Protein AF-0000000066990956 (afdb_homodimer)

Sequence (948 aa):
MGEPMTQDKETKHYLDMQHSDPRKDYRGYFRPKFTVDSFWTSDFTFLKDIVTRCEPDMIVADFFVDAVRDIQHQTGIPVAMVWPQMPYGMAGASYIPGIPGFQIDALSSEHASLWTRLRAELRPLRALPAVLPYLGFIRRMRRATGVHYSLPVLNKPGYLALVNSFWGLETPKDLPPLIAAVGPILADEYPPLDGATESFLSAHQHVVYVSFGTHIQLQPYHLERFLAAFSTLFTEGLIDGVIWAANDSQRRLFNPEQRVQVGTRNALVRDILQNNDASWYFTPFAPQRAILDRPETVLFVTHGGGSSVNEALFHGTPMLGLGFFFDQPLNGLRIQEAGVGLALDKASFSEAEIVDKCRTIFEDKHGTFAQDVERMRRIARVSSRKKHYAADLIEEVMYDRMFSLNPPGITEHAARHGHHRSVAGRRRPMHLQTADARMSTWRAKNWDLTCLSGVTVAAAIGVGYFTYLRLSRRMGEPMTQDKETKHYLDMQHSDPRKDYRGYFRPKFTVDSFWTSDFTFLKDIVTRCEPDMIVADFFVDAVRDIQHQTGIPVAMVWPQMPYGMAGASYIPGIPGFQIDALSSEHASLWTRLRAELRPLRALPAVLPYLGFIRRMRRATGVHYSLPVLNKPGYLALVNSFWGLETPKDLPPLIAAVGPILADEYPPLDGATESFLSAHQHVVYVSFGTHIQLQPYHLERFLAAFSTLFTEGLIDGVIWAANDSQRRLFNPEQRVQVGTRNALVRDILQNNDASWYFTPFAPQRAILDRPETVLFVTHGGGSSVNEALFHGTPMLGLGFFFDQPLNGLRIQEAGVGLALDKASFSEAEIVDKCRTIFEDKHGTFAQDVERMRRIARVSSRKKHYAADLIEEVMYDRMFSLNPPGITEHAARHGHHRSVAGRRRPMHLQTADARMSTWRAKNWDLTCLSGVTVAAAIGVGYFTYLRLSRR

Structure (mmCIF, N/CA/C/O backbone):
data_AF-0000000066990956-model_v1
#
loop_
_entity.id
_entity.type
_entity.pdbx_description
1 polymer 'UDP-glucuronosyltransferase 3A2'
#
loop_
_atom_site.group_PDB
_atom_site.id
_atom_site.type_symbol
_atom_site.label_atom_id
_atom_site.label_alt_id
_atom_site.label_comp_id
_atom_site.label_asym_id
_atom_site.label_entity_id
_atom_site.label_seq_id
_atom_site.pdbx_PDB_ins_code
_atom_site.Cartn_x
_atom_site.Cartn_y
_atom_site.Cartn_z
_atom_site.occupancy
_atom_site.B_iso_or_equiv
_atom_site.auth_seq_id
_atom_site.auth_comp_id
_atom_site.auth_asym_id
_atom_site.auth_atom_id
_atom_site.pdbx_PDB_model_num
ATOM 1 N N . MET A 1 1 ? 25.875 -9.391 -15.281 1 78.88 1 MET A N 1
ATOM 2 C CA . MET A 1 1 ? 26.953 -8.555 -15.789 1 78.88 1 MET A CA 1
ATOM 3 C C . MET A 1 1 ? 28.281 -9.297 -15.727 1 78.88 1 MET A C 1
ATOM 5 O O . MET A 1 1 ? 28.547 -10.023 -14.766 1 78.88 1 MET A O 1
ATOM 9 N N . GLY A 1 2 ? 29.094 -9.219 -16.859 1 79.88 2 GLY A N 1
ATOM 10 C CA . GLY A 1 2 ? 30.328 -9.977 -17.016 1 79.88 2 GLY A CA 1
ATOM 11 C C . GLY A 1 2 ? 30.188 -11.172 -17.922 1 79.88 2 GLY A C 1
ATOM 12 O O . GLY A 1 2 ? 29.344 -11.172 -18.828 1 79.88 2 GLY A O 1
ATOM 13 N N . GLU A 1 3 ? 31.047 -12.117 -17.625 1 85.06 3 GLU A N 1
ATOM 14 C CA . GLU A 1 3 ? 31.016 -13.297 -18.484 1 85.06 3 GLU A CA 1
ATOM 15 C C . GLU A 1 3 ? 29.844 -14.203 -18.125 1 85.06 3 GLU A C 1
ATOM 17 O O . GLU A 1 3 ? 29.672 -14.602 -16.969 1 85.06 3 GLU A O 1
ATOM 22 N N . PRO A 1 4 ? 29.031 -14.406 -19.062 1 85.81 4 PRO A N 1
ATOM 23 C CA . PRO A 1 4 ? 27.891 -15.297 -18.781 1 85.81 4 PRO A CA 1
ATOM 24 C C . PRO A 1 4 ? 28.328 -16.734 -18.5 1 85.81 4 PRO A C 1
ATOM 26 O O . PRO A 1 4 ? 29.438 -17.141 -18.875 1 85.81 4 PRO A O 1
ATOM 29 N N . MET A 1 5 ? 27.469 -17.391 -17.844 1 85.06 5 MET A N 1
ATOM 30 C CA . MET A 1 5 ? 27.688 -18.828 -17.672 1 85.06 5 MET A CA 1
ATOM 31 C C . MET A 1 5 ? 27.672 -19.547 -19.016 1 85.06 5 MET A C 1
ATOM 33 O O . MET A 1 5 ? 26.922 -19.188 -19.906 1 85.06 5 MET A O 1
ATOM 37 N N . THR A 1 6 ? 28.531 -20.547 -19.078 1 88.31 6 THR A N 1
ATOM 38 C CA . THR A 1 6 ? 28.469 -21.359 -20.281 1 88.31 6 THR A CA 1
ATOM 39 C C . THR A 1 6 ? 27.141 -22.109 -20.359 1 88.31 6 THR A C 1
ATOM 41 O O . THR A 1 6 ? 26.516 -22.375 -19.328 1 88.31 6 THR A O 1
ATOM 44 N N . GLN A 1 7 ? 26.797 -22.406 -21.531 1 85.31 7 GLN A N 1
ATOM 45 C CA . GLN A 1 7 ? 25.531 -23.094 -21.75 1 85.31 7 GLN A CA 1
ATOM 46 C C . GLN A 1 7 ? 25.469 -24.406 -20.984 1 85.31 7 GLN A C 1
ATOM 48 O O . GLN A 1 7 ? 24.438 -24.75 -20.406 1 85.31 7 GLN A O 1
ATOM 53 N N . ASP A 1 8 ? 26.578 -25.109 -20.969 1 87.06 8 ASP A N 1
ATOM 54 C CA . ASP A 1 8 ? 26.625 -26.391 -20.281 1 87.06 8 ASP A CA 1
ATOM 55 C C . ASP A 1 8 ? 26.438 -26.219 -18.781 1 87.06 8 ASP A C 1
ATOM 57 O O . ASP A 1 8 ? 25.719 -26.984 -18.141 1 87.06 8 ASP A O 1
ATOM 61 N N . LYS A 1 9 ? 27.078 -25.25 -18.266 1 86.69 9 LYS A N 1
ATOM 62 C CA . LYS A 1 9 ? 26.969 -24.984 -16.844 1 86.69 9 LYS A CA 1
ATOM 63 C C . LYS A 1 9 ? 25.562 -24.516 -16.469 1 86.69 9 LYS A C 1
ATOM 65 O O . LYS A 1 9 ? 25.031 -24.891 -15.414 1 86.69 9 LYS A O 1
ATOM 70 N N . GLU A 1 10 ? 25.031 -23.766 -17.328 1 87.5 10 GLU A N 1
ATOM 71 C CA . GLU A 1 10 ? 23.672 -23.281 -17.109 1 87.5 10 GLU A CA 1
ATOM 72 C C . GLU A 1 10 ? 22.672 -24.438 -17.125 1 87.5 10 GLU A C 1
ATOM 74 O O . GLU A 1 10 ? 21.797 -24.5 -16.25 1 87.5 10 GLU A O 1
ATOM 79 N N . THR A 1 11 ? 22.844 -25.25 -18.078 1 85.06 11 THR A N 1
ATOM 80 C CA . THR A 1 11 ? 21.953 -26.391 -18.172 1 85.06 11 THR A CA 1
ATOM 81 C C . THR A 1 11 ? 22.062 -27.281 -16.938 1 85.06 11 THR A C 1
ATOM 83 O O . THR A 1 11 ? 21.047 -27.734 -16.406 1 85.06 11 THR A O 1
ATOM 86 N N . LYS A 1 12 ? 23.25 -27.531 -16.562 1 85.5 12 LYS A N 1
ATOM 87 C CA . LYS A 1 12 ? 23.469 -28.359 -15.375 1 85.5 12 LYS A CA 1
ATOM 88 C C . LYS A 1 12 ? 22.891 -27.688 -14.141 1 85.5 12 LYS A C 1
ATOM 90 O O . LYS A 1 12 ? 22.297 -28.359 -13.289 1 85.5 12 LYS A O 1
ATOM 95 N N . HIS A 1 13 ? 23.078 -26.422 -14.039 1 87.06 13 HIS A N 1
ATOM 96 C CA . HIS A 1 13 ? 22.547 -25.641 -12.922 1 87.06 13 HIS A CA 1
ATOM 97 C C . HIS A 1 13 ? 21.031 -25.812 -12.812 1 87.06 13 HIS A C 1
ATOM 99 O O . HIS A 1 13 ? 20.516 -26.125 -11.734 1 87.06 13 HIS A O 1
ATOM 105 N N . TYR A 1 14 ? 20.359 -25.672 -13.875 1 85.81 14 TYR A N 1
ATOM 106 C CA . TYR A 1 14 ? 18.906 -25.734 -13.859 1 85.81 14 TYR A CA 1
ATOM 107 C C . TYR A 1 14 ? 18.422 -27.172 -13.648 1 85.81 14 TYR A C 1
ATOM 109 O O . TYR A 1 14 ? 17.391 -27.391 -13.016 1 85.81 14 TYR A O 1
ATOM 117 N N . LEU A 1 15 ? 19.172 -28.109 -14.203 1 84.81 15 LEU A N 1
ATOM 118 C CA . LEU A 1 15 ? 18.812 -29.5 -13.977 1 84.81 15 LEU A CA 1
ATOM 119 C C . LEU A 1 15 ? 18.938 -29.859 -12.508 1 84.81 15 LEU A C 1
ATOM 121 O O . LEU A 1 15 ? 18.109 -30.594 -11.961 1 84.81 15 LEU A O 1
ATOM 125 N N . ASP A 1 16 ? 19.984 -29.359 -11.898 1 84.62 16 ASP A N 1
ATOM 126 C CA . ASP A 1 16 ? 20.172 -29.578 -10.469 1 84.62 16 ASP A CA 1
ATOM 127 C C . ASP A 1 16 ? 19.031 -28.984 -9.656 1 84.62 16 ASP A C 1
ATOM 129 O O . ASP A 1 16 ? 18.531 -29.594 -8.711 1 84.62 16 ASP A O 1
ATOM 133 N N . MET A 1 17 ? 18.609 -27.859 -10.07 1 86 17 MET A N 1
ATOM 134 C CA . MET A 1 17 ? 17.5 -27.203 -9.391 1 86 17 MET A CA 1
ATOM 135 C C . MET A 1 17 ? 16.203 -27.984 -9.586 1 86 17 MET A C 1
ATOM 137 O O . MET A 1 17 ? 15.422 -28.125 -8.656 1 86 17 MET A O 1
ATOM 141 N N . GLN A 1 18 ? 16.047 -28.422 -10.758 1 85.88 18 GLN A N 1
ATOM 142 C CA . GLN A 1 18 ? 14.836 -29.156 -11.094 1 85.88 18 GLN A CA 1
ATOM 143 C C . GLN A 1 18 ? 14.727 -30.438 -10.266 1 85.88 18 GLN A C 1
ATOM 145 O O . GLN A 1 18 ? 13.625 -30.844 -9.898 1 85.88 18 GLN A O 1
ATOM 150 N N . HIS A 1 19 ? 15.82 -30.969 -9.898 1 84.25 19 HIS A N 1
ATOM 151 C CA . HIS A 1 19 ? 15.82 -32.25 -9.227 1 84.25 19 HIS A CA 1
ATOM 152 C C . HIS A 1 19 ? 15.859 -32.094 -7.711 1 84.25 19 HIS A C 1
ATOM 154 O O . HIS A 1 19 ? 15.727 -33.062 -6.969 1 84.25 19 HIS A O 1
ATOM 160 N N . SER A 1 20 ? 15.969 -30.906 -7.266 1 83.12 20 SER A N 1
ATOM 161 C CA . SER A 1 20 ? 16.031 -30.672 -5.828 1 83.12 20 SER A CA 1
ATOM 162 C C . SER A 1 20 ? 14.641 -30.547 -5.219 1 83.12 20 SER A C 1
ATOM 164 O O . SER A 1 20 ? 13.703 -30.125 -5.895 1 83.12 20 SER A O 1
ATOM 166 N N . ASP A 1 21 ? 14.516 -31.031 -3.926 1 81.25 21 ASP A N 1
ATOM 167 C CA . ASP A 1 21 ? 13.289 -30.938 -3.145 1 81.25 21 ASP A CA 1
ATOM 168 C C . ASP A 1 21 ? 13.578 -30.5 -1.714 1 81.25 21 ASP A C 1
ATOM 170 O O . ASP A 1 21 ? 14.133 -31.266 -0.922 1 81.25 21 ASP A O 1
ATOM 174 N N . PRO A 1 22 ? 13.141 -29.281 -1.368 1 77.31 22 PRO A N 1
ATOM 175 C CA . PRO A 1 22 ? 13.469 -28.766 -0.037 1 77.31 22 PRO A CA 1
ATOM 176 C C . PRO A 1 22 ? 12.797 -29.547 1.084 1 77.31 22 PRO A C 1
ATOM 178 O O . PRO A 1 22 ? 13.211 -29.469 2.242 1 77.31 22 PRO A O 1
ATOM 181 N N . ARG A 1 23 ? 11.812 -30.438 0.92 1 79.75 23 ARG A N 1
ATOM 182 C CA . ARG A 1 23 ? 11.164 -31.281 1.927 1 79.75 23 ARG A CA 1
ATOM 183 C C . ARG A 1 23 ? 12.047 -32.469 2.299 1 79.75 23 ARG A C 1
ATOM 185 O O . ARG A 1 23 ? 11.852 -33.094 3.348 1 79.75 23 ARG A O 1
ATOM 192 N N . LYS A 1 24 ? 13.023 -32.625 1.346 1 77.69 24 LYS A N 1
ATOM 193 C CA . LYS A 1 24 ? 13.859 -33.812 1.538 1 77.69 24 LYS A CA 1
ATOM 194 C C . LYS A 1 24 ? 15.312 -33.406 1.815 1 77.69 24 LYS A C 1
ATOM 196 O O . LYS A 1 24 ? 15.969 -34 2.67 1 77.69 24 LYS A O 1
ATOM 201 N N . ASP A 1 25 ? 15.805 -32.5 1.037 1 81.5 25 ASP A N 1
ATOM 202 C CA . ASP A 1 25 ? 17.219 -32.125 1.117 1 81.5 25 ASP A CA 1
ATOM 203 C C . ASP A 1 25 ? 17.391 -30.625 0.962 1 81.5 25 ASP A C 1
ATOM 205 O O . ASP A 1 25 ? 17.484 -30.125 -0.157 1 81.5 25 ASP A O 1
ATOM 209 N N . TYR A 1 26 ? 17.672 -29.984 2.07 1 82.12 26 TYR A N 1
ATOM 210 C CA . TYR A 1 26 ? 17.828 -28.531 2.049 1 82.12 26 TYR A CA 1
ATOM 211 C C . TYR A 1 26 ? 19.172 -28.141 1.443 1 82.12 26 TYR A C 1
ATOM 213 O O . TYR A 1 26 ? 19.266 -27.125 0.748 1 82.12 26 TYR A O 1
ATOM 221 N N . ARG A 1 27 ? 20.141 -28.938 1.725 1 82.06 27 ARG A N 1
ATOM 222 C CA . ARG A 1 27 ? 21.469 -28.609 1.214 1 82.06 27 ARG A CA 1
ATOM 223 C C . ARG A 1 27 ? 21.484 -28.625 -0.311 1 82.06 27 ARG A C 1
ATOM 225 O O . ARG A 1 27 ? 22.047 -27.734 -0.94 1 82.06 27 ARG A O 1
ATOM 232 N N . GLY A 1 28 ? 20.891 -29.688 -0.793 1 81 28 GLY A N 1
ATOM 233 C CA . GLY A 1 28 ? 20.797 -29.766 -2.242 1 81 28 GLY A CA 1
ATOM 234 C C . GLY A 1 28 ? 19.969 -28.656 -2.855 1 81 28 GLY A C 1
ATOM 235 O O . GLY A 1 28 ? 20.312 -28.141 -3.924 1 81 28 GLY A O 1
ATOM 236 N N . TYR A 1 29 ? 18.984 -28.297 -2.184 1 82.5 29 TYR A N 1
ATOM 237 C CA . TYR A 1 29 ? 18.094 -27.25 -2.652 1 82.5 29 TYR A CA 1
ATOM 238 C C . TYR A 1 29 ? 18.781 -25.891 -2.617 1 82.5 29 TYR A C 1
ATOM 240 O O . TYR A 1 29 ? 18.531 -25.031 -3.463 1 82.5 29 TYR A O 1
ATOM 248 N N . PHE A 1 30 ? 19.703 -25.703 -1.72 1 84.38 30 PHE A N 1
ATOM 249 C CA . PHE A 1 30 ? 20.344 -24.422 -1.494 1 84.38 30 PHE A CA 1
ATOM 250 C C . PHE A 1 30 ? 21.609 -24.281 -2.324 1 84.38 30 PHE A C 1
ATOM 252 O O . PHE A 1 30 ? 22.125 -23.188 -2.506 1 84.38 30 PHE A O 1
ATOM 259 N N . ARG A 1 31 ? 22.141 -25.312 -2.855 1 84.19 31 ARG A N 1
ATOM 260 C CA . ARG A 1 31 ? 23.422 -25.359 -3.549 1 84.19 31 ARG A CA 1
ATOM 261 C C . ARG A 1 31 ? 23.422 -24.406 -4.746 1 84.19 31 ARG A C 1
ATOM 263 O O . ARG A 1 31 ? 24.406 -23.688 -4.969 1 84.19 31 ARG A O 1
ATOM 270 N N . PRO A 1 32 ? 22.328 -24.375 -5.43 1 86.06 32 PRO A N 1
ATOM 271 C CA . PRO A 1 32 ? 22.328 -23.484 -6.59 1 86.06 32 PRO A CA 1
ATOM 272 C C . PRO A 1 32 ? 22.484 -22.016 -6.203 1 86.06 32 PRO A C 1
ATOM 274 O O . PRO A 1 32 ? 22.875 -21.188 -7.031 1 86.06 32 PRO A O 1
ATOM 277 N N . LYS A 1 33 ? 22.156 -21.688 -5.039 1 87.31 33 LYS A N 1
ATOM 278 C CA . LYS A 1 33 ? 22.266 -20.312 -4.57 1 87.31 33 LYS A CA 1
ATOM 279 C C . LYS A 1 33 ? 23.719 -19.844 -4.57 1 87.31 33 LYS A C 1
ATOM 281 O O . LYS A 1 33 ? 24 -18.672 -4.824 1 87.31 33 LYS A O 1
ATOM 286 N N . PHE A 1 34 ? 24.688 -20.781 -4.332 1 88.81 34 PHE A N 1
ATOM 287 C CA . PHE A 1 34 ? 26.109 -20.453 -4.387 1 88.81 34 PHE A CA 1
ATOM 288 C C . PHE A 1 34 ? 26.5 -20 -5.785 1 88.81 34 PHE A C 1
ATOM 290 O O . PHE A 1 34 ? 27.25 -19.031 -5.934 1 88.81 34 PHE A O 1
ATOM 297 N N . THR A 1 35 ? 25.938 -20.672 -6.73 1 87.5 35 THR A N 1
ATOM 298 C CA . THR A 1 35 ? 26.266 -20.375 -8.117 1 87.5 35 THR A CA 1
ATOM 299 C C . THR A 1 35 ? 25.703 -19.016 -8.523 1 87.5 35 THR A C 1
ATOM 301 O O . THR A 1 35 ? 26.406 -18.172 -9.078 1 87.5 35 THR A O 1
ATOM 304 N N . VAL A 1 36 ? 24.453 -18.781 -8.242 1 87.56 36 VAL A N 1
ATOM 305 C CA . VAL A 1 36 ? 23.797 -17.562 -8.672 1 87.56 36 VAL A CA 1
ATOM 306 C C . VAL A 1 36 ? 24.406 -16.359 -7.957 1 87.56 36 VAL A C 1
ATOM 308 O O . VAL A 1 36 ? 24.656 -15.32 -8.578 1 87.56 36 VAL A O 1
ATOM 311 N N . ASP A 1 37 ? 24.703 -16.453 -6.676 1 91.38 37 ASP A N 1
ATOM 312 C CA . ASP A 1 37 ? 25.172 -15.32 -5.898 1 91.38 37 ASP A CA 1
ATOM 313 C C . ASP A 1 37 ? 26.656 -15.086 -6.117 1 91.38 37 ASP A C 1
ATOM 315 O O . ASP A 1 37 ? 27.188 -14.039 -5.738 1 91.38 37 ASP A O 1
ATOM 319 N N . SER A 1 38 ? 27.375 -16.078 -6.742 1 90.69 38 SER A N 1
ATOM 320 C CA . SER A 1 38 ? 28.766 -15.875 -7.086 1 90.69 38 SER A CA 1
ATOM 321 C C . SER A 1 38 ? 28.938 -14.742 -8.094 1 90.69 38 SER A C 1
ATOM 323 O O . SER A 1 38 ? 30.016 -14.156 -8.203 1 90.69 38 SER A O 1
ATOM 325 N N . PHE A 1 39 ? 27.859 -14.453 -8.781 1 92.44 39 PHE A N 1
ATOM 326 C CA . PHE A 1 39 ? 27.906 -13.391 -9.781 1 92.44 39 PHE A CA 1
ATOM 327 C C . PHE A 1 39 ? 27.938 -12.023 -9.109 1 92.44 39 PHE A C 1
ATOM 329 O O . PHE A 1 39 ? 28.141 -11.008 -9.781 1 92.44 39 PHE A O 1
ATOM 336 N N . TRP A 1 40 ? 27.719 -11.984 -7.816 1 94.81 40 TRP A N 1
ATOM 337 C CA . TRP A 1 40 ? 27.719 -10.719 -7.082 1 94.81 40 TRP A CA 1
ATOM 338 C C . TRP A 1 40 ? 29.016 -9.953 -7.324 1 94.81 40 TRP A C 1
ATOM 340 O O . TRP A 1 40 ? 28.984 -8.734 -7.52 1 94.81 40 TRP A O 1
ATOM 350 N N . THR A 1 41 ? 30.203 -10.617 -7.383 1 95.19 41 THR A N 1
ATOM 351 C CA . THR A 1 41 ? 31.5 -9.961 -7.551 1 95.19 41 THR A CA 1
ATOM 352 C C . THR A 1 41 ? 31.547 -9.195 -8.875 1 95.19 41 THR A C 1
ATOM 354 O O . THR A 1 41 ? 31.938 -8.031 -8.906 1 95.19 41 THR A O 1
ATOM 357 N N . SER A 1 42 ? 31.172 -9.914 -9.898 1 94.69 42 SER A N 1
ATOM 358 C CA . SER A 1 42 ? 31.172 -9.281 -11.211 1 94.69 42 SER A CA 1
ATOM 359 C C . SER A 1 42 ? 30.141 -8.148 -11.281 1 94.69 42 SER A C 1
ATOM 361 O O . SER A 1 42 ? 30.438 -7.066 -11.789 1 94.69 42 SER A O 1
ATOM 363 N N . ASP A 1 43 ? 28.953 -8.375 -10.766 1 95.81 43 ASP A N 1
ATOM 364 C CA . ASP A 1 43 ? 27.906 -7.363 -10.766 1 95.81 43 ASP A CA 1
ATOM 365 C C . ASP A 1 43 ? 28.359 -6.109 -10.016 1 95.81 43 ASP A C 1
ATOM 367 O O . ASP A 1 43 ? 28.172 -4.992 -10.5 1 95.81 43 ASP A O 1
ATOM 371 N N . PHE A 1 44 ? 28.969 -6.316 -8.844 1 96.25 44 PHE A N 1
ATOM 372 C CA . PHE A 1 44 ? 29.422 -5.207 -8.008 1 96.25 44 PHE A CA 1
ATOM 373 C C . PHE A 1 44 ? 30.469 -4.379 -8.727 1 96.25 44 PHE A C 1
ATOM 375 O O . PHE A 1 44 ? 30.391 -3.148 -8.758 1 96.25 44 PHE A O 1
ATOM 382 N N . THR A 1 45 ? 31.391 -5.023 -9.344 1 95.44 45 THR A N 1
ATOM 383 C CA . THR A 1 45 ? 32.5 -4.348 -10.023 1 95.44 45 THR A CA 1
ATOM 384 C C . THR A 1 45 ? 31.984 -3.561 -11.227 1 95.44 45 THR A C 1
ATOM 386 O O . THR A 1 45 ? 32.344 -2.396 -11.414 1 95.44 45 THR A O 1
ATOM 389 N N . PHE A 1 46 ? 31.141 -4.184 -11.992 1 95.56 46 PHE A N 1
ATOM 390 C CA . PHE A 1 46 ? 30.609 -3.518 -13.18 1 95.56 46 PHE A CA 1
ATOM 391 C C . PHE A 1 46 ? 29.703 -2.355 -12.797 1 95.56 46 PHE A C 1
ATOM 393 O O . PHE A 1 46 ? 29.734 -1.297 -13.43 1 95.56 46 PHE A O 1
ATOM 400 N N . LEU A 1 47 ? 28.891 -2.537 -11.797 1 96.12 47 LEU A N 1
ATOM 401 C CA . LEU A 1 47 ? 28 -1.478 -11.352 1 96.12 47 LEU A CA 1
ATOM 402 C C . LEU A 1 47 ? 28.781 -0.274 -10.844 1 96.12 47 LEU A C 1
ATOM 404 O O . LEU A 1 47 ? 28.391 0.872 -11.086 1 96.12 47 LEU A O 1
ATOM 408 N N . LYS A 1 48 ? 29.797 -0.528 -10.094 1 94.69 48 LYS A N 1
ATOM 409 C CA . LYS A 1 48 ? 30.641 0.562 -9.625 1 94.69 48 LYS A CA 1
ATOM 410 C C . LYS A 1 48 ? 31.172 1.389 -10.797 1 94.69 48 LYS A C 1
ATOM 412 O O . LYS A 1 48 ? 31.172 2.621 -10.75 1 94.69 48 LYS A O 1
ATOM 417 N N . ASP A 1 49 ? 31.609 0.632 -11.781 1 95 49 ASP A N 1
ATOM 418 C CA . ASP A 1 49 ? 32.125 1.302 -12.969 1 95 49 ASP A CA 1
ATOM 419 C C . ASP A 1 49 ? 31.047 2.113 -13.664 1 95 49 ASP A C 1
ATOM 421 O O . ASP A 1 49 ? 31.266 3.268 -14.039 1 95 49 ASP A O 1
ATOM 425 N N . ILE A 1 50 ? 29.891 1.521 -13.859 1 9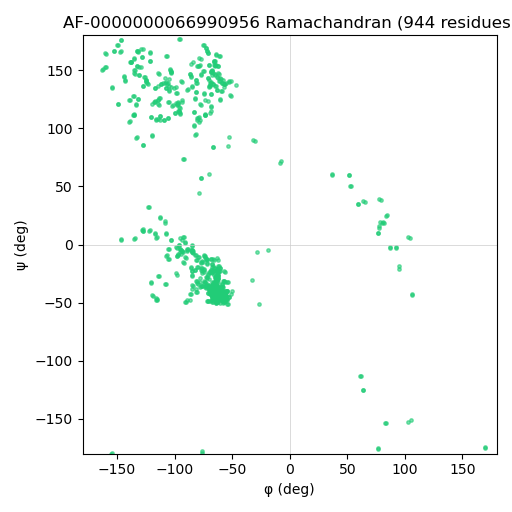4.81 50 ILE A N 1
ATOM 426 C CA . ILE A 1 50 ? 28.766 2.166 -14.539 1 94.81 50 ILE A CA 1
ATOM 427 C C . ILE A 1 50 ? 28.359 3.428 -13.781 1 94.81 50 ILE A C 1
ATOM 429 O O . ILE A 1 50 ? 28.156 4.484 -14.391 1 94.81 50 ILE A O 1
ATOM 433 N N . VAL A 1 51 ? 28.234 3.375 -12.5 1 93.88 51 VAL A N 1
ATOM 434 C CA . VAL A 1 51 ? 27.766 4.48 -11.672 1 93.88 51 VAL A CA 1
ATOM 435 C C . VAL A 1 51 ? 28.781 5.613 -11.688 1 93.88 51 VAL A C 1
ATOM 437 O O . VAL A 1 51 ? 28.422 6.789 -11.711 1 93.88 51 VAL A O 1
ATOM 440 N N . THR A 1 52 ? 30.078 5.246 -11.656 1 92.31 52 THR A N 1
ATOM 441 C CA . THR A 1 52 ? 31.141 6.246 -11.703 1 92.31 52 THR A CA 1
ATOM 442 C C . THR A 1 52 ? 31.125 6.984 -13.039 1 92.31 52 THR A C 1
ATOM 444 O O . THR A 1 52 ? 31.328 8.203 -13.078 1 92.31 52 THR A O 1
ATOM 447 N N . ARG A 1 53 ? 30.75 6.281 -14.047 1 93.38 53 ARG A N 1
ATOM 448 C CA . ARG A 1 53 ? 30.812 6.852 -15.391 1 93.38 53 ARG A CA 1
ATOM 449 C C . ARG A 1 53 ? 29.531 7.625 -15.703 1 93.38 53 ARG A C 1
ATOM 451 O O . ARG A 1 53 ? 29.594 8.711 -16.281 1 93.38 53 ARG A O 1
ATOM 458 N N . CYS A 1 54 ? 28.391 7.059 -15.328 1 92.5 54 CYS A N 1
ATOM 459 C CA . CYS A 1 54 ? 27.125 7.605 -15.773 1 92.5 54 CYS A CA 1
ATOM 460 C C . CYS A 1 54 ? 26.5 8.484 -14.703 1 92.5 54 CYS A C 1
ATOM 462 O O . CYS A 1 54 ? 25.594 9.266 -14.984 1 92.5 54 CYS A O 1
ATOM 464 N N . GLU A 1 55 ? 26.781 8.32 -13.508 1 90.31 55 GLU A N 1
ATOM 465 C CA . GLU A 1 55 ? 26.266 9.078 -12.383 1 90.31 55 GLU A CA 1
ATOM 466 C C . GLU A 1 55 ? 24.734 9.141 -12.414 1 90.31 55 GLU A C 1
ATOM 468 O O . GLU A 1 55 ? 24.156 10.227 -12.398 1 90.31 55 GLU A O 1
ATOM 473 N N . PRO A 1 56 ? 24.109 8 -12.375 1 93.62 56 PRO A N 1
ATOM 474 C CA . PRO A 1 56 ? 22.641 7.98 -12.461 1 93.62 56 PRO A CA 1
ATOM 475 C C . PRO A 1 56 ? 21.969 8.586 -11.234 1 93.62 56 PRO A C 1
ATOM 477 O O . PRO A 1 56 ? 22.516 8.516 -10.133 1 93.62 56 PRO A O 1
ATOM 480 N N . ASP A 1 57 ? 20.766 9.195 -11.406 1 91.62 57 ASP A N 1
ATOM 481 C CA . ASP A 1 57 ? 19.953 9.727 -10.305 1 91.62 57 ASP A CA 1
ATOM 482 C C . ASP A 1 57 ? 19.25 8.602 -9.555 1 91.62 57 ASP A C 1
ATOM 484 O O . ASP A 1 57 ? 18.828 8.773 -8.406 1 91.62 57 ASP A O 1
ATOM 488 N N . MET A 1 58 ? 19.094 7.5 -10.227 1 95.69 58 MET A N 1
ATOM 489 C CA . MET A 1 58 ? 18.438 6.344 -9.641 1 95.69 58 MET A CA 1
ATOM 490 C C . MET A 1 58 ? 18.797 5.066 -10.391 1 95.69 58 MET A C 1
ATOM 492 O O . MET A 1 58 ? 19.156 5.117 -11.57 1 95.69 58 MET A O 1
ATOM 496 N N . ILE A 1 59 ? 18.766 3.955 -9.727 1 97.38 59 ILE A N 1
ATOM 497 C CA . ILE A 1 59 ? 18.984 2.65 -10.336 1 97.38 59 ILE A CA 1
ATOM 498 C C . ILE A 1 59 ? 17.734 1.798 -10.203 1 97.38 59 ILE A C 1
ATOM 500 O O . ILE A 1 59 ? 17.172 1.666 -9.117 1 97.38 59 ILE A O 1
ATOM 504 N N . VAL A 1 60 ? 17.203 1.322 -11.289 1 98.12 60 VAL A N 1
ATOM 505 C CA . VAL A 1 60 ? 16.156 0.298 -11.297 1 98.12 60 VAL A CA 1
ATOM 506 C C . VAL A 1 60 ? 16.766 -1.056 -11.656 1 98.12 60 VAL A C 1
ATOM 508 O O . VAL A 1 60 ? 17.375 -1.212 -12.719 1 98.12 60 VAL A O 1
ATOM 511 N N . ALA A 1 61 ? 16.641 -2.002 -10.727 1 97.25 61 ALA A N 1
ATOM 512 C CA . ALA A 1 61 ? 17.328 -3.275 -10.93 1 97.25 61 ALA A CA 1
ATOM 513 C C . ALA A 1 61 ? 16.391 -4.449 -10.664 1 97.25 61 ALA A C 1
ATOM 515 O O . ALA A 1 61 ? 15.398 -4.312 -9.953 1 97.25 61 ALA A O 1
ATOM 516 N N . ASP A 1 62 ? 16.734 -5.559 -11.328 1 96.06 62 ASP A N 1
ATOM 517 C CA . ASP A 1 62 ? 16.094 -6.828 -11 1 96.06 62 ASP A CA 1
ATOM 518 C C . ASP A 1 62 ? 16.5 -7.309 -9.609 1 96.06 62 ASP A C 1
ATOM 520 O O . ASP A 1 62 ? 17.625 -7.062 -9.172 1 96.06 62 ASP A O 1
ATOM 524 N N . PHE A 1 63 ? 15.633 -8.008 -8.93 1 93.06 63 PHE A N 1
ATOM 525 C CA . PHE A 1 63 ? 15.891 -8.422 -7.555 1 93.06 63 PHE A CA 1
ATOM 526 C C . PHE A 1 63 ? 17.109 -9.344 -7.484 1 93.06 63 PHE A C 1
ATOM 528 O O . PHE A 1 63 ? 17.688 -9.523 -6.418 1 93.06 63 PHE A O 1
ATOM 535 N N . PHE A 1 64 ? 17.625 -9.883 -8.633 1 91.69 64 PHE A N 1
ATOM 536 C CA . PHE A 1 64 ? 18.781 -10.773 -8.68 1 91.69 64 PHE A CA 1
ATOM 537 C C . PHE A 1 64 ? 20.078 -9.977 -8.578 1 91.69 64 PHE A C 1
ATOM 539 O O . PHE A 1 64 ? 21.141 -10.539 -8.273 1 91.69 64 PHE A O 1
ATOM 546 N N . VAL A 1 65 ? 19.953 -8.719 -8.859 1 93.94 65 VAL A N 1
ATOM 547 C CA . VAL A 1 65 ? 21.156 -7.898 -8.805 1 93.94 65 VAL A CA 1
ATOM 548 C C . VAL A 1 65 ? 21.297 -7.273 -7.418 1 93.94 65 VAL A C 1
ATOM 550 O O . VAL A 1 65 ? 21.203 -6.055 -7.27 1 93.94 65 VAL A O 1
ATOM 553 N N . ASP A 1 66 ? 21.656 -8.07 -6.527 1 91.75 66 ASP A N 1
ATOM 554 C CA . ASP A 1 66 ? 21.734 -7.688 -5.121 1 91.75 66 ASP A CA 1
ATOM 555 C C . ASP A 1 66 ? 22.828 -6.652 -4.883 1 91.75 66 ASP A C 1
ATOM 557 O O . ASP A 1 66 ? 22.766 -5.895 -3.912 1 91.75 66 ASP A O 1
ATOM 561 N N . ALA A 1 67 ? 23.812 -6.602 -5.785 1 95.75 67 ALA A N 1
ATOM 562 C CA . ALA A 1 67 ? 24.953 -5.699 -5.645 1 95.75 67 ALA A CA 1
ATOM 563 C C . ALA A 1 67 ? 24.5 -4.242 -5.617 1 95.75 67 ALA A C 1
ATOM 565 O O . ALA A 1 67 ? 25.219 -3.373 -5.121 1 95.75 67 ALA A O 1
ATOM 566 N N . VAL A 1 68 ? 23.297 -3.984 -6.117 1 96.31 68 VAL A N 1
ATOM 567 C CA . VAL A 1 68 ? 22.797 -2.613 -6.16 1 96.31 68 VAL A CA 1
ATOM 568 C C . VAL A 1 68 ? 22.625 -2.084 -4.742 1 96.31 68 VAL A C 1
ATOM 570 O O . VAL A 1 68 ? 22.719 -0.876 -4.508 1 96.31 68 VAL A O 1
ATOM 573 N N . ARG A 1 69 ? 22.375 -2.926 -3.805 1 94.62 69 ARG A N 1
ATOM 574 C CA . ARG A 1 69 ? 22.234 -2.508 -2.412 1 94.62 69 ARG A CA 1
ATOM 575 C C . ARG A 1 69 ? 23.547 -1.953 -1.875 1 94.62 69 ARG A C 1
ATOM 577 O O . ARG A 1 69 ? 23.562 -1.003 -1.089 1 94.62 69 ARG A O 1
ATOM 584 N N . ASP A 1 70 ? 24.625 -2.602 -2.227 1 95.06 70 ASP A N 1
ATOM 585 C CA . ASP A 1 70 ? 25.938 -2.104 -1.836 1 95.06 70 ASP A CA 1
ATOM 586 C C . ASP A 1 70 ? 26.234 -0.757 -2.494 1 95.06 70 ASP A C 1
ATOM 588 O O . ASP A 1 70 ? 26.812 0.131 -1.869 1 95.06 70 ASP A O 1
ATOM 592 N N . ILE A 1 71 ? 25.828 -0.649 -3.764 1 95.12 71 ILE A N 1
ATOM 593 C CA . ILE A 1 71 ? 26.016 0.623 -4.453 1 95.12 71 ILE A CA 1
ATOM 594 C C . ILE A 1 71 ? 25.219 1.715 -3.74 1 95.12 71 ILE A C 1
ATOM 596 O O . ILE A 1 71 ? 25.734 2.818 -3.523 1 95.12 71 ILE A O 1
ATOM 600 N N . GLN A 1 72 ? 23.984 1.405 -3.402 1 94 72 GLN A N 1
ATOM 601 C CA . GLN A 1 72 ? 23.156 2.35 -2.658 1 94 72 GLN A CA 1
ATOM 602 C C . GLN A 1 72 ? 23.828 2.754 -1.349 1 94 72 GLN A C 1
ATOM 604 O O . GLN A 1 72 ? 23.859 3.934 -0.997 1 94 72 GLN A O 1
ATOM 609 N N . HIS A 1 73 ? 24.344 1.761 -0.642 1 92.12 73 HIS A N 1
ATOM 610 C CA . HIS A 1 73 ? 25 1.997 0.639 1 92.12 73 HIS A CA 1
ATOM 611 C C . HIS A 1 73 ? 26.219 2.904 0.475 1 92.12 73 HIS A C 1
ATOM 613 O O . HIS A 1 73 ? 26.438 3.811 1.282 1 92.12 73 HIS A O 1
ATOM 619 N N . GLN A 1 74 ? 26.969 2.709 -0.549 1 91.5 74 GLN A N 1
ATOM 620 C CA . GLN A 1 74 ? 28.219 3.432 -0.738 1 91.5 74 GLN A CA 1
ATOM 621 C C . GLN A 1 74 ? 27.969 4.82 -1.313 1 91.5 74 GLN A C 1
ATOM 623 O O . GLN A 1 74 ? 28.719 5.762 -1.023 1 91.5 74 GLN A O 1
ATOM 628 N N . THR A 1 75 ? 26.922 4.98 -2.135 1 89.69 75 THR A N 1
ATOM 629 C CA . THR A 1 75 ? 26.797 6.215 -2.906 1 89.69 75 THR A CA 1
ATOM 630 C C . THR A 1 75 ? 25.578 7.016 -2.453 1 89.69 75 THR A C 1
ATOM 632 O O . THR A 1 75 ? 25.484 8.211 -2.732 1 89.69 75 THR A O 1
ATOM 635 N N . GLY A 1 76 ? 24.594 6.332 -1.932 1 88.94 76 GLY A N 1
ATOM 636 C CA . GLY A 1 76 ? 23.359 7 -1.556 1 88.94 76 GLY A CA 1
ATOM 637 C C . GLY A 1 76 ? 22.359 7.102 -2.695 1 88.94 76 GLY A C 1
ATOM 638 O O . GLY A 1 76 ? 21.25 7.598 -2.514 1 88.94 76 GLY A O 1
ATOM 639 N N . ILE A 1 77 ? 22.734 6.629 -3.904 1 92.25 77 ILE A N 1
ATOM 640 C CA . ILE A 1 77 ? 21.828 6.648 -5.047 1 92.25 77 ILE A CA 1
ATOM 641 C C . ILE A 1 77 ? 20.594 5.82 -4.734 1 92.25 77 ILE A C 1
ATOM 643 O O . ILE A 1 77 ? 20.688 4.688 -4.262 1 92.25 77 ILE A O 1
ATOM 647 N N . PRO A 1 78 ? 19.406 6.434 -4.879 1 95.25 78 PRO A N 1
ATOM 648 C CA . PRO A 1 78 ? 18.203 5.645 -4.617 1 95.25 78 PRO A CA 1
ATOM 649 C C . PRO A 1 78 ? 18.062 4.461 -5.574 1 95.25 78 PRO A C 1
ATOM 651 O O . PRO A 1 78 ? 18.469 4.547 -6.734 1 95.25 78 PRO A O 1
ATOM 654 N N . VAL A 1 79 ? 17.484 3.393 -5.047 1 97 79 VAL A N 1
ATOM 655 C CA . VAL A 1 79 ? 17.344 2.15 -5.801 1 97 79 VAL A CA 1
ATOM 656 C C . VAL A 1 79 ? 15.891 1.684 -5.777 1 97 79 VAL A C 1
ATOM 658 O O . VAL A 1 79 ? 15.211 1.801 -4.754 1 97 79 VAL A O 1
ATOM 661 N N . ALA A 1 80 ? 15.383 1.245 -6.898 1 98.44 80 ALA A N 1
ATOM 662 C CA . ALA A 1 80 ? 14.164 0.448 -7 1 98.44 80 ALA A CA 1
ATOM 663 C C . ALA A 1 80 ? 14.477 -0.965 -7.488 1 98.44 80 ALA A C 1
ATOM 665 O O . ALA A 1 80 ? 15.164 -1.146 -8.492 1 98.44 80 ALA A O 1
ATOM 666 N N . MET A 1 81 ? 14.039 -1.896 -6.758 1 97.88 81 MET A N 1
ATOM 667 C CA . MET A 1 81 ? 14.203 -3.285 -7.176 1 97.88 81 MET A CA 1
ATOM 668 C C . MET A 1 81 ? 12.867 -3.881 -7.613 1 97.88 81 MET A C 1
ATOM 670 O O . MET A 1 81 ? 11.859 -3.725 -6.926 1 97.88 81 MET A O 1
ATOM 674 N N . VAL A 1 82 ? 12.883 -4.566 -8.727 1 98 82 VAL A N 1
ATOM 675 C CA . VAL A 1 82 ? 11.68 -5.219 -9.234 1 98 82 VAL A CA 1
ATOM 676 C C . VAL A 1 82 ? 11.68 -6.691 -8.828 1 98 82 VAL A C 1
ATOM 678 O O . VAL A 1 82 ? 12.594 -7.438 -9.188 1 98 82 VAL A O 1
ATOM 681 N N . TRP A 1 83 ? 10.68 -7.039 -8.125 1 96.75 83 TRP A N 1
ATOM 682 C CA . TRP A 1 83 ? 10.516 -8.398 -7.629 1 96.75 83 TRP A CA 1
ATOM 683 C C . TRP A 1 83 ? 9.391 -9.117 -8.375 1 96.75 83 TRP A C 1
ATOM 685 O O . TRP A 1 83 ? 8.359 -8.516 -8.68 1 96.75 83 TRP A O 1
ATOM 695 N N . PRO A 1 84 ? 9.539 -10.398 -8.727 1 95 84 PRO A N 1
ATOM 696 C CA . PRO A 1 84 ? 8.453 -11.141 -9.367 1 95 84 PRO A CA 1
ATOM 697 C C . PRO A 1 84 ? 7.34 -11.523 -8.398 1 95 84 PRO A C 1
ATOM 699 O O . PRO A 1 84 ? 6.227 -11.836 -8.82 1 95 84 PRO A O 1
ATOM 702 N N . GLN A 1 85 ? 7.641 -11.555 -7.141 1 94.44 85 GLN A N 1
ATOM 703 C CA . GLN A 1 85 ? 6.738 -11.828 -6.027 1 94.44 85 GLN A CA 1
ATOM 704 C C . GLN A 1 85 ? 7.145 -11.039 -4.785 1 94.44 85 GLN A C 1
ATOM 706 O O . GLN A 1 85 ? 8.141 -10.312 -4.801 1 94.44 85 GLN A O 1
ATOM 711 N N . MET A 1 86 ? 6.363 -11.125 -3.713 1 95.12 86 MET A N 1
ATOM 712 C CA . MET A 1 86 ? 6.738 -10.445 -2.477 1 95.12 86 MET A CA 1
ATOM 713 C C . MET A 1 86 ? 8.156 -10.828 -2.053 1 95.12 86 MET A C 1
ATOM 715 O O . MET A 1 86 ? 8.539 -11.992 -2.156 1 95.12 86 MET A O 1
ATOM 719 N N . PRO A 1 87 ? 8.922 -9.875 -1.569 1 93.38 87 PRO A N 1
ATOM 720 C CA . PRO A 1 87 ? 10.32 -10.133 -1.241 1 93.38 87 PRO A CA 1
ATOM 721 C C . PRO A 1 87 ? 10.492 -11.219 -0.185 1 93.38 87 PRO A C 1
ATOM 723 O O . PRO A 1 87 ? 9.703 -11.297 0.758 1 93.38 87 PRO A O 1
ATOM 726 N N . TYR A 1 88 ? 11.531 -12 -0.387 1 90.19 88 TYR A N 1
ATOM 727 C CA . TYR A 1 88 ? 11.844 -13.078 0.549 1 90.19 88 TYR A CA 1
ATOM 728 C C . TYR A 1 88 ? 12.297 -12.516 1.892 1 90.19 88 TYR A C 1
ATOM 730 O O . TYR A 1 88 ? 13.156 -11.633 1.945 1 90.19 88 TYR A O 1
ATOM 738 N N . GLY A 1 89 ? 11.711 -12.992 2.881 1 90.31 89 GLY A N 1
ATOM 739 C CA . GLY A 1 89 ? 12.164 -12.688 4.227 1 90.31 89 GLY A CA 1
ATOM 740 C C . GLY A 1 89 ? 11.773 -11.297 4.688 1 90.31 89 GLY A C 1
ATOM 741 O O . GLY A 1 89 ? 12.281 -10.805 5.695 1 90.31 89 GLY A O 1
ATOM 742 N N . MET A 1 90 ? 10.914 -10.625 3.928 1 93.12 90 MET A N 1
ATOM 743 C CA . MET A 1 90 ? 10.508 -9.273 4.305 1 93.12 90 MET A CA 1
ATOM 744 C C . MET A 1 90 ? 8.992 -9.188 4.488 1 93.12 90 MET A C 1
ATOM 746 O O . MET A 1 90 ? 8.258 -10.055 4.008 1 93.12 90 MET A O 1
ATOM 750 N N . ALA A 1 91 ? 8.578 -8.188 5.254 1 93.94 91 ALA A N 1
ATOM 751 C CA . ALA A 1 91 ? 7.168 -7.863 5.465 1 93.94 91 ALA A CA 1
ATOM 752 C C . ALA A 1 91 ? 6.387 -9.094 5.922 1 93.94 91 ALA A C 1
ATOM 754 O O . ALA A 1 91 ? 5.344 -9.422 5.352 1 93.94 91 ALA A O 1
ATOM 755 N N . GLY A 1 92 ? 6.867 -9.727 6.879 1 92.69 92 GLY A N 1
ATOM 756 C CA . GLY A 1 92 ? 6.184 -10.891 7.422 1 92.69 92 GLY A CA 1
ATOM 757 C C . GLY A 1 92 ? 4.91 -10.539 8.172 1 92.69 92 GLY A C 1
ATOM 758 O O . GLY A 1 92 ? 4.715 -9.391 8.562 1 92.69 92 GLY A O 1
ATOM 759 N N . ALA A 1 93 ? 4.016 -11.469 8.227 1 94.38 93 ALA A N 1
ATOM 760 C CA . ALA A 1 93 ? 2.785 -11.375 9.016 1 94.38 93 ALA A CA 1
ATOM 761 C C . ALA A 1 93 ? 2.582 -12.633 9.859 1 94.38 93 ALA A C 1
ATOM 763 O O . ALA A 1 93 ? 2.9 -13.742 9.422 1 94.38 93 ALA A O 1
ATOM 764 N N . SER A 1 94 ? 2.018 -12.461 11.008 1 93.69 94 SER A N 1
ATOM 765 C CA . SER A 1 94 ? 1.862 -13.57 11.938 1 93.69 94 SER A CA 1
ATOM 766 C C . SER A 1 94 ? 0.965 -14.656 11.359 1 93.69 94 SER A C 1
ATOM 768 O O . SER A 1 94 ? 1.112 -15.836 11.688 1 93.69 94 SER A O 1
ATOM 770 N N . TYR A 1 95 ? 0.077 -14.312 10.5 1 95.81 95 TYR A N 1
ATOM 771 C CA . TYR A 1 95 ? -0.889 -15.266 9.961 1 95.81 95 TYR A CA 1
ATOM 772 C C . TYR A 1 95 ? -0.368 -15.914 8.688 1 95.81 95 TYR A C 1
ATOM 774 O O . TYR A 1 95 ? -1.091 -16.656 8.023 1 95.81 95 TYR A O 1
ATOM 782 N N . ILE A 1 96 ? 0.788 -15.609 8.273 1 95.5 96 ILE A N 1
ATOM 783 C CA . ILE A 1 96 ? 1.482 -16.297 7.188 1 95.5 96 ILE A CA 1
ATOM 784 C C . ILE A 1 96 ? 2.596 -17.172 7.754 1 95.5 96 ILE A C 1
ATOM 786 O O . ILE A 1 96 ? 3.619 -16.656 8.219 1 95.5 96 ILE A O 1
ATOM 790 N N . PRO A 1 97 ? 2.412 -18.391 7.711 1 93.25 97 PRO A N 1
ATOM 791 C CA . PRO A 1 97 ? 3.309 -19.297 8.43 1 93.25 97 PRO A CA 1
ATOM 792 C C . PRO A 1 97 ? 4.707 -19.359 7.82 1 93.25 97 PRO A C 1
ATOM 794 O O . PRO A 1 97 ? 4.848 -19.406 6.594 1 93.25 97 PRO A O 1
ATOM 797 N N . GLY A 1 98 ? 5.703 -19.328 8.695 1 90.12 98 GLY A N 1
ATOM 798 C CA . GLY A 1 98 ? 7.078 -19.531 8.266 1 90.12 98 GLY A CA 1
ATOM 799 C C . GLY A 1 98 ? 7.73 -18.266 7.746 1 90.12 98 GLY A C 1
ATOM 800 O O . GLY A 1 98 ? 7.398 -17.172 8.188 1 90.12 98 GLY A O 1
ATOM 801 N N . ILE A 1 99 ? 8.727 -18.453 6.855 1 88.19 99 ILE A N 1
ATOM 802 C CA . ILE A 1 99 ? 9.484 -17.359 6.285 1 88.19 99 ILE A CA 1
ATOM 803 C C . ILE A 1 99 ? 8.719 -16.75 5.113 1 88.19 99 ILE A C 1
ATOM 805 O O . ILE A 1 99 ? 8.32 -17.469 4.191 1 88.19 99 ILE A O 1
ATOM 809 N N . PRO A 1 100 ? 8.516 -15.477 5.191 1 86.94 100 PRO A N 1
ATOM 810 C CA . PRO A 1 100 ? 7.789 -14.836 4.09 1 86.94 100 PRO A CA 1
ATOM 811 C C . PRO A 1 100 ? 8.375 -15.172 2.723 1 86.94 100 PRO A C 1
ATOM 813 O O . PRO A 1 100 ? 9.578 -14.992 2.504 1 86.94 100 PRO A O 1
ATOM 816 N N . GLY A 1 101 ? 7.531 -15.617 1.845 1 86.38 101 GLY A N 1
ATOM 817 C CA . GLY A 1 101 ? 7.945 -15.891 0.476 1 86.38 101 GLY A CA 1
ATOM 818 C C . GLY A 1 101 ? 8.383 -17.328 0.258 1 86.38 101 GLY A C 1
ATOM 819 O O . GLY A 1 101 ? 8.672 -17.734 -0.872 1 86.38 101 GLY A O 1
ATOM 820 N N . PHE A 1 102 ? 8.406 -18.156 1.313 1 85.38 102 PHE A N 1
ATOM 821 C CA . PHE A 1 102 ? 8.875 -19.531 1.188 1 85.38 102 PHE A CA 1
ATOM 822 C C . PHE A 1 102 ? 7.789 -20.5 1.633 1 85.38 102 PHE A C 1
ATOM 824 O O . PHE A 1 102 ? 8.094 -21.547 2.227 1 85.38 102 PHE A O 1
ATOM 831 N N . GLN A 1 103 ? 6.629 -20.109 1.399 1 87.5 103 GLN A N 1
ATOM 832 C CA . GLN A 1 103 ? 5.531 -20.984 1.784 1 87.5 103 GLN A CA 1
ATOM 833 C C . GLN A 1 103 ? 5.5 -22.234 0.909 1 87.5 103 GLN A C 1
ATOM 835 O O . GLN A 1 103 ? 5.684 -22.156 -0.307 1 87.5 103 GLN A O 1
ATOM 840 N N . ILE A 1 104 ? 5.242 -23.344 1.522 1 82.81 104 ILE A N 1
ATOM 841 C CA . ILE A 1 104 ? 5.23 -24.609 0.81 1 82.81 104 ILE A CA 1
ATOM 842 C C . ILE A 1 104 ? 3.842 -25.25 0.9 1 82.81 104 ILE A C 1
ATOM 844 O O . ILE A 1 104 ? 3.271 -25.656 -0.114 1 82.81 104 ILE A O 1
ATOM 848 N N . ASP A 1 105 ? 3.264 -25.219 2.109 1 86.06 105 ASP A N 1
ATOM 849 C CA . ASP A 1 105 ? 2.057 -26 2.344 1 86.06 105 ASP A CA 1
ATOM 850 C C . ASP A 1 105 ? 0.827 -25.109 2.449 1 86.06 105 ASP A C 1
ATOM 852 O O . ASP A 1 105 ? -0.285 -25.531 2.117 1 86.06 105 ASP A O 1
ATOM 856 N N . ALA A 1 106 ? 1.088 -23.953 3.01 1 93.19 106 ALA A N 1
ATOM 857 C CA . ALA A 1 106 ? -0.042 -23.062 3.256 1 93.19 106 ALA A CA 1
ATOM 858 C C . ALA A 1 106 ? 0.346 -21.594 3.021 1 93.19 106 ALA A C 1
ATOM 860 O O . ALA A 1 106 ? 1.441 -21.172 3.396 1 93.19 106 ALA A O 1
ATOM 861 N N . LEU A 1 107 ? -0.587 -20.906 2.441 1 95.12 107 LEU A N 1
ATOM 862 C CA . LEU A 1 107 ? -0.347 -19.484 2.15 1 95.12 107 LEU A CA 1
ATOM 863 C C . LEU A 1 107 ? -0.678 -18.625 3.357 1 95.12 107 LEU A C 1
ATOM 865 O O . LEU A 1 107 ? -0.157 -17.516 3.492 1 95.12 107 LEU A O 1
ATOM 869 N N . SER A 1 108 ? -1.567 -19.078 4.223 1 95.31 108 SER A N 1
ATOM 870 C CA . SER A 1 108 ? -1.957 -18.406 5.453 1 95.31 108 SER A CA 1
ATOM 871 C C . SER A 1 108 ? -2.367 -19.391 6.531 1 95.31 108 SER A C 1
ATOM 873 O O . SER A 1 108 ? -2.527 -20.594 6.258 1 95.31 108 SER A O 1
ATOM 875 N N . SER A 1 109 ? -2.553 -18.906 7.656 1 95 109 SER A N 1
ATOM 876 C CA . SER A 1 109 ? -2.908 -19.75 8.797 1 95 109 SER A CA 1
ATOM 877 C C . SER A 1 109 ? -4.41 -20 8.852 1 95 109 SER A C 1
ATOM 879 O O . SER A 1 109 ? -4.887 -20.781 9.672 1 95 109 SER A O 1
ATOM 881 N N . GLU A 1 110 ? -5.145 -19.344 8 1 93.12 110 GLU A N 1
ATOM 882 C CA . GLU A 1 110 ? -6.602 -19.359 8.086 1 93.12 110 GLU A CA 1
ATOM 883 C C . GLU A 1 110 ? -7.145 -20.781 8.094 1 93.12 110 GLU A C 1
ATOM 885 O O . GLU A 1 110 ? -8.039 -21.109 8.883 1 93.12 110 GLU A O 1
ATOM 890 N N . HIS A 1 111 ? -6.535 -21.703 7.254 1 90.88 111 HIS A N 1
ATOM 891 C CA . HIS A 1 111 ? -7.043 -23.078 7.176 1 90.88 111 HIS A CA 1
ATOM 892 C C . HIS A 1 111 ? -5.926 -24.094 7.398 1 90.88 111 HIS A C 1
ATOM 894 O O . HIS A 1 111 ? -6.102 -25.281 7.133 1 90.88 111 HIS A O 1
ATOM 900 N N . ALA A 1 112 ? -4.848 -23.594 7.828 1 94.75 112 ALA A N 1
ATOM 901 C CA . ALA A 1 112 ? -3.701 -24.469 8.047 1 94.75 112 ALA A CA 1
ATOM 902 C C . ALA A 1 112 ? -3.812 -25.203 9.383 1 94.75 112 ALA A C 1
ATOM 904 O O . ALA A 1 112 ? -4.215 -24.609 10.383 1 94.75 112 ALA A O 1
ATOM 905 N N . SER A 1 113 ? -3.465 -26.453 9.43 1 94.44 113 SER A N 1
ATOM 906 C CA . SER A 1 113 ? -3.463 -27.219 10.672 1 94.44 113 SER A CA 1
ATOM 907 C C . SER A 1 113 ? -2.332 -26.781 11.594 1 94.44 113 SER A C 1
ATOM 909 O O . SER A 1 113 ? -1.407 -26.078 11.164 1 94.44 113 SER A O 1
ATOM 911 N N . LEU A 1 114 ? -2.438 -27.172 12.805 1 92.69 114 LEU A N 1
ATOM 912 C CA . LEU A 1 114 ? -1.393 -26.875 13.781 1 92.69 114 LEU A CA 1
ATOM 913 C C . LEU A 1 114 ? -0.059 -27.484 13.344 1 92.69 114 LEU A C 1
ATOM 915 O O . LEU A 1 114 ? 0.989 -26.844 13.492 1 92.69 114 LEU A O 1
ATOM 919 N N . TRP A 1 115 ? -0.153 -28.609 12.82 1 92.5 115 TRP A N 1
ATOM 920 C CA . TRP A 1 115 ? 1.05 -29.312 12.391 1 92.5 115 TRP A CA 1
ATOM 921 C C . TRP A 1 115 ? 1.701 -28.594 11.211 1 92.5 115 TRP A C 1
ATOM 923 O O . TRP A 1 115 ? 2.926 -28.469 11.156 1 92.5 115 TRP A O 1
ATOM 933 N N . THR A 1 116 ? 0.896 -28.156 10.258 1 93.44 116 THR A N 1
ATOM 934 C CA . THR A 1 116 ? 1.396 -27.438 9.102 1 93.44 116 THR A CA 1
ATOM 935 C C . THR A 1 116 ? 2.096 -26.156 9.523 1 93.44 116 THR A C 1
ATOM 937 O O . THR A 1 116 ? 3.182 -25.844 9.031 1 93.44 116 THR A O 1
ATOM 940 N N . ARG A 1 117 ? 1.504 -25.469 10.43 1 94.5 117 ARG A N 1
ATOM 941 C CA . ARG A 1 117 ? 2.062 -24.203 10.898 1 94.5 117 ARG A CA 1
ATOM 942 C C . ARG A 1 117 ? 3.348 -24.438 11.688 1 94.5 117 ARG A C 1
ATOM 944 O O . ARG A 1 117 ? 4.316 -23.688 11.539 1 94.5 117 ARG A O 1
ATOM 951 N N . LEU A 1 118 ? 3.334 -25.469 12.547 1 92.06 118 LEU A N 1
ATOM 952 C CA . LEU A 1 118 ? 4.523 -25.797 13.328 1 92.06 118 LEU A CA 1
ATOM 953 C C . LEU A 1 118 ? 5.691 -26.156 12.414 1 92.06 118 LEU A C 1
ATOM 955 O O . LEU A 1 118 ? 6.816 -25.719 12.633 1 92.06 118 LEU A O 1
ATOM 959 N N . ARG A 1 119 ? 5.422 -26.969 11.438 1 90.31 119 ARG A N 1
ATOM 960 C CA . ARG A 1 119 ? 6.453 -27.359 10.477 1 90.31 119 ARG A CA 1
ATOM 961 C C . ARG A 1 119 ? 7.023 -26.141 9.758 1 90.31 119 ARG A C 1
ATOM 963 O O . ARG A 1 119 ? 8.234 -26.062 9.547 1 90.31 119 ARG A O 1
ATOM 970 N N . ALA A 1 120 ? 6.141 -25.25 9.359 1 91.94 120 ALA A N 1
ATOM 971 C CA . ALA A 1 120 ? 6.574 -24.031 8.68 1 91.94 120 ALA A CA 1
ATOM 972 C C . ALA A 1 120 ? 7.48 -23.203 9.578 1 91.94 120 ALA A C 1
ATOM 974 O O . ALA A 1 120 ? 8.492 -22.656 9.125 1 91.94 120 ALA A O 1
ATOM 975 N N . GLU A 1 121 ? 7.184 -23.141 10.844 1 89.75 121 GLU A N 1
ATOM 976 C CA . GLU A 1 121 ? 7.941 -22.328 11.797 1 89.75 121 GLU A CA 1
ATOM 977 C C . GLU A 1 121 ? 9.305 -22.953 12.078 1 89.75 121 GLU A C 1
ATOM 979 O O . GLU A 1 121 ? 10.258 -22.234 12.414 1 89.75 121 GLU A O 1
ATOM 984 N N . LEU A 1 122 ? 9.43 -24.188 11.969 1 89 122 LEU A N 1
ATOM 985 C CA . LEU A 1 122 ? 10.672 -24.891 12.305 1 89 122 LEU A CA 1
ATOM 986 C C . LEU A 1 122 ? 11.578 -25 11.078 1 89 122 LEU A C 1
ATOM 988 O O . LEU A 1 122 ? 12.75 -25.375 11.203 1 89 122 LEU A O 1
ATOM 992 N N . ARG A 1 123 ? 11.07 -24.688 9.945 1 87.19 123 ARG A N 1
ATOM 993 C CA . ARG A 1 123 ? 11.812 -24.844 8.703 1 87.19 123 ARG A CA 1
ATOM 994 C C . ARG A 1 123 ? 13.102 -24.031 8.734 1 87.19 123 ARG A C 1
ATOM 996 O O . ARG A 1 123 ? 14.141 -24.484 8.266 1 87.19 123 ARG A O 1
ATOM 1003 N N . PRO A 1 124 ? 13.086 -22.797 9.258 1 86.31 124 PRO A N 1
ATOM 1004 C CA . PRO A 1 124 ? 14.352 -22.047 9.297 1 86.31 124 PRO A CA 1
ATOM 1005 C C . PRO A 1 124 ? 15.438 -22.766 10.086 1 86.31 124 PRO A C 1
ATOM 1007 O O . PRO A 1 124 ? 16.609 -22.719 9.727 1 86.31 124 PRO A O 1
ATOM 1010 N N . LEU A 1 125 ? 15.031 -23.438 11.141 1 86.94 125 LEU A N 1
ATOM 1011 C CA . LEU A 1 125 ? 16 -24.172 11.938 1 86.94 125 LEU A CA 1
ATOM 1012 C C . LEU A 1 125 ? 16.562 -25.344 11.156 1 86.94 125 LEU A C 1
ATOM 1014 O O . LEU A 1 125 ? 17.75 -25.656 11.266 1 86.94 125 LEU A O 1
ATOM 1018 N N . ARG A 1 126 ? 15.758 -25.938 10.383 1 85.62 126 ARG A N 1
ATOM 1019 C CA . ARG A 1 126 ? 16.188 -27.078 9.57 1 85.62 126 ARG A CA 1
ATOM 1020 C C . ARG A 1 126 ? 17.109 -26.625 8.445 1 85.62 126 ARG A C 1
ATOM 1022 O O . ARG A 1 126 ? 17.906 -27.422 7.938 1 85.62 126 ARG A O 1
ATOM 1029 N N . ALA A 1 127 ? 16.953 -25.422 8.07 1 87.69 127 ALA A N 1
ATOM 1030 C CA . ALA A 1 127 ? 17.734 -24.891 6.945 1 87.69 127 ALA A CA 1
ATOM 1031 C C . ALA A 1 127 ? 19.094 -24.391 7.402 1 87.69 127 ALA A C 1
ATOM 1033 O O . ALA A 1 127 ? 19.953 -24.078 6.578 1 87.69 127 ALA A O 1
ATOM 1034 N N . LEU A 1 128 ? 19.406 -24.375 8.695 1 89.88 128 LEU A N 1
ATOM 1035 C CA . LEU A 1 128 ? 20.594 -23.766 9.266 1 89.88 128 LEU A CA 1
ATOM 1036 C C . LEU A 1 128 ? 21.859 -24.406 8.703 1 89.88 128 LEU A C 1
ATOM 1038 O O . LEU A 1 128 ? 22.812 -23.703 8.344 1 89.88 128 LEU A O 1
ATOM 1042 N N . PRO A 1 129 ? 21.906 -25.766 8.562 1 89.44 129 PRO A N 1
ATOM 1043 C CA . PRO A 1 129 ? 23.141 -26.375 8.047 1 89.44 129 PRO A CA 1
ATOM 1044 C C . PRO A 1 129 ? 23.438 -25.953 6.613 1 89.44 129 PRO A C 1
ATOM 1046 O O . PRO A 1 129 ? 24.594 -26 6.188 1 89.44 129 PRO A O 1
ATOM 1049 N N . ALA A 1 130 ? 22.453 -25.625 5.891 1 89.12 130 ALA A N 1
ATOM 1050 C CA . ALA A 1 130 ? 22.641 -25.172 4.516 1 89.12 130 ALA A CA 1
ATOM 1051 C C . ALA A 1 130 ? 22.969 -23.688 4.469 1 89.12 130 ALA A C 1
ATOM 1053 O O . ALA A 1 130 ? 23.781 -23.234 3.664 1 89.12 130 ALA A O 1
ATOM 1054 N N . VAL A 1 131 ? 22.375 -22.906 5.359 1 89.19 131 VAL A N 1
ATOM 1055 C CA . VAL A 1 131 ? 22.438 -21.438 5.312 1 89.19 131 VAL A CA 1
ATOM 1056 C C . VAL A 1 131 ? 23.781 -20.969 5.879 1 89.19 131 VAL A C 1
ATOM 1058 O O . VAL A 1 131 ? 24.359 -20 5.391 1 89.19 131 VAL A O 1
ATOM 1061 N N . LEU A 1 132 ? 24.359 -21.656 6.883 1 92.25 132 LEU A N 1
ATOM 1062 C CA . LEU A 1 132 ? 25.562 -21.188 7.566 1 92.25 132 LEU A CA 1
ATOM 1063 C C . LEU A 1 132 ? 26.766 -21.203 6.629 1 92.25 132 LEU A C 1
ATOM 1065 O O . LEU A 1 132 ? 27.469 -20.203 6.508 1 92.25 132 LEU A O 1
ATOM 1069 N N . PRO A 1 133 ? 26.969 -22.375 5.922 1 92.06 133 PRO A N 1
ATOM 1070 C CA . PRO A 1 133 ? 28.062 -22.344 4.941 1 92.06 133 PRO A CA 1
ATOM 1071 C C . PRO A 1 133 ? 27.844 -21.281 3.863 1 92.06 133 PRO A C 1
ATOM 1073 O O . PRO A 1 133 ? 28.812 -20.688 3.377 1 92.06 133 PRO A O 1
ATOM 1076 N N . TYR A 1 134 ? 26.672 -21.109 3.48 1 92.12 134 TYR A N 1
ATOM 1077 C CA . TYR A 1 134 ? 26.344 -20.109 2.482 1 92.12 134 TYR A CA 1
ATOM 1078 C C . TYR A 1 134 ? 26.703 -18.703 2.973 1 92.12 134 TYR A C 1
ATOM 1080 O O . TYR A 1 134 ? 27.297 -17.922 2.232 1 92.12 134 TYR A O 1
ATOM 1088 N N . LEU A 1 135 ? 26.391 -18.359 4.203 1 91.88 135 LEU A N 1
ATOM 1089 C CA . LEU A 1 135 ? 26.719 -17.047 4.773 1 91.88 135 LEU A CA 1
ATOM 1090 C C . LEU A 1 135 ? 28.234 -16.859 4.832 1 91.88 135 LEU A C 1
ATOM 1092 O O . LEU A 1 135 ? 28.734 -15.758 4.609 1 91.88 135 LEU A O 1
ATOM 1096 N N . GLY A 1 136 ? 28.922 -17.953 5.172 1 93.5 136 GLY A N 1
ATOM 1097 C CA . GLY A 1 136 ? 30.375 -17.906 5.145 1 93.5 136 GLY A CA 1
ATOM 1098 C C . GLY A 1 136 ? 30.938 -17.641 3.76 1 93.5 136 GLY A C 1
ATOM 1099 O O . GLY A 1 136 ? 31.859 -16.844 3.6 1 93.5 136 GLY A O 1
ATOM 1100 N N . PHE A 1 137 ? 30.391 -18.312 2.758 1 94.88 137 PHE A N 1
ATOM 1101 C CA . PHE A 1 137 ? 30.781 -18.141 1.363 1 94.88 137 PHE A CA 1
ATOM 1102 C C . PHE A 1 137 ? 30.578 -16.688 0.92 1 94.88 137 PHE A C 1
ATOM 1104 O O . PHE A 1 137 ? 31.484 -16.094 0.333 1 94.88 137 PHE A O 1
ATOM 1111 N N . ILE A 1 138 ? 29.406 -16.125 1.286 1 93.75 138 ILE A N 1
ATOM 1112 C CA . ILE A 1 138 ? 29.078 -14.75 0.907 1 93.75 138 ILE A CA 1
ATOM 1113 C C . ILE A 1 138 ? 30.047 -13.781 1.581 1 93.75 138 ILE A C 1
ATOM 1115 O O . ILE A 1 138 ? 30.547 -12.852 0.946 1 93.75 138 ILE A O 1
ATOM 1119 N N . ARG A 1 139 ? 30.328 -13.953 2.812 1 94.81 139 ARG A N 1
ATOM 1120 C CA . ARG A 1 139 ? 31.234 -13.086 3.561 1 94.81 139 ARG A CA 1
ATOM 1121 C C . ARG A 1 139 ? 32.625 -13.086 2.947 1 94.81 139 ARG A C 1
ATOM 1123 O O . ARG A 1 139 ? 33.25 -12.031 2.793 1 94.81 139 ARG A O 1
ATOM 1130 N N . ARG A 1 140 ? 33.094 -14.25 2.648 1 96.31 140 ARG A N 1
ATOM 1131 C CA . ARG A 1 140 ? 34.438 -14.383 2.059 1 96.31 140 ARG A CA 1
ATOM 1132 C C . ARG A 1 140 ? 34.5 -13.711 0.688 1 96.31 140 ARG A C 1
ATOM 1134 O O . ARG A 1 140 ? 35.469 -13.031 0.365 1 96.31 140 ARG A O 1
ATOM 1141 N N . MET A 1 141 ? 33.469 -14.008 -0.07 1 96.12 141 MET A N 1
ATOM 1142 C CA . MET A 1 141 ? 33.375 -13.422 -1.404 1 96.12 141 MET A CA 1
ATOM 1143 C C . MET A 1 141 ? 33.375 -11.898 -1.331 1 96.12 141 MET A C 1
ATOM 1145 O O . MET A 1 141 ? 34.125 -11.242 -2.064 1 96.12 141 MET A O 1
ATOM 1149 N N . ARG A 1 142 ? 32.594 -11.297 -0.433 1 96.12 142 ARG A N 1
ATOM 1150 C CA . ARG A 1 142 ? 32.5 -9.852 -0.275 1 96.12 142 ARG A CA 1
ATOM 1151 C C . ARG A 1 142 ? 33.812 -9.273 0.236 1 96.12 142 ARG A C 1
ATOM 1153 O O . ARG A 1 142 ? 34.281 -8.258 -0.277 1 96.12 142 ARG A O 1
ATOM 1160 N N . ARG A 1 143 ? 34.469 -9.961 1.159 1 96.38 143 ARG A N 1
ATOM 1161 C CA . ARG A 1 143 ? 35.75 -9.508 1.695 1 96.38 143 ARG A CA 1
ATOM 1162 C C . ARG A 1 143 ? 36.844 -9.531 0.622 1 96.38 143 ARG A C 1
ATOM 1164 O O . ARG A 1 143 ? 37.688 -8.633 0.562 1 96.38 143 ARG A O 1
ATOM 1171 N N . ALA A 1 144 ? 36.812 -10.539 -0.122 1 96.62 144 ALA A N 1
ATOM 1172 C CA . ALA A 1 144 ? 37.812 -10.672 -1.19 1 96.62 144 ALA A CA 1
ATOM 1173 C C . ALA A 1 144 ? 37.688 -9.539 -2.203 1 96.62 144 ALA A C 1
ATOM 1175 O O . ALA A 1 144 ? 38.656 -9.195 -2.881 1 96.62 144 ALA A O 1
ATOM 1176 N N . THR A 1 145 ? 36.469 -9 -2.299 1 95.25 145 THR A N 1
ATOM 1177 C CA . THR A 1 145 ? 36.219 -7.918 -3.244 1 95.25 145 THR A CA 1
ATOM 1178 C C . THR A 1 145 ? 36.406 -6.559 -2.576 1 95.25 145 THR A C 1
ATOM 1180 O O . THR A 1 145 ? 36.156 -5.52 -3.186 1 95.25 145 THR A O 1
ATOM 1183 N N . GLY A 1 146 ? 36.625 -6.559 -1.256 1 94.94 146 GLY A N 1
ATOM 1184 C CA . GLY A 1 146 ? 36.938 -5.32 -0.557 1 94.94 146 GLY A CA 1
ATOM 1185 C C . GLY A 1 146 ? 35.781 -4.777 0.24 1 94.94 146 GLY A C 1
ATOM 1186 O O . GLY A 1 146 ? 35.812 -3.643 0.715 1 94.94 146 GLY A O 1
ATOM 1187 N N . VAL A 1 147 ? 34.75 -5.52 0.286 1 95.56 147 VAL A N 1
ATOM 1188 C CA . VAL A 1 147 ? 33.594 -5.094 1.055 1 95.56 147 VAL A CA 1
ATOM 1189 C C . VAL A 1 147 ? 33.625 -5.719 2.447 1 95.56 147 VAL A C 1
ATOM 1191 O O . VAL A 1 147 ? 33.438 -6.926 2.6 1 95.56 147 VAL A O 1
ATOM 1194 N N . HIS A 1 148 ? 33.781 -4.895 3.51 1 94.94 148 HIS A N 1
ATOM 1195 C CA . HIS A 1 148 ? 34.031 -5.391 4.855 1 94.94 148 HIS A CA 1
ATOM 1196 C C . HIS A 1 148 ? 32.875 -5.051 5.797 1 94.94 148 HIS A C 1
ATOM 1198 O O . HIS A 1 148 ? 33 -5.215 7.016 1 94.94 148 HIS A O 1
ATOM 1204 N N . TYR A 1 149 ? 31.812 -4.492 5.203 1 92.25 149 TYR A N 1
ATOM 1205 C CA . TYR A 1 149 ? 30.625 -4.211 6.004 1 92.25 149 TYR A CA 1
ATOM 1206 C C . TYR A 1 149 ? 29.5 -5.18 5.672 1 92.25 149 TYR A C 1
ATOM 1208 O O . TYR A 1 149 ? 29.578 -5.898 4.668 1 92.25 149 TYR A O 1
ATOM 1216 N N . SER A 1 150 ? 28.547 -5.246 6.578 1 89.25 150 SER A N 1
ATOM 1217 C CA . SER A 1 150 ? 27.344 -6.039 6.355 1 89.25 150 SER A CA 1
ATOM 1218 C C . SER A 1 150 ? 26.125 -5.148 6.203 1 89.25 150 SER A C 1
ATOM 1220 O O . SER A 1 150 ? 26.031 -4.086 6.82 1 89.25 150 SER A O 1
ATOM 1222 N N . LEU A 1 151 ? 25.344 -5.531 5.27 1 86.38 151 LEU A N 1
ATOM 1223 C CA . LEU A 1 151 ? 24.047 -4.855 5.145 1 86.38 151 LEU A CA 1
ATOM 1224 C C . LEU A 1 151 ? 23.016 -5.48 6.066 1 86.38 151 LEU A C 1
ATOM 1226 O O . LEU A 1 151 ? 22.969 -6.707 6.203 1 86.38 151 LEU A O 1
ATOM 1230 N N . PRO A 1 152 ? 22.281 -4.633 6.723 1 74.94 152 PRO A N 1
ATOM 1231 C CA . PRO A 1 152 ? 21.297 -5.188 7.656 1 74.94 152 PRO A CA 1
ATOM 1232 C C . PRO A 1 152 ? 20.219 -6.023 6.961 1 74.94 152 PRO A C 1
ATOM 1234 O O . PRO A 1 152 ? 19.844 -5.727 5.824 1 74.94 152 PRO A O 1
ATOM 1237 N N . VAL A 1 153 ? 20 -7.215 7.578 1 67.38 153 VAL A N 1
ATOM 1238 C CA . VAL A 1 153 ? 18.859 -8.016 7.145 1 67.38 153 VAL A CA 1
ATOM 1239 C C . VAL A 1 153 ? 17.594 -7.504 7.809 1 67.38 153 VAL A C 1
ATOM 1241 O O . VAL A 1 153 ? 17.344 -7.758 8.992 1 67.38 153 VAL A O 1
ATOM 1244 N N . LEU A 1 154 ? 16.859 -6.625 7.086 1 66.12 154 LEU A N 1
ATOM 1245 C CA . LEU A 1 154 ? 15.711 -5.961 7.695 1 66.12 154 LEU A CA 1
ATOM 1246 C C . LEU A 1 154 ? 14.406 -6.594 7.223 1 66.12 154 LEU A C 1
ATOM 1248 O O . LEU A 1 154 ? 14.352 -7.18 6.141 1 66.12 154 LEU A O 1
ATOM 1252 N N . ASN A 1 155 ? 13.547 -6.516 8.141 1 81.69 155 ASN A N 1
ATOM 1253 C CA . ASN A 1 155 ? 12.172 -6.875 7.805 1 81.69 155 ASN A CA 1
ATOM 1254 C C . ASN A 1 155 ? 11.578 -5.922 6.77 1 81.69 155 ASN A C 1
ATOM 1256 O O . ASN A 1 155 ? 10.625 -6.277 6.066 1 81.69 155 ASN A O 1
ATOM 1260 N N . LYS A 1 156 ? 12.141 -4.758 6.699 1 92.44 156 LYS A N 1
ATOM 1261 C CA . LYS A 1 156 ? 11.711 -3.756 5.73 1 92.44 156 LYS A CA 1
ATOM 1262 C C . LYS A 1 156 ? 12.883 -3.281 4.871 1 92.44 156 LYS A C 1
ATOM 1264 O O . LYS A 1 156 ? 13.992 -3.094 5.375 1 92.44 156 LYS A O 1
ATOM 1269 N N . PRO A 1 157 ? 12.633 -3.064 3.621 1 92.75 157 PRO A N 1
ATOM 1270 C CA . PRO A 1 157 ? 13.734 -2.645 2.758 1 92.75 157 PRO A CA 1
ATOM 1271 C C . PRO A 1 157 ? 14.078 -1.163 2.91 1 92.75 157 PRO A C 1
ATOM 1273 O O . PRO A 1 157 ? 13.219 -0.369 3.311 1 92.75 157 PRO A O 1
ATOM 1276 N N . GLY A 1 158 ? 15.328 -0.824 2.621 1 92.25 158 GLY A N 1
ATOM 1277 C CA . GLY A 1 158 ? 15.75 0.563 2.508 1 92.25 158 GLY A CA 1
ATOM 1278 C C . GLY A 1 158 ? 15.664 1.099 1.092 1 92.25 158 GLY A C 1
ATOM 1279 O O . GLY A 1 158 ? 16.219 2.156 0.788 1 92.25 158 GLY A O 1
ATOM 1280 N N . TYR A 1 159 ? 15.109 0.338 0.18 1 95.06 159 TYR A N 1
ATOM 1281 C CA . TYR A 1 159 ? 14.914 0.673 -1.227 1 95.06 159 TYR A CA 1
ATOM 1282 C C . TYR A 1 159 ? 13.469 0.443 -1.649 1 95.06 159 TYR A C 1
ATOM 1284 O O . TYR A 1 159 ? 12.695 -0.183 -0.921 1 95.06 159 TYR A O 1
ATOM 1292 N N . LEU A 1 160 ? 13.086 1.04 -2.742 1 97.88 160 LEU A N 1
ATOM 1293 C CA . LEU A 1 160 ? 11.742 0.842 -3.275 1 97.88 160 LEU A CA 1
ATOM 1294 C C . LEU A 1 160 ? 11.602 -0.542 -3.902 1 97.88 160 LEU A C 1
ATOM 1296 O O . LEU A 1 160 ? 12.297 -0.861 -4.871 1 97.88 160 LEU A O 1
ATOM 1300 N N . ALA A 1 161 ? 10.82 -1.417 -3.312 1 97.81 161 ALA A N 1
ATOM 1301 C CA . ALA A 1 161 ? 10.555 -2.742 -3.863 1 97.81 161 ALA A CA 1
ATOM 1302 C C . ALA A 1 161 ? 9.258 -2.744 -4.672 1 97.81 161 ALA A C 1
ATOM 1304 O O . ALA A 1 161 ? 8.172 -2.572 -4.117 1 97.81 161 ALA A O 1
ATOM 1305 N N . LEU A 1 162 ? 9.352 -2.92 -5.922 1 98.56 162 LEU A N 1
ATOM 1306 C CA . LEU A 1 162 ? 8.211 -3.012 -6.828 1 98.56 162 LEU A CA 1
ATOM 1307 C C . LEU A 1 162 ? 7.895 -4.465 -7.16 1 98.56 162 LEU A C 1
ATOM 1309 O O . LEU A 1 162 ? 8.688 -5.145 -7.809 1 98.56 162 LEU A O 1
ATOM 1313 N N . VAL A 1 163 ? 6.785 -4.906 -6.715 1 98.38 163 VAL A N 1
ATOM 1314 C CA . VAL A 1 163 ? 6.43 -6.316 -6.84 1 98.38 163 VAL A CA 1
ATOM 1315 C C . VAL A 1 163 ? 5.562 -6.523 -8.078 1 98.38 163 VAL A C 1
ATOM 1317 O O . VAL A 1 163 ? 4.445 -6.008 -8.156 1 98.38 163 VAL A O 1
ATOM 1320 N N . ASN A 1 164 ? 6.109 -7.281 -9.055 1 98.19 164 ASN A N 1
ATOM 1321 C CA . ASN A 1 164 ? 5.375 -7.594 -10.273 1 98.19 164 ASN A CA 1
ATOM 1322 C C . ASN A 1 164 ? 4.336 -8.688 -10.039 1 98.19 164 ASN A C 1
ATOM 1324 O O . ASN A 1 164 ? 4.391 -9.75 -10.656 1 98.19 164 ASN A O 1
ATOM 1328 N N . SER A 1 165 ? 3.457 -8.484 -9.156 1 97.94 165 SER A N 1
ATOM 1329 C CA . SER A 1 165 ? 2.303 -9.281 -8.758 1 97.94 165 SER A CA 1
ATOM 1330 C C . SER A 1 165 ? 1.223 -8.414 -8.117 1 97.94 165 SER A C 1
ATOM 1332 O O . SER A 1 165 ? 1.301 -7.184 -8.172 1 97.94 165 SER A O 1
ATOM 1334 N N . PHE A 1 166 ? 0.126 -8.953 -7.699 1 98.12 166 PHE A N 1
ATOM 1335 C CA . PHE A 1 166 ? -1 -8.164 -7.211 1 98.12 166 PHE A CA 1
ATOM 1336 C C . PHE A 1 166 ? -1.828 -8.969 -6.215 1 98.12 166 PHE A C 1
ATOM 1338 O O . PHE A 1 166 ? -1.645 -10.18 -6.078 1 98.12 166 PHE A O 1
ATOM 1345 N N . TRP A 1 167 ? -2.67 -8.266 -5.531 1 97.56 167 TRP A N 1
ATOM 1346 C CA . TRP A 1 167 ? -3.533 -8.906 -4.543 1 97.56 167 TRP A CA 1
ATOM 1347 C C . TRP A 1 167 ? -4.598 -9.758 -5.219 1 97.56 167 TRP A C 1
ATOM 1349 O O . TRP A 1 167 ? -5.223 -9.328 -6.195 1 97.56 167 TRP A O 1
ATOM 1359 N N . GLY A 1 168 ? -4.93 -10.773 -4.734 1 94.94 168 GLY A N 1
ATOM 1360 C CA . GLY A 1 168 ? -5.719 -11.836 -5.34 1 94.94 168 GLY A CA 1
ATOM 1361 C C . GLY A 1 168 ? -4.895 -13.055 -5.707 1 94.94 168 GLY A C 1
ATOM 1362 O O . GLY A 1 168 ? -5.332 -14.188 -5.508 1 94.94 168 GLY A O 1
ATOM 1363 N N . LEU A 1 169 ? -3.746 -12.672 -6.27 1 96.88 169 LEU A N 1
ATOM 1364 C CA . LEU A 1 169 ? -2.775 -13.742 -6.484 1 96.88 169 LEU A CA 1
ATOM 1365 C C . LEU A 1 169 ? -1.853 -13.891 -5.281 1 96.88 169 LEU A C 1
ATOM 1367 O O . LEU A 1 169 ? -1.671 -14.992 -4.762 1 96.88 169 LEU A O 1
ATOM 1371 N N . GLU A 1 170 ? -1.289 -12.766 -4.812 1 96.44 170 GLU A N 1
ATOM 1372 C CA . GLU A 1 170 ? -0.497 -12.742 -3.588 1 96.44 170 GLU A CA 1
ATOM 1373 C C . GLU A 1 170 ? -1.389 -12.836 -2.352 1 96.44 170 GLU A C 1
ATOM 1375 O O . GLU A 1 170 ? -2.535 -12.383 -2.375 1 96.44 170 GLU A O 1
ATOM 1380 N N . THR A 1 171 ? -0.855 -13.414 -1.344 1 95.75 171 THR A N 1
ATOM 1381 C CA . THR A 1 171 ? -1.558 -13.375 -0.066 1 95.75 171 THR A CA 1
ATOM 1382 C C . THR A 1 171 ? -1.567 -11.953 0.501 1 95.75 171 THR A C 1
ATOM 1384 O O . THR A 1 171 ? -0.509 -11.367 0.73 1 95.75 171 THR A O 1
ATOM 1387 N N . PRO A 1 172 ? -2.773 -11.445 0.658 1 96.81 172 PRO A N 1
ATOM 1388 C CA . PRO A 1 172 ? -2.832 -10.07 1.176 1 96.81 172 PRO A CA 1
ATOM 1389 C C . PRO A 1 172 ? -2.166 -9.93 2.543 1 96.81 172 PRO A C 1
ATOM 1391 O O . PRO A 1 172 ? -2.334 -10.797 3.408 1 96.81 172 PRO A O 1
ATOM 1394 N N . LYS A 1 173 ? -1.449 -8.859 2.736 1 96.88 173 LYS A N 1
ATOM 1395 C CA . LYS A 1 173 ? -0.766 -8.547 3.986 1 96.88 173 LYS A CA 1
ATOM 1396 C C . LYS A 1 173 ? -0.437 -7.059 4.074 1 96.88 173 LYS A C 1
ATOM 1398 O O . LYS A 1 173 ? -0.541 -6.336 3.08 1 96.88 173 LYS A O 1
ATOM 1403 N N . ASP A 1 174 ? -0.12 -6.625 5.254 1 97.06 174 ASP A N 1
ATOM 1404 C CA . ASP A 1 174 ? 0.289 -5.234 5.441 1 97.06 174 ASP A CA 1
ATOM 1405 C C . ASP A 1 174 ? 1.663 -4.98 4.828 1 97.06 174 ASP A C 1
ATOM 1407 O O . ASP A 1 174 ? 2.574 -5.797 4.969 1 97.06 174 ASP A O 1
ATOM 1411 N N . LEU A 1 175 ? 1.798 -3.893 4.145 1 97.88 175 LEU A N 1
ATOM 1412 C CA . LEU A 1 175 ? 3.078 -3.545 3.535 1 97.88 175 LEU A CA 1
ATOM 1413 C C . LEU A 1 175 ? 3.545 -2.17 4.004 1 97.88 175 LEU A C 1
ATOM 1415 O O . LEU A 1 175 ? 2.734 -1.252 4.152 1 97.88 175 LEU A O 1
ATOM 1419 N N . PRO A 1 176 ? 4.859 -2.064 4.285 1 97.25 176 PRO A N 1
ATOM 1420 C CA . PRO A 1 176 ? 5.395 -0.707 4.414 1 97.25 176 PRO A CA 1
ATOM 1421 C C . PRO A 1 176 ? 5.32 0.083 3.111 1 97.25 176 PRO A C 1
ATOM 1423 O O . PRO A 1 176 ? 5.148 -0.502 2.039 1 97.25 176 PRO A O 1
ATOM 1426 N N . PRO A 1 177 ? 5.457 1.373 3.176 1 97.88 177 PRO A N 1
ATOM 1427 C CA . PRO A 1 177 ? 5.328 2.201 1.976 1 97.88 177 PRO A CA 1
ATOM 1428 C C . PRO A 1 177 ? 6.363 1.86 0.909 1 97.88 177 PRO A C 1
ATOM 1430 O O . PRO A 1 177 ? 6.129 2.082 -0.281 1 97.88 177 PRO A O 1
ATOM 1433 N N . LEU A 1 178 ? 7.465 1.272 1.263 1 97.81 178 LEU A N 1
ATOM 1434 C CA . LEU A 1 178 ? 8.57 1.024 0.342 1 97.81 178 LEU A CA 1
ATOM 1435 C C . LEU A 1 178 ? 8.352 -0.269 -0.435 1 97.81 178 LEU A C 1
ATOM 1437 O O . LEU A 1 178 ? 9.156 -0.626 -1.295 1 97.81 178 LEU A O 1
ATOM 1441 N N . ILE A 1 179 ? 7.352 -1.006 -0.136 1 98.06 179 ILE A N 1
ATOM 1442 C CA . ILE A 1 179 ? 6.965 -2.18 -0.913 1 98.06 179 ILE A CA 1
ATOM 1443 C C . ILE A 1 179 ? 5.602 -1.947 -1.556 1 98.06 179 ILE A C 1
ATOM 1445 O O . ILE A 1 179 ? 4.633 -1.617 -0.867 1 98.06 179 ILE A O 1
ATOM 1449 N N . ALA A 1 180 ? 5.531 -2.08 -2.836 1 98.38 180 ALA A N 1
ATOM 1450 C CA . ALA A 1 180 ? 4.266 -1.864 -3.533 1 98.38 180 ALA A CA 1
ATOM 1451 C C . ALA A 1 180 ? 3.975 -3.004 -4.504 1 98.38 180 ALA A C 1
ATOM 1453 O O . ALA A 1 180 ? 4.832 -3.375 -5.312 1 98.38 180 ALA A O 1
ATOM 1454 N N . ALA A 1 181 ? 2.828 -3.609 -4.363 1 98.38 181 ALA A N 1
ATOM 1455 C CA . ALA A 1 181 ? 2.35 -4.535 -5.387 1 98.38 181 ALA A CA 1
ATOM 1456 C C . ALA A 1 181 ? 1.871 -3.781 -6.625 1 98.38 181 ALA A C 1
ATOM 1458 O O . ALA A 1 181 ? 0.817 -3.143 -6.605 1 98.38 181 ALA A O 1
ATOM 1459 N N . VAL A 1 182 ? 2.592 -3.912 -7.734 1 98.25 182 VAL A N 1
ATOM 1460 C CA . VAL A 1 182 ? 2.32 -3.031 -8.867 1 98.25 182 VAL A CA 1
ATOM 1461 C C . VAL A 1 182 ? 2.117 -3.861 -10.133 1 98.25 182 VAL A C 1
ATOM 1463 O O . VAL A 1 182 ? 2.24 -3.348 -11.242 1 98.25 182 VAL A O 1
ATOM 1466 N N . GLY A 1 183 ? 1.955 -5.145 -9.961 1 97.88 183 GLY A N 1
ATOM 1467 C CA . GLY A 1 183 ? 1.767 -6.004 -11.117 1 97.88 183 GLY A CA 1
ATOM 1468 C C . GLY A 1 183 ? 0.307 -6.281 -11.422 1 97.88 183 GLY A C 1
ATOM 1469 O O . GLY A 1 183 ? -0.583 -5.812 -10.711 1 97.88 183 GLY A O 1
ATOM 1470 N N . PRO A 1 184 ? 0.091 -7.008 -12.523 1 97.94 184 PRO A N 1
ATOM 1471 C CA . PRO A 1 184 ? 1.112 -7.473 -13.461 1 97.94 184 PRO A CA 1
ATOM 1472 C C . PRO A 1 184 ? 1.653 -6.355 -14.352 1 97.94 184 PRO A C 1
ATOM 1474 O O . PRO A 1 184 ? 0.878 -5.566 -14.898 1 97.94 184 PRO A O 1
ATOM 1477 N N . ILE A 1 185 ? 2.904 -6.27 -14.398 1 98.06 185 ILE A N 1
ATOM 1478 C CA . ILE A 1 185 ? 3.531 -5.332 -15.32 1 98.06 185 ILE A CA 1
ATOM 1479 C C . ILE A 1 185 ? 3.621 -5.957 -16.703 1 98.06 185 ILE A C 1
ATOM 1481 O O . ILE A 1 185 ? 4.473 -6.816 -16.953 1 98.06 185 ILE A O 1
ATOM 1485 N N . LEU A 1 186 ? 2.754 -5.566 -17.594 1 97.19 186 LEU A N 1
ATOM 1486 C CA . LEU A 1 186 ? 2.65 -6.125 -18.938 1 97.19 186 LEU A CA 1
ATOM 1487 C C . LEU A 1 186 ? 2.719 -5.023 -20 1 97.19 186 LEU A C 1
ATOM 1489 O O . LEU A 1 186 ? 2.197 -3.926 -19.781 1 97.19 186 LEU A O 1
ATOM 1493 N N . ALA A 1 187 ? 3.328 -5.359 -21.047 1 94.44 187 ALA A N 1
ATOM 1494 C CA . ALA A 1 187 ? 3.301 -4.438 -22.188 1 94.44 187 ALA A CA 1
ATOM 1495 C C . ALA A 1 187 ? 1.883 -4.273 -22.734 1 94.44 187 ALA A C 1
ATOM 1497 O O . ALA A 1 187 ? 1.089 -5.219 -22.703 1 94.44 187 ALA A O 1
ATOM 1498 N N . ASP A 1 188 ? 1.596 -3.1 -23.203 1 93.75 188 ASP A N 1
ATOM 1499 C CA . ASP A 1 188 ? 0.268 -2.826 -23.75 1 93.75 188 ASP A CA 1
ATOM 1500 C C . ASP A 1 188 ? 0.027 -3.605 -25.031 1 93.75 188 ASP A C 1
ATOM 1502 O O . ASP A 1 188 ? -1.086 -4.07 -25.281 1 93.75 188 ASP A O 1
ATOM 1506 N N . GLU A 1 189 ? 1.138 -3.746 -25.828 1 95.69 189 GLU A N 1
ATOM 1507 C CA . GLU A 1 189 ? 1.081 -4.523 -27.062 1 95.69 189 GLU A CA 1
ATOM 1508 C C . GLU A 1 189 ? 1.947 -5.777 -26.969 1 95.69 189 GLU A C 1
ATOM 1510 O O . GLU A 1 189 ? 2.881 -5.832 -26.156 1 95.69 189 GLU A O 1
ATOM 1515 N N . TYR A 1 190 ? 1.474 -6.801 -27.641 1 95.12 190 TYR A N 1
ATOM 1516 C CA . TYR A 1 190 ? 2.242 -8.039 -27.719 1 95.12 190 TYR A CA 1
ATOM 1517 C C . TYR A 1 190 ? 2.213 -8.625 -29.125 1 95.12 190 TYR A C 1
ATOM 1519 O O . TYR A 1 190 ? 1.337 -8.281 -29.922 1 95.12 190 TYR A O 1
ATOM 1527 N N . PRO A 1 191 ? 3.219 -9.453 -29.469 1 94.56 191 PRO A N 1
ATOM 1528 C CA . PRO A 1 191 ? 3.289 -10.023 -30.828 1 94.56 191 PRO A CA 1
ATOM 1529 C C . PRO A 1 191 ? 2.039 -10.812 -31.203 1 94.56 191 PRO A C 1
ATOM 1531 O O . PRO A 1 191 ? 1.527 -11.586 -30.391 1 94.56 191 PRO A O 1
ATOM 1534 N N . PRO A 1 192 ? 1.544 -10.656 -32.438 1 95.62 192 PRO A N 1
ATOM 1535 C CA . PRO A 1 192 ? 0.378 -11.414 -32.875 1 95.62 192 PRO A CA 1
ATOM 1536 C C . PRO A 1 192 ? 0.703 -12.883 -33.188 1 95.62 192 PRO A C 1
ATOM 1538 O O . PRO A 1 192 ? 1.875 -13.266 -33.188 1 95.62 192 PRO A O 1
ATOM 1541 N N . LEU A 1 193 ? -0.31 -13.609 -33.406 1 96.69 193 LEU A N 1
ATOM 1542 C CA . LEU A 1 193 ? -0.131 -15 -33.812 1 96.69 193 LEU A CA 1
ATOM 1543 C C . LEU A 1 193 ? 0.56 -15.094 -35.156 1 96.69 193 LEU A C 1
ATOM 1545 O O . LEU A 1 193 ? 0.293 -14.289 -36.062 1 96.69 193 LEU A O 1
ATOM 1549 N N . ASP A 1 194 ? 1.517 -16 -35.281 1 94.81 194 ASP A N 1
ATOM 1550 C CA . ASP A 1 194 ? 2.023 -16.312 -36.625 1 94.81 194 ASP A CA 1
ATOM 1551 C C . ASP A 1 194 ? 1.007 -17.109 -37.438 1 94.81 194 ASP A C 1
ATOM 1553 O O . ASP A 1 194 ? 0.013 -17.594 -36.875 1 94.81 194 ASP A O 1
ATOM 1557 N N . GLY A 1 195 ? 1.195 -17.234 -38.75 1 95.19 195 GLY A N 1
ATOM 1558 C CA . GLY A 1 195 ? 0.242 -17.891 -39.625 1 95.19 195 GLY A CA 1
ATOM 1559 C C . GLY A 1 195 ? -0.074 -19.312 -39.219 1 95.19 195 GLY A C 1
ATOM 1560 O O . GLY A 1 195 ? -1.238 -19.719 -39.219 1 95.19 195 GLY A O 1
ATOM 1561 N N . ALA A 1 196 ? 0.87 -20.078 -38.844 1 95.38 196 ALA A N 1
ATOM 1562 C CA . ALA A 1 196 ? 0.696 -21.484 -38.5 1 95.38 196 ALA A CA 1
ATOM 1563 C C . ALA A 1 196 ? -0.125 -21.641 -37.219 1 95.38 196 ALA A C 1
ATOM 1565 O O . ALA A 1 196 ? -1.041 -22.469 -37.156 1 95.38 196 ALA A O 1
ATOM 1566 N N . THR A 1 197 ? 0.243 -20.875 -36.219 1 96.81 197 THR A N 1
ATOM 1567 C CA . THR A 1 197 ? -0.477 -20.938 -34.938 1 96.81 197 THR A CA 1
ATOM 1568 C C . THR A 1 197 ? -1.919 -20.469 -35.125 1 96.81 197 THR A C 1
ATOM 1570 O O . THR A 1 197 ? -2.836 -21.031 -34.5 1 96.81 197 THR A O 1
ATOM 1573 N N . GLU A 1 198 ? -2.15 -19.406 -35.906 1 97.38 198 GLU A N 1
ATOM 1574 C CA . GLU A 1 198 ? -3.494 -18.906 -36.219 1 97.38 198 GLU A CA 1
ATOM 1575 C C . GLU A 1 198 ? -4.344 -19.984 -36.875 1 97.38 198 GLU A C 1
ATOM 1577 O O . GLU A 1 198 ? -5.496 -20.203 -36.5 1 97.38 198 GLU A O 1
ATOM 1582 N N . SER A 1 199 ? -3.723 -20.578 -37.906 1 97.38 199 SER A N 1
ATOM 1583 C CA . SER A 1 199 ? -4.434 -21.641 -38.625 1 97.38 199 SER A CA 1
ATOM 1584 C C . SER A 1 199 ? -4.793 -22.797 -37.688 1 97.38 199 SER A C 1
ATOM 1586 O O . SER A 1 199 ? -5.898 -23.328 -37.75 1 97.38 199 SER A O 1
ATOM 1588 N N . PHE A 1 200 ? -3.912 -23.141 -36.844 1 98.06 200 PHE A N 1
ATOM 1589 C CA . PHE A 1 200 ? -4.141 -24.234 -35.906 1 98.06 200 PHE A CA 1
ATOM 1590 C C . PHE A 1 200 ? -5.281 -23.891 -34.969 1 98.06 200 PHE A C 1
ATOM 1592 O O . PHE A 1 200 ? -6.195 -24.703 -34.781 1 98.06 200 PHE A O 1
ATOM 1599 N N . LEU A 1 201 ? -5.254 -22.734 -34.344 1 98.31 201 LEU A N 1
ATOM 1600 C CA . LEU A 1 201 ?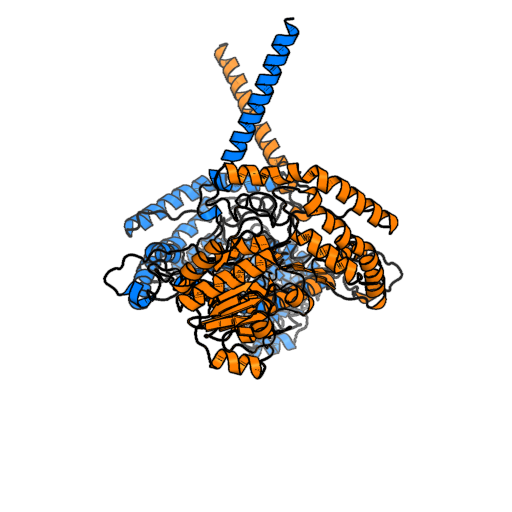 -6.254 -22.328 -33.344 1 98.31 201 LEU A CA 1
ATOM 1601 C C . LEU A 1 201 ? -7.629 -22.188 -34 1 98.31 201 LEU A C 1
ATOM 1603 O O . LEU A 1 201 ? -8.641 -22.547 -33.406 1 98.31 201 LEU A O 1
ATOM 1607 N N . SER A 1 202 ? -7.656 -21.719 -35.219 1 97.94 202 SER A N 1
ATOM 1608 C CA . SER A 1 202 ? -8.922 -21.531 -35.906 1 97.94 202 SER A CA 1
ATOM 1609 C C . SER A 1 202 ? -9.562 -22.875 -36.25 1 97.94 202 SER A C 1
ATOM 1611 O O . SER A 1 202 ? -10.773 -22.953 -36.469 1 97.94 202 SER A O 1
ATOM 1613 N N . ALA A 1 203 ? -8.773 -23.891 -36.344 1 98.06 203 ALA A N 1
ATOM 1614 C CA . ALA A 1 203 ? -9.258 -25.219 -36.75 1 98.06 203 ALA A CA 1
ATOM 1615 C C . ALA A 1 203 ? -9.727 -26.016 -35.531 1 98.06 203 ALA A C 1
ATOM 1617 O O . ALA A 1 203 ? -10.273 -27.109 -35.688 1 98.06 203 ALA A O 1
ATOM 1618 N N . HIS A 1 204 ? -9.57 -25.469 -34.344 1 98.25 204 HIS A N 1
ATOM 1619 C CA . HIS A 1 204 ? -9.883 -26.203 -33.125 1 98.25 204 HIS A CA 1
ATOM 1620 C C . HIS A 1 204 ? -10.734 -25.375 -32.156 1 98.25 204 HIS A C 1
ATOM 1622 O O . HIS A 1 204 ? -10.891 -24.156 -32.375 1 98.25 204 HIS A O 1
ATOM 1628 N N . GLN A 1 205 ? -11.312 -25.984 -31.156 1 97.81 205 GLN A N 1
ATOM 1629 C CA . GLN A 1 205 ? -12.203 -25.297 -30.234 1 97.81 205 GLN A CA 1
ATOM 1630 C C . GLN A 1 205 ? -11.695 -25.375 -28.797 1 97.81 205 GLN A C 1
ATOM 1632 O O . GLN A 1 205 ? -11.945 -24.484 -27.984 1 97.81 205 GLN A O 1
ATOM 1637 N N . HIS A 1 206 ? -11.055 -26.453 -28.453 1 98.38 206 HIS A N 1
ATOM 1638 C CA . HIS A 1 206 ? -10.562 -26.703 -27.109 1 98.38 206 HIS A CA 1
ATOM 1639 C C . HIS A 1 206 ? -9.086 -27.062 -27.109 1 98.38 206 HIS A C 1
ATOM 1641 O O . HIS A 1 206 ? -8.734 -28.234 -27 1 98.38 206 HIS A O 1
ATOM 1647 N N . VAL A 1 207 ? -8.266 -26.047 -27.094 1 98.75 207 VAL A N 1
ATOM 1648 C CA . VAL A 1 207 ? -6.828 -26.234 -27.266 1 98.75 207 VAL A CA 1
ATOM 1649 C C . VAL A 1 207 ? -6.117 -26.078 -25.922 1 98.75 207 VAL A C 1
ATOM 1651 O O . VAL A 1 207 ? -6.41 -25.172 -25.156 1 98.75 207 VAL A O 1
ATOM 1654 N N . VAL A 1 208 ? -5.246 -27 -25.609 1 98.88 208 VAL A N 1
ATOM 1655 C CA . VAL A 1 208 ? -4.34 -26.891 -24.469 1 98.88 208 VAL A CA 1
ATOM 1656 C C . VAL A 1 208 ? -3.008 -26.297 -24.922 1 98.88 208 VAL A C 1
ATOM 1658 O O . VAL A 1 208 ? -2.4 -26.781 -25.875 1 98.88 208 VAL A O 1
ATOM 1661 N N . TYR A 1 209 ? -2.615 -25.234 -24.297 1 98.81 209 TYR A N 1
ATOM 1662 C CA . TYR A 1 209 ? -1.302 -24.656 -24.531 1 98.81 209 TYR A CA 1
ATOM 1663 C C . TYR A 1 209 ? -0.302 -25.094 -23.484 1 98.81 209 TYR A C 1
ATOM 1665 O O . TYR A 1 209 ? -0.533 -24.922 -22.281 1 98.81 209 TYR A O 1
ATOM 1673 N N . VAL A 1 210 ? 0.795 -25.719 -23.891 1 98.56 210 VAL A N 1
ATOM 1674 C CA . VAL A 1 210 ? 1.813 -26.25 -23 1 98.56 210 VAL A CA 1
ATOM 1675 C C . VAL A 1 210 ? 3.113 -25.469 -23.172 1 98.56 210 VAL A C 1
ATOM 1677 O O . VAL A 1 210 ? 3.654 -25.391 -24.281 1 98.56 210 VAL A O 1
ATOM 1680 N N . SER A 1 211 ? 3.562 -24.875 -22.109 1 97.5 211 SER A N 1
ATOM 1681 C CA . SER A 1 211 ? 4.855 -24.188 -22.109 1 97.5 211 SER A CA 1
ATOM 1682 C C . SER A 1 211 ? 5.5 -24.25 -20.734 1 97.5 211 SER A C 1
ATOM 1684 O O . SER A 1 211 ? 4.941 -23.734 -19.75 1 97.5 211 SER A O 1
ATOM 1686 N N . PHE A 1 212 ? 6.688 -24.812 -20.609 1 93.81 212 PHE A N 1
ATOM 1687 C CA . PHE A 1 212 ? 7.391 -24.906 -19.328 1 93.81 212 PHE A CA 1
ATOM 1688 C C . PHE A 1 212 ? 8.586 -23.953 -19.297 1 93.81 212 PHE A C 1
ATOM 1690 O O . PHE A 1 212 ? 9.484 -24.109 -18.469 1 93.81 212 PHE A O 1
ATOM 1697 N N . GLY A 1 213 ? 8.578 -23 -20.156 1 83.88 213 GLY A N 1
ATOM 1698 C CA . GLY A 1 213 ? 9.633 -22 -20.188 1 83.88 213 GLY A CA 1
ATOM 1699 C C . GLY A 1 213 ? 10.922 -22.5 -20.812 1 83.88 213 GLY A C 1
ATOM 1700 O O . GLY A 1 213 ? 11 -23.656 -21.25 1 83.88 213 GLY A O 1
ATOM 1701 N N . THR A 1 214 ? 11.961 -21.656 -20.781 1 76.25 214 THR A N 1
ATOM 1702 C CA . THR A 1 214 ? 13.203 -21.906 -21.5 1 76.25 214 THR A CA 1
ATOM 1703 C C . THR A 1 214 ? 14.148 -22.766 -20.672 1 76.25 214 THR A C 1
ATOM 1705 O O . THR A 1 214 ? 14.984 -23.484 -21.219 1 76.25 214 THR A O 1
ATOM 1708 N N . HIS A 1 215 ? 13.906 -22.781 -19.359 1 81.62 215 HIS A N 1
ATOM 1709 C CA . HIS A 1 215 ? 14.969 -23.344 -18.531 1 81.62 215 HIS A CA 1
ATOM 1710 C C . HIS A 1 215 ? 14.586 -24.719 -18 1 81.62 215 HIS A C 1
ATOM 1712 O O . HIS A 1 215 ? 15.422 -25.406 -17.422 1 81.62 215 HIS A O 1
ATOM 1718 N N . ILE A 1 216 ? 13.359 -25.078 -18.203 1 88.25 216 ILE A N 1
ATOM 1719 C CA . ILE A 1 216 ? 12.906 -26.359 -17.688 1 88.25 216 ILE A CA 1
ATOM 1720 C C . ILE A 1 216 ? 12.945 -27.406 -18.812 1 88.25 216 ILE A C 1
ATOM 1722 O O . ILE A 1 216 ? 12.461 -27.156 -19.906 1 88.25 216 ILE A O 1
ATOM 1726 N N . GLN A 1 217 ? 13.547 -28.516 -18.5 1 89.56 217 GLN A N 1
ATOM 1727 C CA . GLN A 1 217 ? 13.531 -29.672 -19.375 1 89.56 217 GLN A CA 1
ATOM 1728 C C . GLN A 1 217 ? 12.82 -30.859 -18.734 1 89.56 217 GLN A C 1
ATOM 1730 O O . GLN A 1 217 ? 13.383 -31.547 -17.875 1 89.56 217 GLN A O 1
ATOM 1735 N N . LEU A 1 218 ? 11.633 -31.109 -19.25 1 93.38 218 LEU A N 1
ATOM 1736 C CA . LEU A 1 218 ? 10.898 -32.25 -18.734 1 93.38 218 LEU A CA 1
ATOM 1737 C C . LEU A 1 218 ? 11.609 -33.562 -19.094 1 93.38 218 LEU A C 1
ATOM 1739 O O . LEU A 1 218 ? 12.102 -33.719 -20.203 1 93.38 218 LEU A O 1
ATOM 1743 N N . GLN A 1 219 ? 11.633 -34.406 -18.156 1 91.94 219 GLN A N 1
ATOM 1744 C CA . GLN A 1 219 ? 12.25 -35.719 -18.375 1 91.94 219 GLN A CA 1
ATOM 1745 C C . GLN A 1 219 ? 11.328 -36.625 -19.172 1 91.94 219 GLN A C 1
ATOM 1747 O O . GLN A 1 219 ? 10.117 -36.438 -19.188 1 91.94 219 GLN A O 1
ATOM 1752 N N . PRO A 1 220 ? 11.891 -37.656 -19.781 1 94.62 220 PRO A N 1
ATOM 1753 C CA . PRO A 1 220 ? 11.109 -38.531 -20.656 1 94.62 220 PRO A CA 1
ATOM 1754 C C . PRO A 1 220 ? 9.891 -39.125 -19.953 1 94.62 220 PRO A C 1
ATOM 1756 O O . PRO A 1 220 ? 8.812 -39.219 -20.531 1 94.62 220 PRO A O 1
ATOM 1759 N N . TYR A 1 221 ? 10.047 -39.531 -18.703 1 93.5 221 TYR A N 1
ATOM 1760 C CA . TYR A 1 221 ? 8.93 -40.156 -18.016 1 93.5 221 TYR A CA 1
ATOM 1761 C C . TYR A 1 221 ? 7.812 -39.156 -17.766 1 93.5 221 TYR A C 1
ATOM 1763 O O . TYR A 1 221 ? 6.633 -39.5 -17.766 1 93.5 221 TYR A O 1
ATOM 1771 N N . HIS A 1 222 ? 8.156 -37.875 -17.547 1 95.06 222 HIS A N 1
ATOM 1772 C CA . HIS A 1 222 ? 7.145 -36.812 -17.438 1 95.06 222 HIS A CA 1
ATOM 1773 C C . HIS A 1 222 ? 6.434 -36.625 -18.781 1 95.06 222 HIS A C 1
ATOM 1775 O O . HIS A 1 222 ? 5.211 -36.438 -18.812 1 95.06 222 HIS A O 1
ATOM 1781 N N . LEU A 1 223 ? 7.219 -36.594 -19.828 1 96.75 223 LEU A N 1
ATOM 1782 C CA . LEU A 1 223 ? 6.676 -36.375 -21.156 1 96.75 223 LEU A CA 1
ATOM 1783 C C . LEU A 1 223 ? 5.691 -37.5 -21.531 1 96.75 223 LEU A C 1
ATOM 1785 O O . LEU A 1 223 ? 4.621 -37.219 -22.078 1 96.75 223 LEU A O 1
ATOM 1789 N N . GLU A 1 224 ? 6.051 -38.688 -21.156 1 96.31 224 GLU A N 1
ATOM 1790 C CA . GLU A 1 224 ? 5.176 -39.844 -21.438 1 96.31 224 GLU A CA 1
ATOM 1791 C C . GLU A 1 224 ? 3.852 -39.688 -20.688 1 96.31 224 GLU A C 1
ATOM 1793 O O . GLU A 1 224 ? 2.793 -40.031 -21.234 1 96.31 224 GLU A O 1
ATOM 1798 N N . ARG A 1 225 ? 3.926 -39.219 -19.453 1 96.88 225 ARG A N 1
ATOM 1799 C CA . ARG A 1 225 ? 2.721 -39.062 -18.656 1 96.88 225 ARG A CA 1
ATOM 1800 C C . ARG A 1 225 ? 1.803 -38 -19.281 1 96.88 225 ARG A C 1
ATOM 1802 O O . ARG A 1 225 ? 0.587 -38.188 -19.344 1 96.88 225 ARG A O 1
ATOM 1809 N N . PHE A 1 226 ? 2.385 -36.906 -19.766 1 98.06 226 PHE A N 1
ATOM 1810 C CA . PHE A 1 226 ? 1.587 -35.844 -20.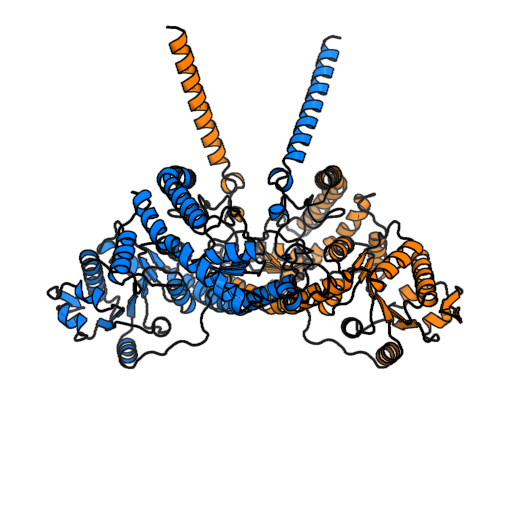359 1 98.06 226 PHE A CA 1
ATOM 1811 C C . PHE A 1 226 ? 0.968 -36.312 -21.672 1 98.06 226 PHE A C 1
ATOM 1813 O O . PHE A 1 226 ? -0.21 -36.062 -21.938 1 98.06 226 PHE A O 1
ATOM 1820 N N . LEU A 1 227 ? 1.766 -37.031 -22.484 1 97.75 227 LEU A N 1
ATOM 1821 C CA . LEU A 1 227 ? 1.253 -37.531 -23.75 1 97.75 227 LEU A CA 1
ATOM 1822 C C . LEU A 1 227 ? 0.096 -38.5 -23.516 1 97.75 227 LEU A C 1
ATOM 1824 O O . LEU A 1 227 ? -0.927 -38.438 -24.203 1 97.75 227 LEU A O 1
ATOM 1828 N N . ALA A 1 228 ? 0.309 -39.375 -22.547 1 97.06 228 ALA A N 1
ATOM 1829 C CA . ALA A 1 228 ? -0.734 -40.344 -22.234 1 97.06 228 ALA A CA 1
ATOM 1830 C C . ALA A 1 228 ? -1.987 -39.656 -21.703 1 97.06 228 ALA A C 1
ATOM 1832 O O . ALA A 1 228 ? -3.107 -40.031 -22.047 1 97.06 228 ALA A O 1
ATOM 1833 N N . ALA A 1 229 ? -1.814 -38.688 -20.875 1 98.44 229 ALA A N 1
ATOM 1834 C CA . ALA A 1 229 ? -2.945 -37.938 -20.312 1 98.44 229 ALA A CA 1
ATOM 1835 C C . ALA A 1 229 ? -3.709 -37.219 -21.422 1 98.44 229 ALA A C 1
ATOM 1837 O O . ALA A 1 229 ? -4.941 -37.25 -21.453 1 98.44 229 ALA A O 1
ATOM 1838 N N . PHE A 1 230 ? -3.004 -36.562 -22.359 1 98.25 230 PHE A N 1
ATOM 1839 C CA . PHE A 1 230 ? -3.656 -35.844 -23.438 1 98.25 230 PHE A CA 1
ATOM 1840 C C . PHE A 1 230 ? -4.383 -36.781 -24.375 1 98.25 230 PHE A C 1
ATOM 1842 O O . PHE A 1 230 ? -5.441 -36.469 -24.906 1 98.25 230 PHE A O 1
ATOM 1849 N N . SER A 1 231 ? -3.773 -37.969 -24.531 1 97.31 231 SER A N 1
ATOM 1850 C CA . SER A 1 231 ? -4.445 -39 -25.312 1 97.31 231 SER A CA 1
ATOM 1851 C C . SER A 1 231 ? -5.824 -39.312 -24.734 1 97.31 231 SER A C 1
ATOM 1853 O O . SER A 1 231 ? -6.805 -39.406 -25.469 1 97.31 231 SER A O 1
ATOM 1855 N N . THR A 1 232 ? -5.848 -39.531 -23.469 1 97.5 232 THR A N 1
ATOM 1856 C CA . THR A 1 232 ? -7.105 -39.812 -22.781 1 97.5 232 THR A CA 1
ATOM 1857 C C . THR A 1 232 ? -8.086 -38.656 -22.953 1 97.5 232 THR A C 1
ATOM 1859 O O . THR A 1 232 ? -9.273 -38.875 -23.219 1 97.5 232 THR A O 1
ATOM 1862 N N . LEU A 1 233 ? -7.625 -37.406 -22.875 1 98.06 233 LEU A N 1
ATOM 1863 C CA . LEU A 1 233 ? -8.477 -36.25 -23 1 98.06 233 LEU A CA 1
ATOM 1864 C C . LEU A 1 233 ? -9.016 -36.094 -24.422 1 98.06 233 LEU A C 1
ATOM 1866 O O . LEU A 1 233 ? -10.156 -35.688 -24.609 1 98.06 233 LEU A O 1
ATOM 1870 N N . PHE A 1 234 ? -8.172 -36.438 -25.438 1 97.25 234 PHE A N 1
ATOM 1871 C CA . PHE A 1 234 ? -8.633 -36.5 -26.828 1 97.25 234 PHE A CA 1
ATOM 1872 C C . PHE A 1 234 ? -9.75 -37.5 -26.984 1 97.25 234 PHE A C 1
ATOM 1874 O O . PHE A 1 234 ? -10.773 -37.219 -27.609 1 97.25 234 PHE A O 1
ATOM 1881 N N . THR A 1 235 ? -9.539 -38.656 -26.391 1 95.88 235 THR A N 1
ATOM 1882 C CA . THR A 1 235 ? -10.484 -39.75 -26.516 1 95.88 235 THR A CA 1
ATOM 1883 C C . THR A 1 235 ? -11.82 -39.406 -25.875 1 95.88 235 THR A C 1
ATOM 1885 O O . THR A 1 235 ? -12.883 -39.812 -26.375 1 95.88 235 THR A O 1
ATOM 1888 N N . GLU A 1 236 ? -11.734 -38.688 -24.828 1 96.12 236 GLU A N 1
ATOM 1889 C CA . GLU A 1 236 ? -12.945 -38.312 -24.109 1 96.12 236 GLU A CA 1
ATOM 1890 C C . GLU A 1 236 ? -13.602 -37.094 -24.766 1 96.12 236 GLU A C 1
ATOM 1892 O O . GLU A 1 236 ? -14.688 -36.656 -24.359 1 96.12 236 GLU A O 1
ATOM 1897 N N . GLY A 1 237 ? -12.945 -36.469 -25.703 1 95.88 237 GLY A N 1
ATOM 1898 C CA . GLY A 1 237 ? -13.5 -35.344 -26.438 1 95.88 237 GLY A CA 1
ATOM 1899 C C . GLY A 1 237 ? -13.414 -34.031 -25.656 1 95.88 237 GLY A C 1
ATOM 1900 O O . GLY A 1 237 ? -14.141 -33.094 -25.953 1 95.88 237 GLY A O 1
ATOM 1901 N N . LEU A 1 238 ? -12.547 -34 -24.656 1 97.38 238 LEU A N 1
ATOM 1902 C CA . LEU A 1 238 ? -12.445 -32.812 -23.812 1 97.38 238 LEU A CA 1
ATOM 1903 C C . LEU A 1 238 ? -11.516 -31.781 -24.438 1 97.38 238 LEU A C 1
ATOM 1905 O O . LEU A 1 238 ? -11.578 -30.609 -24.109 1 97.38 238 LEU A O 1
ATOM 1909 N N . ILE A 1 239 ? -10.625 -32.281 -25.312 1 98.25 239 ILE A N 1
ATOM 1910 C CA . ILE A 1 239 ? -9.781 -31.391 -26.078 1 98.25 239 ILE A CA 1
ATOM 1911 C C . ILE A 1 239 ? -9.727 -31.844 -27.547 1 98.25 239 ILE A C 1
ATOM 1913 O O . ILE A 1 239 ? -10.07 -32.969 -27.859 1 98.25 239 ILE A O 1
ATOM 1917 N N . ASP A 1 240 ? -9.344 -30.922 -28.438 1 97.94 240 ASP A N 1
ATOM 1918 C CA . ASP A 1 240 ? -9.234 -31.297 -29.844 1 97.94 240 ASP A CA 1
ATOM 1919 C C . ASP A 1 240 ? -7.945 -30.766 -30.453 1 97.94 240 ASP A C 1
ATOM 1921 O O . ASP A 1 240 ? -7.723 -30.891 -31.656 1 97.94 240 ASP A O 1
ATOM 1925 N N . GLY A 1 241 ? -7.066 -30.141 -29.578 1 98.25 241 GLY A N 1
ATOM 1926 C CA . GLY A 1 241 ? -5.77 -29.656 -30.031 1 98.25 241 GLY A CA 1
ATOM 1927 C C . GLY A 1 241 ? -4.809 -29.375 -28.891 1 98.25 241 GLY A C 1
ATOM 1928 O O . GLY A 1 241 ? -5.23 -29.047 -27.781 1 98.25 241 GLY A O 1
ATOM 1929 N N . VAL A 1 242 ? -3.541 -29.531 -29.156 1 98.62 242 VAL A N 1
ATOM 1930 C CA . VAL A 1 242 ? -2.48 -29.188 -28.203 1 98.62 242 VAL A CA 1
ATOM 1931 C C . VAL A 1 242 ? -1.396 -28.391 -28.922 1 98.62 242 VAL A C 1
ATOM 1933 O O . VAL A 1 242 ? -0.853 -28.828 -29.938 1 98.62 242 VAL A O 1
ATOM 1936 N N . ILE A 1 243 ? -1.172 -27.188 -28.422 1 98.56 243 ILE A N 1
ATOM 1937 C CA . ILE A 1 243 ? 0.008 -26.422 -28.828 1 98.56 243 ILE A CA 1
ATOM 1938 C C . ILE A 1 243 ? 1.099 -26.578 -27.766 1 98.56 243 ILE A C 1
ATOM 1940 O O . ILE A 1 243 ? 0.878 -26.266 -26.594 1 98.56 243 ILE A O 1
ATOM 1944 N N . TRP A 1 244 ? 2.258 -27.078 -28.156 1 98.06 244 TRP A N 1
ATOM 1945 C CA . TRP A 1 244 ? 3.359 -27.297 -27.219 1 98.06 244 TRP A CA 1
ATOM 1946 C C . TRP A 1 244 ? 4.59 -26.5 -27.625 1 98.06 244 TRP A C 1
ATOM 1948 O O . TRP A 1 244 ? 5.195 -26.766 -28.672 1 98.06 244 TRP A O 1
ATOM 1958 N N . ALA A 1 245 ? 4.906 -25.469 -26.844 1 97.06 245 ALA A N 1
ATOM 1959 C CA . ALA A 1 245 ? 6.16 -24.734 -27.047 1 97.06 245 ALA A CA 1
ATOM 1960 C C . ALA A 1 245 ? 7.34 -25.5 -26.453 1 97.06 245 ALA A C 1
ATOM 1962 O O . ALA A 1 245 ? 7.512 -25.547 -25.234 1 97.06 245 ALA A O 1
ATOM 1963 N N . ALA A 1 246 ? 8.141 -26.109 -27.297 1 94.81 246 ALA A N 1
ATOM 1964 C CA . ALA A 1 246 ? 9.289 -26.922 -26.906 1 94.81 246 ALA A CA 1
ATOM 1965 C C . ALA A 1 246 ? 10.484 -26.656 -27.812 1 94.81 246 ALA A C 1
ATOM 1967 O O . ALA A 1 246 ? 10.367 -26.766 -29.047 1 94.81 246 ALA A O 1
ATOM 1968 N N . ASN A 1 247 ? 11.578 -26.297 -27.219 1 92.31 247 ASN A N 1
ATOM 1969 C CA . ASN A 1 247 ? 12.773 -26.094 -28.031 1 92.31 247 ASN A CA 1
ATOM 1970 C C . ASN A 1 247 ? 13.398 -27.422 -28.453 1 92.31 247 ASN A C 1
ATOM 1972 O O . ASN A 1 247 ? 12.875 -28.484 -28.125 1 92.31 247 ASN A O 1
ATOM 1976 N N . ASP A 1 248 ? 14.508 -27.328 -29.156 1 91.62 248 ASP A N 1
ATOM 1977 C CA . ASP A 1 248 ? 15.117 -28.531 -29.75 1 91.62 248 ASP A CA 1
ATOM 1978 C C . ASP A 1 248 ? 15.586 -29.5 -28.672 1 91.62 248 ASP A C 1
ATOM 1980 O O . ASP A 1 248 ? 15.43 -30.703 -28.797 1 91.62 248 ASP A O 1
ATOM 1984 N N . SER A 1 249 ? 16.156 -28.922 -27.641 1 89.19 249 SER A N 1
ATOM 1985 C CA . SER A 1 249 ? 16.672 -29.75 -26.562 1 89.19 249 SER A CA 1
ATOM 1986 C C . SER A 1 249 ? 15.547 -30.562 -25.906 1 89.19 249 SER A C 1
ATOM 1988 O O . SER A 1 249 ? 15.727 -31.734 -25.594 1 89.19 249 SER A O 1
ATOM 1990 N N . GLN A 1 250 ? 14.398 -29.953 -25.703 1 92.88 250 GLN A N 1
ATOM 1991 C CA . GLN A 1 250 ? 13.25 -30.641 -25.109 1 92.88 250 GLN A CA 1
ATOM 1992 C C . GLN A 1 250 ? 12.672 -31.672 -26.078 1 92.88 250 GLN A C 1
ATOM 1994 O O . GLN A 1 250 ? 12.297 -32.781 -25.672 1 92.88 250 GLN A O 1
ATOM 1999 N N . ARG A 1 251 ? 12.602 -31.406 -27.312 1 94.38 251 ARG A N 1
ATOM 2000 C CA . ARG A 1 251 ? 12.008 -32.281 -28.312 1 94.38 251 ARG A CA 1
ATOM 2001 C C . ARG A 1 251 ? 12.766 -33.594 -28.422 1 94.38 251 ARG A C 1
ATOM 2003 O O . ARG A 1 251 ? 12.172 -34.656 -28.672 1 94.38 251 ARG A O 1
ATOM 2010 N N . ARG A 1 252 ? 14.039 -33.531 -28.141 1 94.25 252 ARG A N 1
ATOM 2011 C CA . ARG A 1 252 ? 14.891 -34.688 -28.25 1 94.25 252 ARG A CA 1
ATOM 2012 C C . ARG A 1 252 ? 14.602 -35.688 -27.141 1 94.25 252 ARG A C 1
ATOM 2014 O O . ARG A 1 252 ? 14.969 -36.875 -27.234 1 94.25 252 ARG A O 1
ATOM 2021 N N . LEU A 1 253 ? 13.938 -35.219 -26.156 1 94.81 253 LEU A N 1
ATOM 2022 C CA . LEU A 1 253 ? 13.719 -36.094 -25 1 94.81 253 LEU A CA 1
ATOM 2023 C C . LEU A 1 253 ? 12.438 -36.906 -25.156 1 94.81 253 LEU A C 1
ATOM 2025 O O . LEU A 1 253 ? 12.188 -37.812 -24.391 1 94.81 253 LEU A O 1
ATOM 2029 N N . PHE A 1 254 ? 11.703 -36.625 -26.219 1 96.88 254 PHE A N 1
ATOM 2030 C CA . PHE A 1 254 ? 10.523 -37.406 -26.516 1 96.88 254 PHE A CA 1
ATOM 2031 C C . PHE A 1 254 ? 10.914 -38.75 -27.125 1 96.88 254 PHE A C 1
ATOM 2033 O O . PHE A 1 254 ? 11.93 -38.844 -27.812 1 96.88 254 PHE A O 1
ATOM 2040 N N . ASN A 1 255 ? 10.141 -39.75 -26.812 1 96.38 255 ASN A N 1
ATOM 2041 C CA . ASN A 1 255 ? 10.289 -41.031 -27.5 1 96.38 255 ASN A CA 1
ATOM 2042 C C . ASN A 1 255 ? 9.602 -41.031 -28.859 1 96.38 255 ASN A C 1
ATOM 2044 O O . ASN A 1 255 ? 8.375 -41.156 -28.938 1 96.38 255 ASN A O 1
ATOM 2048 N N . PRO A 1 256 ? 10.391 -41 -29.891 1 95.38 256 PRO A N 1
ATOM 2049 C CA . PRO A 1 256 ? 9.789 -40.844 -31.219 1 95.38 256 PRO A CA 1
ATOM 2050 C C . PRO A 1 256 ? 8.953 -42.031 -31.641 1 95.38 256 PRO A C 1
ATOM 2052 O O . PRO A 1 256 ? 8.078 -41.938 -32.5 1 95.38 256 PRO A O 1
ATOM 2055 N N . GLU A 1 257 ? 9.172 -43.188 -30.984 1 95 257 GLU A N 1
ATOM 2056 C CA . GLU A 1 257 ? 8.492 -44.406 -31.391 1 95 257 GLU A CA 1
ATOM 2057 C C . GLU A 1 257 ? 7.211 -44.625 -30.578 1 95 257 GLU A C 1
ATOM 2059 O O . GLU A 1 257 ? 6.402 -45.5 -30.906 1 95 257 GLU A O 1
ATOM 2064 N N . GLN A 1 258 ? 7.066 -43.75 -29.656 1 94.62 258 GLN A N 1
ATOM 2065 C CA . GLN A 1 258 ? 5.852 -43.844 -28.859 1 94.62 258 GLN A CA 1
ATOM 2066 C C . GLN A 1 258 ? 4.621 -43.5 -29.688 1 94.62 258 GLN A C 1
ATOM 2068 O O . GLN A 1 258 ? 4.684 -42.594 -30.547 1 94.62 258 GLN A O 1
ATOM 2073 N N . ARG A 1 259 ? 3.502 -44.25 -29.484 1 94.56 259 ARG A N 1
ATOM 2074 C CA . ARG A 1 259 ? 2.238 -43.938 -30.141 1 94.56 259 ARG A CA 1
ATOM 2075 C C . ARG A 1 259 ? 1.266 -43.25 -29.188 1 94.56 259 ARG A C 1
ATOM 2077 O O . ARG A 1 259 ? 1.204 -43.594 -28 1 94.56 259 ARG A O 1
ATOM 2084 N N . VAL A 1 260 ? 0.656 -42.25 -29.656 1 94.69 260 VAL A N 1
ATOM 2085 C CA . VAL A 1 260 ? -0.333 -41.5 -28.891 1 94.69 260 VAL A CA 1
ATOM 2086 C C . VAL A 1 260 ? -1.695 -41.594 -29.578 1 94.69 260 VAL A C 1
ATOM 2088 O O . VAL A 1 260 ? -1.82 -41.281 -30.766 1 94.69 260 VAL A O 1
ATOM 2091 N N . GLN A 1 261 ? -2.674 -42.094 -28.828 1 93.88 261 GLN A N 1
ATOM 2092 C CA . GLN A 1 261 ? -4.031 -42.188 -29.359 1 93.88 261 GLN A CA 1
ATOM 2093 C C . GLN A 1 261 ? -4.672 -40.781 -29.406 1 93.88 261 GLN A C 1
ATOM 2095 O O . GLN A 1 261 ? -4.688 -40.062 -28.406 1 93.88 261 GLN A O 1
ATOM 2100 N N . VAL A 1 262 ? -5.152 -40.344 -30.594 1 91.94 262 VAL A N 1
ATOM 2101 C CA . VAL A 1 262 ? -5.855 -39.094 -30.812 1 91.94 262 VAL A CA 1
ATOM 2102 C C . VAL A 1 262 ? -7.258 -39.375 -31.359 1 91.94 262 VAL A C 1
ATOM 2104 O O . VAL A 1 262 ? -7.469 -39.406 -32.562 1 91.94 262 VAL A O 1
ATOM 2107 N N . GLY A 1 263 ? -8.141 -39.438 -30.453 1 87 263 GLY A N 1
ATOM 2108 C CA . GLY A 1 263 ? -9.453 -39.906 -30.875 1 87 263 GLY A CA 1
ATOM 2109 C C . GLY A 1 263 ? -9.43 -41.312 -31.406 1 87 263 GLY A C 1
ATOM 2110 O O . GLY A 1 263 ? -9.047 -42.25 -30.703 1 87 263 GLY A O 1
ATOM 2111 N N . THR A 1 264 ? -9.719 -41.406 -32.75 1 86.12 264 THR A N 1
ATOM 2112 C CA . THR A 1 264 ? -9.758 -42.719 -33.375 1 86.12 264 THR A CA 1
ATOM 2113 C C . THR A 1 264 ? -8.438 -43 -34.094 1 86.12 264 THR A C 1
ATOM 2115 O O . THR A 1 264 ? -8.227 -44.125 -34.594 1 86.12 264 THR A O 1
ATOM 2118 N N . ARG A 1 265 ? -7.578 -42.062 -34.062 1 90.94 265 ARG A N 1
ATOM 2119 C CA . ARG A 1 265 ? -6.301 -42.188 -34.75 1 90.94 265 ARG A CA 1
ATOM 2120 C C . ARG A 1 265 ? -5.18 -42.5 -33.75 1 90.94 265 ARG A C 1
ATOM 2122 O O . ARG A 1 265 ? -5.262 -42.156 -32.594 1 90.94 265 ARG A O 1
ATOM 2129 N N . ASN A 1 266 ? -4.297 -43.219 -34.312 1 92.94 266 ASN A N 1
ATOM 2130 C CA . ASN A 1 266 ? -3.059 -43.5 -33.594 1 92.94 266 ASN A CA 1
ATOM 2131 C C . ASN A 1 266 ? -1.859 -42.844 -34.25 1 92.94 266 ASN A C 1
ATOM 2133 O O . ASN A 1 266 ? -1.416 -43.281 -35.312 1 92.94 266 ASN A O 1
ATOM 2137 N N . ALA A 1 267 ? -1.328 -41.875 -33.594 1 94.06 267 ALA A N 1
ATOM 2138 C CA . ALA A 1 267 ? -0.255 -41.094 -34.219 1 94.06 267 ALA A CA 1
ATOM 2139 C C . ALA A 1 267 ? 1.09 -41.406 -33.562 1 94.06 267 ALA A C 1
ATOM 2141 O O . ALA A 1 267 ? 1.172 -41.625 -32.344 1 94.06 267 ALA A O 1
ATOM 2142 N N . LEU A 1 268 ? 2.16 -41.438 -34.344 1 96.06 268 LEU A N 1
ATOM 2143 C CA . LEU A 1 268 ? 3.52 -41.594 -33.844 1 96.06 268 LEU A CA 1
ATOM 2144 C C . LEU A 1 268 ? 4.062 -40.25 -33.344 1 96.06 268 LEU A C 1
ATOM 2146 O O . LEU A 1 268 ? 3.881 -39.219 -34 1 96.06 268 LEU A O 1
ATOM 2150 N N . VAL A 1 269 ? 4.812 -40.281 -32.25 1 97.19 269 VAL A N 1
ATOM 2151 C CA . VAL A 1 269 ? 5.348 -39.062 -31.625 1 97.19 269 VAL A CA 1
ATOM 2152 C C . VAL A 1 269 ? 6.277 -38.344 -32.625 1 97.19 269 VAL A C 1
ATOM 2154 O O . VAL A 1 269 ? 6.297 -37.125 -32.688 1 97.19 269 VAL A O 1
ATOM 2157 N N . ARG A 1 270 ? 7.055 -39.094 -33.375 1 96.44 270 ARG A N 1
ATOM 2158 C CA . ARG A 1 270 ? 7.93 -38.5 -34.375 1 96.44 270 ARG A CA 1
ATOM 2159 C C . ARG A 1 270 ? 7.133 -37.656 -35.344 1 96.44 270 ARG A C 1
ATOM 2161 O O . ARG A 1 270 ? 7.578 -36.562 -35.75 1 96.44 270 ARG A O 1
ATOM 2168 N N . ASP A 1 271 ? 5.969 -38.094 -35.781 1 96.19 271 ASP A N 1
ATOM 2169 C CA . ASP A 1 271 ? 5.109 -37.344 -36.688 1 96.19 271 ASP A CA 1
ATOM 2170 C C . ASP A 1 271 ? 4.52 -36.125 -36.031 1 96.19 271 ASP A C 1
ATOM 2172 O O . ASP A 1 271 ? 4.383 -35.062 -36.656 1 96.19 271 ASP A O 1
ATOM 2176 N N . ILE A 1 272 ? 4.172 -36.312 -34.75 1 96.38 272 ILE A N 1
ATOM 2177 C CA . ILE A 1 272 ? 3.633 -35.219 -33.969 1 96.38 272 ILE A CA 1
ATOM 2178 C C . ILE A 1 272 ? 4.676 -34.094 -33.844 1 96.38 272 ILE A C 1
ATOM 2180 O O . ILE A 1 272 ? 4.367 -32.906 -34.031 1 96.38 272 ILE A O 1
ATOM 2184 N N . LEU A 1 273 ? 5.914 -34.469 -33.594 1 96.62 273 LEU A N 1
ATOM 2185 C CA . LEU A 1 273 ? 6.996 -33.531 -33.406 1 96.62 273 LEU A CA 1
ATOM 2186 C C . LEU A 1 273 ? 7.301 -32.75 -34.688 1 96.62 273 LEU A C 1
ATOM 2188 O O . LEU A 1 273 ? 7.793 -31.641 -34.656 1 96.62 273 LEU A O 1
ATOM 2192 N N . GLN A 1 274 ? 6.953 -33.406 -35.812 1 95.75 274 GLN A N 1
ATOM 2193 C CA . GLN A 1 274 ? 7.18 -32.781 -37.125 1 95.75 274 GLN A CA 1
ATOM 2194 C C . GLN A 1 274 ? 5.938 -32.031 -37.594 1 95.75 274 GLN A C 1
ATOM 2196 O O . GLN A 1 274 ? 5.902 -31.531 -38.75 1 95.75 274 GLN A O 1
ATOM 2201 N N . ASN A 1 275 ? 4.934 -31.969 -36.812 1 96.44 275 ASN A N 1
ATOM 2202 C CA . ASN A 1 275 ? 3.682 -31.266 -37.094 1 96.44 275 ASN A CA 1
ATOM 2203 C C . ASN A 1 275 ? 2.936 -31.906 -38.25 1 96.44 275 ASN A C 1
ATOM 2205 O O . ASN A 1 275 ? 2.385 -31.203 -39.094 1 96.44 275 ASN A O 1
ATOM 2209 N N . ASN A 1 276 ? 3.027 -33.219 -38.281 1 94.81 276 ASN A N 1
ATOM 2210 C CA . ASN A 1 276 ? 2.309 -33.969 -39.312 1 94.81 276 ASN A CA 1
ATOM 2211 C C . ASN A 1 276 ? 0.967 -34.469 -38.781 1 94.81 276 ASN A C 1
ATOM 2213 O O . ASN A 1 276 ? 0.262 -35.188 -39.5 1 94.81 276 ASN A O 1
ATOM 2217 N N . ASP A 1 277 ? 0.66 -34.219 -37.625 1 94.38 277 ASP A N 1
ATOM 2218 C CA . ASP A 1 277 ? -0.643 -34.531 -37.031 1 94.38 277 ASP A CA 1
ATOM 2219 C C . ASP A 1 277 ? -1.472 -33.25 -36.875 1 94.38 277 ASP A C 1
ATOM 2221 O O . ASP A 1 277 ? -0.952 -32.219 -36.438 1 94.38 277 ASP A O 1
ATOM 2225 N N . ALA A 1 278 ? -2.719 -33.281 -37.156 1 94.56 278 ALA A N 1
ATOM 2226 C CA . ALA A 1 278 ? -3.57 -32.094 -37.188 1 94.56 278 ALA A CA 1
ATOM 2227 C C . ALA A 1 278 ? -3.93 -31.641 -35.781 1 94.56 278 ALA A C 1
ATOM 2229 O O . ALA A 1 278 ? -4.348 -30.484 -35.562 1 94.56 278 ALA A O 1
ATOM 2230 N N . SER A 1 279 ? -3.807 -32.562 -34.781 1 97.06 279 SER A N 1
ATOM 2231 C CA . SER A 1 279 ? -4.27 -32.219 -33.438 1 97.06 279 SER A CA 1
ATOM 2232 C C . SER A 1 279 ? -3.139 -31.688 -32.562 1 97.06 279 SER A C 1
ATOM 2234 O O . SER A 1 279 ? -3.369 -31.234 -31.453 1 97.06 279 SER A O 1
ATOM 2236 N N . TRP A 1 280 ? -1.921 -31.75 -33.094 1 97.44 280 TRP A N 1
ATOM 2237 C CA . TRP A 1 280 ? -0.761 -31.297 -32.344 1 97.44 280 TRP A CA 1
ATOM 2238 C C . TRP A 1 280 ? 0.02 -30.25 -33.125 1 97.44 280 TRP A C 1
ATOM 2240 O O . TRP A 1 280 ? 0.146 -30.344 -34.344 1 97.44 280 TRP A O 1
ATOM 2250 N N . TYR A 1 281 ? 0.488 -29.25 -32.406 1 97.75 281 TYR A N 1
ATOM 2251 C CA . TYR A 1 281 ? 1.382 -28.266 -33 1 97.75 281 TYR A CA 1
ATOM 2252 C C . TYR A 1 281 ? 2.551 -27.953 -32.094 1 97.75 281 TYR A C 1
ATOM 2254 O O . TYR A 1 281 ? 2.357 -27.438 -30.984 1 97.75 281 TYR A O 1
ATOM 2262 N N . PHE A 1 282 ? 3.734 -28.359 -32.5 1 97.06 282 PHE A N 1
ATOM 2263 C CA . PHE A 1 282 ? 4.957 -28.078 -31.75 1 97.06 282 PHE A CA 1
ATOM 2264 C C . PHE A 1 282 ? 5.695 -26.891 -32.344 1 97.06 282 PHE A C 1
ATOM 2266 O O . PHE A 1 282 ? 5.801 -26.766 -33.562 1 97.06 282 PHE A O 1
ATOM 2273 N N . THR A 1 283 ? 6.164 -25.984 -31.531 1 95.69 283 THR A N 1
ATOM 2274 C CA . THR A 1 283 ? 6.941 -24.828 -31.953 1 95.69 283 THR A CA 1
ATOM 2275 C C . THR A 1 283 ? 8.023 -24.5 -30.922 1 95.69 283 THR A C 1
ATOM 2277 O O . THR A 1 283 ? 7.836 -24.688 -29.734 1 95.69 283 THR A O 1
ATOM 2280 N N . PRO A 1 284 ? 9.195 -24.047 -31.359 1 92.44 284 PRO A N 1
ATOM 2281 C CA . PRO A 1 284 ? 10.258 -23.688 -30.406 1 92.44 284 PRO A CA 1
ATOM 2282 C C . PRO A 1 284 ? 9.93 -22.422 -29.609 1 92.44 284 PRO A C 1
ATOM 2284 O O . PRO A 1 284 ? 10.383 -22.281 -28.469 1 92.44 284 PRO A O 1
ATOM 2287 N N . PHE A 1 285 ? 9.281 -21.516 -30.25 1 89.75 285 PHE A N 1
ATOM 2288 C CA . PHE A 1 285 ? 8.875 -20.266 -29.594 1 89.75 285 PHE A CA 1
ATOM 2289 C C . PHE A 1 285 ? 7.438 -19.906 -29.953 1 89.75 285 PHE A C 1
ATOM 2291 O O . PHE A 1 285 ? 7.059 -19.953 -31.125 1 89.75 285 PHE A O 1
ATOM 2298 N N . ALA A 1 286 ? 6.648 -19.656 -28.938 1 93.31 286 ALA A N 1
ATOM 2299 C CA . ALA A 1 286 ? 5.242 -19.344 -29.156 1 93.31 286 ALA A CA 1
ATOM 2300 C C . ALA A 1 286 ? 4.922 -17.922 -28.672 1 93.31 286 ALA A C 1
ATOM 2302 O O . ALA A 1 286 ? 5.418 -17.5 -27.625 1 93.31 286 ALA A O 1
ATOM 2303 N N . PRO A 1 287 ? 4.18 -17.156 -29.484 1 96.19 287 PRO A N 1
ATOM 2304 C CA . PRO A 1 287 ? 3.643 -15.906 -28.938 1 96.19 287 PRO A CA 1
ATOM 2305 C C . PRO A 1 287 ? 2.607 -16.125 -27.844 1 96.19 287 PRO A C 1
ATOM 2307 O O . PRO A 1 287 ? 1.404 -16.016 -28.094 1 96.19 287 PRO A O 1
ATOM 2310 N N . GLN A 1 288 ? 3.057 -16.312 -26.688 1 97.12 288 GLN A N 1
ATOM 2311 C CA . GLN A 1 288 ? 2.279 -16.828 -25.562 1 97.12 288 GLN A CA 1
ATOM 2312 C C . GLN A 1 288 ? 1.048 -15.961 -25.297 1 97.12 288 GLN A C 1
ATOM 2314 O O . GLN A 1 288 ? -0.067 -16.484 -25.203 1 97.12 288 GLN A O 1
ATOM 2319 N N . ARG A 1 289 ? 1.152 -14.625 -25.203 1 98 289 ARG A N 1
ATOM 2320 C CA . ARG A 1 289 ? 0.026 -13.75 -24.891 1 98 289 ARG A CA 1
ATOM 2321 C C . ARG A 1 289 ? -1.051 -13.852 -25.969 1 98 289 ARG A C 1
ATOM 2323 O O . ARG A 1 289 ? -2.244 -13.852 -25.656 1 98 289 ARG A O 1
ATOM 2330 N N . ALA A 1 290 ? -0.592 -13.922 -27.219 1 98.38 290 ALA A N 1
ATOM 2331 C CA . ALA A 1 290 ? -1.545 -14.031 -28.312 1 98.38 290 ALA A CA 1
ATOM 2332 C C . ALA A 1 290 ? -2.314 -15.344 -28.25 1 98.38 290 ALA A C 1
ATOM 2334 O O . ALA A 1 290 ? -3.508 -15.391 -28.547 1 98.38 290 ALA A O 1
ATOM 2335 N N . ILE A 1 291 ? -1.623 -16.406 -27.875 1 98.62 291 ILE A N 1
ATOM 2336 C CA . ILE A 1 291 ? -2.252 -17.703 -27.75 1 98.62 291 ILE A CA 1
ATOM 2337 C C . ILE A 1 291 ? -3.244 -17.703 -26.594 1 98.62 291 ILE A C 1
ATOM 2339 O O . ILE A 1 291 ? -4.379 -18.172 -26.734 1 98.62 291 ILE A O 1
ATOM 2343 N N . LEU A 1 292 ? -2.82 -17.125 -25.484 1 98.62 292 LEU A N 1
ATOM 2344 C CA . LEU A 1 292 ? -3.656 -17.094 -24.297 1 98.62 292 LEU A CA 1
ATOM 2345 C C . LEU A 1 292 ? -4.867 -16.188 -24.5 1 98.62 292 LEU A C 1
ATOM 2347 O O . LEU A 1 292 ? -5.879 -16.328 -23.812 1 98.62 292 LEU A O 1
ATOM 2351 N N . ASP A 1 293 ? -4.797 -15.25 -25.438 1 98.06 293 ASP A N 1
ATOM 2352 C CA . ASP A 1 293 ? -5.871 -14.305 -25.719 1 98.06 293 ASP A CA 1
ATOM 2353 C C . ASP A 1 293 ? -6.973 -14.945 -26.547 1 98.06 293 ASP A C 1
ATOM 2355 O O . ASP A 1 293 ? -8.047 -14.367 -26.719 1 98.06 293 ASP A O 1
ATOM 2359 N N . ARG A 1 294 ? -6.727 -16.156 -27.078 1 98.38 294 ARG A N 1
ATOM 2360 C CA . ARG A 1 294 ? -7.691 -16.828 -27.938 1 98.38 294 ARG A CA 1
ATOM 2361 C C . ARG A 1 294 ? -8.656 -17.672 -27.125 1 98.38 294 ARG A C 1
ATOM 2363 O O . ARG A 1 294 ? -8.227 -18.453 -26.266 1 98.38 294 ARG A O 1
ATOM 2370 N N . PRO A 1 295 ? -9.969 -17.578 -27.422 1 97.5 295 PRO A N 1
ATOM 2371 C CA . PRO A 1 295 ? -10.953 -18.344 -26.641 1 97.5 295 PRO A CA 1
ATOM 2372 C C . PRO A 1 295 ? -10.812 -19.859 -26.828 1 97.5 295 PRO A C 1
ATOM 2374 O O . PRO A 1 295 ? -11.266 -20.625 -25.984 1 97.5 295 PRO A O 1
ATOM 2377 N N . GLU A 1 296 ? -10.156 -20.234 -27.938 1 98.44 296 GLU A N 1
ATOM 2378 C CA . GLU A 1 296 ? -9.953 -21.656 -28.188 1 98.44 296 GLU A CA 1
ATOM 2379 C C . GLU A 1 296 ? -8.992 -22.266 -27.172 1 98.44 296 GLU A C 1
ATOM 2381 O O . GLU A 1 296 ? -8.984 -23.484 -26.984 1 98.44 296 GLU A O 1
ATOM 2386 N N . THR A 1 297 ? -8.117 -21.375 -26.562 1 98.75 297 THR A N 1
ATOM 2387 C CA . THR A 1 297 ? -7.191 -21.875 -25.547 1 98.75 297 THR A CA 1
ATOM 2388 C C . THR A 1 297 ? -7.902 -22.047 -24.219 1 98.75 297 THR A C 1
ATOM 2390 O O . THR A 1 297 ? -8.133 -21.062 -23.5 1 98.75 297 THR A O 1
ATOM 2393 N N . VAL A 1 298 ? -8.094 -23.297 -23.844 1 98.62 298 VAL A N 1
ATOM 2394 C CA . VAL A 1 298 ? -8.992 -23.531 -22.703 1 98.62 298 VAL A CA 1
ATOM 2395 C C . VAL A 1 298 ? -8.172 -23.891 -21.469 1 98.62 298 VAL A C 1
ATOM 2397 O O . VAL A 1 298 ? -8.703 -23.953 -20.359 1 98.62 298 VAL A O 1
ATOM 2400 N N . LEU A 1 299 ? -6.91 -24.172 -21.656 1 98.88 299 LEU A N 1
ATOM 2401 C CA . LEU A 1 299 ? -6.031 -24.531 -20.547 1 98.88 299 LEU A CA 1
ATOM 2402 C C . LEU A 1 299 ? -4.582 -24.203 -20.859 1 98.88 299 LEU A C 1
ATOM 2404 O O . LEU A 1 299 ? -4.117 -24.422 -21.984 1 98.88 299 LEU A O 1
ATOM 2408 N N . PHE A 1 300 ? -3.934 -23.625 -19.953 1 98.88 300 PHE A N 1
ATOM 2409 C CA . PHE A 1 300 ? -2.502 -23.359 -20.031 1 98.88 300 PHE A CA 1
ATOM 2410 C C . PHE A 1 300 ? -1.732 -24.25 -19.062 1 98.88 300 PHE A C 1
ATOM 2412 O O . PHE A 1 300 ? -1.836 -24.094 -17.844 1 98.88 300 PHE A O 1
ATOM 2419 N N . VAL A 1 301 ? -1.023 -25.234 -19.547 1 98.75 301 VAL A N 1
ATOM 2420 C CA . VAL A 1 301 ? -0.109 -26.047 -18.75 1 98.75 301 VAL A CA 1
ATOM 2421 C C . VAL A 1 301 ? 1.239 -25.328 -18.625 1 98.75 301 VAL A C 1
ATOM 2423 O O . VAL A 1 301 ? 1.949 -25.172 -19.625 1 98.75 301 VAL A O 1
ATOM 2426 N N . THR A 1 302 ? 1.607 -24.906 -17.422 1 97.88 302 THR A N 1
ATOM 2427 C CA . THR A 1 302 ? 2.736 -24 -17.234 1 97.88 302 THR A CA 1
ATOM 2428 C C . THR A 1 302 ? 3.582 -24.438 -16.031 1 97.88 302 THR A C 1
ATOM 2430 O O . THR A 1 302 ? 3.129 -25.219 -15.195 1 97.88 302 THR A O 1
ATOM 2433 N N . HIS A 1 303 ? 4.832 -24.016 -16.031 1 95.94 303 HIS A N 1
ATOM 2434 C CA . HIS A 1 303 ? 5.699 -24.219 -14.867 1 95.94 303 HIS A CA 1
ATOM 2435 C C . HIS A 1 303 ? 5.309 -23.297 -13.719 1 95.94 303 HIS A C 1
ATOM 2437 O O . HIS A 1 303 ? 5.797 -23.469 -12.594 1 95.94 303 HIS A O 1
ATOM 2443 N N . GLY A 1 304 ? 4.457 -22.312 -14.031 1 95.69 304 GLY A N 1
ATOM 2444 C CA . GLY A 1 304 ? 3.959 -21.453 -12.969 1 95.69 304 GLY A CA 1
ATOM 2445 C C . GLY A 1 304 ? 4.902 -20.312 -12.625 1 95.69 304 GLY A C 1
ATOM 2446 O O . GLY A 1 304 ? 4.941 -19.859 -11.484 1 95.69 304 GLY A O 1
ATOM 2447 N N . GLY A 1 305 ? 5.758 -19.906 -13.562 1 95.31 305 GLY A N 1
ATOM 2448 C CA . GLY A 1 305 ? 6.543 -18.703 -13.359 1 95.31 305 GLY A CA 1
ATOM 2449 C C . GLY A 1 305 ? 5.691 -17.453 -13.227 1 95.31 305 GLY A C 1
ATOM 2450 O O . GLY A 1 305 ? 4.598 -17.375 -13.797 1 95.31 305 GLY A O 1
ATOM 2451 N N . GLY A 1 306 ? 6.203 -16.516 -12.555 1 94.81 306 GLY A N 1
ATOM 2452 C CA . GLY A 1 306 ? 5.453 -15.297 -12.281 1 94.81 306 GLY A CA 1
ATOM 2453 C C . GLY A 1 306 ? 4.934 -14.625 -13.539 1 94.81 306 GLY A C 1
ATOM 2454 O O . GLY A 1 306 ? 3.773 -14.211 -13.594 1 94.81 306 GLY A O 1
ATOM 2455 N N . SER A 1 307 ? 5.719 -14.469 -14.539 1 94 307 SER A N 1
ATOM 2456 C CA . SER A 1 307 ? 5.309 -13.812 -15.773 1 94 307 SER A CA 1
ATOM 2457 C C . SER A 1 307 ? 4.211 -14.602 -16.484 1 94 307 SER A C 1
ATOM 2459 O O . SER A 1 307 ? 3.246 -14.016 -16.984 1 94 307 SER A O 1
ATOM 2461 N N . SER A 1 308 ? 4.398 -15.906 -16.516 1 96.56 308 SER A N 1
ATOM 2462 C CA . SER A 1 308 ? 3.408 -16.766 -17.156 1 96.56 308 SER A CA 1
ATOM 2463 C C . SER A 1 308 ? 2.07 -16.703 -16.438 1 96.56 308 SER A C 1
ATOM 2465 O O . SER A 1 308 ? 1.017 -16.609 -17.062 1 96.56 308 SER A O 1
ATOM 2467 N N . VAL A 1 309 ? 2.154 -16.797 -15.148 1 98.12 309 VAL A N 1
ATOM 2468 C CA . VAL A 1 309 ? 0.936 -16.75 -14.352 1 98.12 309 VAL A CA 1
ATOM 2469 C C . VAL A 1 309 ? 0.246 -15.398 -14.547 1 98.12 309 VAL A C 1
ATOM 2471 O O . VAL A 1 309 ? -0.974 -15.336 -14.719 1 98.12 309 VAL A O 1
ATOM 2474 N N . ASN A 1 310 ? 1.003 -14.32 -14.516 1 98.12 310 ASN A N 1
ATOM 2475 C CA . ASN A 1 310 ? 0.465 -12.992 -14.758 1 98.12 310 ASN A CA 1
ATOM 2476 C C . ASN A 1 310 ? -0.243 -12.906 -16.109 1 98.12 310 ASN A C 1
ATOM 2478 O O . ASN A 1 310 ? -1.351 -12.375 -16.203 1 98.12 310 ASN A O 1
ATOM 2482 N N . GLU A 1 311 ? 0.382 -13.43 -17.141 1 98.31 311 GLU A N 1
ATOM 2483 C CA . GLU A 1 311 ? -0.193 -13.391 -18.484 1 98.31 311 GLU A CA 1
ATOM 2484 C C . GLU A 1 311 ? -1.479 -14.211 -18.562 1 98.31 311 GLU A C 1
ATOM 2486 O O . GLU A 1 311 ? -2.469 -13.766 -19.156 1 98.31 311 GLU A O 1
ATOM 2491 N N . ALA A 1 312 ? -1.425 -15.383 -17.969 1 98.69 312 ALA A N 1
ATOM 2492 C CA . ALA A 1 312 ? -2.604 -16.25 -17.984 1 98.69 312 ALA A CA 1
ATOM 2493 C C . ALA A 1 312 ? -3.783 -15.57 -17.297 1 98.69 312 ALA A C 1
ATOM 2495 O O . ALA A 1 312 ? -4.91 -15.617 -17.797 1 98.69 312 ALA A O 1
ATOM 2496 N N . LEU A 1 313 ? -3.535 -14.93 -16.172 1 98.69 313 LEU A N 1
ATOM 2497 C CA . LEU A 1 313 ? -4.59 -14.25 -15.438 1 98.69 313 LEU A CA 1
ATOM 2498 C C . LEU A 1 313 ? -5.121 -13.055 -16.219 1 98.69 313 LEU A C 1
ATOM 2500 O O . LEU A 1 313 ? -6.332 -12.828 -16.266 1 98.69 313 LEU A O 1
ATOM 2504 N N . PHE A 1 314 ? -4.25 -12.297 -16.812 1 98.69 314 PHE A N 1
ATOM 2505 C CA . PHE A 1 314 ? -4.637 -11.133 -17.609 1 98.69 314 PHE A CA 1
ATOM 2506 C C . PHE A 1 314 ? -5.555 -11.547 -18.75 1 98.69 314 PHE A C 1
ATOM 2508 O O . PHE A 1 314 ? -6.508 -10.836 -19.078 1 98.69 314 PHE A O 1
ATOM 2515 N N . HIS A 1 315 ? -5.301 -12.703 -19.328 1 98.62 315 HIS A N 1
ATOM 2516 C CA . HIS A 1 315 ? -6.051 -13.141 -20.516 1 98.62 315 HIS A CA 1
ATOM 2517 C C . HIS A 1 315 ? -7.188 -14.078 -20.125 1 98.62 315 HIS A C 1
ATOM 2519 O O . HIS A 1 315 ? -8 -14.453 -20.969 1 98.62 315 HIS A O 1
ATOM 2525 N N . GLY A 1 316 ? -7.25 -14.516 -18.891 1 98.56 316 GLY A N 1
ATOM 2526 C CA . GLY A 1 316 ? -8.359 -15.312 -18.391 1 98.56 316 GLY A CA 1
ATOM 2527 C C . GLY A 1 316 ? -8.273 -16.766 -18.797 1 98.56 316 GLY A C 1
ATOM 2528 O O . GLY A 1 316 ? -9.289 -17.375 -19.156 1 98.56 316 GLY A O 1
ATOM 2529 N N . THR A 1 317 ? -7.109 -17.297 -18.797 1 98.75 317 THR A N 1
ATOM 2530 C CA . THR A 1 317 ? -6.938 -18.703 -19.141 1 98.75 317 THR A CA 1
ATOM 2531 C C . THR A 1 317 ? -6.676 -19.547 -17.906 1 98.75 317 THR A C 1
ATOM 2533 O O . THR A 1 317 ? -5.723 -19.281 -17.156 1 98.75 317 THR A O 1
ATOM 2536 N N . PRO A 1 318 ? -7.492 -20.562 -17.641 1 98.62 318 PRO A N 1
ATOM 2537 C CA . PRO A 1 318 ? -7.195 -21.453 -16.5 1 98.62 318 PRO A CA 1
ATOM 2538 C C . PRO A 1 318 ? -5.855 -22.172 -16.656 1 98.62 318 PRO A C 1
ATOM 2540 O O . PRO A 1 318 ? -5.355 -22.312 -17.781 1 98.62 318 PRO A O 1
ATOM 2543 N N . MET A 1 319 ? -5.379 -22.688 -15.5 1 98.88 319 MET A N 1
ATOM 2544 C CA . MET A 1 319 ? -4.008 -23.188 -15.562 1 98.88 319 MET A CA 1
ATOM 2545 C C . MET A 1 319 ? -3.896 -24.547 -14.875 1 98.88 319 MET A C 1
ATOM 2547 O O . MET A 1 319 ? -4.656 -24.844 -13.953 1 98.88 319 MET A O 1
ATOM 2551 N N . LEU A 1 320 ? -3.064 -25.344 -15.336 1 98.88 320 LEU A N 1
ATOM 2552 C CA . LEU A 1 320 ? -2.48 -26.484 -14.641 1 98.88 320 LEU A CA 1
ATOM 2553 C C . LEU A 1 320 ? -0.985 -26.281 -14.422 1 98.88 320 LEU A C 1
ATOM 2555 O O . LEU A 1 320 ? -0.201 -26.344 -15.375 1 98.88 320 LEU A O 1
ATOM 2559 N N . GLY A 1 321 ? -0.668 -26.047 -13.18 1 97.75 321 GLY A N 1
ATOM 2560 C CA . GLY A 1 321 ? 0.709 -25.703 -12.867 1 97.75 321 GLY A CA 1
ATOM 2561 C C . GLY A 1 321 ? 1.545 -26.906 -12.461 1 97.75 321 GLY A C 1
ATOM 2562 O O . GLY A 1 321 ? 1.064 -27.797 -11.75 1 97.75 321 GLY A O 1
ATOM 2563 N N . LEU A 1 322 ? 2.771 -26.938 -12.914 1 97.19 322 LEU A N 1
ATOM 2564 C CA . LEU A 1 322 ? 3.816 -27.859 -12.477 1 97.19 322 LEU A CA 1
ATOM 2565 C C . LEU A 1 322 ? 5.121 -27.125 -12.219 1 97.19 322 LEU A C 1
ATOM 2567 O O . LEU A 1 322 ? 5.949 -26.984 -13.125 1 97.19 322 LEU A O 1
ATOM 2571 N N . GLY A 1 323 ? 5.273 -26.719 -10.984 1 93.88 323 GLY A N 1
ATOM 2572 C CA . GLY A 1 323 ? 6.457 -25.953 -10.609 1 93.88 323 GLY A CA 1
ATOM 2573 C C . GLY A 1 323 ? 7.641 -26.828 -10.25 1 93.88 323 GLY A C 1
ATOM 2574 O O . GLY A 1 323 ? 7.477 -27.875 -9.625 1 93.88 323 GLY A O 1
ATOM 2575 N N . PHE A 1 324 ? 8.828 -26.344 -10.602 1 90.5 324 PHE A N 1
ATOM 2576 C CA . PHE A 1 324 ? 10.031 -27.125 -10.344 1 90.5 324 PHE A CA 1
ATOM 2577 C C . PHE A 1 324 ? 10.938 -26.422 -9.336 1 90.5 324 PHE A C 1
ATOM 2579 O O . PHE A 1 324 ? 11.492 -27.062 -8.445 1 90.5 324 PHE A O 1
ATOM 2586 N N . PHE A 1 325 ? 11.156 -25.141 -9.555 1 85.5 325 PHE A N 1
ATOM 2587 C CA . PHE A 1 325 ? 12.086 -24.453 -8.664 1 85.5 325 PHE A CA 1
ATOM 2588 C C . PHE A 1 325 ? 11.68 -23 -8.469 1 85.5 325 PHE A C 1
ATOM 2590 O O . PHE A 1 325 ? 10.742 -22.516 -9.117 1 85.5 325 PHE A O 1
ATOM 2597 N N . PHE A 1 326 ? 12.266 -22.312 -7.449 1 81.75 326 PHE A N 1
ATOM 2598 C CA . PHE A 1 326 ? 12.086 -20.906 -7.102 1 81.75 326 PHE A CA 1
ATOM 2599 C C . PHE A 1 326 ? 10.641 -20.641 -6.695 1 81.75 326 PHE A C 1
ATOM 2601 O O . PHE A 1 326 ? 10.117 -21.266 -5.77 1 81.75 326 PHE A O 1
ATOM 2608 N N . ASP A 1 327 ? 10.031 -19.641 -7.395 1 87.38 327 ASP A N 1
ATOM 2609 C CA . ASP A 1 327 ? 8.703 -19.188 -7 1 87.38 327 ASP A CA 1
ATOM 2610 C C . ASP A 1 327 ? 7.609 -20.062 -7.613 1 87.38 327 ASP A C 1
ATOM 2612 O O . ASP A 1 327 ? 6.434 -19.938 -7.258 1 87.38 327 ASP A O 1
ATOM 2616 N N . GLN A 1 328 ? 7.996 -21.062 -8.391 1 91.69 328 GLN A N 1
ATOM 2617 C CA . GLN A 1 328 ? 7.035 -21.781 -9.211 1 91.69 328 GLN A CA 1
ATOM 2618 C C . GLN A 1 328 ? 6.133 -22.656 -8.352 1 91.69 328 GLN A C 1
ATOM 2620 O O . GLN A 1 328 ? 4.906 -22.625 -8.484 1 91.69 328 GLN A O 1
ATOM 2625 N N . PRO A 1 329 ? 6.758 -23.422 -7.453 1 90.38 329 PRO A N 1
ATOM 2626 C CA . PRO A 1 329 ? 5.871 -24.219 -6.602 1 90.38 329 PRO A CA 1
ATOM 2627 C C . PRO A 1 329 ? 4.914 -23.344 -5.781 1 90.38 329 PRO A C 1
ATOM 2629 O O . PRO A 1 329 ? 3.75 -23.719 -5.594 1 90.38 329 PRO A O 1
ATOM 2632 N N . LEU A 1 330 ? 5.414 -22.281 -5.281 1 93.5 330 LEU A N 1
ATOM 2633 C CA . LEU A 1 330 ? 4.57 -21.359 -4.523 1 93.5 330 LEU A CA 1
ATOM 2634 C C . LEU A 1 330 ? 3.453 -20.797 -5.395 1 93.5 330 LEU A C 1
ATOM 2636 O O . LEU A 1 330 ? 2.322 -20.625 -4.934 1 93.5 330 LEU A O 1
ATOM 2640 N N . ASN A 1 331 ? 3.732 -20.5 -6.609 1 96.31 331 ASN A N 1
ATOM 2641 C CA . ASN A 1 331 ? 2.707 -20.016 -7.531 1 96.31 331 ASN A CA 1
ATOM 2642 C C . ASN A 1 331 ? 1.636 -21.078 -7.781 1 96.31 331 ASN A C 1
ATOM 2644 O O . ASN A 1 331 ? 0.477 -20.75 -8.031 1 96.31 331 ASN A O 1
ATOM 2648 N N . GLY A 1 332 ? 2.051 -22.359 -7.738 1 96.31 332 GLY A N 1
ATOM 2649 C CA . GLY A 1 332 ? 1.054 -23.422 -7.805 1 96.31 332 GLY A CA 1
ATOM 2650 C C . GLY A 1 332 ? 0.004 -23.312 -6.715 1 96.31 332 GLY A C 1
ATOM 2651 O O . GLY A 1 332 ? -1.189 -23.484 -6.977 1 96.31 332 GLY A O 1
ATOM 2652 N N . LEU A 1 333 ? 0.484 -23 -5.504 1 95.44 333 LEU A N 1
ATOM 2653 C CA . LEU A 1 333 ? -0.434 -22.797 -4.387 1 95.44 333 LEU A CA 1
ATOM 2654 C C . LEU A 1 333 ? -1.335 -21.594 -4.637 1 95.44 333 LEU A C 1
ATOM 2656 O O . LEU A 1 333 ? -2.535 -21.641 -4.359 1 95.44 333 LEU A O 1
ATOM 2660 N N . ARG A 1 334 ? -0.809 -20.578 -5.16 1 97.38 334 ARG A N 1
ATOM 2661 C CA . ARG A 1 334 ? -1.552 -19.344 -5.395 1 97.38 334 ARG A CA 1
ATOM 2662 C C . ARG A 1 334 ? -2.613 -19.531 -6.473 1 97.38 334 ARG A C 1
ATOM 2664 O O . ARG A 1 334 ? -3.725 -19.016 -6.359 1 97.38 334 ARG A O 1
ATOM 2671 N N . ILE A 1 335 ? -2.266 -20.25 -7.5 1 97.94 335 ILE A N 1
ATOM 2672 C CA . ILE A 1 335 ? -3.191 -20.578 -8.578 1 97.94 335 ILE A CA 1
ATOM 2673 C C . ILE A 1 335 ? -4.41 -21.297 -8.016 1 97.94 335 ILE A C 1
ATOM 2675 O O . ILE A 1 335 ? -5.551 -20.969 -8.352 1 97.94 335 ILE A O 1
ATOM 2679 N N . GLN A 1 336 ? -4.148 -22.234 -7.176 1 97.06 336 GLN A N 1
ATOM 2680 C CA . GLN A 1 336 ? -5.223 -23 -6.566 1 97.06 336 GLN A CA 1
ATOM 2681 C C . GLN A 1 336 ? -6.059 -22.141 -5.625 1 97.06 336 GLN A C 1
ATOM 2683 O O . GLN A 1 336 ? -7.289 -22.203 -5.645 1 97.06 336 GLN A O 1
ATOM 2688 N N . GLU A 1 337 ? -5.379 -21.344 -4.848 1 96.25 337 GLU A N 1
ATOM 2689 C CA . GLU A 1 337 ? -6.074 -20.484 -3.896 1 96.25 337 GLU A CA 1
ATOM 2690 C C . GLU A 1 337 ? -6.961 -19.469 -4.613 1 96.25 337 GLU A C 1
ATOM 2692 O O . GLU A 1 337 ? -8.062 -19.156 -4.152 1 96.25 337 GLU A O 1
ATOM 2697 N N . ALA A 1 338 ? -6.523 -18.953 -5.711 1 97.25 338 ALA A N 1
ATOM 2698 C CA . ALA A 1 338 ? -7.27 -17.969 -6.488 1 97.25 338 ALA A CA 1
ATOM 2699 C C . ALA A 1 338 ? -8.414 -18.625 -7.254 1 97.25 338 ALA A C 1
ATOM 2701 O O . ALA A 1 338 ? -9.289 -17.938 -7.793 1 97.25 338 ALA A O 1
ATOM 2702 N N . GLY A 1 339 ? -8.406 -19.969 -7.375 1 97.12 339 GLY A N 1
ATOM 2703 C CA . GLY A 1 339 ? -9.469 -20.719 -8.023 1 97.12 339 GLY A CA 1
ATOM 2704 C C . GLY A 1 339 ? -9.344 -20.75 -9.539 1 97.12 339 GLY A C 1
ATOM 2705 O O . GLY A 1 339 ? -10.32 -21.016 -10.242 1 97.12 339 GLY A O 1
ATOM 2706 N N . VAL A 1 340 ? -8.148 -20.453 -10.016 1 98.5 340 VAL A N 1
ATOM 2707 C CA . VAL A 1 340 ? -8.031 -20.25 -11.453 1 98.5 340 VAL A CA 1
ATOM 2708 C C . VAL A 1 340 ? -7.301 -21.438 -12.078 1 98.5 340 VAL A C 1
ATOM 2710 O O . VAL A 1 340 ? -6.906 -21.391 -13.25 1 98.5 340 VAL A O 1
ATOM 2713 N N . GLY A 1 341 ? -7.098 -22.438 -11.344 1 98.62 341 GLY A N 1
ATOM 2714 C CA . GLY A 1 341 ? -6.426 -23.625 -11.836 1 98.62 341 GLY A CA 1
ATOM 2715 C C . GLY A 1 341 ? -6.07 -24.609 -10.727 1 98.62 341 GLY A C 1
ATOM 2716 O O . GLY A 1 341 ? -6.551 -24.484 -9.602 1 98.62 341 GLY A O 1
ATOM 2717 N N . LEU A 1 342 ? -5.375 -25.609 -11.094 1 98.62 342 LEU A N 1
ATOM 2718 C CA . LEU A 1 342 ? -4.859 -26.625 -10.188 1 98.62 342 LEU A CA 1
ATOM 2719 C C . LEU A 1 342 ? -3.363 -26.844 -10.398 1 98.62 342 LEU A C 1
ATOM 2721 O O . LEU A 1 342 ? -2.779 -26.281 -11.328 1 98.62 342 LEU A O 1
ATOM 2725 N N . ALA A 1 343 ? -2.762 -27.547 -9.484 1 97.88 343 ALA A N 1
ATOM 2726 C CA . ALA A 1 343 ? -1.312 -27.703 -9.562 1 97.88 343 ALA A CA 1
ATOM 2727 C C . ALA A 1 343 ? -0.901 -29.156 -9.32 1 97.88 343 ALA A C 1
ATOM 2729 O O . ALA A 1 343 ? -1.597 -29.891 -8.617 1 97.88 343 ALA A O 1
ATOM 2730 N N . LEU A 1 344 ? 0.184 -29.531 -9.922 1 97.25 344 LEU A N 1
ATOM 2731 C CA . LEU A 1 344 ? 0.809 -30.828 -9.758 1 97.25 344 LEU A CA 1
ATOM 2732 C C . LEU A 1 344 ? 2.049 -30.734 -8.875 1 97.25 344 LEU A C 1
ATOM 2734 O O . LEU A 1 344 ? 2.691 -29.688 -8.812 1 97.25 344 LEU A O 1
ATOM 2738 N N . ASP A 1 345 ? 2.324 -31.766 -8.195 1 93.56 345 ASP A N 1
ATOM 2739 C CA . ASP A 1 345 ? 3.561 -31.875 -7.43 1 93.56 345 ASP A CA 1
ATOM 2740 C C . ASP A 1 345 ? 4.637 -32.625 -8.227 1 93.56 345 ASP A C 1
ATOM 2742 O O . ASP A 1 345 ? 4.473 -33.781 -8.57 1 93.56 345 ASP A O 1
ATOM 2746 N N . LYS A 1 346 ? 5.715 -31.953 -8.508 1 91.38 346 LYS A N 1
ATOM 2747 C CA . LYS A 1 346 ? 6.758 -32.5 -9.367 1 91.38 346 LYS A CA 1
ATOM 2748 C C . LYS A 1 346 ? 7.27 -33.844 -8.82 1 91.38 346 LYS A C 1
ATOM 2750 O O . LYS A 1 346 ? 7.785 -34.656 -9.57 1 91.38 346 LYS A O 1
ATOM 2755 N N . ALA A 1 347 ? 7.102 -34.062 -7.555 1 87.81 347 ALA A N 1
ATOM 2756 C CA . ALA A 1 347 ? 7.672 -35.25 -6.91 1 87.81 347 ALA A CA 1
ATOM 2757 C C . ALA A 1 347 ? 6.777 -36.469 -7.113 1 87.81 347 ALA A C 1
ATOM 2759 O O . ALA A 1 347 ? 7.242 -37.594 -7.035 1 87.81 347 ALA A O 1
ATOM 2760 N N . SER A 1 348 ? 5.469 -36.281 -7.41 1 90.88 348 SER A N 1
ATOM 2761 C CA . SER A 1 348 ? 4.629 -37.438 -7.297 1 90.88 348 SER A CA 1
ATOM 2762 C C . SER A 1 348 ? 3.504 -37.438 -8.328 1 90.88 348 SER A C 1
ATOM 2764 O O . SER A 1 348 ? 2.719 -38.375 -8.414 1 90.88 348 SER A O 1
ATOM 2766 N N . PHE A 1 349 ? 3.367 -36.531 -9.258 1 94.81 349 PHE A N 1
ATOM 2767 C CA . PHE A 1 349 ? 2.189 -36.469 -10.117 1 94.81 349 PHE A CA 1
ATOM 2768 C C . PHE A 1 349 ? 2.152 -37.688 -11.062 1 94.81 349 PHE A C 1
ATOM 2770 O O . PHE A 1 349 ? 3.197 -38.219 -11.43 1 94.81 349 PHE A O 1
ATOM 2777 N N . SER A 1 350 ? 0.941 -38.094 -11.383 1 97.44 350 SER A N 1
ATOM 2778 C CA . SER A 1 350 ? 0.701 -39.219 -12.266 1 97.44 350 SER A CA 1
ATOM 2779 C C . SER A 1 350 ? -0.12 -38.812 -13.484 1 97.44 350 SER A C 1
ATOM 2781 O O . SER A 1 350 ? -0.668 -37.719 -13.531 1 97.44 350 SER A O 1
ATOM 2783 N N . GLU A 1 351 ? -0.077 -39.75 -14.414 1 97.75 351 GLU A N 1
ATOM 2784 C CA . GLU A 1 351 ? -0.932 -39.562 -15.586 1 97.75 351 GLU A CA 1
ATOM 2785 C C . GLU A 1 351 ? -2.393 -39.406 -15.18 1 97.75 351 GLU A C 1
ATOM 2787 O O . GLU A 1 351 ? -3.078 -38.5 -15.688 1 97.75 351 GLU A O 1
ATOM 2792 N N . ALA A 1 352 ? -2.854 -40.25 -14.273 1 98.25 352 ALA A N 1
ATOM 2793 C CA . ALA A 1 352 ? -4.242 -40.219 -13.812 1 98.25 352 ALA A CA 1
ATOM 2794 C C . ALA A 1 352 ? -4.574 -38.875 -13.172 1 98.25 352 ALA A C 1
ATOM 2796 O O . ALA A 1 352 ? -5.68 -38.344 -13.336 1 98.25 352 ALA A O 1
ATOM 2797 N N . GLU A 1 353 ? -3.658 -38.344 -12.453 1 98.56 353 GLU A N 1
ATOM 2798 C CA . GLU A 1 353 ? -3.881 -37.062 -11.797 1 98.56 353 GLU A CA 1
ATOM 2799 C C . GLU A 1 353 ? -4.008 -35.938 -12.82 1 98.56 353 GLU A C 1
ATOM 2801 O O . GLU A 1 353 ? -4.828 -35.031 -12.656 1 98.56 353 GLU A O 1
ATOM 2806 N N . ILE A 1 354 ? -3.104 -35.938 -13.859 1 98.75 354 ILE A N 1
ATOM 2807 C CA . ILE A 1 354 ? -3.201 -34.938 -14.922 1 98.75 354 ILE A CA 1
ATOM 2808 C C . ILE A 1 354 ? -4.602 -34.969 -15.531 1 98.75 354 ILE A C 1
ATOM 2810 O O . ILE A 1 354 ? -5.25 -33.938 -15.664 1 98.75 354 ILE A O 1
ATOM 2814 N N . VAL A 1 355 ? -5.082 -36.188 -15.836 1 98.69 355 VAL A N 1
ATOM 2815 C CA . VAL A 1 355 ? -6.387 -36.344 -16.469 1 98.69 355 VAL A CA 1
ATOM 2816 C C . VAL A 1 355 ? -7.48 -35.844 -15.531 1 98.69 355 VAL A C 1
ATOM 2818 O O . VAL A 1 355 ? -8.352 -35.062 -15.945 1 98.69 355 VAL A O 1
ATOM 2821 N N . ASP A 1 356 ? -7.441 -36.25 -14.297 1 98.62 356 ASP A N 1
ATOM 2822 C CA . ASP A 1 356 ? -8.469 -35.906 -13.32 1 98.62 356 ASP A CA 1
ATOM 2823 C C . ASP A 1 356 ? -8.547 -34.406 -13.117 1 98.62 356 ASP A C 1
ATOM 2825 O O . ASP A 1 356 ? -9.633 -33.812 -13.047 1 98.62 356 ASP A O 1
ATOM 2829 N N . LYS A 1 357 ? -7.418 -33.75 -12.984 1 98.75 357 LYS A N 1
ATOM 2830 C CA . LYS A 1 357 ? -7.395 -32.312 -12.75 1 98.75 357 LYS A CA 1
ATOM 2831 C C . LYS A 1 357 ? -7.852 -31.547 -13.992 1 98.75 357 LYS A C 1
ATOM 2833 O O . LYS A 1 357 ? -8.594 -30.562 -13.891 1 98.75 357 LYS A O 1
ATOM 2838 N N . CYS A 1 358 ? -7.402 -32 -15.18 1 98.75 358 CYS A N 1
ATOM 2839 C CA . CYS A 1 358 ? -7.898 -31.391 -16.406 1 98.75 358 CYS A CA 1
ATOM 2840 C C . CYS A 1 358 ? -9.406 -31.547 -16.516 1 98.75 358 CYS A C 1
ATOM 2842 O O . CYS A 1 358 ? -10.117 -30.578 -16.812 1 98.75 358 CYS A O 1
ATOM 2844 N N . ARG A 1 359 ? -9.914 -32.75 -16.234 1 98.25 359 ARG A N 1
ATOM 2845 C CA . ARG A 1 359 ? -11.344 -33.031 -16.266 1 98.25 359 ARG A CA 1
ATOM 2846 C C . ARG A 1 359 ? -12.109 -32.094 -15.328 1 98.25 359 ARG A C 1
ATOM 2848 O O . ARG A 1 359 ? -13.148 -31.547 -15.695 1 98.25 359 ARG A O 1
ATOM 2855 N N . THR A 1 360 ? -11.578 -31.984 -14.188 1 98.38 360 THR A N 1
ATOM 2856 C CA . THR A 1 360 ? -12.203 -31.125 -13.18 1 98.38 360 THR A CA 1
ATOM 2857 C C . THR A 1 360 ? -12.305 -29.688 -13.68 1 98.38 360 THR A C 1
ATOM 2859 O O . THR A 1 360 ? -13.352 -29.047 -13.523 1 98.38 360 THR A O 1
ATOM 2862 N N . ILE A 1 361 ? -11.266 -29.172 -14.281 1 98.56 361 ILE A N 1
ATOM 2863 C CA . ILE A 1 361 ? -11.25 -27.797 -14.781 1 98.56 361 ILE A CA 1
ATOM 2864 C C . ILE A 1 361 ? -12.219 -27.656 -15.953 1 98.56 361 ILE A C 1
ATOM 2866 O O . ILE A 1 361 ? -13.008 -26.719 -16 1 98.56 361 ILE A O 1
ATOM 2870 N N . PHE A 1 362 ? -12.211 -28.641 -16.891 1 98.06 362 PHE A N 1
ATOM 2871 C CA . PHE A 1 362 ? -13 -28.562 -18.109 1 98.06 362 PHE A CA 1
ATOM 2872 C C . PHE A 1 362 ? -14.484 -28.719 -17.812 1 98.06 362 PHE A C 1
ATOM 2874 O O . PHE A 1 362 ? -15.32 -28.016 -18.391 1 98.06 362 PHE A O 1
ATOM 2881 N N . GLU A 1 363 ? -14.82 -29.656 -16.922 1 97.12 363 GLU A N 1
ATOM 2882 C CA . GLU A 1 363 ? -16.234 -29.906 -16.609 1 97.12 363 GLU A CA 1
ATOM 2883 C C . GLU A 1 363 ? -16.812 -28.781 -15.766 1 97.12 363 GLU A C 1
ATOM 2885 O O . GLU A 1 363 ? -17.984 -28.438 -15.898 1 97.12 363 GLU A O 1
ATOM 2890 N N . ASP A 1 364 ? -15.953 -28.266 -14.898 1 96.75 364 ASP A N 1
ATOM 2891 C CA . ASP A 1 364 ? -16.359 -27.156 -14.039 1 96.75 364 ASP A CA 1
ATOM 2892 C C . ASP A 1 364 ? -17.812 -27.297 -13.602 1 96.75 364 ASP A C 1
ATOM 2894 O O . ASP A 1 364 ? -18.625 -26.391 -13.781 1 96.75 364 ASP A O 1
ATOM 2898 N N . LYS A 1 365 ? -18.156 -28.344 -12.922 1 94.38 365 LYS A N 1
ATOM 2899 C CA . LYS A 1 365 ? -19.531 -28.766 -12.633 1 94.38 365 LYS A CA 1
ATOM 2900 C C . LYS A 1 365 ? -20.297 -27.688 -11.898 1 94.38 365 LYS A C 1
ATOM 2902 O O . LYS A 1 365 ? -21.516 -27.531 -12.094 1 94.38 365 LYS A O 1
ATOM 2907 N N . HIS A 1 366 ? -19.641 -26.922 -11.117 1 92 366 HIS A N 1
ATOM 2908 C CA . HIS A 1 366 ? -20.328 -25.906 -10.328 1 92 366 HIS A CA 1
ATOM 2909 C C . HIS A 1 366 ? -20.109 -24.516 -10.898 1 92 366 HIS A C 1
ATOM 2911 O O . HIS A 1 366 ? -20.578 -23.516 -10.32 1 92 366 HIS A O 1
ATOM 2917 N N . GLY A 1 367 ? -19.297 -24.375 -11.938 1 93.94 367 GLY A N 1
ATOM 2918 C CA . GLY A 1 367 ? -19.047 -23.094 -12.586 1 93.94 367 GLY A CA 1
ATOM 2919 C C . GLY A 1 367 ? -18.094 -22.219 -11.812 1 93.94 367 GLY A C 1
ATOM 2920 O O . GLY A 1 367 ? -18.016 -21.016 -12.055 1 93.94 367 GLY A O 1
ATOM 2921 N N . THR A 1 368 ? -17.391 -22.781 -10.852 1 94.44 368 THR A N 1
ATOM 2922 C CA . THR A 1 368 ? -16.547 -22 -9.953 1 94.44 368 THR A CA 1
ATOM 2923 C C . THR A 1 368 ? -15.258 -21.578 -10.648 1 94.44 368 THR A C 1
ATOM 2925 O O . THR A 1 368 ? -14.742 -20.484 -10.414 1 94.44 368 THR A O 1
ATOM 2928 N N . PHE A 1 369 ? -14.727 -22.453 -11.508 1 96.62 369 PHE A N 1
ATOM 2929 C CA . PHE A 1 369 ? -13.516 -22.094 -12.234 1 96.62 369 PHE A CA 1
ATOM 2930 C C . PHE A 1 369 ? -13.781 -20.922 -13.172 1 96.62 369 PHE A C 1
ATOM 2932 O O . PHE A 1 369 ? -13.039 -19.938 -13.172 1 96.62 369 PHE A O 1
ATOM 2939 N N . ALA A 1 370 ? -14.844 -21.016 -13.922 1 96.06 370 ALA A N 1
ATOM 2940 C CA . ALA A 1 370 ? -15.18 -19.953 -14.859 1 96.06 370 ALA A CA 1
ATOM 2941 C C . ALA A 1 370 ? -15.367 -18.625 -14.141 1 96.06 370 ALA A C 1
ATOM 2943 O O . ALA A 1 370 ? -14.891 -17.578 -14.609 1 96.06 370 ALA A O 1
ATOM 2944 N N . GLN A 1 371 ? -16.016 -18.656 -13.016 1 96 371 GLN A N 1
ATOM 2945 C CA . GLN A 1 371 ? -16.266 -17.453 -12.242 1 96 371 GLN A CA 1
ATOM 2946 C C . GLN A 1 371 ? -14.977 -16.859 -11.703 1 96 371 GLN A C 1
ATOM 2948 O O . GLN A 1 371 ? -14.742 -15.648 -11.812 1 96 371 GLN A O 1
ATOM 2953 N N . ASP A 1 372 ? -14.133 -17.688 -11.156 1 97.38 372 ASP A N 1
ATOM 2954 C CA . ASP A 1 372 ? -12.891 -17.203 -10.562 1 97.38 372 ASP A CA 1
ATOM 2955 C C . ASP A 1 372 ? -11.914 -16.734 -11.641 1 97.38 372 ASP A C 1
ATOM 2957 O O . ASP A 1 372 ? -11.18 -15.766 -11.43 1 97.38 372 ASP A O 1
ATOM 2961 N N . VAL A 1 373 ? -11.906 -17.406 -12.75 1 98.06 373 VAL A N 1
ATOM 2962 C CA . VAL A 1 373 ? -11.047 -16.984 -13.859 1 98.06 373 VAL A CA 1
ATOM 2963 C C . VAL A 1 373 ? -11.477 -15.609 -14.359 1 98.06 373 VAL A C 1
ATOM 2965 O O . VAL A 1 373 ? -10.633 -14.734 -14.586 1 98.06 373 VAL A O 1
ATOM 2968 N N . GLU A 1 374 ? -12.766 -15.398 -14.492 1 97.19 374 GLU A N 1
ATOM 2969 C CA . GLU A 1 374 ? -13.25 -14.094 -14.93 1 97.19 374 GLU A CA 1
ATOM 2970 C C . GLU A 1 374 ? -12.961 -13.023 -13.883 1 97.19 374 GLU A C 1
ATOM 2972 O O . GLU A 1 374 ? -12.578 -11.906 -14.227 1 97.19 374 GLU A O 1
ATOM 2977 N N . ARG A 1 375 ? -13.18 -13.367 -12.586 1 97.19 375 ARG A N 1
ATOM 2978 C CA . ARG A 1 375 ? -12.867 -12.461 -11.484 1 97.19 375 ARG A CA 1
ATOM 2979 C C . ARG A 1 375 ? -11.414 -11.992 -11.562 1 97.19 375 ARG A C 1
ATOM 2981 O O . ARG A 1 375 ? -11.148 -10.789 -11.57 1 97.19 375 ARG A O 1
ATOM 2988 N N . MET A 1 376 ? -10.547 -12.953 -11.695 1 98.31 376 MET A N 1
ATOM 2989 C CA . MET A 1 376 ? -9.125 -12.641 -11.672 1 98.31 376 MET A CA 1
ATOM 2990 C C . MET A 1 376 ? -8.688 -11.969 -12.969 1 98.31 376 MET A C 1
ATOM 2992 O O . MET A 1 376 ? -7.785 -11.133 -12.961 1 98.31 376 MET A O 1
ATOM 2996 N N . ARG A 1 377 ? -9.32 -12.328 -14.078 1 98.56 377 ARG A N 1
ATOM 2997 C CA . ARG A 1 377 ? -9.047 -11.656 -15.344 1 98.56 377 ARG A CA 1
ATOM 2998 C C . ARG A 1 377 ? -9.336 -10.156 -15.242 1 98.56 377 ARG A C 1
ATOM 3000 O O . ARG A 1 377 ? -8.508 -9.336 -15.633 1 98.56 377 ARG A O 1
ATOM 3007 N N . ARG A 1 378 ? -10.508 -9.82 -14.688 1 98.31 378 ARG A N 1
ATOM 3008 C CA . ARG A 1 378 ? -10.898 -8.422 -14.531 1 98.31 378 ARG A CA 1
ATOM 3009 C C . ARG A 1 378 ? -9.961 -7.691 -13.57 1 98.31 378 ARG A C 1
ATOM 3011 O O . ARG A 1 378 ? -9.516 -6.582 -13.852 1 98.31 378 ARG A O 1
ATOM 3018 N N . ILE A 1 379 ? -9.641 -8.312 -12.477 1 98.5 379 ILE A N 1
ATOM 3019 C CA . ILE A 1 379 ? -8.781 -7.711 -11.469 1 98.5 379 ILE A CA 1
ATOM 3020 C C . ILE A 1 379 ? -7.379 -7.508 -12.047 1 98.5 379 ILE A C 1
ATOM 3022 O O . ILE A 1 379 ? -6.781 -6.441 -11.883 1 98.5 379 ILE A O 1
ATOM 3026 N N . ALA A 1 380 ? -6.859 -8.531 -12.719 1 98.69 380 ALA A N 1
ATOM 3027 C CA . ALA A 1 380 ? -5.523 -8.445 -13.305 1 98.69 380 ALA A CA 1
ATOM 3028 C C . ALA A 1 380 ? -5.445 -7.324 -14.328 1 98.69 380 ALA A C 1
ATOM 3030 O O . ALA A 1 380 ? -4.453 -6.59 -14.383 1 98.69 380 ALA A O 1
ATOM 3031 N N . ARG A 1 381 ? -6.43 -7.191 -15.141 1 98.5 381 ARG A N 1
ATOM 3032 C CA . ARG A 1 381 ? -6.441 -6.156 -16.172 1 98.5 381 ARG A CA 1
ATOM 3033 C C . ARG A 1 381 ? -6.457 -4.766 -15.555 1 98.5 381 ARG A C 1
ATOM 3035 O O . ARG A 1 381 ? -5.738 -3.869 -16 1 98.5 381 ARG A O 1
ATOM 3042 N N . VAL A 1 382 ? -7.277 -4.57 -14.531 1 98.5 382 VAL A N 1
ATOM 3043 C CA . VAL A 1 382 ? -7.293 -3.287 -13.836 1 98.5 382 VAL A CA 1
ATOM 3044 C C . VAL A 1 382 ? -5.949 -3.059 -13.141 1 98.5 382 VAL A C 1
ATOM 3046 O O . VAL A 1 382 ? -5.355 -1.983 -13.266 1 98.5 382 VAL A O 1
ATOM 3049 N N . SER A 1 383 ? -5.457 -4.09 -12.469 1 98.31 383 SER A N 1
ATOM 3050 C CA . SER A 1 383 ? -4.227 -3.99 -11.688 1 98.31 383 SER A CA 1
ATOM 3051 C C . SER A 1 383 ? -3.023 -3.715 -12.586 1 98.31 383 SER A C 1
ATOM 3053 O O . SER A 1 383 ? -2.027 -3.143 -12.141 1 98.31 383 SER A O 1
ATOM 3055 N N . SER A 1 384 ? -3.076 -4.172 -13.828 1 98.25 384 SER A N 1
ATOM 3056 C CA . SER A 1 384 ? -1.965 -3.975 -14.75 1 98.25 384 SER A CA 1
ATOM 3057 C C . SER A 1 384 ? -1.713 -2.492 -15 1 98.25 384 SER A C 1
ATOM 3059 O O . SER A 1 384 ? -0.634 -2.109 -15.461 1 98.25 384 SER A O 1
ATOM 3061 N N . ARG A 1 385 ? -2.68 -1.598 -14.719 1 98.19 385 ARG A N 1
ATOM 3062 C CA . ARG A 1 385 ? -2.525 -0.154 -14.867 1 98.19 385 ARG A CA 1
ATOM 3063 C C . ARG A 1 385 ? -1.609 0.412 -13.781 1 98.19 385 ARG A C 1
ATOM 3065 O O . ARG A 1 385 ? -1.128 1.54 -13.898 1 98.19 385 ARG A O 1
ATOM 3072 N N . LYS A 1 386 ? -1.3 -0.363 -12.758 1 98.06 386 LYS A N 1
ATOM 3073 C CA . LYS A 1 386 ? -0.496 0.09 -11.625 1 98.06 386 LYS A CA 1
ATOM 3074 C C . LYS A 1 386 ? 0.951 0.338 -12.047 1 98.06 386 LYS A C 1
ATOM 3076 O O . LYS A 1 386 ? 1.732 0.914 -11.289 1 98.06 386 LYS A O 1
ATOM 3081 N N . LYS A 1 387 ? 1.302 -0.112 -13.234 1 97.56 387 LYS A N 1
ATOM 3082 C CA . LYS A 1 387 ? 2.639 0.202 -13.734 1 97.56 387 LYS A CA 1
ATOM 3083 C C . LYS A 1 387 ? 2.869 1.71 -13.773 1 97.56 387 LYS A C 1
ATOM 3085 O O . LYS A 1 387 ? 3.988 2.18 -13.555 1 97.56 387 LYS A O 1
ATOM 3090 N N . HIS A 1 388 ? 1.839 2.514 -14.008 1 97.44 388 HIS A N 1
ATOM 3091 C CA . HIS A 1 388 ? 1.955 3.967 -13.969 1 97.44 388 HIS A CA 1
ATOM 3092 C C . HIS A 1 388 ? 2.188 4.461 -12.547 1 97.44 388 HIS A C 1
ATOM 3094 O O . HIS A 1 388 ? 2.967 5.391 -12.328 1 97.44 388 HIS A O 1
ATOM 3100 N N . TYR A 1 389 ? 1.477 3.85 -11.68 1 97.56 389 TYR A N 1
ATOM 3101 C CA . TYR A 1 389 ? 1.691 4.133 -10.266 1 97.56 389 TYR A CA 1
ATOM 3102 C C . TYR A 1 389 ? 3.129 3.83 -9.859 1 97.56 389 TYR A C 1
ATOM 3104 O O . TYR A 1 389 ? 3.746 4.598 -9.117 1 97.56 389 TYR A O 1
ATOM 3112 N N . ALA A 1 390 ? 3.674 2.717 -10.297 1 98.31 390 ALA A N 1
ATOM 3113 C CA . ALA A 1 390 ? 5.066 2.355 -10.039 1 98.31 390 ALA A CA 1
ATOM 3114 C C . ALA A 1 390 ? 6.016 3.438 -10.547 1 98.31 390 ALA A C 1
ATOM 3116 O O . ALA A 1 390 ? 6.969 3.811 -9.852 1 98.31 390 ALA A O 1
ATOM 3117 N N . ALA A 1 391 ? 5.773 3.883 -11.773 1 98.06 391 ALA A N 1
ATOM 3118 C CA . ALA A 1 391 ? 6.594 4.949 -12.344 1 98.06 391 ALA A CA 1
ATOM 3119 C C . ALA A 1 391 ? 6.523 6.211 -11.492 1 98.06 391 ALA A C 1
ATOM 3121 O O . ALA A 1 391 ? 7.539 6.883 -11.281 1 98.06 391 ALA A O 1
ATOM 3122 N N . ASP A 1 392 ? 5.355 6.555 -11.008 1 98.12 392 ASP A N 1
ATOM 3123 C CA . ASP A 1 392 ? 5.176 7.711 -10.141 1 98.12 392 ASP A CA 1
ATOM 3124 C C . ASP A 1 392 ? 5.973 7.555 -8.844 1 98.12 392 ASP A C 1
ATOM 3126 O O . ASP A 1 392 ? 6.57 8.516 -8.352 1 98.12 392 ASP A O 1
ATOM 3130 N N . LEU A 1 393 ? 5.961 6.355 -8.273 1 98.44 393 LEU A N 1
ATOM 3131 C CA . LEU A 1 393 ? 6.715 6.105 -7.051 1 98.44 393 LEU A CA 1
ATOM 3132 C C . LEU A 1 393 ? 8.203 6.328 -7.277 1 98.44 393 LEU A C 1
ATOM 3134 O O . LEU A 1 393 ? 8.891 6.887 -6.422 1 98.44 393 LEU A O 1
ATOM 3138 N N . ILE A 1 394 ? 8.68 5.848 -8.391 1 98.5 394 ILE A N 1
ATOM 3139 C CA . ILE A 1 394 ? 10.078 6.059 -8.742 1 98.5 394 ILE A CA 1
ATOM 3140 C C . ILE A 1 394 ? 10.383 7.551 -8.797 1 98.5 394 ILE A C 1
ATOM 3142 O O . ILE A 1 394 ? 11.375 8.016 -8.219 1 98.5 394 ILE A O 1
ATOM 3146 N N . GLU A 1 395 ? 9.531 8.281 -9.484 1 98.19 395 GLU A N 1
ATOM 3147 C CA . GLU A 1 395 ? 9.695 9.727 -9.594 1 98.19 395 GLU A CA 1
ATOM 3148 C C . GLU A 1 395 ? 9.68 10.398 -8.219 1 98.19 395 GLU A C 1
ATOM 3150 O O . GLU A 1 395 ? 10.508 11.266 -7.938 1 98.19 395 GLU A O 1
ATOM 3155 N N . GLU A 1 396 ? 8.773 10 -7.355 1 97.81 396 GLU A N 1
ATOM 3156 C CA . GLU A 1 396 ? 8.68 10.539 -6 1 97.81 396 GLU A CA 1
ATOM 3157 C C . GLU A 1 396 ? 9.992 10.344 -5.242 1 97.81 396 GLU A C 1
ATOM 3159 O O . GLU A 1 396 ? 10.484 11.273 -4.59 1 97.81 396 GLU A O 1
ATOM 3164 N N . VAL A 1 397 ? 10.484 9.148 -5.328 1 97.62 397 VAL A N 1
ATOM 3165 C CA . VAL A 1 397 ? 11.688 8.812 -4.59 1 97.62 397 VAL A CA 1
ATOM 3166 C C . VAL A 1 397 ? 12.867 9.625 -5.117 1 97.62 397 VAL A C 1
ATOM 3168 O O . VAL A 1 397 ? 13.727 10.07 -4.344 1 97.62 397 VAL A O 1
ATOM 3171 N N . MET A 1 398 ? 12.938 9.859 -6.438 1 96.5 398 MET A N 1
ATOM 3172 C CA . MET A 1 398 ? 13.992 10.68 -7.031 1 96.5 398 MET A CA 1
ATOM 3173 C C . MET A 1 398 ? 13.93 12.109 -6.504 1 96.5 398 MET A C 1
ATOM 3175 O O . MET A 1 398 ? 14.953 12.672 -6.117 1 96.5 398 MET A O 1
ATOM 3179 N N . TYR A 1 399 ? 12.742 12.664 -6.465 1 96.06 399 TYR A N 1
ATOM 3180 C CA . TYR A 1 399 ? 12.586 14.023 -5.961 1 96.06 399 TYR A CA 1
ATOM 3181 C C . TYR A 1 399 ? 12.953 14.102 -4.484 1 96.06 399 TYR A C 1
ATOM 3183 O O . TYR A 1 399 ? 13.594 15.055 -4.047 1 96.06 399 TYR A O 1
ATOM 3191 N N . ASP A 1 400 ? 12.461 13.141 -3.719 1 96.25 400 ASP A N 1
ATOM 3192 C CA . ASP A 1 400 ? 12.797 13.117 -2.297 1 96.25 400 ASP A CA 1
ATOM 3193 C C . ASP A 1 400 ? 14.305 13.164 -2.088 1 96.25 400 ASP A C 1
ATOM 3195 O O . ASP A 1 400 ? 14.797 13.914 -1.247 1 96.25 400 ASP A O 1
ATOM 3199 N N . ARG A 1 401 ? 14.992 12.352 -2.867 1 93.31 401 ARG A N 1
ATOM 3200 C CA . ARG A 1 401 ? 16.453 12.312 -2.752 1 93.31 401 ARG A CA 1
ATOM 3201 C C . ARG A 1 401 ? 17.062 13.641 -3.166 1 93.31 401 ARG A C 1
ATOM 3203 O O . ARG A 1 401 ? 17.938 14.164 -2.473 1 93.31 401 ARG A O 1
ATOM 3210 N N . MET A 1 402 ? 16.641 14.172 -4.23 1 91.31 402 MET A N 1
ATOM 3211 C CA . MET A 1 402 ? 17.203 15.398 -4.805 1 91.31 402 MET A CA 1
ATOM 3212 C C . MET A 1 402 ? 17.109 16.547 -3.809 1 91.31 402 MET A C 1
ATOM 3214 O O . MET A 1 402 ? 18.047 17.344 -3.695 1 91.31 402 MET A O 1
ATOM 3218 N N . PHE A 1 403 ? 16.078 16.578 -3.016 1 92.88 403 PHE A N 1
ATOM 3219 C CA . PHE A 1 403 ? 15.852 17.734 -2.156 1 92.88 403 PHE A CA 1
ATOM 3220 C C . PHE A 1 403 ? 16.031 17.359 -0.689 1 92.88 403 PHE A C 1
ATOM 3222 O O . PHE A 1 403 ? 15.422 17.969 0.19 1 92.88 403 PHE A O 1
ATOM 3229 N N . SER A 1 404 ? 16.75 16.344 -0.422 1 91.19 404 SER A N 1
ATOM 3230 C CA . SER A 1 404 ? 17.016 15.961 0.961 1 91.19 404 SER A CA 1
ATOM 3231 C C . SER A 1 404 ? 18.516 15.93 1.244 1 91.19 404 SER A C 1
ATOM 3233 O O . SER A 1 404 ? 18.938 15.43 2.289 1 91.19 404 SER A O 1
ATOM 3235 N N . LEU A 1 405 ? 19.25 16.438 0.362 1 86.12 405 LEU A N 1
ATOM 3236 C CA . LEU A 1 405 ? 20.703 16.391 0.5 1 86.12 405 LEU A CA 1
ATOM 3237 C C . LEU A 1 405 ? 21.203 17.531 1.377 1 86.12 405 LEU A C 1
ATOM 3239 O O . LEU A 1 405 ? 20.531 18.547 1.525 1 86.12 405 LEU A O 1
ATOM 3243 N N . ASN A 1 406 ? 22.312 17.391 1.938 1 82.88 406 ASN A N 1
ATOM 3244 C CA . ASN A 1 406 ? 23 18.391 2.738 1 82.88 406 ASN A CA 1
ATOM 3245 C C . ASN A 1 406 ? 24.297 18.844 2.068 1 82.88 406 ASN A C 1
ATOM 3247 O O . ASN A 1 406 ? 25.078 18.016 1.604 1 82.88 406 ASN A O 1
ATOM 3251 N N . PRO A 1 407 ? 24.594 20.188 2.057 1 78.94 407 PRO A N 1
ATOM 3252 C CA . PRO A 1 407 ? 23.703 21.266 2.498 1 78.94 407 PRO A CA 1
ATOM 3253 C C . PRO A 1 407 ? 22.562 21.516 1.52 1 78.94 407 PRO A C 1
ATOM 3255 O O . PRO A 1 407 ? 22.578 21.016 0.395 1 78.94 407 PRO A O 1
ATOM 3258 N N . PRO A 1 408 ? 21.641 22.328 2.025 1 75.81 408 PRO A N 1
ATOM 3259 C CA . PRO A 1 408 ? 20.547 22.641 1.109 1 75.81 408 PRO A CA 1
ATOM 3260 C C . PRO A 1 408 ? 21.016 23.359 -0.155 1 75.81 408 PRO A C 1
ATOM 3262 O O . PRO A 1 408 ? 21.922 24.203 -0.094 1 75.81 408 PRO A O 1
ATOM 3265 N N . GLY A 1 409 ? 20.438 23.031 -1.329 1 65.25 409 GLY A N 1
ATOM 3266 C CA . GLY A 1 409 ? 20.734 23.672 -2.594 1 65.25 409 GLY A CA 1
ATOM 3267 C C . GLY A 1 409 ? 21.797 22.938 -3.406 1 65.25 409 GLY A C 1
ATOM 3268 O O . GLY A 1 409 ? 22.016 23.25 -4.574 1 65.25 409 GLY A O 1
ATOM 3269 N N . ILE A 1 410 ? 22.516 22.125 -2.715 1 60.81 410 ILE A N 1
ATOM 3270 C CA . ILE A 1 410 ? 23.516 21.422 -3.504 1 60.81 410 ILE A CA 1
ATOM 3271 C C . ILE A 1 410 ? 22.828 20.438 -4.457 1 60.81 410 ILE A C 1
ATOM 3273 O O . ILE A 1 410 ? 21.891 19.75 -4.07 1 60.81 410 ILE A O 1
ATOM 3277 N N . THR A 1 411 ? 23.047 20.828 -5.84 1 57.16 411 THR A N 1
ATOM 3278 C CA . THR A 1 411 ? 22.516 19.906 -6.844 1 57.16 411 THR A CA 1
ATOM 3279 C C . THR A 1 411 ? 23.219 18.562 -6.758 1 57.16 411 THR A C 1
ATOM 3281 O O . THR A 1 411 ? 24.312 18.453 -6.191 1 57.16 411 THR A O 1
ATOM 3284 N N . GLU A 1 412 ? 22.5 17.547 -7.215 1 54.66 412 GLU A N 1
ATOM 3285 C CA . GLU A 1 412 ? 23.062 16.188 -7.238 1 54.66 412 GLU A CA 1
ATOM 3286 C C . GLU A 1 412 ? 24.438 16.188 -7.918 1 54.66 412 GLU A C 1
ATOM 3288 O O . GLU A 1 412 ? 25.359 15.5 -7.461 1 54.66 412 GLU A O 1
ATOM 3293 N N . HIS A 1 413 ? 24.516 16.953 -9.039 1 53 413 HIS A N 1
ATOM 3294 C CA . HIS A 1 413 ? 25.766 17.016 -9.773 1 53 413 HIS A CA 1
ATOM 3295 C C . HIS A 1 413 ? 26.875 17.625 -8.922 1 53 413 HIS A C 1
ATOM 3297 O O . HIS A 1 413 ? 28.016 17.125 -8.922 1 53 413 HIS A O 1
ATOM 3303 N N . ALA A 1 414 ? 26.547 18.703 -8.367 1 53.94 414 ALA A N 1
ATOM 3304 C CA . ALA A 1 414 ? 27.562 19.359 -7.539 1 53.94 414 ALA A CA 1
ATOM 3305 C C . ALA A 1 414 ? 27.922 18.5 -6.328 1 53.94 414 ALA A C 1
ATOM 3307 O O . ALA A 1 414 ? 29.078 18.5 -5.887 1 53.94 414 ALA A O 1
ATOM 3308 N N . ALA A 1 415 ? 26.922 17.859 -5.855 1 52.25 415 ALA A N 1
ATOM 3309 C CA . ALA A 1 415 ? 27.172 16.969 -4.719 1 52.25 415 ALA A CA 1
ATOM 3310 C C . ALA A 1 415 ? 28.141 15.852 -5.09 1 52.25 415 ALA A C 1
ATOM 3312 O O . ALA A 1 415 ? 28.922 15.406 -4.254 1 52.25 415 ALA A O 1
ATOM 3313 N N . ARG A 1 416 ? 28.109 15.539 -6.398 1 53.09 416 ARG A N 1
ATOM 3314 C CA . ARG A 1 416 ? 28.906 14.406 -6.855 1 53.09 416 ARG A CA 1
ATOM 3315 C C . ARG A 1 416 ? 30.312 14.844 -7.246 1 53.09 416 ARG A C 1
ATOM 3317 O O . ARG A 1 416 ? 31.266 14.078 -7.113 1 53.09 416 ARG A O 1
ATOM 3324 N N . HIS A 1 417 ? 30.438 15.953 -8.078 1 51.06 417 HIS A N 1
ATOM 3325 C CA . HIS A 1 417 ? 31.734 16.359 -8.641 1 51.06 417 HIS A CA 1
ATOM 3326 C C . HIS A 1 417 ? 32.5 17.219 -7.664 1 51.06 417 HIS A C 1
ATOM 3328 O O . HIS A 1 417 ? 33.688 17.484 -7.879 1 51.06 417 HIS A O 1
ATOM 3334 N N . GLY A 1 418 ? 31.891 18.062 -6.949 1 42.12 418 GLY A N 1
ATOM 3335 C CA . GLY A 1 418 ? 32.844 18.75 -6.094 1 42.12 418 GLY A CA 1
ATOM 3336 C C . GLY A 1 418 ? 33.625 17.812 -5.195 1 42.12 418 GLY A C 1
ATOM 3337 O O . GLY A 1 418 ? 33.25 16.656 -5.023 1 42.12 418 GLY A O 1
ATOM 3338 N N . HIS A 1 419 ? 35.062 18.188 -5.016 1 39.25 419 HIS A N 1
ATOM 3339 C CA . HIS A 1 419 ? 36 17.469 -4.156 1 39.25 419 HIS A CA 1
ATOM 3340 C C . HIS A 1 419 ? 35.312 16.875 -2.938 1 39.25 419 HIS A C 1
ATOM 3342 O O . HIS A 1 419 ? 35.938 16.234 -2.107 1 39.25 419 HIS A O 1
ATOM 3348 N N . HIS A 1 420 ? 34.312 17.516 -2.521 1 38.03 420 HIS A N 1
ATOM 3349 C CA . HIS A 1 420 ? 33.719 17.031 -1.279 1 38.03 420 HIS A CA 1
ATOM 3350 C C . HIS A 1 420 ? 32.844 15.805 -1.521 1 38.03 420 HIS A C 1
ATOM 3352 O O . HIS A 1 420 ? 31.656 15.922 -1.752 1 38.03 420 HIS A O 1
ATOM 3358 N N . ARG A 1 421 ? 33.344 14.953 -2.275 1 38.72 421 ARG A N 1
ATOM 3359 C CA . ARG A 1 421 ? 32.781 13.602 -2.295 1 38.72 421 ARG A CA 1
ATOM 3360 C C . ARG A 1 421 ? 32.156 13.258 -0.95 1 38.72 421 ARG A C 1
ATOM 3362 O O . ARG A 1 421 ? 31.953 12.078 -0.633 1 38.72 421 ARG A O 1
ATOM 3369 N N . SER A 1 422 ? 32.281 14 -0.078 1 39.97 422 SER A N 1
ATOM 3370 C CA . SER A 1 422 ? 31.594 13.5 1.107 1 39.97 422 SER A CA 1
ATOM 3371 C C . SER A 1 422 ? 30.156 13.148 0.793 1 39.97 422 SER A C 1
ATOM 3373 O O . SER A 1 422 ? 29.469 13.891 0.096 1 39.97 422 SER A O 1
ATOM 3375 N N . VAL A 1 423 ? 29.781 11.867 0.424 1 46.59 423 VAL A N 1
ATOM 3376 C CA . VAL A 1 423 ? 28.438 11.328 0.394 1 46.59 423 VAL A CA 1
ATOM 3377 C C . VAL A 1 423 ? 27.469 12.328 1.034 1 46.59 423 VAL A C 1
ATOM 3379 O O . VAL A 1 423 ? 27.5 12.539 2.248 1 46.59 423 VAL A O 1
ATOM 3382 N N . ALA A 1 424 ? 27.266 13.375 0.375 1 54.72 424 ALA A N 1
ATOM 3383 C CA . ALA A 1 424 ? 26.281 14.297 0.928 1 54.72 424 ALA A CA 1
ATOM 3384 C C . ALA A 1 424 ? 25.188 13.547 1.676 1 54.72 424 ALA A C 1
ATOM 3386 O O . ALA A 1 424 ? 24.562 12.641 1.122 1 54.72 424 ALA A O 1
ATOM 3387 N N . GLY A 1 425 ? 25.391 13.336 2.947 1 74.56 425 GLY A N 1
ATOM 3388 C CA . GLY A 1 425 ? 24.406 12.68 3.801 1 74.56 425 GLY A CA 1
ATOM 3389 C C . GLY A 1 425 ? 23.031 13.289 3.686 1 74.56 425 GLY A C 1
ATOM 3390 O O . GLY A 1 425 ? 22.875 14.414 3.219 1 74.56 425 GLY A O 1
ATOM 3391 N N . ARG A 1 426 ? 22.062 12.578 3.688 1 86 426 ARG A N 1
ATOM 3392 C CA . ARG A 1 426 ? 20.672 13.023 3.703 1 86 426 ARG A CA 1
ATOM 3393 C C . ARG A 1 426 ? 20.391 13.867 4.945 1 86 426 ARG A C 1
ATOM 3395 O O . ARG A 1 426 ? 20.844 13.539 6.039 1 86 426 ARG A O 1
ATOM 3402 N N . ARG A 1 427 ? 19.766 14.953 4.656 1 88.19 427 ARG A N 1
ATOM 3403 C CA . ARG A 1 427 ? 19.344 15.797 5.773 1 88.19 427 ARG A CA 1
ATOM 3404 C C . ARG A 1 427 ? 18.156 15.188 6.496 1 88.19 427 ARG A C 1
ATOM 3406 O O . ARG A 1 427 ? 18.016 15.328 7.715 1 88.19 427 ARG A O 1
ATOM 3413 N N . ARG A 1 428 ? 17.312 14.586 5.672 1 89.88 428 ARG A N 1
ATOM 3414 C CA . ARG A 1 428 ? 16.094 13.969 6.215 1 89.88 428 ARG A CA 1
ATOM 3415 C C . ARG A 1 428 ? 15.93 12.547 5.695 1 89.88 428 ARG A C 1
ATOM 3417 O O . ARG A 1 428 ? 16.375 12.227 4.59 1 89.88 428 ARG A O 1
ATOM 3424 N N . PRO A 1 429 ? 15.258 11.75 6.492 1 90.62 429 PRO A N 1
ATOM 3425 C CA . PRO A 1 429 ? 15 10.391 6.008 1 90.62 429 PRO A CA 1
ATOM 3426 C C . PRO A 1 429 ? 14.07 10.367 4.797 1 90.62 429 PRO A C 1
ATOM 3428 O O . PRO A 1 429 ? 13.336 11.328 4.551 1 90.62 429 PRO A O 1
ATOM 3431 N N . MET A 1 430 ? 14.195 9.25 4.066 1 93.94 430 MET A N 1
ATOM 3432 C CA . MET A 1 430 ? 13.289 9.039 2.941 1 93.94 430 MET A CA 1
ATOM 3433 C C . MET A 1 430 ? 11.836 9.102 3.396 1 93.94 430 MET A C 1
ATOM 3435 O O . MET A 1 430 ? 11.484 8.555 4.441 1 93.94 430 MET A O 1
ATOM 3439 N N . HIS A 1 431 ? 10.969 9.75 2.615 1 96.44 431 HIS A N 1
ATOM 3440 C CA . HIS A 1 431 ? 9.586 10.023 2.992 1 96.44 431 HIS A CA 1
ATOM 3441 C C . HIS A 1 431 ? 8.773 8.727 3.076 1 96.44 431 HIS A C 1
ATOM 3443 O O . HIS A 1 431 ? 7.711 8.695 3.699 1 96.44 431 HIS A O 1
ATOM 3449 N N . LEU A 1 432 ? 9.281 7.609 2.475 1 97.88 432 LEU A N 1
ATOM 3450 C CA . LEU A 1 432 ? 8.57 6.34 2.482 1 97.88 432 LEU A CA 1
ATOM 3451 C C . LEU A 1 432 ? 9.094 5.426 3.582 1 97.88 432 LEU A C 1
ATOM 3453 O O . LEU A 1 432 ? 8.516 4.371 3.854 1 97.88 432 LEU A O 1
ATOM 3457 N N . GLN A 1 433 ? 10.188 5.762 4.219 1 95.75 433 GLN A N 1
ATOM 3458 C CA . GLN A 1 433 ? 10.805 4.926 5.238 1 95.75 433 GLN A CA 1
ATOM 3459 C C . GLN A 1 433 ? 10.109 5.098 6.586 1 95.75 433 GLN A C 1
ATOM 3461 O O . GLN A 1 433 ? 9.828 6.223 7.004 1 95.75 433 GLN A O 1
ATOM 3466 N N . THR A 1 434 ? 9.773 4.016 7.227 1 96.06 434 THR A N 1
ATOM 3467 C CA . THR A 1 434 ? 9.109 4.062 8.523 1 96.06 434 THR A CA 1
ATOM 3468 C C . THR A 1 434 ? 10.125 4.312 9.641 1 96.06 434 THR A C 1
ATOM 3470 O O . THR A 1 434 ? 11.297 3.951 9.516 1 96.06 434 THR A O 1
ATOM 3473 N N . ALA A 1 435 ? 9.664 4.891 10.711 1 95.62 435 ALA A N 1
ATOM 3474 C CA . ALA A 1 435 ? 10.539 5.312 11.805 1 95.62 435 ALA A CA 1
ATOM 3475 C C . ALA A 1 435 ? 11.219 4.113 12.461 1 95.62 435 ALA A C 1
ATOM 3477 O O . ALA A 1 435 ? 12.344 4.219 12.945 1 95.62 435 ALA A O 1
ATOM 3478 N N . ASP A 1 436 ? 10.531 2.959 12.523 1 94.25 436 ASP A N 1
ATOM 3479 C CA . ASP A 1 436 ? 11.07 1.78 13.188 1 94.25 436 ASP A CA 1
ATOM 3480 C C . ASP A 1 436 ? 12.344 1.297 12.508 1 94.25 436 ASP A C 1
ATOM 3482 O O . ASP A 1 436 ? 13.18 0.645 13.141 1 94.25 436 ASP A O 1
ATOM 3486 N N . ALA A 1 437 ? 12.508 1.63 11.25 1 91.88 437 ALA A N 1
ATOM 3487 C CA . ALA A 1 437 ? 13.703 1.218 10.516 1 91.88 437 ALA A CA 1
ATOM 3488 C C . ALA A 1 437 ? 14.922 2.027 10.945 1 91.88 437 ALA A C 1
ATOM 3490 O O . ALA A 1 437 ? 16.062 1.673 10.625 1 91.88 437 ALA A O 1
ATOM 3491 N N . ARG A 1 438 ? 14.703 3.145 11.766 1 91.06 438 ARG A N 1
ATOM 3492 C CA . ARG A 1 438 ? 15.781 4.051 12.141 1 91.06 438 ARG A CA 1
ATOM 3493 C C . ARG A 1 438 ? 16 4.047 13.648 1 91.06 438 ARG A C 1
ATOM 3495 O O . ARG A 1 438 ? 16.656 4.938 14.188 1 91.06 438 ARG A O 1
ATOM 3502 N N . MET A 1 439 ? 15.352 3.133 14.273 1 91 439 MET A N 1
ATOM 3503 C CA . MET A 1 439 ? 15.492 3.047 15.719 1 91 439 MET A CA 1
ATOM 3504 C C . MET A 1 439 ? 15.773 1.613 16.156 1 91 439 MET A C 1
ATOM 3506 O O . MET A 1 439 ? 15.609 0.679 15.375 1 91 439 MET A O 1
ATOM 3510 N N . SER A 1 440 ? 16.219 1.453 17.453 1 90.38 440 SER A N 1
ATOM 3511 C CA . SER A 1 440 ? 16.406 0.109 17.984 1 90.38 440 SER A CA 1
ATOM 3512 C C . SER A 1 440 ? 15.078 -0.625 18.125 1 90.38 440 SER A C 1
ATOM 3514 O O . SER A 1 440 ? 14.039 0.001 18.344 1 90.38 440 SER A O 1
ATOM 3516 N N . THR A 1 441 ? 15.117 -1.916 17.938 1 89.69 441 THR A N 1
ATOM 3517 C CA . THR A 1 441 ? 13.922 -2.732 18.125 1 89.69 441 THR A CA 1
ATOM 3518 C C . THR A 1 441 ? 13.336 -2.514 19.516 1 89.69 441 THR A C 1
ATOM 3520 O O . THR A 1 441 ? 12.117 -2.547 19.703 1 89.69 441 THR A O 1
ATOM 3523 N N . TRP A 1 442 ? 14.188 -2.254 20.469 1 90.81 442 TRP A N 1
ATOM 3524 C CA . TRP A 1 442 ? 13.797 -2.012 21.859 1 90.81 442 TRP A CA 1
ATOM 3525 C C . TRP A 1 442 ? 12.859 -0.812 21.953 1 90.81 442 TRP A C 1
ATOM 3527 O O . TRP A 1 442 ? 11.82 -0.886 22.609 1 90.81 442 TRP A O 1
ATOM 3537 N N . ARG A 1 443 ? 13.18 0.199 21.266 1 91.81 443 ARG A N 1
ATOM 3538 C CA . ARG A 1 443 ? 12.375 1.421 21.281 1 91.81 443 ARG A CA 1
ATOM 3539 C C . ARG A 1 443 ? 11.172 1.291 20.359 1 91.81 443 ARG A C 1
ATOM 3541 O O . ARG A 1 443 ? 10.062 1.698 20.719 1 91.81 443 ARG A O 1
ATOM 3548 N N . ALA A 1 444 ? 11.406 0.681 19.172 1 92.56 444 ALA A N 1
ATOM 3549 C CA . ALA A 1 444 ? 10.359 0.565 18.172 1 92.56 444 ALA A CA 1
ATOM 3550 C C . ALA A 1 444 ? 9.195 -0.289 18.672 1 92.56 444 ALA A C 1
ATOM 3552 O O . ALA A 1 444 ? 8.039 -0.048 18.312 1 92.56 444 ALA A O 1
ATOM 3553 N N . LYS A 1 445 ? 9.492 -1.213 19.578 1 92.38 445 LYS A N 1
ATOM 3554 C CA . LYS A 1 445 ? 8.461 -2.113 20.078 1 92.38 445 LYS A CA 1
ATOM 3555 C C . LYS A 1 445 ? 8 -1.695 21.484 1 92.38 445 LYS A C 1
ATOM 3557 O O . LYS A 1 445 ? 7.203 -2.389 22.109 1 92.38 445 LYS A O 1
ATOM 3562 N N . ASN A 1 446 ? 8.508 -0.61 21.953 1 93.69 446 ASN A N 1
ATOM 3563 C CA . ASN A 1 446 ? 8.141 -0.039 23.25 1 93.69 446 ASN A CA 1
ATOM 3564 C C . ASN A 1 446 ? 8.422 -1.011 24.391 1 93.69 446 ASN A C 1
ATOM 3566 O O . ASN A 1 446 ? 7.621 -1.124 25.328 1 93.69 446 ASN A O 1
ATOM 3570 N N . TRP A 1 447 ? 9.438 -1.759 24.297 1 92.62 447 TRP A N 1
ATOM 3571 C CA . TRP A 1 447 ? 9.797 -2.668 25.375 1 92.62 447 TRP A CA 1
ATOM 3572 C C . TRP A 1 447 ? 10.211 -1.896 26.625 1 92.62 447 TRP A C 1
ATOM 3574 O O . TRP A 1 447 ? 10.047 -2.383 27.75 1 92.62 447 TRP A O 1
ATOM 3584 N N . ASP A 1 448 ? 10.805 -0.734 26.453 1 91.31 448 ASP A N 1
ATOM 3585 C CA . ASP A 1 448 ? 11.125 0.129 27.578 1 91.31 448 ASP A CA 1
ATOM 3586 C C . ASP A 1 448 ? 9.859 0.528 28.344 1 91.31 448 ASP A C 1
ATOM 3588 O O . ASP A 1 448 ? 9.828 0.471 29.578 1 91.31 448 ASP A O 1
ATOM 3592 N N . LEU A 1 449 ? 8.812 0.864 27.656 1 91.12 449 LEU A N 1
ATOM 3593 C CA . LEU A 1 449 ? 7.547 1.206 28.297 1 91.12 449 LEU A CA 1
ATOM 3594 C C . LEU A 1 449 ? 6.941 -0.011 28.984 1 91.12 449 LEU A C 1
ATOM 3596 O O . LEU A 1 449 ? 6.359 0.108 30.062 1 91.12 449 LEU A O 1
ATOM 3600 N N . THR A 1 450 ? 7.031 -1.131 28.297 1 90.75 450 THR A N 1
ATOM 3601 C CA . THR A 1 450 ? 6.516 -2.365 28.875 1 90.75 450 THR A CA 1
ATOM 3602 C C . THR A 1 450 ? 7.242 -2.693 30.188 1 90.75 450 THR A C 1
ATOM 3604 O O . THR A 1 450 ? 6.613 -3.076 31.172 1 90.75 450 THR A O 1
ATOM 3607 N N . CYS A 1 451 ? 8.523 -2.551 30.172 1 91.56 451 CYS A N 1
ATOM 3608 C CA . CYS A 1 451 ? 9.32 -2.793 31.375 1 91.56 451 CYS A CA 1
ATOM 3609 C C . CYS A 1 451 ? 8.938 -1.823 32.5 1 91.56 451 CYS A C 1
ATOM 3611 O O . CYS A 1 451 ? 8.789 -2.225 33.656 1 91.56 451 CYS A O 1
ATOM 3613 N N . LEU A 1 452 ? 8.82 -0.622 32.125 1 90.06 452 LEU A N 1
ATOM 3614 C CA . LEU A 1 452 ? 8.422 0.391 33.125 1 90.06 452 LEU A CA 1
ATOM 3615 C C . LEU A 1 452 ? 7.066 0.059 33.719 1 90.06 452 LEU A C 1
ATOM 3617 O O . LEU A 1 452 ? 6.867 0.202 34.938 1 90.06 452 LEU A O 1
ATOM 3621 N N . SER A 1 453 ? 6.168 -0.317 32.875 1 89 453 SER A N 1
ATOM 3622 C CA . SER A 1 453 ? 4.84 -0.705 33.344 1 89 453 SER A CA 1
ATOM 3623 C C . SER A 1 453 ? 4.91 -1.924 34.25 1 89 453 SER A C 1
ATOM 3625 O O . SER A 1 453 ? 4.203 -1.99 35.25 1 89 453 SER A O 1
ATOM 3627 N N . GLY A 1 454 ? 5.703 -2.848 33.875 1 89.69 454 GLY A N 1
ATOM 3628 C CA . GLY A 1 454 ? 5.895 -4.027 34.688 1 89.69 454 GLY A CA 1
ATOM 3629 C C . GLY A 1 454 ? 6.457 -3.707 36.062 1 89.69 454 GLY A C 1
ATOM 3630 O O . GLY A 1 454 ? 5.969 -4.223 37.062 1 89.69 454 GLY A O 1
ATOM 3631 N N . VAL A 1 455 ? 7.387 -2.865 36.094 1 89.94 455 VAL A N 1
ATOM 3632 C CA . VAL A 1 455 ? 8.016 -2.459 37.344 1 89.94 455 VAL A CA 1
ATOM 3633 C C . VAL A 1 455 ? 7.004 -1.71 38.219 1 89.94 455 VAL A C 1
ATOM 3635 O O . VAL A 1 455 ? 6.953 -1.905 39.438 1 89.94 455 VAL A O 1
ATOM 3638 N N . THR A 1 456 ? 6.246 -0.903 37.594 1 89.62 456 THR A N 1
ATOM 3639 C CA . THR A 1 456 ? 5.242 -0.13 38.312 1 89.62 456 THR A CA 1
ATOM 3640 C C . THR A 1 456 ? 4.184 -1.049 38.906 1 89.62 456 THR A C 1
ATOM 3642 O O . THR A 1 456 ? 3.783 -0.864 40.062 1 89.62 456 THR A O 1
ATOM 3645 N N . VAL A 1 457 ? 3.814 -1.964 38.125 1 89.69 457 VAL A N 1
ATOM 3646 C CA . VAL A 1 457 ? 2.822 -2.918 38.594 1 89.69 457 VAL A CA 1
ATOM 3647 C C . VAL A 1 457 ? 3.414 -3.75 39.75 1 89.69 457 VAL A C 1
ATOM 3649 O O . VAL A 1 457 ? 2.762 -3.971 40.75 1 89.69 457 VAL A O 1
ATOM 3652 N N . ALA A 1 458 ? 4.598 -4.172 39.562 1 91.5 458 ALA A N 1
ATOM 3653 C CA . ALA A 1 458 ? 5.27 -4.953 40.625 1 91.5 458 ALA A CA 1
ATOM 3654 C C . ALA A 1 458 ? 5.418 -4.148 41.906 1 91.5 458 ALA A C 1
ATOM 3656 O O . ALA A 1 458 ? 5.223 -4.676 43 1 91.5 458 ALA A O 1
ATOM 3657 N N . ALA A 1 459 ? 5.789 -2.971 41.719 1 92.12 459 ALA A N 1
ATOM 3658 C CA . ALA A 1 459 ? 5.926 -2.084 42.875 1 92.12 459 ALA A CA 1
ATOM 3659 C C . ALA A 1 459 ? 4.586 -1.891 43.594 1 92.12 459 ALA A C 1
ATOM 3661 O O . ALA A 1 459 ? 4.523 -1.891 44.812 1 92.12 459 ALA A O 1
ATOM 3662 N N . ALA A 1 460 ? 3.584 -1.731 42.812 1 91.19 460 ALA A N 1
ATOM 3663 C CA . ALA A 1 460 ? 2.25 -1.565 43.375 1 91.19 460 ALA A CA 1
ATOM 3664 C C . ALA A 1 460 ? 1.817 -2.82 44.156 1 91.19 460 ALA A C 1
ATOM 3666 O O . ALA A 1 460 ? 1.247 -2.73 45.219 1 91.19 460 ALA A O 1
ATOM 3667 N N . ILE A 1 461 ? 2.096 -3.881 43.562 1 91.62 461 ILE A N 1
ATOM 3668 C CA . ILE A 1 461 ? 1.782 -5.152 44.188 1 91.62 461 ILE A CA 1
ATOM 3669 C C . ILE A 1 461 ? 2.607 -5.305 45.469 1 91.62 461 ILE A C 1
ATOM 3671 O O . ILE A 1 461 ? 2.09 -5.734 46.5 1 91.62 461 ILE A O 1
ATOM 3675 N N . GLY A 1 462 ? 3.844 -4.949 45.438 1 91.19 462 GLY A N 1
ATOM 3676 C CA . GLY A 1 462 ? 4.715 -4.992 46.594 1 91.19 462 GLY A CA 1
ATOM 3677 C C . GLY A 1 462 ? 4.23 -4.117 47.719 1 91.19 462 GLY A C 1
ATOM 3678 O O . GLY A 1 462 ? 4.18 -4.559 48.875 1 91.19 462 GLY A O 1
ATOM 3679 N N . VAL A 1 463 ? 3.861 -2.971 47.375 1 91.62 463 VAL A N 1
ATOM 3680 C CA . VAL A 1 463 ? 3.352 -2.037 48.375 1 91.62 463 VAL A CA 1
ATOM 3681 C C . VAL A 1 463 ? 2.043 -2.566 48.969 1 91.62 463 VAL A C 1
ATOM 3683 O O . VAL A 1 463 ? 1.816 -2.482 50.156 1 91.62 463 VAL A O 1
ATOM 3686 N N . GLY A 1 464 ? 1.269 -3.039 48.062 1 90 464 GLY A N 1
ATOM 3687 C CA . GLY A 1 464 ? 0.035 -3.652 48.531 1 90 464 GLY A CA 1
ATOM 3688 C C . GLY A 1 464 ? 0.265 -4.82 49.469 1 90 464 GLY A C 1
ATOM 3689 O O . GLY A 1 464 ? -0.397 -4.934 50.5 1 90 464 GLY A O 1
ATOM 3690 N N . TYR A 1 465 ? 1.169 -5.586 49.031 1 90.69 465 TYR A N 1
ATOM 3691 C CA . TYR A 1 465 ? 1.507 -6.742 49.875 1 90.69 465 TYR A CA 1
ATOM 3692 C C . TYR A 1 465 ? 2.094 -6.312 51.188 1 90.69 465 TYR A C 1
ATOM 3694 O O . TYR A 1 465 ? 1.751 -6.867 52.25 1 90.69 465 TYR A O 1
ATOM 3702 N N . PHE A 1 466 ? 2.941 -5.395 51.188 1 90.5 466 PHE A N 1
ATOM 3703 C CA . PHE A 1 466 ? 3.547 -4.871 52.406 1 90.5 466 PHE A CA 1
ATOM 3704 C C . PHE A 1 466 ? 2.484 -4.293 53.344 1 90.5 466 PHE A C 1
AT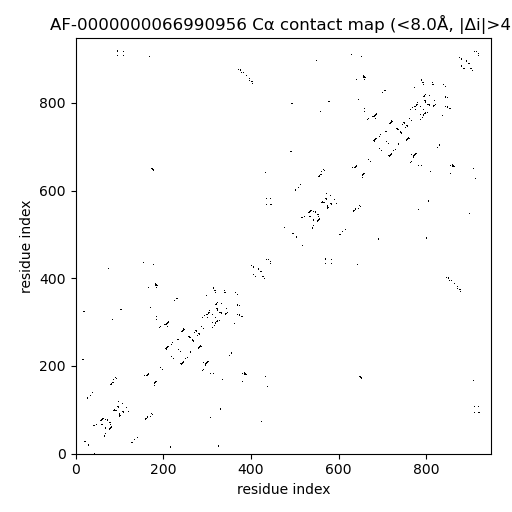OM 3706 O O . PHE A 1 466 ? 2.521 -4.523 54.531 1 90.5 466 PHE A O 1
ATOM 3713 N N . THR A 1 467 ? 1.609 -3.572 52.719 1 90.5 467 THR A N 1
ATOM 3714 C CA . THR A 1 467 ? 0.523 -2.99 53.5 1 90.5 467 THR A CA 1
ATOM 3715 C C . THR A 1 467 ? -0.373 -4.082 54.094 1 90.5 467 THR A C 1
ATOM 3717 O O . THR A 1 467 ? -0.82 -3.98 55.219 1 90.5 467 THR A O 1
ATOM 3720 N N . TYR A 1 468 ? -0.593 -5.035 53.281 1 90.25 468 TYR A N 1
ATOM 3721 C CA . TYR A 1 468 ? -1.384 -6.172 53.75 1 90.25 468 TYR A CA 1
ATOM 3722 C C . TYR A 1 468 ? -0.706 -6.871 54.906 1 90.25 468 TYR A C 1
ATOM 3724 O O . TYR A 1 468 ? -1.352 -7.184 55.906 1 90.25 468 TYR A O 1
ATOM 3732 N N . LEU A 1 469 ? 0.538 -7.035 54.812 1 91 469 LEU A N 1
ATOM 3733 C CA . LEU A 1 469 ? 1.291 -7.688 55.875 1 91 469 LEU A CA 1
ATOM 3734 C C . LEU A 1 469 ? 1.3 -6.832 57.156 1 91 469 LEU A C 1
ATOM 3736 O O . LEU A 1 469 ? 1.198 -7.359 58.25 1 91 469 LEU A O 1
ATOM 3740 N N . ARG A 1 470 ? 1.362 -5.613 57 1 90.44 470 ARG A N 1
ATOM 3741 C CA . ARG A 1 470 ? 1.388 -4.695 58.156 1 90.44 470 ARG A CA 1
ATOM 3742 C C . ARG A 1 470 ? 0.028 -4.637 58.844 1 90.44 470 ARG A C 1
ATOM 3744 O O . ARG A 1 470 ? -0.048 -4.578 60.062 1 90.44 470 ARG A O 1
ATOM 3751 N N . LEU A 1 471 ? -0.944 -4.75 58.094 1 90.56 471 LEU A N 1
ATOM 3752 C CA . LEU A 1 471 ? -2.293 -4.699 58.656 1 90.56 471 LEU A CA 1
ATOM 3753 C C . LEU A 1 471 ? -2.656 -6.027 59.312 1 90.56 471 LEU A C 1
ATOM 3755 O O . LEU A 1 471 ? -3.391 -6.051 60.312 1 90.56 471 LEU A O 1
ATOM 3759 N N . SER A 1 472 ? -2.123 -7.039 58.844 1 88.38 472 SER A N 1
ATOM 3760 C CA . SER A 1 472 ? -2.402 -8.352 59.406 1 88.38 472 SER A CA 1
ATOM 3761 C C . SER A 1 472 ? -1.647 -8.555 60.719 1 88.38 472 SER A C 1
ATOM 3763 O O . SER A 1 472 ? -2.092 -9.305 61.594 1 88.38 472 SER A O 1
ATOM 3765 N N . ARG A 1 473 ? -0.636 -7.895 60.875 1 81.69 473 ARG A N 1
ATOM 3766 C CA . ARG A 1 473 ? 0.137 -8.008 62.125 1 81.69 473 ARG A CA 1
ATOM 3767 C C . ARG A 1 473 ? -0.429 -7.094 63.188 1 81.69 473 ARG A C 1
ATOM 3769 O O . ARG A 1 473 ? -0.202 -7.32 64.375 1 81.69 473 ARG A O 1
ATOM 3776 N N . ARG A 1 474 ? -1.359 -6.324 62.875 1 68.88 474 ARG A N 1
ATOM 3777 C CA . ARG A 1 474 ? -2.064 -5.562 63.906 1 68.88 474 ARG A CA 1
ATOM 3778 C C . ARG A 1 474 ? -3.359 -6.258 64.312 1 68.88 474 ARG A C 1
ATOM 3780 O O . ARG A 1 474 ? -3.75 -6.219 65.5 1 68.88 474 ARG A O 1
ATOM 3787 N N . MET B 1 1 ? -27.375 13.742 5.512 1 79.19 1 MET B N 1
ATOM 3788 C CA . MET B 1 1 ? -28.656 13.492 4.848 1 79.19 1 MET B CA 1
ATOM 3789 C C . MET B 1 1 ? -29.812 13.773 5.785 1 79.19 1 MET B C 1
ATOM 3791 O O . MET B 1 1 ? -29.734 13.5 6.984 1 79.19 1 MET B O 1
ATOM 3795 N N . GLY B 1 2 ? -30.891 14.469 5.25 1 79.38 2 GLY B N 1
ATOM 3796 C CA . GLY B 1 2 ? -32.031 14.922 6.047 1 79.38 2 GLY B CA 1
ATOM 3797 C C . GLY B 1 2 ? -32 16.422 6.293 1 79.38 2 GLY B C 1
ATOM 3798 O O . GLY B 1 2 ? -31.516 17.188 5.465 1 79.38 2 GLY B O 1
ATOM 3799 N N . GLU B 1 3 ? -32.594 16.719 7.438 1 84.31 3 GLU B N 1
ATOM 3800 C CA . GLU B 1 3 ? -32.688 18.141 7.754 1 84.31 3 GLU B CA 1
ATOM 3801 C C . GLU B 1 3 ? -31.328 18.672 8.266 1 84.31 3 GLU B C 1
ATOM 3803 O O . GLU B 1 3 ? -30.781 18.125 9.219 1 84.31 3 GLU B O 1
ATOM 3808 N N . PRO B 1 4 ? -30.828 19.594 7.582 1 85.19 4 PRO B N 1
ATOM 3809 C CA . PRO B 1 4 ? -29.547 20.141 8.047 1 85.19 4 PRO B CA 1
ATOM 3810 C C . PRO B 1 4 ? -29.672 20.859 9.391 1 85.19 4 PRO B C 1
ATOM 3812 O O . PRO B 1 4 ? -30.766 21.234 9.797 1 85.19 4 PRO B O 1
ATOM 3815 N N . MET B 1 5 ? -28.562 20.938 10.016 1 84.44 5 MET B N 1
ATOM 3816 C CA . MET B 1 5 ? -28.516 21.75 11.227 1 84.44 5 MET B CA 1
ATOM 3817 C C . MET B 1 5 ? -28.812 23.203 10.914 1 84.44 5 MET B C 1
ATOM 3819 O O . MET B 1 5 ? -28.422 23.719 9.867 1 84.44 5 MET B O 1
ATOM 3823 N N . THR B 1 6 ? -29.516 23.812 11.859 1 87.69 6 THR B N 1
ATOM 3824 C CA . THR B 1 6 ? -29.719 25.25 11.695 1 87.69 6 THR B CA 1
ATOM 3825 C C . THR B 1 6 ? -28.391 26 11.781 1 87.69 6 THR B C 1
ATOM 3827 O O . THR B 1 6 ? -27.438 25.516 12.406 1 87.69 6 THR B O 1
ATOM 3830 N N . GLN B 1 7 ? -28.375 27.078 11.164 1 84.75 7 GLN B N 1
ATOM 3831 C CA . GLN B 1 7 ? -27.156 27.875 11.133 1 84.75 7 GLN B CA 1
ATOM 3832 C C . GLN B 1 7 ? -26.672 28.203 12.539 1 84.75 7 GLN B C 1
ATOM 3834 O O . GLN B 1 7 ? -25.469 28.172 12.82 1 84.75 7 GLN B O 1
ATOM 3839 N N . ASP B 1 8 ? -27.625 28.531 13.383 1 86.31 8 ASP B N 1
ATOM 3840 C CA . ASP B 1 8 ? -27.281 28.906 14.75 1 86.31 8 ASP B CA 1
ATOM 3841 C C . ASP B 1 8 ? -26.672 27.719 15.5 1 86.31 8 ASP B C 1
ATOM 3843 O O . ASP B 1 8 ? -25.688 27.875 16.234 1 86.31 8 ASP B O 1
ATOM 3847 N N . LYS B 1 9 ? -27.25 26.594 15.312 1 86.06 9 LYS B N 1
ATOM 3848 C CA . LYS B 1 9 ? -26.75 25.391 15.961 1 86.06 9 LYS B CA 1
ATOM 3849 C C . LYS B 1 9 ? -25.375 25 15.422 1 86.06 9 LYS B C 1
ATOM 3851 O O . LYS B 1 9 ? -24.5 24.562 16.172 1 86.06 9 LYS B O 1
ATOM 3856 N N . GLU B 1 10 ? -25.234 25.203 14.195 1 87.06 10 GLU B N 1
ATOM 3857 C CA . GLU B 1 10 ? -23.953 24.891 13.562 1 87.06 10 GLU B CA 1
ATOM 3858 C C . GLU B 1 10 ? -22.844 25.812 14.078 1 87.06 10 GLU B C 1
ATOM 3860 O O . GLU B 1 10 ? -21.75 25.359 14.398 1 87.06 10 GLU B O 1
ATOM 3865 N N . THR B 1 11 ? -23.203 27.047 14.141 1 84.44 11 THR B N 1
ATOM 3866 C CA . THR B 1 11 ? -22.234 28.016 14.633 1 84.44 11 THR B CA 1
ATOM 3867 C C . THR B 1 11 ? -21.828 27.703 16.078 1 84.44 11 THR B C 1
ATOM 3869 O O . THR B 1 11 ? -20.641 27.75 16.422 1 84.44 11 THR B O 1
ATOM 3872 N N . LYS B 1 12 ? -22.797 27.438 16.844 1 84.94 12 LYS B N 1
ATOM 3873 C CA . LYS B 1 12 ? -22.531 27.094 18.25 1 84.94 12 LYS B CA 1
ATOM 3874 C C . LYS B 1 12 ? -21.688 25.828 18.344 1 84.94 12 LYS B C 1
ATOM 3876 O O . LYS B 1 12 ? -20.781 25.75 19.172 1 84.94 12 LYS B O 1
ATOM 3881 N N . HIS B 1 13 ? -22.016 24.891 17.547 1 86.56 13 HIS B N 1
ATOM 3882 C CA . HIS B 1 13 ? -21.297 23.625 17.516 1 86.56 13 HIS B CA 1
ATOM 3883 C C . HIS B 1 13 ? -19.812 23.844 17.234 1 86.56 13 HIS B C 1
ATOM 3885 O O . HIS B 1 13 ? -18.953 23.344 17.953 1 86.56 13 HIS B O 1
ATOM 3891 N N . TYR B 1 14 ? -19.516 24.625 16.281 1 85.19 14 TYR B N 1
ATOM 3892 C CA . TYR B 1 14 ? -18.141 24.844 15.883 1 85.19 14 TYR B CA 1
ATOM 3893 C C . TYR B 1 14 ? -17.406 25.734 16.891 1 85.19 14 TYR B C 1
ATOM 3895 O O . TYR B 1 14 ? -16.219 25.562 17.125 1 85.19 14 TYR B O 1
ATOM 3903 N N . LEU B 1 15 ? -18.156 26.656 17.469 1 84.12 15 LEU B N 1
ATOM 3904 C CA . LEU B 1 15 ? -17.547 27.484 18.5 1 84.12 15 LEU B CA 1
ATOM 3905 C C . LEU B 1 15 ? -17.188 26.641 19.719 1 84.12 15 LEU B C 1
ATOM 3907 O O . LEU B 1 15 ? -16.125 26.859 20.328 1 84.12 15 LEU B O 1
ATOM 3911 N N . ASP B 1 16 ? -18.047 25.719 20.047 1 84.12 16 ASP B N 1
ATOM 3912 C CA . ASP B 1 16 ? -17.75 24.812 21.141 1 84.12 16 ASP B CA 1
ATOM 3913 C C . ASP B 1 16 ? -16.516 23.969 20.859 1 84.12 16 ASP B C 1
ATOM 3915 O O . ASP B 1 16 ? -15.672 23.766 21.734 1 84.12 16 ASP B O 1
ATOM 3919 N N . MET B 1 17 ? -16.406 23.578 19.672 1 85.38 17 MET B N 1
ATOM 3920 C CA . MET B 1 17 ? -15.242 22.797 19.281 1 85.38 17 MET B CA 1
ATOM 3921 C C . MET B 1 17 ? -13.977 23.641 19.312 1 85.38 17 MET B C 1
ATOM 3923 O O . MET B 1 17 ? -12.93 23.172 19.766 1 85.38 17 MET B O 1
ATOM 3927 N N . GLN B 1 18 ? -14.125 24.797 18.859 1 85.31 18 GLN B N 1
ATOM 3928 C CA . GLN B 1 18 ? -12.977 25.703 18.812 1 85.31 18 GLN B CA 1
ATOM 3929 C C . GLN B 1 18 ? -12.438 25.984 20.219 1 85.31 18 GLN B C 1
ATOM 3931 O O . GLN B 1 18 ? -11.227 26.156 20.391 1 85.31 18 GLN B O 1
ATOM 3936 N N . HIS B 1 19 ? -13.281 25.938 21.172 1 83.75 19 HIS B N 1
ATOM 3937 C CA . HIS B 1 19 ? -12.883 26.312 22.516 1 83.75 19 HIS B CA 1
ATOM 3938 C C . HIS B 1 19 ? -12.477 25.109 23.344 1 83.75 19 HIS B C 1
ATOM 3940 O O . HIS B 1 19 ? -11.977 25.25 24.469 1 83.75 19 HIS B O 1
ATOM 3946 N N . SER B 1 20 ? -12.609 23.953 22.797 1 82.56 20 SER B N 1
ATOM 3947 C CA . SER B 1 20 ? -12.273 22.75 23.531 1 82.56 20 SER B CA 1
ATOM 3948 C C . SER B 1 20 ? -10.789 22.406 23.391 1 82.56 20 SER B C 1
ATOM 3950 O O . SER B 1 20 ? -10.172 22.75 22.375 1 82.56 20 SER B O 1
ATOM 3952 N N . ASP B 1 21 ? -10.211 21.812 24.5 1 80.94 21 ASP B N 1
ATOM 3953 C CA . ASP B 1 21 ? -8.828 21.359 24.531 1 80.94 21 ASP B CA 1
ATOM 3954 C C . ASP B 1 21 ? -8.719 19.969 25.172 1 80.94 21 ASP B C 1
ATOM 3956 O O . ASP B 1 21 ? -8.898 19.828 26.391 1 80.94 21 ASP B O 1
ATOM 3960 N N . PRO B 1 22 ? -8.367 18.969 24.359 1 77.19 22 PRO B N 1
ATOM 3961 C CA . PRO B 1 22 ? -8.328 17.609 24.906 1 77.19 22 PRO B CA 1
ATOM 3962 C C . PRO B 1 22 ? -7.246 17.422 25.969 1 77.19 22 PRO B C 1
ATOM 3964 O O . PRO B 1 22 ? -7.285 16.453 26.734 1 77.19 22 PRO B O 1
ATOM 3967 N N . ARG B 1 23 ? -6.242 18.281 26.203 1 79.69 23 ARG B N 1
ATOM 3968 C CA . ARG B 1 23 ? -5.207 18.188 27.234 1 79.69 23 ARG B CA 1
ATOM 3969 C C . ARG B 1 23 ? -5.758 18.594 28.594 1 79.69 23 ARG B C 1
ATOM 3971 O O . ARG B 1 23 ? -5.164 18.281 29.641 1 79.69 23 ARG B O 1
ATOM 3978 N N . LYS B 1 24 ? -6.961 19.25 28.422 1 77.5 24 LYS B N 1
ATOM 3979 C CA . LYS B 1 24 ? -7.527 19.797 29.641 1 77.5 24 LYS B CA 1
ATOM 3980 C C . LYS B 1 24 ? -8.859 19.125 29.984 1 77.5 24 LYS B C 1
ATOM 3982 O O . LYS B 1 24 ? -9.125 18.828 31.141 1 77.5 24 LYS B O 1
ATOM 3987 N N . ASP B 1 25 ? -9.68 19.031 29 1 81.12 25 ASP B N 1
ATOM 3988 C CA . ASP B 1 25 ? -11.031 18.531 29.219 1 81.12 25 ASP B CA 1
ATOM 3989 C C . ASP B 1 25 ? -11.461 17.594 28.094 1 81.12 25 ASP B C 1
ATOM 3991 O O . ASP B 1 25 ? -11.977 18.047 27.062 1 81.12 25 ASP B O 1
ATOM 3995 N N . TYR B 1 26 ? -11.492 16.328 28.391 1 82.12 26 TYR B N 1
ATOM 3996 C CA . TYR B 1 26 ? -11.844 15.344 27.375 1 82.12 26 TYR B CA 1
ATOM 3997 C C . TYR B 1 26 ? -13.344 15.328 27.141 1 82.12 26 TYR B C 1
ATOM 3999 O O . TYR B 1 26 ? -13.797 15.133 26 1 82.12 26 TYR B O 1
ATOM 4007 N N . ARG B 1 27 ? -14.062 15.531 28.188 1 81.88 27 ARG B N 1
ATOM 4008 C CA . ARG B 1 27 ? -15.516 15.5 28.047 1 81.88 27 ARG B CA 1
ATOM 4009 C C . ARG B 1 27 ? -16 16.625 27.125 1 81.88 27 ARG B C 1
ATOM 4011 O O . ARG B 1 27 ? -16.844 16.406 26.266 1 81.88 27 ARG B O 1
ATOM 4018 N N . GLY B 1 28 ? -15.438 17.766 27.422 1 80.81 28 GLY B N 1
ATOM 4019 C CA . GLY B 1 28 ? -15.781 18.891 26.562 1 80.81 28 GLY B CA 1
ATOM 4020 C C . GLY B 1 28 ? -15.344 18.688 25.125 1 80.81 28 GLY B C 1
ATOM 4021 O O . GLY B 1 28 ? -16.062 19.078 24.188 1 80.81 28 GLY B O 1
ATOM 4022 N N . TYR B 1 29 ? -14.266 18.078 24.953 1 82.19 29 TYR B N 1
ATOM 4023 C CA . TYR B 1 29 ? -13.719 17.844 23.625 1 82.19 29 TYR B CA 1
ATOM 4024 C C . TYR B 1 29 ? -14.547 16.797 22.875 1 82.19 29 TYR B C 1
ATOM 4026 O O . TYR B 1 29 ? -14.688 16.875 21.641 1 82.19 29 TYR B O 1
ATOM 4034 N N . PHE B 1 30 ? -15.156 15.914 23.594 1 84.25 30 PHE B N 1
ATOM 4035 C CA . PHE B 1 30 ? -15.859 14.789 22.984 1 84.25 30 PHE B CA 1
ATOM 4036 C C . PHE B 1 30 ? -17.328 15.133 22.766 1 84.25 30 PHE B C 1
ATOM 4038 O O . PHE B 1 30 ? -18.031 14.453 22.016 1 84.25 30 PHE B O 1
ATOM 4045 N N . ARG B 1 31 ? -17.844 16.141 23.359 1 84 31 ARG B N 1
ATOM 4046 C CA . ARG B 1 31 ? -19.266 16.5 23.359 1 84 31 ARG B CA 1
ATOM 4047 C C . ARG B 1 31 ? -19.766 16.734 21.938 1 84 31 ARG B C 1
ATOM 4049 O O . ARG B 1 31 ? -20.844 16.281 21.578 1 84 31 ARG B O 1
ATOM 4056 N N . PRO B 1 32 ? -18.953 17.359 21.141 1 85.69 32 PRO B N 1
ATOM 4057 C CA . PRO B 1 32 ? -19.422 17.594 19.781 1 85.69 32 PRO B CA 1
ATOM 4058 C C . PRO B 1 32 ? -19.656 16.297 19 1 85.69 32 PRO B C 1
ATOM 4060 O O . PRO B 1 32 ? -20.406 16.297 18.016 1 85.69 32 PRO B O 1
ATOM 4063 N N . LYS B 1 33 ? -19.047 15.281 19.375 1 86.94 33 LYS B N 1
ATOM 4064 C CA . LYS B 1 33 ? -19.188 13.992 18.703 1 86.94 33 LYS B CA 1
ATOM 4065 C C . LYS B 1 33 ? -20.625 13.484 18.797 1 86.94 33 LYS B C 1
ATOM 4067 O O . LYS B 1 33 ? -21.125 12.844 17.875 1 86.94 33 LYS B O 1
ATOM 4072 N N . PHE B 1 34 ? -21.344 13.812 19.938 1 88.38 34 PHE B N 1
ATOM 4073 C CA . PHE B 1 34 ? -22.734 13.438 20.094 1 88.38 34 PHE B CA 1
ATOM 4074 C C . PHE B 1 34 ? -23.594 14.086 19.031 1 88.38 34 PHE B C 1
ATOM 4076 O O . PHE B 1 34 ? -24.5 13.445 18.469 1 88.38 34 PHE B O 1
ATOM 4083 N N . THR B 1 35 ? -23.25 15.312 18.75 1 87.06 35 THR B N 1
ATOM 4084 C CA . THR B 1 35 ? -24.031 16.062 17.781 1 87.06 35 THR B CA 1
ATOM 4085 C C . THR B 1 35 ? -23.812 15.523 16.375 1 87.06 35 THR B C 1
ATOM 4087 O O . THR B 1 35 ? -24.781 15.273 15.641 1 87.06 35 THR B O 1
ATOM 4090 N N . VAL B 1 36 ? -22.609 15.344 16 1 87.12 36 VAL B N 1
ATOM 4091 C CA . VAL B 1 36 ? -22.281 14.922 14.641 1 87.12 36 VAL B CA 1
ATOM 4092 C C . VAL B 1 36 ? -22.797 13.508 14.398 1 87.12 36 VAL B C 1
ATOM 4094 O O . VAL B 1 36 ? -23.359 13.219 13.336 1 87.12 36 VAL B O 1
ATOM 4097 N N . ASP B 1 37 ? -22.672 12.602 15.359 1 91.12 37 ASP B N 1
ATOM 4098 C CA . ASP B 1 37 ? -23.031 11.203 15.156 1 91.12 37 ASP B CA 1
ATOM 4099 C C . ASP B 1 37 ? -24.531 10.992 15.312 1 91.12 37 ASP B C 1
ATOM 4101 O O . ASP B 1 37 ? -25.062 9.938 14.945 1 91.12 37 ASP B O 1
ATOM 4105 N N . SER B 1 38 ? -25.234 12.023 15.867 1 90.38 38 SER B N 1
ATOM 4106 C CA . SER B 1 38 ? -26.703 11.945 15.938 1 90.38 38 SER B CA 1
ATOM 4107 C C . SER B 1 38 ? -27.328 11.883 14.555 1 90.38 38 SER B C 1
ATOM 4109 O O . SER B 1 38 ? -28.453 11.414 14.391 1 90.38 38 SER B O 1
ATOM 4111 N N . PHE B 1 39 ? -26.562 12.32 13.57 1 92.19 39 PHE B N 1
ATOM 4112 C CA . PHE B 1 39 ? -27.062 12.32 12.203 1 92.19 39 PHE B CA 1
ATOM 4113 C C . PHE B 1 39 ? -27.078 10.906 11.641 1 92.19 39 PHE B C 1
ATOM 4115 O O . PHE B 1 39 ? -27.609 10.672 10.547 1 92.19 39 PHE B O 1
ATOM 4122 N N . TRP B 1 40 ? -26.5 9.977 12.344 1 94.69 40 TRP B N 1
ATOM 4123 C CA . TRP B 1 40 ? -26.438 8.586 11.891 1 94.69 40 TRP B CA 1
ATOM 4124 C C . TRP B 1 40 ? -27.828 8.062 11.578 1 94.69 40 TRP B C 1
ATOM 4126 O O . TRP B 1 40 ? -28.031 7.387 10.562 1 94.69 40 TRP B O 1
ATOM 4136 N N . THR B 1 41 ? -28.875 8.391 12.375 1 95.12 41 THR B N 1
ATOM 4137 C CA . THR B 1 41 ? -30.234 7.887 12.195 1 95.12 41 THR B CA 1
ATOM 4138 C C . THR B 1 41 ? -30.797 8.328 10.844 1 95.12 41 THR B C 1
ATOM 4140 O O . THR B 1 41 ? -31.328 7.508 10.086 1 95.12 41 THR B O 1
ATOM 4143 N N . SER B 1 42 ? -30.656 9.602 10.609 1 94.62 42 SER B N 1
ATOM 4144 C CA . SER B 1 42 ? -31.156 10.125 9.344 1 94.62 42 SER B CA 1
ATOM 4145 C C . SER B 1 42 ? -30.359 9.555 8.164 1 94.62 42 SER B C 1
ATOM 4147 O O . SER B 1 42 ? -30.953 9.148 7.16 1 94.62 42 SER B O 1
ATOM 4149 N N . ASP B 1 43 ? -29.062 9.492 8.289 1 95.81 43 ASP B N 1
ATOM 4150 C CA . ASP B 1 43 ? -28.203 8.953 7.238 1 95.81 43 ASP B CA 1
ATOM 4151 C C . ASP B 1 43 ? -28.578 7.5 6.934 1 95.81 43 ASP B C 1
ATOM 4153 O O . ASP B 1 43 ? -28.688 7.117 5.766 1 95.81 43 ASP B O 1
ATOM 4157 N N . PHE B 1 44 ? -28.766 6.715 8 1 96.25 44 PHE B N 1
ATOM 4158 C CA . PHE B 1 44 ? -29.078 5.297 7.855 1 96.25 44 PHE B CA 1
ATOM 4159 C C . PHE B 1 44 ? -30.406 5.109 7.133 1 96.25 44 PHE B C 1
ATOM 4161 O O . PHE B 1 44 ? -30.5 4.312 6.195 1 96.25 44 PHE B O 1
ATOM 4168 N N . THR B 1 45 ? -31.359 5.859 7.492 1 95.44 45 THR B N 1
ATOM 4169 C CA . THR B 1 45 ? -32.688 5.742 6.918 1 95.44 45 THR B CA 1
ATOM 4170 C C . THR B 1 45 ? -32.688 6.152 5.445 1 95.44 45 THR B C 1
ATOM 4172 O O . THR B 1 45 ? -33.25 5.449 4.602 1 95.44 45 THR B O 1
ATOM 4175 N N . PHE B 1 46 ? -32.062 7.242 5.164 1 95.56 46 PHE B N 1
ATOM 4176 C CA . PHE B 1 46 ? -32.031 7.727 3.787 1 95.56 46 PHE B CA 1
ATOM 4177 C C . PHE B 1 46 ? -31.203 6.785 2.906 1 95.56 46 PHE B C 1
ATOM 4179 O O . PHE B 1 46 ? -31.578 6.527 1.76 1 95.56 46 PHE B O 1
ATOM 4186 N N . LEU B 1 47 ? -30.109 6.297 3.406 1 96.12 47 LEU B N 1
ATOM 4187 C CA . LEU B 1 47 ? -29.281 5.383 2.641 1 96.12 47 LEU B CA 1
ATOM 4188 C C . LEU B 1 47 ? -30.031 4.094 2.322 1 96.12 47 LEU B C 1
ATOM 4190 O O . LEU B 1 47 ? -29.891 3.549 1.224 1 96.12 47 LEU B O 1
ATOM 4194 N N . LYS B 1 48 ? -30.703 3.582 3.291 1 94.69 48 LYS B N 1
ATOM 4195 C CA . LYS B 1 48 ? -31.516 2.389 3.053 1 94.69 48 LYS B CA 1
ATOM 4196 C C . LYS B 1 48 ? -32.5 2.605 1.896 1 94.69 48 LYS B C 1
ATOM 4198 O O . LYS B 1 48 ? -32.625 1.737 1.033 1 94.69 48 LYS B O 1
ATOM 4203 N N . ASP B 1 49 ? -33.094 3.768 1.962 1 95 49 ASP B N 1
ATOM 4204 C CA . ASP B 1 49 ? -34.062 4.102 0.907 1 95 49 ASP B CA 1
ATOM 4205 C C . ASP B 1 49 ? -33.344 4.203 -0.448 1 95 49 ASP B C 1
ATOM 4207 O O . ASP B 1 49 ? -33.844 3.666 -1.444 1 95 49 ASP B O 1
ATOM 4211 N N . ILE B 1 50 ? -32.25 4.91 -0.506 1 94.88 50 ILE B N 1
ATOM 4212 C CA . ILE B 1 50 ? -31.484 5.121 -1.74 1 94.88 50 ILE B CA 1
ATOM 4213 C C . ILE B 1 50 ? -31.047 3.777 -2.311 1 94.88 50 ILE B C 1
ATOM 4215 O O . ILE B 1 50 ? -31.188 3.527 -3.51 1 94.88 50 ILE B O 1
ATOM 4219 N N . VAL B 1 51 ? -30.516 2.893 -1.521 1 93.88 51 VAL B N 1
ATOM 4220 C CA . VAL B 1 51 ? -29.969 1.607 -1.952 1 93.88 51 VAL B CA 1
ATOM 4221 C C . VAL B 1 51 ? -31.109 0.718 -2.469 1 93.88 51 VAL B C 1
ATOM 4223 O O . VAL B 1 51 ? -30.922 -0.016 -3.443 1 93.88 51 VAL B O 1
ATOM 4226 N N . THR B 1 52 ? -32.25 0.774 -1.782 1 92.25 52 THR B N 1
ATOM 4227 C CA . THR B 1 52 ? -33.406 -0.011 -2.205 1 92.25 52 THR B CA 1
ATOM 4228 C C . THR B 1 52 ? -33.906 0.454 -3.572 1 92.25 52 THR B C 1
ATOM 4230 O O . THR B 1 52 ? -34.281 -0.365 -4.41 1 92.25 52 THR B O 1
ATOM 4233 N N . ARG B 1 53 ? -33.781 1.704 -3.801 1 93.38 53 ARG B N 1
ATOM 4234 C CA . ARG B 1 53 ? -34.312 2.281 -5.027 1 93.38 53 ARG B CA 1
ATOM 4235 C C . ARG B 1 53 ? -33.312 2.17 -6.172 1 93.38 53 ARG B C 1
ATOM 4237 O O . ARG B 1 53 ? -33.688 1.847 -7.301 1 93.38 53 ARG B O 1
ATOM 4244 N N . CYS B 1 54 ? -32.062 2.438 -5.883 1 92.56 54 CYS B N 1
ATOM 4245 C CA . CYS B 1 54 ? -31.062 2.574 -6.941 1 92.56 54 CYS B CA 1
ATOM 4246 C C . CYS B 1 54 ? -30.266 1.288 -7.113 1 92.56 54 CYS B C 1
ATOM 4248 O O . CYS B 1 54 ? -29.609 1.092 -8.133 1 92.56 54 CYS B O 1
ATOM 4250 N N . GLU B 1 55 ? -30.141 0.506 -6.16 1 90.38 55 GLU B N 1
ATOM 4251 C CA . GLU B 1 55 ? -29.406 -0.756 -6.176 1 90.38 55 GLU B CA 1
ATOM 4252 C C . GLU B 1 55 ? -28 -0.562 -6.707 1 90.38 55 GLU B C 1
ATOM 4254 O O . GLU B 1 55 ? -27.594 -1.224 -7.668 1 90.38 55 GLU B O 1
ATOM 4259 N N . PRO B 1 56 ? -27.234 0.262 -6.062 1 93.56 56 PRO B N 1
ATOM 4260 C CA . PRO B 1 56 ? -25.875 0.544 -6.551 1 93.56 56 PRO B CA 1
ATOM 4261 C C . PRO B 1 56 ? -24.953 -0.661 -6.441 1 93.56 56 PRO B C 1
ATOM 4263 O O . PRO B 1 56 ? -25.125 -1.497 -5.547 1 93.56 56 PRO B O 1
ATOM 4266 N N . ASP B 1 57 ? -23.938 -0.769 -7.359 1 91.56 57 ASP B N 1
ATOM 4267 C CA . ASP B 1 57 ? -22.922 -1.808 -7.312 1 91.56 57 ASP B CA 1
ATOM 4268 C C . ASP B 1 57 ? -21.875 -1.498 -6.246 1 91.56 57 ASP B C 1
ATOM 4270 O O . ASP B 1 57 ? -21.156 -2.393 -5.801 1 91.56 57 ASP B O 1
ATOM 4274 N N . MET B 1 58 ? -21.797 -0.259 -5.914 1 95.62 58 MET B N 1
ATOM 4275 C CA . MET B 1 58 ? -20.828 0.186 -4.914 1 95.62 58 MET B CA 1
ATOM 4276 C C . MET B 1 58 ? -21.219 1.546 -4.348 1 95.62 58 MET B C 1
ATOM 4278 O O . MET B 1 58 ? -21.938 2.314 -5 1 95.62 58 MET B O 1
ATOM 4282 N N . ILE B 1 59 ? -20.828 1.816 -3.139 1 97.38 59 ILE B N 1
ATOM 4283 C CA . ILE B 1 59 ? -21.047 3.111 -2.508 1 97.38 59 ILE B CA 1
ATOM 4284 C C . ILE B 1 59 ? -19.719 3.77 -2.193 1 97.38 59 ILE B C 1
ATOM 4286 O O . ILE B 1 59 ? -18.828 3.146 -1.591 1 97.38 59 ILE B O 1
ATOM 4290 N N . VAL B 1 60 ? -19.484 4.938 -2.682 1 98.12 60 VAL B N 1
ATOM 4291 C CA . VAL B 1 60 ? -18.359 5.781 -2.262 1 98.12 60 VAL B CA 1
ATOM 4292 C C . VAL B 1 60 ? -18.859 6.863 -1.309 1 98.12 60 VAL B C 1
ATOM 4294 O O . VAL B 1 60 ? -19.734 7.656 -1.664 1 98.12 60 VAL B O 1
ATOM 4297 N N . ALA B 1 61 ? -18.328 6.859 -0.089 1 97.31 61 ALA B N 1
ATOM 4298 C CA . ALA B 1 61 ? -18.859 7.762 0.926 1 97.31 61 ALA B CA 1
ATOM 4299 C C . ALA B 1 61 ? -17.75 8.5 1.648 1 97.31 61 ALA B C 1
ATOM 4301 O O . ALA B 1 61 ? -16.609 8.031 1.682 1 97.31 61 ALA B O 1
ATOM 4302 N N . ASP B 1 62 ? -18.109 9.672 2.141 1 95.94 62 ASP B N 1
ATOM 4303 C CA . ASP B 1 62 ? -17.234 10.383 3.066 1 95.94 62 ASP B CA 1
ATOM 4304 C C . ASP B 1 62 ? -17.125 9.648 4.402 1 95.94 62 ASP B C 1
ATOM 4306 O O . ASP B 1 62 ? -18.094 9.016 4.84 1 95.94 62 ASP B O 1
ATOM 4310 N N . PHE B 1 63 ? -16 9.758 5.062 1 92.94 63 PHE B N 1
ATOM 4311 C CA . PHE B 1 63 ? -15.766 9.008 6.289 1 92.94 63 PHE B CA 1
ATOM 4312 C C . PHE B 1 63 ? -16.75 9.414 7.371 1 92.94 63 PHE B C 1
ATOM 4314 O O . PHE B 1 63 ? -16.953 8.68 8.344 1 92.94 63 PHE B O 1
ATOM 4321 N N . PHE B 1 64 ? -17.531 10.531 7.207 1 91.56 64 PHE B N 1
ATOM 4322 C CA . PHE B 1 64 ? -18.5 11 8.18 1 91.56 64 PHE B CA 1
ATOM 4323 C C . PHE B 1 64 ? -19.797 10.203 8.07 1 91.56 64 PHE B C 1
ATOM 4325 O O . PHE B 1 64 ? -20.625 10.219 8.992 1 91.56 64 PHE B O 1
ATOM 4332 N N . VAL B 1 65 ? -19.953 9.578 6.953 1 93.81 65 VAL B N 1
ATOM 4333 C CA . VAL B 1 65 ? -21.172 8.82 6.766 1 93.81 65 VAL B CA 1
ATOM 4334 C C . VAL B 1 65 ? -20.969 7.371 7.211 1 93.81 65 VAL B C 1
ATOM 4336 O O . VAL B 1 65 ? -21 6.453 6.387 1 93.81 65 VAL B O 1
ATOM 4339 N N . ASP B 1 66 ? -20.922 7.219 8.445 1 91.62 66 ASP B N 1
ATOM 4340 C CA . ASP B 1 66 ? -20.609 5.934 9.062 1 91.62 66 ASP B CA 1
ATOM 4341 C C . ASP B 1 66 ? -21.719 4.91 8.797 1 91.62 66 ASP B C 1
ATOM 4343 O O . ASP B 1 66 ? -21.469 3.703 8.836 1 91.62 66 ASP B O 1
ATOM 4347 N N . ALA B 1 67 ? -22.922 5.395 8.508 1 95.75 67 ALA B N 1
ATOM 4348 C CA . ALA B 1 67 ? -24.078 4.527 8.289 1 95.75 67 ALA B CA 1
ATOM 4349 C C . ALA B 1 67 ? -23.844 3.586 7.113 1 95.75 67 ALA B C 1
ATOM 4351 O O . ALA B 1 67 ? -24.484 2.539 7.012 1 95.75 67 ALA B O 1
ATOM 4352 N N . VAL B 1 68 ? -22.906 3.938 6.25 1 96.31 68 VAL B N 1
ATOM 4353 C CA . VAL B 1 68 ? -22.641 3.115 5.074 1 96.31 68 VAL B CA 1
ATOM 4354 C C . VAL B 1 68 ? -22.109 1.753 5.512 1 96.31 68 VAL B C 1
ATOM 4356 O O . VAL B 1 68 ? -22.297 0.753 4.812 1 96.31 68 VAL B O 1
ATOM 4359 N N . ARG B 1 69 ? -21.469 1.68 6.617 1 94.69 69 ARG B N 1
ATOM 4360 C CA . ARG B 1 69 ? -20.969 0.408 7.129 1 94.69 69 ARG B CA 1
ATOM 4361 C C . ARG B 1 69 ? -22.109 -0.538 7.465 1 94.69 69 ARG B C 1
ATOM 4363 O O . ARG B 1 69 ? -22 -1.749 7.266 1 94.69 69 ARG B O 1
ATOM 4370 N N . ASP B 1 70 ? -23.141 0.011 8.047 1 95 70 ASP B N 1
ATOM 4371 C CA . ASP B 1 70 ? -24.312 -0.792 8.336 1 95 70 ASP B CA 1
ATOM 4372 C C . ASP B 1 70 ? -24.984 -1.269 7.043 1 95 70 ASP B C 1
ATOM 4374 O O . ASP B 1 70 ? -25.469 -2.402 6.969 1 95 70 ASP B O 1
ATOM 4378 N N . ILE B 1 71 ? -25.031 -0.367 6.062 1 95.12 71 ILE B N 1
ATOM 4379 C CA . ILE B 1 71 ? -25.578 -0.751 4.77 1 95.12 71 ILE B CA 1
ATOM 4380 C C . ILE B 1 71 ? -24.766 -1.899 4.18 1 95.12 71 ILE B C 1
ATOM 4382 O O . ILE B 1 71 ? -25.328 -2.873 3.672 1 95.12 71 ILE B O 1
ATOM 4386 N N . GLN B 1 72 ? -23.453 -1.761 4.223 1 94 72 GLN B N 1
ATOM 4387 C CA . GLN B 1 72 ? -22.578 -2.826 3.746 1 94 72 GLN B CA 1
ATOM 4388 C C . GLN B 1 72 ? -22.859 -4.137 4.473 1 94 72 GLN B C 1
ATOM 4390 O O . GLN B 1 72 ? -22.938 -5.195 3.846 1 94 72 GLN B O 1
ATOM 4395 N N . HIS B 1 73 ? -23 -4.047 5.793 1 92.06 73 HIS B N 1
ATOM 4396 C CA . HIS B 1 73 ? -23.25 -5.223 6.613 1 92.06 73 HIS B CA 1
ATOM 4397 C C . HIS B 1 73 ? -24.578 -5.887 6.23 1 92.06 73 HIS B C 1
ATOM 4399 O O . HIS B 1 73 ? -24.656 -7.113 6.137 1 92.06 73 HIS B O 1
ATOM 4405 N N . GLN B 1 74 ? -25.547 -5.109 5.973 1 91.38 74 GLN B N 1
ATOM 4406 C CA . GLN B 1 74 ? -26.891 -5.633 5.719 1 91.38 74 GLN B CA 1
ATOM 4407 C C . GLN B 1 74 ? -27.031 -6.125 4.281 1 91.38 74 GLN B C 1
ATOM 4409 O O . GLN B 1 74 ? -27.766 -7.074 4.008 1 91.38 74 GLN B O 1
ATOM 4414 N N . THR B 1 75 ? -26.312 -5.488 3.33 1 89.75 75 THR B N 1
ATOM 4415 C CA . THR B 1 75 ? -26.609 -5.746 1.924 1 89.75 75 THR B CA 1
ATOM 4416 C C . THR B 1 75 ? -25.422 -6.449 1.252 1 89.75 75 THR B C 1
ATOM 4418 O O . THR B 1 75 ? -25.578 -7.047 0.186 1 89.75 75 THR B O 1
ATOM 4421 N N . GLY B 1 76 ? -24.25 -6.234 1.762 1 89.06 76 GLY B N 1
ATOM 4422 C CA . GLY B 1 76 ? -23.062 -6.789 1.135 1 89.06 76 GLY B CA 1
ATOM 4423 C C . GLY B 1 76 ? -22.5 -5.895 0.049 1 89.06 76 GLY B C 1
ATOM 4424 O O . GLY B 1 76 ? -21.453 -6.211 -0.542 1 89.06 76 GLY B O 1
ATOM 4425 N N . ILE B 1 77 ? -23.141 -4.75 -0.247 1 92.31 77 ILE B N 1
ATOM 4426 C CA . ILE B 1 77 ? -22.656 -3.812 -1.247 1 92.31 77 ILE B CA 1
ATOM 4427 C C . ILE B 1 77 ? -21.266 -3.309 -0.84 1 92.31 77 ILE B C 1
ATOM 4429 O O . ILE B 1 77 ? -21.062 -2.9 0.306 1 92.31 77 ILE B O 1
ATOM 4433 N N . PRO B 1 78 ? -20.281 -3.471 -1.736 1 95.19 78 PRO B N 1
ATOM 4434 C CA . PRO B 1 78 ? -18.969 -2.957 -1.373 1 95.19 78 PRO B CA 1
ATOM 4435 C C . PRO B 1 78 ? -18.953 -1.445 -1.154 1 95.19 78 PRO B C 1
ATOM 4437 O O . PRO B 1 78 ? -19.719 -0.721 -1.806 1 95.19 78 PRO B O 1
ATOM 4440 N N . VAL B 1 79 ? -18.109 -1.01 -0.234 1 97.06 79 VAL B N 1
ATOM 4441 C CA . VAL B 1 79 ? -18.047 0.394 0.157 1 97.06 79 VAL B CA 1
ATOM 4442 C C . VAL B 1 79 ? -16.609 0.893 0.062 1 97.06 79 VAL B C 1
ATOM 4444 O O . VAL B 1 79 ? -15.664 0.168 0.401 1 97.06 79 VAL B O 1
ATOM 4447 N N . ALA B 1 80 ? -16.406 2.061 -0.466 1 98.44 80 ALA B N 1
ATOM 4448 C CA . ALA B 1 80 ? -15.188 2.844 -0.326 1 98.44 80 ALA B CA 1
ATOM 4449 C C . ALA B 1 80 ? -15.438 4.105 0.495 1 98.44 80 ALA B C 1
ATOM 4451 O O . ALA B 1 80 ? -16.375 4.863 0.216 1 98.44 80 ALA B O 1
ATOM 4452 N N . MET B 1 81 ? -14.672 4.27 1.483 1 97.88 81 MET B N 1
ATOM 4453 C CA . MET B 1 81 ? -14.758 5.488 2.283 1 97.88 81 MET B CA 1
ATOM 4454 C C . MET B 1 81 ? -13.555 6.391 2.031 1 97.88 81 MET B C 1
ATOM 4456 O O . MET B 1 81 ? -12.414 5.93 2.029 1 97.88 81 MET B O 1
ATOM 4460 N N . VAL B 1 82 ? -13.812 7.656 1.849 1 98 82 VAL B N 1
ATOM 4461 C CA . VAL B 1 82 ? -12.75 8.633 1.637 1 98 82 VAL B CA 1
ATOM 4462 C C . VAL B 1 82 ? -12.422 9.336 2.951 1 98 82 VAL B C 1
ATOM 4464 O O . VAL B 1 82 ? -13.289 9.969 3.553 1 98 82 VAL B O 1
ATOM 4467 N N . TRP B 1 83 ? -11.219 9.188 3.336 1 96.75 83 TRP B N 1
ATOM 4468 C CA . TRP B 1 83 ? -10.719 9.781 4.574 1 96.75 83 TRP B CA 1
ATOM 4469 C C . TRP B 1 83 ? -9.797 10.961 4.281 1 96.75 83 TRP B C 1
ATOM 4471 O O . TRP B 1 83 ? -9 10.914 3.34 1 96.75 83 TRP B O 1
ATOM 4481 N N . PRO B 1 84 ? -9.867 12.055 5.039 1 94.88 84 PRO B N 1
ATOM 4482 C CA . PRO B 1 84 ? -8.945 13.172 4.84 1 94.88 84 PRO B CA 1
ATOM 4483 C C . PRO B 1 84 ? -7.539 12.875 5.371 1 94.88 84 PRO B C 1
ATOM 4485 O O . PRO B 1 84 ? -6.578 13.547 4.984 1 94.88 84 PRO B O 1
ATOM 4488 N N . GLN B 1 85 ? -7.43 11.961 6.258 1 94.31 85 GLN B N 1
ATOM 4489 C CA . GLN B 1 85 ? -6.199 11.461 6.863 1 94.31 85 GLN B CA 1
ATOM 4490 C C . GLN B 1 85 ? -6.309 9.977 7.191 1 94.31 85 GLN B C 1
ATOM 4492 O O . GLN B 1 85 ? -7.355 9.359 6.969 1 94.31 85 GLN B O 1
ATOM 4497 N N . MET B 1 86 ? -5.238 9.367 7.672 1 95 86 MET B N 1
ATOM 4498 C CA . MET B 1 86 ? -5.305 7.961 8.062 1 95 86 MET B CA 1
ATOM 4499 C C . MET B 1 86 ? -6.453 7.719 9.039 1 95 86 MET B C 1
ATOM 4501 O O . MET B 1 86 ? -6.688 8.531 9.938 1 95 86 MET B O 1
ATOM 4505 N N . PRO B 1 87 ? -7.141 6.617 8.883 1 93.31 87 PRO B N 1
ATOM 4506 C CA . PRO B 1 87 ? -8.328 6.355 9.703 1 93.31 87 PRO B CA 1
ATOM 4507 C C . PRO B 1 87 ? -8.016 6.305 11.195 1 93.31 87 PRO B C 1
ATOM 4509 O O . PRO B 1 87 ? -6.965 5.789 11.594 1 93.31 87 PRO B O 1
ATOM 4512 N N . TYR B 1 88 ? -8.953 6.824 11.961 1 90.12 88 TYR B N 1
ATOM 4513 C CA . TYR B 1 88 ? -8.812 6.828 13.414 1 90.12 88 TYR B CA 1
ATOM 4514 C C . TYR B 1 88 ? -8.906 5.418 13.977 1 90.12 88 TYR B C 1
ATOM 4516 O O . TYR B 1 88 ? -9.812 4.66 13.633 1 90.12 88 TYR B O 1
ATOM 4524 N N . GLY B 1 89 ? -7.984 5.102 14.742 1 90.31 89 GLY B N 1
ATOM 4525 C CA . GLY B 1 89 ? -8.039 3.852 15.492 1 90.31 89 GLY B CA 1
ATOM 4526 C C . GLY B 1 89 ? -7.715 2.637 14.641 1 90.31 89 GLY B C 1
ATOM 4527 O O . GLY B 1 89 ? -7.949 1.501 15.062 1 90.31 89 GLY B O 1
ATOM 4528 N N . MET B 1 90 ? -7.23 2.846 13.422 1 93.19 90 MET B N 1
ATOM 4529 C CA . MET B 1 90 ? -6.918 1.717 12.547 1 93.19 90 MET B CA 1
ATOM 4530 C C . MET B 1 90 ? -5.449 1.738 12.133 1 93.19 90 MET B C 1
ATOM 4532 O O . MET B 1 90 ? -4.785 2.77 12.242 1 93.19 90 MET B O 1
ATOM 4536 N N . ALA B 1 91 ? -4.957 0.571 11.75 1 93.94 91 ALA B N 1
ATOM 4537 C CA . ALA B 1 91 ? -3.607 0.395 11.211 1 93.94 91 ALA B CA 1
ATOM 4538 C C . ALA B 1 91 ? -2.564 0.993 12.148 1 93.94 91 ALA B C 1
ATOM 4540 O O . ALA B 1 91 ? -1.713 1.777 11.727 1 93.94 91 ALA B O 1
ATOM 4541 N N . GLY B 1 92 ? -2.646 0.655 13.352 1 92.75 92 GLY B N 1
ATOM 4542 C CA . GLY B 1 92 ? -1.677 1.137 14.32 1 92.75 92 GLY B CA 1
ATOM 4543 C C . GLY B 1 92 ? -0.296 0.536 14.133 1 92.75 92 GLY B C 1
ATOM 4544 O O . GLY B 1 92 ? -0.148 -0.505 13.492 1 92.75 92 GLY B O 1
ATOM 4545 N N . ALA B 1 93 ? 0.697 1.239 14.562 1 94.31 93 ALA B N 1
ATOM 4546 C CA . ALA B 1 93 ? 2.084 0.784 14.602 1 94.31 93 ALA B CA 1
ATOM 4547 C C . ALA B 1 93 ? 2.709 1.047 15.969 1 94.31 93 ALA B C 1
ATOM 4549 O O . ALA B 1 93 ? 2.432 2.07 16.594 1 94.31 93 ALA B O 1
ATOM 4550 N N . SER B 1 94 ? 3.568 0.183 16.375 1 93.69 94 SER B N 1
ATOM 4551 C CA . SER B 1 94 ? 4.152 0.287 17.719 1 93.69 94 SER B CA 1
ATOM 4552 C C . SER B 1 94 ? 4.969 1.567 17.859 1 93.69 94 SER B C 1
ATOM 4554 O O . SER B 1 94 ? 5.094 2.107 18.969 1 93.69 94 SER B O 1
ATOM 4556 N N . TYR B 1 95 ? 5.488 2.068 16.797 1 95.75 95 TYR B N 1
ATOM 4557 C CA . TYR B 1 95 ? 6.367 3.232 16.859 1 95.75 95 TYR B CA 1
ATOM 4558 C C . TYR B 1 95 ? 5.574 4.523 16.703 1 95.75 95 TYR B C 1
ATOM 4560 O O . TYR B 1 95 ? 6.152 5.609 16.625 1 95.75 95 TYR B O 1
ATOM 4568 N N . ILE B 1 96 ? 4.316 4.453 16.578 1 95.5 96 ILE B N 1
ATOM 4569 C CA . ILE B 1 96 ? 3.422 5.605 16.625 1 95.5 96 ILE B CA 1
ATOM 4570 C C . ILE B 1 96 ? 2.674 5.633 17.953 1 95.5 96 ILE B C 1
ATOM 4572 O O . ILE B 1 96 ? 1.786 4.812 18.188 1 95.5 96 ILE B O 1
ATOM 4576 N N . PRO B 1 97 ? 2.996 6.531 18.766 1 93.31 97 PRO B N 1
ATOM 4577 C CA . PRO B 1 97 ? 2.502 6.504 20.141 1 93.31 97 PRO B CA 1
ATOM 4578 C C . PRO B 1 97 ? 1.004 6.781 20.234 1 93.31 97 PRO B C 1
ATOM 4580 O O . PRO B 1 97 ? 0.494 7.68 19.562 1 93.31 97 PRO B O 1
ATOM 4583 N N . GLY B 1 98 ? 0.332 5.988 21.078 1 90.12 98 GLY B N 1
ATOM 4584 C CA . GLY B 1 98 ? -1.068 6.234 21.375 1 90.12 98 GLY B CA 1
ATOM 4585 C C . GLY B 1 98 ? -2.016 5.668 20.344 1 90.12 98 GLY B C 1
ATOM 4586 O O . GLY B 1 98 ? -1.708 4.664 19.688 1 90.12 98 GLY B O 1
ATOM 4587 N N . ILE B 1 99 ? -3.199 6.289 20.25 1 88.38 99 ILE B N 1
ATOM 4588 C CA . ILE B 1 99 ? -4.238 5.852 19.328 1 88.38 99 ILE B CA 1
ATOM 4589 C C . ILE B 1 99 ? -3.955 6.41 17.938 1 88.38 99 ILE B C 1
ATOM 4591 O O . ILE B 1 99 ? -3.77 7.617 17.766 1 88.38 99 ILE B O 1
ATOM 4595 N N . PRO B 1 100 ? -3.908 5.52 16.984 1 87.12 100 PRO B N 1
ATOM 4596 C CA . PRO B 1 100 ? -3.65 5.992 15.625 1 87.12 100 PRO B CA 1
ATOM 4597 C C . PRO B 1 100 ? -4.582 7.125 15.203 1 87.12 100 PRO B C 1
ATOM 4599 O O . PRO B 1 100 ? -5.805 6.996 15.312 1 87.12 100 PRO B O 1
ATOM 4602 N N . GLY B 1 101 ? -3.996 8.188 14.719 1 86.44 101 GLY B N 1
ATOM 4603 C CA . GLY B 1 101 ? -4.773 9.305 14.195 1 86.44 101 GLY B CA 1
ATOM 4604 C C . GLY B 1 101 ? -5.059 10.367 15.242 1 86.44 101 GLY B C 1
ATOM 4605 O O . GLY B 1 101 ? -5.617 11.422 14.922 1 86.44 101 GLY B O 1
ATOM 4606 N N . PHE B 1 102 ? -4.633 10.164 16.5 1 85.56 102 PHE B N 1
ATOM 4607 C CA . PHE B 1 102 ? -4.918 11.117 17.562 1 85.56 102 PHE B CA 1
ATOM 4608 C C . PHE B 1 102 ? -3.629 11.609 18.219 1 85.56 102 PHE B C 1
ATOM 4610 O O . PHE B 1 102 ? -3.59 11.859 19.422 1 85.56 102 PHE B O 1
ATOM 4617 N N . GLN B 1 103 ? -2.666 11.664 17.438 1 87.69 103 GLN B N 1
ATOM 4618 C CA . GLN B 1 103 ? -1.395 12.133 17.969 1 87.69 103 GLN B CA 1
ATOM 4619 C C . GLN B 1 103 ? -1.462 13.617 18.328 1 87.69 103 GLN B C 1
ATOM 4621 O O . GLN B 1 103 ? -2.021 14.414 17.562 1 87.69 103 GLN B O 1
ATOM 4626 N N . ILE B 1 104 ? -0.879 13.961 19.422 1 82.88 104 ILE B N 1
ATOM 4627 C CA . ILE B 1 104 ? -0.911 15.336 19.891 1 82.88 104 ILE B CA 1
ATOM 4628 C C . ILE B 1 104 ? 0.512 15.891 19.984 1 82.88 104 ILE B C 1
ATOM 4630 O O . ILE B 1 104 ? 0.793 16.984 19.484 1 82.88 104 ILE B O 1
ATOM 4634 N N . ASP B 1 105 ? 1.424 15.07 20.516 1 86 105 ASP B N 1
ATOM 4635 C CA . ASP B 1 105 ? 2.742 15.594 20.875 1 86 105 ASP B CA 1
ATOM 4636 C C . ASP B 1 105 ? 3.807 15.078 19.906 1 86 105 ASP B C 1
ATOM 4638 O O . ASP B 1 105 ? 4.805 15.758 19.656 1 86 105 ASP B O 1
ATOM 4642 N N . ALA B 1 106 ? 3.58 13.867 19.484 1 93.12 106 ALA B N 1
ATOM 4643 C CA . ALA B 1 106 ? 4.594 13.242 18.625 1 93.12 106 ALA B CA 1
ATOM 4644 C C . ALA B 1 106 ? 3.953 12.375 17.547 1 93.12 106 ALA B C 1
ATOM 4646 O O . ALA B 1 106 ? 2.98 11.664 17.812 1 93.12 106 ALA B O 1
ATOM 4647 N N . LEU B 1 107 ? 4.551 12.453 16.406 1 95.06 107 LEU B N 1
ATOM 4648 C CA . LEU B 1 107 ? 4.039 11.68 15.273 1 95.06 107 LEU B CA 1
ATOM 4649 C C . LEU B 1 107 ? 4.602 10.258 15.297 1 95.06 107 LEU B C 1
ATOM 4651 O O . LEU B 1 107 ? 4 9.344 14.734 1 95.06 107 LEU B O 1
ATOM 4655 N N . SER B 1 108 ? 5.77 10.07 15.883 1 95.19 108 SER B N 1
ATOM 4656 C CA . SER B 1 108 ? 6.422 8.773 16.031 1 95.19 108 SER B CA 1
ATOM 4657 C C . SER B 1 108 ? 7.277 8.719 17.297 1 95.19 108 SER B C 1
ATOM 4659 O O . SER B 1 108 ? 7.504 9.742 17.938 1 95.19 108 SER B O 1
ATOM 4661 N N . SER B 1 109 ? 7.73 7.598 17.578 1 94.94 109 SER B N 1
ATOM 4662 C CA . SER B 1 109 ? 8.539 7.379 18.766 1 94.94 109 SER B CA 1
ATOM 4663 C C . SER B 1 109 ? 10 7.727 18.531 1 94.94 109 SER B C 1
ATOM 4665 O O . SER B 1 109 ? 10.805 7.723 19.453 1 94.94 109 SER B O 1
ATOM 4667 N N . GLU B 1 110 ? 10.344 8.008 17.312 1 93.06 110 GLU B N 1
ATOM 4668 C CA . GLU B 1 110 ? 11.742 8.148 16.906 1 93.06 110 GLU B CA 1
ATOM 4669 C C . GLU B 1 110 ? 12.453 9.188 17.781 1 93.06 110 GLU B C 1
ATOM 4671 O O . GLU B 1 110 ? 13.578 8.961 18.219 1 93.06 110 GLU B O 1
ATOM 4676 N N . HIS B 1 111 ? 11.734 10.336 18.109 1 90.75 111 HIS B N 1
ATOM 4677 C CA . HIS B 1 111 ? 12.375 11.391 18.891 1 90.75 111 HIS B CA 1
ATOM 4678 C C . HIS B 1 111 ? 11.531 11.758 20.109 1 90.75 111 HIS B C 1
ATOM 4680 O O . HIS B 1 111 ? 11.781 12.781 20.75 1 90.75 111 HIS B O 1
ATOM 4686 N N . ALA B 1 112 ? 10.586 10.953 20.359 1 94.69 112 ALA B N 1
ATOM 4687 C CA . ALA B 1 112 ? 9.695 11.227 21.484 1 94.69 112 ALA B CA 1
ATOM 4688 C C . ALA B 1 112 ? 10.312 10.766 22.797 1 94.69 112 ALA B C 1
ATOM 4690 O O . ALA B 1 112 ? 10.922 9.688 22.859 1 94.69 112 ALA B O 1
ATOM 4691 N N . SER B 1 113 ? 10.18 11.531 23.844 1 94.38 113 SER B N 1
ATOM 4692 C CA . SER B 1 113 ? 10.672 11.148 25.172 1 94.38 113 SER B CA 1
ATOM 4693 C C . SER B 1 113 ? 9.836 10.023 25.766 1 94.38 113 SER B C 1
ATOM 4695 O O . SER B 1 113 ? 8.734 9.734 25.281 1 94.38 113 SER B O 1
ATOM 4697 N N . LEU B 1 114 ? 10.359 9.43 26.766 1 92.62 114 LEU B N 1
ATOM 4698 C CA . LEU B 1 114 ? 9.641 8.375 27.469 1 92.62 114 LEU B CA 1
ATOM 4699 C C . LEU B 1 114 ? 8.336 8.906 28.047 1 92.62 114 LEU B C 1
ATOM 4701 O O . LEU B 1 114 ? 7.309 8.227 28.016 1 92.62 114 LEU B O 1
ATOM 4705 N N . TRP B 1 115 ? 8.414 10.055 28.531 1 92.5 115 TRP B N 1
ATOM 4706 C CA . TRP B 1 115 ? 7.246 10.672 29.141 1 92.5 115 TRP B CA 1
ATOM 4707 C C . TRP B 1 115 ? 6.172 10.961 28.109 1 92.5 115 TRP B C 1
ATOM 4709 O O . TRP B 1 115 ? 4.984 10.742 28.344 1 92.5 115 TRP B O 1
ATOM 4719 N N . THR B 1 116 ? 6.578 11.469 26.953 1 93.44 116 THR B N 1
ATOM 4720 C CA . THR B 1 116 ? 5.648 11.758 25.859 1 93.44 116 THR B CA 1
ATOM 4721 C C . THR B 1 116 ? 4.941 10.484 25.406 1 93.44 116 THR B C 1
ATOM 4723 O O . THR B 1 116 ? 3.723 10.484 25.203 1 93.44 116 THR B O 1
ATOM 4726 N N . ARG B 1 117 ? 5.68 9.453 25.281 1 94.44 117 ARG B N 1
ATOM 4727 C CA . ARG B 1 117 ? 5.125 8.18 24.828 1 94.44 117 ARG B CA 1
ATOM 4728 C C . ARG B 1 117 ? 4.191 7.59 25.875 1 94.44 117 ARG B C 1
ATOM 4730 O O . ARG B 1 117 ? 3.131 7.059 25.547 1 94.44 117 ARG B O 1
ATOM 4737 N N . LEU B 1 118 ? 4.613 7.66 27.156 1 92.12 118 LEU B N 1
ATOM 4738 C CA . LEU B 1 118 ? 3.783 7.148 28.234 1 92.12 118 LEU B CA 1
ATOM 4739 C C . LEU B 1 118 ? 2.453 7.895 28.312 1 92.12 118 LEU B C 1
ATOM 4741 O O . LEU B 1 118 ? 1.398 7.281 28.469 1 92.12 118 LEU B O 1
ATOM 4745 N N . ARG B 1 119 ? 2.516 9.188 28.219 1 90.31 119 ARG B N 1
ATOM 4746 C CA . ARG B 1 119 ? 1.307 10.008 28.219 1 90.31 119 ARG B CA 1
ATOM 4747 C C . ARG B 1 119 ? 0.377 9.625 27.078 1 90.31 119 ARG B C 1
ATOM 4749 O O . ARG B 1 119 ? -0.84 9.555 27.25 1 90.31 119 ARG B O 1
ATOM 4756 N N . ALA B 1 120 ? 0.953 9.438 25.906 1 92 120 ALA B N 1
ATOM 4757 C CA . ALA B 1 120 ? 0.166 9.055 24.734 1 92 120 ALA B CA 1
ATOM 4758 C C . ALA B 1 120 ? -0.526 7.711 24.969 1 92 120 ALA B C 1
ATOM 4760 O O . ALA B 1 120 ? -1.692 7.539 24.609 1 92 120 ALA B O 1
ATOM 4761 N N . GLU B 1 121 ? 0.142 6.797 25.609 1 90 121 GLU B N 1
ATOM 4762 C CA . GLU B 1 121 ? -0.391 5.457 25.844 1 90 121 GLU B CA 1
ATOM 4763 C C . GLU B 1 121 ? -1.504 5.48 26.891 1 90 121 GLU B C 1
ATOM 4765 O O . GLU B 1 121 ? -2.393 4.625 26.875 1 90 121 GLU B O 1
ATOM 4770 N N . LEU B 1 122 ? -1.478 6.375 27.766 1 89 122 LEU B N 1
ATOM 4771 C CA . LEU B 1 122 ? -2.443 6.43 28.859 1 89 122 LEU B CA 1
ATOM 4772 C C . LEU B 1 122 ? -3.658 7.266 28.469 1 89 122 LEU B C 1
ATOM 4774 O O . LEU B 1 122 ? -4.672 7.266 29.172 1 89 122 LEU B O 1
ATOM 4778 N N . ARG B 1 123 ? -3.576 7.961 27.391 1 87.25 123 ARG B N 1
ATOM 4779 C CA . ARG B 1 123 ? -4.641 8.867 26.969 1 87.25 123 ARG B CA 1
ATOM 4780 C C . ARG B 1 123 ? -5.957 8.117 26.797 1 87.25 123 ARG B C 1
ATOM 4782 O O . ARG B 1 123 ? -7.02 8.625 27.156 1 87.25 123 ARG B O 1
ATOM 4789 N N . PRO B 1 124 ? -5.953 6.902 26.219 1 86.38 124 PRO B N 1
ATOM 4790 C CA . PRO B 1 124 ? -7.23 6.199 26.094 1 86.38 124 PRO B CA 1
ATOM 4791 C C . PRO B 1 124 ? -7.91 5.965 27.438 1 86.38 124 PRO B C 1
ATOM 4793 O O . PRO B 1 124 ? -9.141 6.027 27.531 1 86.38 124 PRO B O 1
ATOM 4796 N N . LEU B 1 125 ? -7.109 5.699 28.438 1 87 125 LEU B N 1
ATOM 4797 C CA . LEU B 1 125 ? -7.668 5.488 29.766 1 87 125 LEU B CA 1
ATOM 4798 C C . LEU B 1 125 ? -8.281 6.777 30.312 1 87 125 LEU B C 1
ATOM 4800 O O . LEU B 1 125 ? -9.328 6.742 30.969 1 87 125 LEU B O 1
ATOM 4804 N N . ARG B 1 126 ? -7.684 7.836 30.016 1 85.62 126 ARG B N 1
ATOM 4805 C CA . ARG B 1 126 ? -8.18 9.133 30.469 1 85.62 126 ARG B CA 1
ATOM 4806 C C . ARG B 1 126 ? -9.453 9.523 29.734 1 85.62 126 ARG B C 1
ATOM 4808 O O . ARG B 1 126 ? -10.258 10.312 30.25 1 85.62 126 ARG B O 1
ATOM 4815 N N . ALA B 1 127 ? -9.602 8.992 28.578 1 87.75 127 ALA B N 1
ATOM 4816 C CA . ALA B 1 127 ? -10.742 9.352 27.734 1 87.75 127 ALA B CA 1
ATOM 4817 C C . ALA B 1 127 ? -11.961 8.492 28.078 1 87.75 127 ALA B C 1
ATOM 4819 O O . ALA B 1 127 ? -13.07 8.758 27.609 1 87.75 127 ALA B O 1
ATOM 4820 N N . LEU B 1 128 ? -11.852 7.52 28.969 1 89.88 128 LEU B N 1
ATOM 4821 C CA . LEU B 1 128 ? -12.883 6.523 29.25 1 89.88 128 LEU B CA 1
ATOM 4822 C C . LEU B 1 128 ? -14.156 7.191 29.75 1 89.88 128 LEU B C 1
ATOM 4824 O O . LEU B 1 128 ? -15.258 6.848 29.312 1 89.88 128 LEU B O 1
ATOM 4828 N N . PRO B 1 129 ? -14.062 8.188 30.656 1 89.38 129 PRO B N 1
ATOM 4829 C CA . PRO B 1 129 ? -15.289 8.805 31.156 1 89.38 129 PRO B CA 1
ATOM 4830 C C . PRO B 1 129 ? -16.078 9.531 30.078 1 89.38 129 PRO B C 1
ATOM 4832 O O . PRO B 1 129 ? -17.297 9.719 30.203 1 89.38 129 PRO B O 1
ATOM 4835 N N . ALA B 1 130 ? -15.414 9.969 29.078 1 89.12 130 ALA B N 1
ATOM 4836 C CA . ALA B 1 130 ? -16.078 10.633 27.953 1 89.12 130 ALA B CA 1
ATOM 4837 C C . ALA B 1 130 ? -16.594 9.617 26.938 1 89.12 130 ALA B C 1
ATOM 4839 O O . ALA B 1 130 ? -17.688 9.789 26.375 1 89.12 130 ALA B O 1
ATOM 4840 N N . VAL B 1 131 ? -15.883 8.516 26.75 1 89.19 131 VAL B N 1
ATOM 4841 C CA . VAL B 1 131 ? -16.156 7.559 25.688 1 89.19 131 VAL B CA 1
ATOM 4842 C C . VAL B 1 131 ? -17.312 6.648 26.109 1 89.19 131 VAL B C 1
ATOM 4844 O O . VAL B 1 131 ? -18.141 6.27 25.281 1 89.19 131 VAL B O 1
ATOM 4847 N N . LEU B 1 132 ? -17.469 6.309 27.406 1 92.12 132 LEU B N 1
ATOM 4848 C CA . LEU B 1 132 ? -18.453 5.336 27.859 1 92.12 132 LEU B CA 1
ATOM 4849 C C . LEU B 1 132 ? -19.859 5.863 27.656 1 92.12 132 LEU B C 1
ATOM 4851 O O . LEU B 1 132 ? -20.719 5.18 27.078 1 92.12 132 LEU B O 1
ATOM 4855 N N . PRO B 1 133 ? -20.109 7.133 28.125 1 91.88 133 PRO B N 1
ATOM 4856 C CA . PRO B 1 133 ? -21.438 7.672 27.828 1 91.88 133 PRO B CA 1
ATOM 4857 C C . PRO B 1 133 ? -21.719 7.766 26.328 1 91.88 133 PRO B C 1
ATOM 4859 O O . PRO B 1 133 ? -22.859 7.582 25.891 1 91.88 133 PRO B O 1
ATOM 4862 N N . TYR B 1 134 ? -20.75 8.102 25.609 1 92 134 TYR B N 1
ATOM 4863 C CA . TYR B 1 134 ? -20.891 8.188 24.156 1 92 134 TYR B CA 1
ATOM 4864 C C . TYR B 1 134 ? -21.281 6.84 23.562 1 92 134 TYR B C 1
ATOM 4866 O O . TYR B 1 134 ? -22.172 6.766 22.719 1 92 134 TYR B O 1
ATOM 4874 N N . LEU B 1 135 ? -20.641 5.75 23.969 1 91.88 135 LEU B N 1
ATOM 4875 C CA . LEU B 1 135 ? -20.969 4.414 23.484 1 91.88 135 LEU B CA 1
ATOM 4876 C C . LEU B 1 135 ? -22.391 4.031 23.844 1 91.88 135 LEU B C 1
ATOM 4878 O O . LEU B 1 135 ? -23.078 3.381 23.062 1 91.88 135 LEU B O 1
ATOM 4882 N N . GLY B 1 136 ? -22.797 4.43 25.062 1 93.38 136 GLY B N 1
ATOM 4883 C CA . GLY B 1 136 ? -24.172 4.215 25.453 1 93.38 136 GLY B CA 1
ATOM 4884 C C . GLY B 1 136 ? -25.172 4.965 24.578 1 93.38 136 GLY B C 1
ATOM 4885 O O . GLY B 1 136 ? -26.203 4.414 24.188 1 93.38 136 GLY B O 1
ATOM 4886 N N . PHE B 1 137 ? -24.875 6.227 24.266 1 94.81 137 PHE B N 1
ATOM 4887 C CA . PHE B 1 137 ? -25.688 7.066 23.406 1 94.81 137 PHE B CA 1
ATOM 4888 C C . PHE B 1 137 ? -25.844 6.438 22.016 1 94.81 137 PHE B C 1
ATOM 4890 O O . PHE B 1 137 ? -26.953 6.328 21.5 1 94.81 137 PHE B O 1
ATOM 4897 N N . ILE B 1 138 ? -24.688 5.938 21.469 1 93.62 138 ILE B N 1
ATOM 4898 C CA . ILE B 1 138 ? -24.688 5.332 20.141 1 93.62 138 ILE B CA 1
ATOM 4899 C C . ILE B 1 138 ? -25.516 4.059 20.156 1 93.62 138 ILE B C 1
ATOM 4901 O O . ILE B 1 138 ? -26.312 3.82 19.25 1 93.62 138 ILE B O 1
ATOM 4905 N N . ARG B 1 139 ? -25.391 3.246 21.109 1 94.75 139 ARG B N 1
ATOM 4906 C CA . ARG B 1 139 ? -26.141 1.994 21.234 1 94.75 139 ARG B CA 1
ATOM 4907 C C . ARG B 1 139 ? -27.641 2.252 21.281 1 94.75 139 ARG B C 1
ATOM 4909 O O . ARG B 1 139 ? -28.406 1.566 20.609 1 94.75 139 ARG B O 1
ATOM 4916 N N . ARG B 1 140 ? -28.031 3.188 22.094 1 96.25 140 ARG B N 1
ATOM 4917 C CA . ARG B 1 140 ? -29.438 3.52 22.234 1 96.25 140 ARG B CA 1
ATOM 4918 C C . ARG B 1 140 ? -30 4.051 20.922 1 96.25 140 ARG B C 1
ATOM 4920 O O . ARG B 1 140 ? -31.109 3.691 20.516 1 96.25 140 ARG B O 1
ATOM 4927 N N . MET B 1 141 ? -29.234 4.949 20.344 1 96.06 141 MET B N 1
ATOM 4928 C CA . MET B 1 141 ? -29.641 5.531 19.062 1 96.06 141 MET B CA 1
ATOM 4929 C C . MET B 1 141 ? -29.828 4.445 18.016 1 96.06 141 MET B C 1
ATOM 4931 O O . MET B 1 141 ? -30.844 4.434 17.312 1 96.06 141 MET B O 1
ATOM 4935 N N . ARG B 1 142 ? -28.891 3.496 17.891 1 96.06 142 ARG B N 1
ATOM 4936 C CA . ARG B 1 142 ? -28.953 2.414 16.922 1 96.06 142 ARG B CA 1
ATOM 4937 C C . ARG B 1 142 ? -30.109 1.471 17.219 1 96.06 142 ARG B C 1
ATOM 4939 O O . ARG B 1 142 ? -30.859 1.089 16.312 1 96.06 142 ARG B O 1
ATOM 4946 N N . ARG B 1 143 ? -30.359 1.173 18.484 1 96.31 143 ARG B N 1
ATOM 4947 C CA . ARG B 1 143 ? -31.469 0.303 18.891 1 96.31 143 ARG B CA 1
ATOM 4948 C C . ARG B 1 143 ? -32.812 0.947 18.578 1 96.31 143 ARG B C 1
ATOM 4950 O O . ARG B 1 143 ? -33.75 0.266 18.156 1 96.31 143 ARG B O 1
ATOM 4957 N N . ALA B 1 144 ? -32.875 2.168 18.844 1 96.56 144 ALA B N 1
ATOM 4958 C CA . ALA B 1 144 ? -34.125 2.898 18.594 1 96.56 144 ALA B CA 1
ATOM 4959 C C . ALA B 1 144 ? -34.469 2.879 17.109 1 96.56 144 ALA B C 1
ATOM 4961 O O . ALA B 1 144 ? -35.625 2.996 16.734 1 96.56 144 ALA B O 1
ATOM 4962 N N . THR B 1 145 ? -33.438 2.744 16.281 1 95.19 145 THR B N 1
ATOM 4963 C CA . THR B 1 145 ? -33.656 2.729 14.828 1 95.19 145 THR B CA 1
ATOM 4964 C C . THR B 1 145 ? -33.812 1.298 14.32 1 95.19 145 THR B C 1
ATOM 4966 O O . THR B 1 145 ? -33.875 1.068 13.117 1 95.19 145 THR B O 1
ATOM 4969 N N . GLY B 1 146 ? -33.625 0.321 15.203 1 94.81 146 GLY B N 1
ATOM 4970 C CA . GLY B 1 146 ? -33.844 -1.065 14.836 1 94.81 146 GLY B CA 1
ATOM 4971 C C . GLY B 1 146 ? -32.562 -1.844 14.57 1 94.81 146 GLY B C 1
ATOM 4972 O O . GLY B 1 146 ? -32.625 -2.961 14.055 1 94.81 146 GLY B O 1
ATOM 4973 N N . VAL B 1 147 ? -31.5 -1.238 14.828 1 95.5 147 VAL B N 1
ATOM 4974 C CA . VAL B 1 147 ? -30.234 -1.919 14.633 1 95.5 147 VAL B CA 1
ATOM 4975 C C . VAL B 1 147 ? -29.75 -2.504 15.961 1 95.5 147 VAL B C 1
ATOM 4977 O O . VAL B 1 147 ? -29.328 -1.767 16.859 1 95.5 147 VAL B O 1
ATOM 4980 N N . HIS B 1 148 ? -29.672 -3.848 16.062 1 94.88 148 HIS B N 1
ATOM 4981 C CA . HIS B 1 148 ? -29.438 -4.52 17.344 1 94.88 148 HIS B CA 1
ATOM 4982 C C . HIS B 1 148 ? -28.109 -5.27 17.328 1 94.88 148 HIS B C 1
ATOM 4984 O O . HIS B 1 148 ? -27.812 -6.055 18.234 1 94.88 148 HIS B O 1
ATOM 4990 N N . TYR B 1 149 ? -27.359 -5.086 16.219 1 92.25 149 TYR B N 1
ATOM 4991 C CA . TYR B 1 149 ? -26.047 -5.695 16.141 1 92.25 149 TYR B CA 1
ATOM 4992 C C . TYR B 1 149 ? -24.938 -4.648 16.297 1 92.25 149 TYR B C 1
ATOM 4994 O O . TYR B 1 149 ? -25.219 -3.445 16.219 1 92.25 149 TYR B O 1
ATOM 5002 N N . SER B 1 150 ? -23.75 -5.133 16.609 1 89.19 150 SER B N 1
ATOM 5003 C CA . SER B 1 150 ? -22.578 -4.27 16.672 1 89.19 150 SER B CA 1
ATOM 5004 C C . SER B 1 150 ? -21.594 -4.59 15.555 1 89.19 150 SER B C 1
ATOM 5006 O O . SER B 1 150 ? -21.469 -5.746 15.148 1 89.19 150 SER B O 1
ATOM 5008 N N . LEU B 1 151 ? -21.094 -3.549 15.008 1 86.5 151 LEU B N 1
ATOM 5009 C CA . LEU B 1 151 ? -20.016 -3.734 14.047 1 86.5 151 LEU B CA 1
ATOM 5010 C C . LEU B 1 151 ? -18.672 -3.842 14.75 1 86.5 151 LEU B C 1
ATOM 5012 O O . LEU B 1 151 ? -18.406 -3.107 15.703 1 86.5 151 LEU B O 1
ATOM 5016 N N . PRO B 1 152 ? -17.891 -4.797 14.297 1 75.25 152 PRO B N 1
ATOM 5017 C CA . PRO B 1 152 ? -16.594 -4.969 14.969 1 75.25 152 PRO B CA 1
ATOM 5018 C C . PRO B 1 152 ? -15.688 -3.75 14.82 1 75.25 152 PRO B C 1
ATOM 5020 O O . PRO B 1 152 ? -15.719 -3.074 13.789 1 75.25 152 PRO B O 1
ATOM 5023 N N . VAL B 1 153 ? -15.125 -3.367 15.992 1 68.56 153 VAL B N 1
ATOM 5024 C CA . VAL B 1 153 ? -14.07 -2.357 15.953 1 68.56 153 VAL B CA 1
ATOM 5025 C C . VAL B 1 153 ? -12.734 -3.016 15.617 1 68.56 153 VAL B C 1
ATOM 5027 O O . VAL B 1 153 ? -12.117 -3.648 16.469 1 68.56 153 VAL B O 1
ATOM 5030 N N . LEU B 1 154 ? -12.383 -3.021 14.305 1 66.75 154 LEU B N 1
ATOM 5031 C CA . LEU B 1 154 ? -11.188 -3.738 13.875 1 66.75 154 LEU B CA 1
ATOM 5032 C C . LEU B 1 154 ? -10.039 -2.771 13.609 1 66.75 154 LEU B C 1
ATOM 5034 O O . LEU B 1 154 ? -10.266 -1.591 13.344 1 66.75 154 LEU B O 1
ATOM 5038 N N . ASN B 1 155 ? -8.938 -3.336 13.852 1 82.69 155 ASN B N 1
ATOM 5039 C CA . ASN B 1 155 ? -7.715 -2.639 13.477 1 82.69 155 ASN B CA 1
ATOM 5040 C C . ASN B 1 155 ? -7.613 -2.455 11.969 1 82.69 155 ASN B C 1
ATOM 5042 O O . ASN B 1 155 ? -6.895 -1.572 11.492 1 82.69 155 ASN B O 1
ATOM 5046 N N . LYS B 1 156 ? -8.328 -3.279 11.25 1 92.75 156 LYS B N 1
ATOM 5047 C CA . LYS B 1 156 ? -8.367 -3.197 9.789 1 92.75 156 LYS B CA 1
ATOM 5048 C C . LYS B 1 156 ? -9.797 -3.062 9.281 1 92.75 156 LYS B C 1
ATOM 5050 O O . LYS B 1 156 ? -10.711 -3.707 9.805 1 92.75 156 LYS B O 1
ATOM 5055 N N . PRO B 1 157 ? -9.984 -2.264 8.289 1 92.94 157 PRO B N 1
ATOM 5056 C CA . PRO B 1 157 ? -11.352 -2.078 7.793 1 92.94 157 PRO B CA 1
ATOM 5057 C C . PRO B 1 157 ? -11.82 -3.236 6.918 1 92.94 157 PRO B C 1
ATOM 5059 O O . PRO B 1 157 ? -11 -3.945 6.328 1 92.94 157 PRO B O 1
ATOM 5062 N N . GLY B 1 158 ? -13.141 -3.424 6.871 1 92.38 158 GLY B N 1
ATOM 5063 C CA . GLY B 1 158 ? -13.766 -4.336 5.926 1 92.38 158 GLY B CA 1
ATOM 5064 C C . GLY B 1 158 ? -14.203 -3.658 4.641 1 92.38 158 GLY B C 1
ATOM 5065 O O . GLY B 1 158 ? -14.969 -4.227 3.863 1 92.38 158 GLY B O 1
ATOM 5066 N N . TYR B 1 159 ? -13.859 -2.408 4.473 1 95.12 159 TYR B N 1
ATOM 5067 C CA . TYR B 1 159 ? -14.156 -1.587 3.303 1 95.12 159 TYR B CA 1
ATOM 5068 C C . TYR B 1 159 ? -12.891 -0.927 2.764 1 95.12 159 TYR B C 1
ATOM 5070 O O . TYR B 1 159 ? -11.852 -0.926 3.428 1 95.12 159 TYR B O 1
ATOM 5078 N N . LEU B 1 160 ? -12.945 -0.485 1.537 1 97.94 160 LEU B N 1
ATOM 5079 C CA . LEU B 1 160 ? -11.812 0.219 0.939 1 97.94 160 LEU B CA 1
ATOM 5080 C C . LEU B 1 160 ? -11.688 1.626 1.514 1 97.94 160 LEU B C 1
ATOM 5082 O O . LEU B 1 160 ? -12.594 2.449 1.361 1 97.94 160 LEU B O 1
ATOM 5086 N N . ALA B 1 161 ? -10.648 1.896 2.27 1 97.88 161 ALA B N 1
ATOM 5087 C CA . ALA B 1 161 ? -10.383 3.227 2.809 1 97.88 161 ALA B CA 1
ATOM 5088 C C . ALA B 1 161 ? -9.414 3.994 1.916 1 97.88 161 ALA B C 1
ATOM 5090 O O . ALA B 1 161 ? -8.234 3.631 1.805 1 97.88 161 ALA B O 1
ATOM 5091 N N . LEU B 1 162 ? -9.859 5 1.297 1 98.56 162 LEU B N 1
ATOM 5092 C CA . LEU B 1 162 ? -9.055 5.875 0.454 1 98.56 162 LEU B CA 1
ATOM 5093 C C . LEU B 1 162 ? -8.656 7.141 1.206 1 98.56 162 LEU B C 1
ATOM 5095 O O . LEU B 1 162 ? -9.516 7.957 1.548 1 98.56 162 LEU B O 1
ATOM 5099 N N . VAL B 1 163 ? -7.414 7.27 1.455 1 98.38 163 VAL B N 1
ATOM 5100 C CA . VAL B 1 163 ? -6.922 8.359 2.291 1 98.38 163 VAL B CA 1
ATOM 5101 C C . VAL B 1 163 ? -6.461 9.516 1.41 1 98.38 163 VAL B C 1
ATOM 5103 O O . VAL B 1 163 ? -5.508 9.375 0.64 1 98.38 163 VAL B O 1
ATOM 5106 N N . ASN B 1 164 ? -7.168 10.664 1.527 1 98.19 164 ASN B N 1
ATOM 5107 C CA . ASN B 1 164 ? -6.805 11.859 0.775 1 98.19 164 ASN B CA 1
ATOM 5108 C C . ASN B 1 164 ? -5.602 12.562 1.389 1 98.19 164 ASN B C 1
ATOM 5110 O O . ASN B 1 164 ? -5.691 13.727 1.791 1 98.19 164 ASN B O 1
ATOM 5114 N N . SER B 1 165 ? -4.531 11.906 1.523 1 97.94 165 SER B N 1
ATOM 5115 C CA . SER B 1 165 ? -3.211 12.32 1.988 1 97.94 165 SER B CA 1
ATOM 5116 C C . SER B 1 165 ? -2.121 11.422 1.412 1 97.94 165 SER B C 1
ATOM 5118 O O . SER B 1 165 ? -2.381 10.617 0.514 1 97.94 165 SER B O 1
ATOM 5120 N N . PHE B 1 166 ? -0.882 11.633 1.719 1 98.12 166 PHE B N 1
ATOM 5121 C CA . PHE B 1 166 ? 0.219 10.906 1.102 1 98.12 166 PHE B CA 1
ATOM 5122 C C . PHE B 1 166 ? 1.418 10.836 2.041 1 98.12 166 PHE B C 1
ATOM 5124 O O . PHE B 1 166 ? 1.455 11.531 3.059 1 98.12 166 PHE B O 1
ATOM 5131 N N . TRP B 1 167 ? 2.316 9.992 1.7 1 97.5 167 TRP B N 1
ATOM 5132 C CA . TRP B 1 167 ? 3.523 9.82 2.504 1 97.5 167 TRP B CA 1
ATOM 5133 C C . TRP B 1 167 ? 4.438 11.039 2.375 1 97.5 167 TRP B C 1
ATOM 5135 O O . TRP B 1 167 ? 4.66 11.539 1.271 1 97.5 167 TRP B O 1
ATOM 5145 N N . GLY B 1 168 ? 5.043 11.414 3.301 1 94.81 168 GLY B N 1
ATOM 5146 C CA . GLY B 1 168 ? 5.742 12.68 3.445 1 94.81 168 GLY B CA 1
ATOM 5147 C C . GLY B 1 168 ? 5.027 13.656 4.355 1 94.81 168 GLY B C 1
ATOM 5148 O O . GLY B 1 168 ? 5.66 14.344 5.16 1 94.81 168 GLY B O 1
ATOM 5149 N N . LEU B 1 169 ? 3.713 13.648 4.09 1 96.75 169 LEU B N 1
ATOM 5150 C CA . LEU B 1 169 ? 2.881 14.391 5.031 1 96.75 169 LEU B CA 1
ATOM 5151 C C . LEU B 1 169 ? 2.404 13.492 6.164 1 96.75 169 LEU B C 1
ATOM 5153 O O . LEU B 1 169 ? 2.547 13.836 7.34 1 96.75 169 LEU B O 1
ATOM 5157 N N . GLU B 1 170 ? 1.861 12.312 5.812 1 96.31 170 GLU B N 1
ATOM 5158 C CA . GLU B 1 170 ? 1.489 11.305 6.801 1 96.31 170 GLU B CA 1
ATOM 5159 C C . GLU B 1 170 ? 2.721 10.586 7.348 1 96.31 170 GLU B C 1
ATOM 5161 O O . GLU B 1 170 ? 3.729 10.453 6.652 1 96.31 170 GLU B O 1
ATOM 5166 N N . THR B 1 171 ? 2.613 10.18 8.562 1 95.62 171 THR B N 1
ATOM 5167 C CA . THR B 1 171 ? 3.66 9.32 9.102 1 95.62 171 THR B CA 1
ATOM 5168 C C . THR B 1 171 ? 3.646 7.957 8.422 1 95.62 171 THR B C 1
ATOM 5170 O O . THR B 1 171 ? 2.637 7.246 8.461 1 95.62 171 THR B O 1
ATOM 5173 N N . PRO B 1 172 ? 4.758 7.664 7.773 1 96.81 172 PRO B N 1
ATOM 5174 C CA . PRO B 1 172 ? 4.781 6.371 7.086 1 96.81 172 PRO B CA 1
ATOM 5175 C C . PRO B 1 172 ? 4.555 5.191 8.031 1 96.81 172 PRO B C 1
ATOM 5177 O O . PRO B 1 172 ? 5.094 5.176 9.141 1 96.81 172 PRO B O 1
ATOM 5180 N N . LYS B 1 173 ? 3.787 4.238 7.59 1 96.81 173 LYS B N 1
ATOM 5181 C CA . LYS B 1 173 ? 3.484 3.027 8.344 1 96.81 173 LYS B CA 1
ATOM 5182 C C . LYS B 1 173 ? 2.996 1.912 7.426 1 96.81 173 LYS B C 1
ATOM 5184 O O . LYS B 1 173 ? 2.688 2.156 6.258 1 96.81 173 LYS B O 1
ATOM 5189 N N . ASP B 1 174 ? 3.004 0.711 7.941 1 97.06 174 ASP B N 1
ATOM 5190 C CA . ASP B 1 174 ? 2.486 -0.423 7.18 1 97.06 174 ASP B CA 1
ATOM 5191 C C . ASP B 1 174 ? 0.968 -0.344 7.039 1 97.06 174 ASP B C 1
ATOM 5193 O O . ASP B 1 174 ? 0.266 -0.026 8 1 97.06 174 ASP B O 1
ATOM 5197 N N . LEU B 1 175 ? 0.48 -0.596 5.867 1 97.94 175 LEU B N 1
ATOM 5198 C CA . LEU B 1 175 ? -0.96 -0.57 5.633 1 97.94 175 LEU B CA 1
ATOM 5199 C C . LEU B 1 175 ? -1.443 -1.901 5.07 1 97.94 175 LEU B C 1
ATOM 5201 O O . LEU B 1 175 ? -0.761 -2.516 4.246 1 97.94 175 LEU B O 1
ATOM 5205 N N . PRO B 1 176 ? -2.607 -2.361 5.578 1 97.31 176 PRO B N 1
ATOM 5206 C CA . PRO B 1 176 ? -3.258 -3.447 4.84 1 97.31 176 PRO B CA 1
ATOM 5207 C C . PRO B 1 176 ? -3.703 -3.027 3.441 1 97.31 176 PRO B C 1
ATOM 5209 O O . PRO B 1 176 ? -3.789 -1.832 3.148 1 97.31 176 PRO B O 1
ATOM 5212 N N . PRO B 1 177 ? -3.98 -3.963 2.586 1 97.94 177 PRO B N 1
ATOM 5213 C CA . PRO B 1 177 ? -4.344 -3.637 1.204 1 97.94 177 PRO B CA 1
ATOM 5214 C C . PRO B 1 177 ? -5.602 -2.777 1.112 1 97.94 177 PRO B C 1
ATOM 5216 O O . PRO B 1 177 ? -5.777 -2.035 0.142 1 97.94 177 PRO B O 1
ATOM 5219 N N . LEU B 1 178 ? -6.445 -2.789 2.094 1 97.88 178 LEU B N 1
ATOM 5220 C CA . LEU B 1 178 ? -7.734 -2.105 2.047 1 97.88 178 LEU B CA 1
ATOM 5221 C C . LEU B 1 178 ? -7.586 -0.638 2.436 1 97.88 178 LEU B C 1
ATOM 5223 O O . LEU B 1 178 ? -8.562 0.118 2.41 1 97.88 178 LEU B O 1
ATOM 5227 N N . ILE B 1 179 ? -6.453 -0.216 2.854 1 98.12 179 ILE B N 1
ATOM 5228 C CA . ILE B 1 179 ? -6.168 1.192 3.105 1 98.12 179 ILE B CA 1
ATOM 5229 C C . ILE B 1 179 ? -5.113 1.689 2.119 1 98.12 179 ILE B C 1
ATOM 5231 O O . ILE B 1 179 ? -4.039 1.098 1.999 1 98.12 179 ILE B O 1
ATOM 5235 N N . ALA B 1 180 ? -5.43 2.717 1.407 1 98.38 180 ALA B N 1
ATOM 5236 C CA . ALA B 1 180 ? -4.484 3.252 0.43 1 98.38 180 ALA B CA 1
ATOM 5237 C C . ALA B 1 180 ? -4.352 4.766 0.567 1 98.38 180 ALA B C 1
ATOM 5239 O O . ALA B 1 180 ? -5.355 5.48 0.609 1 98.38 180 ALA B O 1
ATOM 5240 N N . ALA B 1 181 ? -3.146 5.234 0.738 1 98.38 181 ALA B N 1
ATOM 5241 C CA . ALA B 1 181 ? -2.883 6.668 0.632 1 98.38 181 ALA B CA 1
ATOM 5242 C C . ALA B 1 181 ? -2.92 7.125 -0.824 1 98.38 181 ALA B C 1
ATOM 5244 O O . ALA B 1 181 ? -2.002 6.836 -1.596 1 98.38 181 ALA B O 1
ATOM 5245 N N . VAL B 1 182 ? -3.926 7.91 -1.192 1 98.25 182 VAL B N 1
ATOM 5246 C CA . VAL B 1 182 ? -4.141 8.172 -2.611 1 98.25 182 VAL B CA 1
ATOM 5247 C C . VAL B 1 182 ? -4.227 9.68 -2.852 1 98.25 182 VAL B C 1
ATOM 5249 O O . VAL B 1 182 ? -4.766 10.125 -3.867 1 98.25 182 VAL B O 1
ATOM 5252 N N . GLY B 1 183 ? -3.836 10.445 -1.867 1 97.88 183 GLY B N 1
ATOM 5253 C CA . GLY B 1 183 ? -3.896 11.891 -2.018 1 97.88 183 GLY B CA 1
ATOM 5254 C C . GLY B 1 183 ? -2.578 12.5 -2.453 1 97.88 183 GLY B C 1
ATOM 5255 O O . GLY B 1 183 ? -1.586 11.789 -2.629 1 97.88 183 GLY B O 1
ATOM 5256 N N . PRO B 1 184 ? -2.613 13.805 -2.672 1 97.94 184 PRO B N 1
ATOM 5257 C CA . PRO B 1 184 ? -3.801 14.664 -2.594 1 97.94 184 PRO B CA 1
ATOM 5258 C C . PRO B 1 184 ? -4.742 14.477 -3.781 1 97.94 184 PRO B C 1
ATOM 5260 O O . PRO B 1 184 ? -4.293 14.445 -4.93 1 97.94 184 PRO B O 1
ATOM 5263 N N . ILE B 1 185 ? -5.945 14.289 -3.486 1 98.06 185 ILE B N 1
ATOM 5264 C CA . ILE B 1 185 ? -6.957 14.234 -4.539 1 98.06 185 ILE B CA 1
ATOM 5265 C C . ILE B 1 185 ? -7.379 15.656 -4.914 1 98.06 185 ILE B C 1
ATOM 5267 O O . ILE B 1 185 ? -8.141 16.297 -4.184 1 98.06 185 ILE B O 1
ATOM 5271 N N . LEU B 1 186 ? -6.887 16.156 -6.012 1 97.12 186 LEU B N 1
ATOM 5272 C CA . LEU B 1 186 ? -7.129 17.531 -6.469 1 97.12 186 LEU B CA 1
ATOM 5273 C C . LEU B 1 186 ? -7.676 17.531 -7.895 1 97.12 186 LEU B C 1
ATOM 5275 O O . LEU B 1 186 ? -7.27 16.719 -8.719 1 97.12 186 LEU B O 1
ATOM 5279 N N . ALA B 1 187 ? -8.523 18.438 -8.117 1 94.38 187 ALA B N 1
ATOM 5280 C CA . ALA B 1 187 ? -8.977 18.641 -9.492 1 94.38 187 ALA B CA 1
ATOM 5281 C C . ALA B 1 187 ? -7.832 19.109 -10.383 1 94.38 187 ALA B C 1
ATOM 5283 O O . ALA B 1 187 ? -6.945 19.844 -9.93 1 94.38 187 ALA B O 1
ATOM 5284 N N . ASP B 1 188 ? -7.867 18.703 -11.609 1 93.56 188 ASP B N 1
ATOM 5285 C CA . ASP B 1 188 ? -6.824 19.094 -12.555 1 93.56 188 ASP B CA 1
ATOM 5286 C C . ASP B 1 188 ? -6.887 20.594 -12.859 1 93.56 188 ASP B C 1
ATOM 5288 O O . ASP B 1 188 ? -5.852 21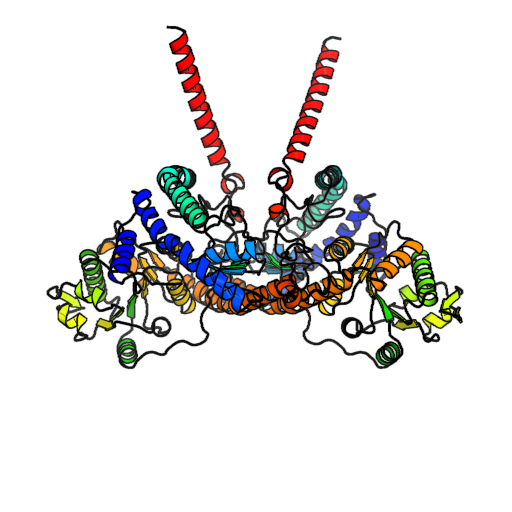.234 -13.023 1 93.56 188 ASP B O 1
ATOM 5292 N N . GLU B 1 189 ? -8.148 21.109 -12.883 1 95.56 189 GLU B N 1
ATOM 5293 C CA . GLU B 1 189 ? -8.375 22.531 -13.102 1 95.56 189 GLU B CA 1
ATOM 5294 C C . GLU B 1 189 ? -8.984 23.188 -11.867 1 95.56 189 GLU B C 1
ATOM 5296 O O . GLU B 1 189 ? -9.617 22.516 -11.047 1 95.56 189 GLU B O 1
ATOM 5301 N N . TYR B 1 190 ? -8.617 24.438 -11.695 1 95.06 190 TYR B N 1
ATOM 5302 C CA . TYR B 1 190 ? -9.188 25.219 -10.602 1 95.06 190 TYR B CA 1
ATOM 5303 C C . TYR B 1 190 ? -9.516 26.625 -11.062 1 95.06 190 TYR B C 1
ATOM 5305 O O . TYR B 1 190 ? -8.977 27.109 -12.07 1 95.06 190 TYR B O 1
ATOM 5313 N N . PRO B 1 191 ? -10.445 27.312 -10.375 1 94.44 191 PRO B N 1
ATOM 5314 C CA . PRO B 1 191 ? -10.844 28.672 -10.773 1 94.44 191 PRO B CA 1
ATOM 5315 C C . PRO B 1 191 ? -9.672 29.641 -10.82 1 94.44 191 PRO B C 1
ATOM 5317 O O . PRO B 1 191 ? -8.836 29.656 -9.914 1 94.44 191 PRO B O 1
ATOM 5320 N N . PRO B 1 192 ? -9.609 30.5 -11.844 1 95.56 192 PRO B N 1
ATOM 5321 C CA . PRO B 1 192 ? -8.547 31.5 -11.93 1 95.56 192 PRO B CA 1
ATOM 5322 C C . PRO B 1 192 ? -8.734 32.656 -10.953 1 95.56 192 PRO B C 1
ATOM 5324 O O . PRO B 1 192 ? -9.781 32.75 -10.305 1 95.56 192 PRO B O 1
ATOM 5327 N N . LEU B 1 193 ? -7.754 33.469 -10.875 1 96.69 193 LEU B N 1
ATOM 5328 C CA . LEU B 1 193 ? -7.852 34.688 -10.062 1 96.69 193 LEU B CA 1
ATOM 5329 C C . LEU B 1 193 ? -8.906 35.625 -10.617 1 96.69 193 LEU B C 1
ATOM 5331 O O . LEU B 1 193 ? -9.047 35.75 -11.836 1 96.69 193 LEU B O 1
ATOM 5335 N N . ASP B 1 194 ? -9.711 36.188 -9.742 1 94.88 194 ASP B N 1
ATOM 5336 C CA . ASP B 1 194 ? -10.555 37.312 -10.188 1 94.88 194 ASP B CA 1
ATOM 5337 C C . ASP B 1 194 ? -9.734 38.562 -10.414 1 94.88 194 ASP B C 1
ATOM 5339 O O . ASP B 1 194 ? -8.562 38.625 -10.031 1 94.88 194 ASP B O 1
ATOM 5343 N N . GLY B 1 195 ? -10.305 39.594 -11.078 1 95.19 195 GLY B N 1
ATOM 5344 C CA . GLY B 1 195 ? -9.586 40.781 -11.445 1 95.19 195 GLY B CA 1
ATOM 5345 C C . GLY B 1 195 ? -8.961 41.5 -10.266 1 95.19 195 GLY B C 1
ATOM 5346 O O . GLY B 1 195 ? -7.809 41.938 -10.328 1 95.19 195 GLY B O 1
ATOM 5347 N N . ALA B 1 196 ? -9.633 41.625 -9.188 1 95.38 196 ALA B N 1
ATOM 5348 C CA . ALA B 1 196 ? -9.164 42.344 -8.008 1 95.38 196 ALA B CA 1
ATOM 5349 C C . ALA B 1 196 ? -7.98 41.625 -7.363 1 95.38 196 ALA B C 1
ATOM 5351 O O . ALA B 1 196 ? -6.984 42.281 -7.008 1 95.38 196 ALA B O 1
ATOM 5352 N N . THR B 1 197 ? -8.125 40.344 -7.18 1 96.81 197 THR B N 1
ATOM 5353 C CA . THR B 1 197 ? -7.047 39.562 -6.574 1 96.81 197 THR B CA 1
ATOM 5354 C C . THR B 1 197 ? -5.809 39.562 -7.465 1 96.81 197 THR B C 1
ATOM 5356 O O . THR B 1 197 ? -4.68 39.625 -6.969 1 96.81 197 THR B O 1
ATOM 5359 N N . GLU B 1 198 ? -5.984 39.469 -8.797 1 97.38 198 GLU B N 1
ATOM 5360 C CA . GLU B 1 198 ? -4.875 39.5 -9.75 1 97.38 198 GLU B CA 1
ATOM 5361 C C . GLU B 1 198 ? -4.133 40.844 -9.656 1 97.38 198 GLU B C 1
ATOM 5363 O O . GLU B 1 198 ? -2.902 40.875 -9.617 1 97.38 198 GLU B O 1
ATOM 5368 N N . SER B 1 199 ? -4.945 41.906 -9.648 1 97.38 199 SER B N 1
ATOM 5369 C CA . SER B 1 199 ? -4.348 43.219 -9.539 1 97.38 199 SER B CA 1
ATOM 5370 C C . SER B 1 199 ? -3.562 43.375 -8.242 1 97.38 199 SER B C 1
ATOM 5372 O O . SER B 1 199 ? -2.471 43.938 -8.234 1 97.38 199 SER B O 1
ATOM 5374 N N . PHE B 1 200 ? -4.086 42.875 -7.211 1 98.06 200 PHE B N 1
ATOM 5375 C CA . PHE B 1 200 ? -3.43 42.969 -5.91 1 98.06 200 PHE B CA 1
ATOM 5376 C C . PHE B 1 200 ? -2.109 42.219 -5.918 1 98.06 200 PHE B C 1
ATOM 5378 O O . PHE B 1 200 ? -1.079 42.75 -5.496 1 98.06 200 PHE B O 1
ATOM 5385 N N . LEU B 1 201 ? -2.104 40.969 -6.359 1 98.31 201 LEU B N 1
ATOM 5386 C CA . LEU B 1 201 ? -0.918 40.125 -6.363 1 98.31 201 LEU B CA 1
ATOM 5387 C C . LEU B 1 201 ? 0.154 40.688 -7.289 1 98.31 201 LEU B C 1
ATOM 5389 O O . LEU B 1 201 ? 1.345 40.625 -6.969 1 98.31 201 LEU B O 1
ATOM 5393 N N . SER B 1 202 ? -0.26 41.25 -8.383 1 97.88 202 SER B N 1
ATOM 5394 C CA . SER B 1 202 ? 0.686 41.812 -9.344 1 97.88 202 SER B CA 1
ATOM 5395 C C . SER B 1 202 ? 1.373 43.062 -8.789 1 97.88 202 SER B C 1
ATOM 5397 O O . SER B 1 202 ? 2.465 43.406 -9.234 1 97.88 202 SER B O 1
ATOM 5399 N N . ALA B 1 203 ? 0.738 43.688 -7.863 1 98.06 203 ALA B N 1
ATOM 5400 C CA . ALA B 1 203 ? 1.256 44.938 -7.305 1 98.06 203 ALA B CA 1
ATOM 5401 C C . ALA B 1 203 ? 2.186 44.656 -6.125 1 98.06 203 ALA B C 1
ATOM 5403 O O . ALA B 1 203 ? 2.807 45.594 -5.59 1 98.06 203 ALA B O 1
ATOM 5404 N N . HIS B 1 204 ? 2.336 43.438 -5.723 1 98.25 204 HIS B N 1
ATOM 5405 C CA . HIS B 1 204 ? 3.104 43.094 -4.531 1 98.25 204 HIS B CA 1
ATOM 5406 C C . HIS B 1 204 ? 4.086 41.938 -4.816 1 98.25 204 HIS B C 1
ATOM 5408 O O . HIS B 1 204 ? 4.004 41.281 -5.859 1 98.25 204 HIS B O 1
ATOM 5414 N N . GLN B 1 205 ? 5.02 41.719 -3.914 1 97.81 205 GLN B N 1
ATOM 5415 C CA . GLN B 1 205 ? 6.051 40.688 -4.125 1 97.81 205 GLN B CA 1
ATOM 5416 C C . GLN B 1 205 ? 6.02 39.625 -3.023 1 97.81 205 GLN B C 1
ATOM 5418 O O . GLN B 1 205 ? 6.383 38.469 -3.256 1 97.81 205 GLN B O 1
ATOM 5423 N N . HIS B 1 206 ? 5.672 40.031 -1.85 1 98.38 206 HIS B N 1
ATOM 5424 C CA . HIS B 1 206 ? 5.66 39.156 -0.689 1 98.38 206 HIS B CA 1
ATOM 5425 C C . HIS B 1 206 ? 4.312 39.188 0.028 1 98.38 206 HIS B C 1
ATOM 5427 O O . HIS B 1 206 ? 4.18 39.875 1.059 1 98.38 206 HIS B O 1
ATOM 5433 N N . VAL B 1 207 ? 3.408 38.375 -0.438 1 98.75 207 VAL B N 1
ATOM 5434 C CA . VAL B 1 207 ? 2.029 38.438 0.034 1 98.75 207 VAL B CA 1
ATOM 5435 C C . VAL B 1 207 ? 1.753 37.281 0.976 1 98.75 207 VAL B C 1
ATOM 5437 O O . VAL B 1 207 ? 2.131 36.125 0.688 1 98.75 207 VAL B O 1
ATOM 5440 N N . VAL B 1 208 ? 1.146 37.531 2.098 1 98.88 208 VAL B N 1
ATOM 5441 C CA . VAL B 1 208 ? 0.63 36.531 3.01 1 98.88 208 VAL B CA 1
ATOM 5442 C C . VAL B 1 208 ? -0.845 36.25 2.713 1 98.88 208 VAL B C 1
ATOM 5444 O O . VAL B 1 208 ? -1.646 37.188 2.654 1 98.88 208 VAL B O 1
ATOM 5447 N N . TYR B 1 209 ? -1.162 35.031 2.447 1 98.81 209 TYR B N 1
ATOM 5448 C CA . TYR B 1 209 ? -2.555 34.625 2.281 1 98.81 209 TYR B CA 1
ATOM 5449 C C . TYR B 1 209 ? -3.107 34.031 3.566 1 98.81 209 TYR B C 1
ATOM 5451 O O . TYR B 1 209 ? -2.547 33.062 4.102 1 98.81 209 TYR B O 1
ATOM 5459 N N . VAL B 1 210 ? -4.188 34.594 4.094 1 98.56 210 VAL B N 1
ATOM 5460 C CA . VAL B 1 210 ? -4.793 34.156 5.348 1 98.56 210 VAL B CA 1
ATOM 5461 C C . VAL B 1 210 ? -6.18 33.594 5.078 1 98.56 210 VAL B C 1
ATOM 5463 O O . VAL B 1 210 ? -7.043 34.281 4.512 1 98.56 210 VAL B O 1
ATOM 5466 N N . SER B 1 211 ? -6.352 32.375 5.438 1 97.44 211 SER B N 1
ATOM 5467 C CA . SER B 1 211 ? -7.66 31.719 5.348 1 97.44 211 SER B CA 1
ATOM 5468 C C . SER B 1 211 ? -7.832 30.672 6.434 1 97.44 211 SER B C 1
ATOM 5470 O O . SER B 1 211 ? -7.074 29.703 6.492 1 97.44 211 SER B O 1
ATOM 5472 N N . PHE B 1 212 ? -8.836 30.797 7.289 1 93.69 212 PHE B N 1
ATOM 5473 C CA . PHE B 1 212 ? -9.094 29.828 8.359 1 93.69 212 PHE B CA 1
ATOM 5474 C C . PHE B 1 212 ? -10.344 29.016 8.055 1 93.69 212 PHE B C 1
ATOM 5476 O O . PHE B 1 212 ? -10.914 28.406 8.961 1 93.69 212 PHE B O 1
ATOM 5483 N N . GLY B 1 213 ? -10.734 28.984 6.832 1 83.69 213 GLY B N 1
ATOM 5484 C CA . GLY B 1 213 ? -11.867 28.188 6.426 1 83.69 213 GLY B CA 1
ATOM 5485 C C . GLY B 1 213 ? -13.203 28.797 6.793 1 83.69 213 GLY B C 1
ATOM 5486 O O . GLY B 1 213 ? -13.25 29.891 7.371 1 83.69 213 GLY B O 1
ATOM 5487 N N . THR B 1 214 ? -14.289 28.078 6.52 1 76 214 THR B N 1
ATOM 5488 C CA . THR B 1 214 ? -15.648 28.594 6.633 1 76 214 THR B CA 1
ATOM 5489 C C . THR B 1 214 ? -16.172 28.438 8.062 1 76 214 THR B C 1
ATOM 5491 O O . THR B 1 214 ? -17.031 29.203 8.492 1 76 214 THR B O 1
ATOM 5494 N N . HIS B 1 215 ? -15.523 27.547 8.805 1 81.19 215 HIS B N 1
ATOM 5495 C CA . HIS B 1 215 ? -16.188 27.156 10.047 1 81.19 215 HIS B CA 1
ATOM 5496 C C . HIS B 1 215 ? -15.477 27.75 11.258 1 81.19 215 HIS B C 1
ATOM 5498 O O . HIS B 1 215 ? -15.992 27.688 12.375 1 81.19 215 HIS B O 1
ATOM 5504 N N . ILE B 1 216 ? -14.344 28.312 11.023 1 87.75 216 ILE B N 1
ATOM 5505 C CA . ILE B 1 216 ? -13.578 28.875 12.133 1 87.75 216 ILE B CA 1
ATOM 5506 C C . ILE B 1 216 ? -13.805 30.375 12.211 1 87.75 216 ILE B C 1
ATOM 5508 O O . ILE B 1 216 ? -13.734 31.078 11.203 1 87.75 216 ILE B O 1
ATOM 5512 N N . GLN B 1 217 ? -14.125 30.828 13.398 1 89.19 217 GLN B N 1
ATOM 5513 C CA . GLN B 1 217 ? -14.219 32.25 13.688 1 89.19 217 GLN B CA 1
ATOM 5514 C C . GLN B 1 217 ? -13.18 32.688 14.727 1 89.19 217 GLN B C 1
ATOM 5516 O O . GLN B 1 217 ? -13.359 32.438 15.922 1 89.19 217 GLN B O 1
ATOM 5521 N N . LEU B 1 218 ? -12.203 33.406 14.219 1 93.12 218 LEU B N 1
ATOM 5522 C CA . LEU B 1 218 ? -11.195 33.906 15.141 1 93.12 218 LEU B CA 1
ATOM 5523 C C . LEU B 1 218 ? -11.789 34.938 16.094 1 93.12 218 LEU B C 1
ATOM 5525 O O . LEU B 1 218 ? -12.586 35.781 15.672 1 93.12 218 LEU B O 1
ATOM 5529 N N . GLN B 1 219 ? -11.414 34.844 17.281 1 91.69 219 GLN B N 1
ATOM 5530 C CA . GLN B 1 219 ? -11.883 35.781 18.281 1 91.69 219 GLN B CA 1
ATOM 5531 C C . GLN B 1 219 ? -11.125 37.094 18.172 1 91.69 219 GLN B C 1
ATOM 5533 O O . GLN B 1 219 ? -10.016 37.156 17.641 1 91.69 219 GLN B O 1
ATOM 5538 N N . PRO B 1 220 ? -11.695 38.156 18.719 1 94.5 220 PRO B N 1
ATOM 5539 C CA . PRO B 1 220 ? -11.109 39.5 18.562 1 94.5 220 PRO B CA 1
ATOM 5540 C C . PRO B 1 220 ? -9.664 39.562 19.062 1 94.5 220 PRO B C 1
ATOM 5542 O O . PRO B 1 220 ? -8.812 40.188 18.422 1 94.5 220 PRO B O 1
ATOM 5545 N N . TYR B 1 221 ? -9.375 38.906 20.172 1 93.25 221 TYR B N 1
ATOM 5546 C CA . TYR B 1 221 ? -8.016 38.969 20.703 1 93.25 221 TYR B CA 1
ATOM 5547 C C . TYR B 1 221 ? -7.027 38.281 19.797 1 93.25 221 TYR B C 1
ATOM 5549 O O . TYR B 1 221 ? -5.871 38.688 19.688 1 93.25 221 TYR B O 1
ATOM 5557 N N . HIS B 1 222 ? -7.465 37.188 19.094 1 95 222 HIS B N 1
ATOM 5558 C CA . HIS B 1 222 ? -6.629 36.562 18.078 1 95 222 HIS B CA 1
ATOM 5559 C C . HIS B 1 222 ? -6.398 37.469 16.891 1 95 222 HIS B C 1
ATOM 5561 O O . HIS B 1 222 ? -5.281 37.562 16.375 1 95 222 HIS B O 1
ATOM 5567 N N . LEU B 1 223 ? -7.465 38.125 16.484 1 96.62 223 LEU B N 1
ATOM 5568 C CA . LEU B 1 223 ? -7.395 39 15.336 1 96.62 223 LEU B CA 1
ATOM 5569 C C . LEU B 1 223 ? -6.426 40.156 15.602 1 96.62 223 LEU B C 1
ATOM 5571 O O . LEU B 1 223 ? -5.629 40.531 14.734 1 96.62 223 LEU B O 1
ATOM 5575 N N . GLU B 1 224 ? -6.477 40.656 16.812 1 96.19 224 GLU B N 1
ATOM 5576 C CA . GLU B 1 224 ? -5.578 41.75 17.203 1 96.19 224 GLU B CA 1
ATOM 5577 C C . GLU B 1 224 ? -4.121 41.312 17.156 1 96.19 224 GLU B C 1
ATOM 5579 O O . GLU B 1 224 ? -3.246 42.062 16.734 1 96.19 224 GLU B O 1
ATOM 5584 N N . ARG B 1 225 ? -3.875 40.062 17.594 1 96.75 225 ARG B N 1
ATOM 5585 C CA . ARG B 1 225 ? -2.52 39.531 17.578 1 96.75 225 ARG B CA 1
ATOM 5586 C C . ARG B 1 225 ? -1.994 39.406 16.156 1 96.75 225 ARG B C 1
ATOM 5588 O O . ARG B 1 225 ? -0.844 39.75 15.875 1 96.75 225 ARG B O 1
ATOM 5595 N N . PHE B 1 226 ? -2.854 38.938 15.25 1 98 226 PHE B N 1
ATOM 5596 C CA . PHE B 1 226 ? -2.438 38.781 13.859 1 98 226 PHE B CA 1
ATOM 5597 C C . PHE B 1 226 ? -2.193 40.125 13.203 1 98 226 PHE B C 1
ATOM 5599 O O . PHE B 1 226 ? -1.201 40.312 12.492 1 98 226 PHE B O 1
ATOM 5606 N N . LEU B 1 227 ? -3.09 41.062 13.469 1 97.75 227 LEU B N 1
ATOM 5607 C CA . LEU B 1 227 ? -2.928 42.406 12.898 1 97.75 227 LEU B CA 1
ATOM 5608 C C . LEU B 1 227 ? -1.635 43.062 13.383 1 97.75 227 LEU B C 1
ATOM 5610 O O . LEU B 1 227 ? -0.893 43.625 12.586 1 97.75 227 LEU B O 1
ATOM 5614 N N . ALA B 1 228 ? -1.407 42.906 14.68 1 96.94 228 ALA B N 1
ATOM 5615 C CA . ALA B 1 228 ? -0.194 43.5 15.258 1 96.94 228 ALA B CA 1
ATOM 5616 C C . ALA B 1 228 ? 1.053 42.812 14.695 1 96.94 228 ALA B C 1
ATOM 5618 O O . ALA B 1 228 ? 2.057 43.469 14.414 1 96.94 228 ALA B O 1
ATOM 5619 N N . ALA B 1 229 ? 1.003 41.531 14.555 1 98.38 229 ALA B N 1
ATOM 5620 C CA . ALA B 1 229 ? 2.133 40.781 14.008 1 98.38 229 ALA B CA 1
ATOM 5621 C C . ALA B 1 229 ? 2.414 41.188 12.562 1 98.38 229 ALA B C 1
ATOM 5623 O O . ALA B 1 229 ? 3.568 41.406 12.188 1 98.38 229 ALA B O 1
ATOM 5624 N N . PHE B 1 230 ? 1.37 41.312 11.727 1 98.19 230 PHE B N 1
ATOM 5625 C CA . PHE B 1 230 ? 1.548 41.688 10.336 1 98.19 230 PHE B CA 1
ATOM 5626 C C . PHE B 1 230 ? 2.08 43.125 10.227 1 98.19 230 PHE B C 1
ATOM 5628 O O . PHE B 1 230 ? 2.863 43.438 9.328 1 98.19 230 PHE B O 1
ATOM 5635 N N . SER B 1 231 ? 1.627 43.969 11.172 1 97.25 231 SER B N 1
ATOM 5636 C CA . SER B 1 231 ? 2.168 45.312 11.242 1 97.25 231 SER B CA 1
ATOM 5637 C C . SER B 1 231 ? 3.684 45.312 11.398 1 97.25 231 SER B C 1
ATOM 5639 O O . SER B 1 231 ? 4.395 46.031 10.703 1 97.25 231 SER B O 1
ATOM 5641 N N . THR B 1 232 ? 4.129 44.5 12.312 1 97.44 232 THR B N 1
ATOM 5642 C CA . THR B 1 232 ? 5.562 44.375 12.555 1 97.44 232 THR B CA 1
ATOM 5643 C C . THR B 1 232 ? 6.273 43.844 11.305 1 97.44 232 THR B C 1
ATOM 5645 O O . THR B 1 232 ? 7.336 44.344 10.938 1 97.44 232 THR B O 1
ATOM 5648 N N . LEU B 1 233 ? 5.68 42.906 10.594 1 98.06 233 LEU B N 1
ATOM 5649 C CA . LEU B 1 233 ? 6.277 42.312 9.398 1 98.06 233 LEU B CA 1
ATOM 5650 C C . LEU B 1 233 ? 6.324 43.344 8.258 1 98.06 233 LEU B C 1
ATOM 5652 O O . LEU B 1 233 ? 7.281 43.344 7.48 1 98.06 233 LEU B O 1
ATOM 5656 N N . PHE B 1 234 ? 5.277 44.188 8.141 1 97.25 234 PHE B N 1
ATOM 5657 C CA . PHE B 1 234 ? 5.285 45.281 7.184 1 97.25 234 PHE B CA 1
ATOM 5658 C C . PHE B 1 234 ? 6.426 46.25 7.477 1 97.25 234 PHE B C 1
ATOM 5660 O O . PHE B 1 234 ? 7.16 46.656 6.566 1 97.25 234 PHE B O 1
ATOM 5667 N N . THR B 1 235 ? 6.578 46.562 8.742 1 95.81 235 THR B N 1
ATOM 5668 C CA . THR B 1 235 ? 7.582 47.531 9.172 1 95.81 235 THR B CA 1
ATOM 5669 C C . THR B 1 235 ? 8.992 47 8.891 1 95.81 235 THR B C 1
ATOM 5671 O O . THR B 1 235 ? 9.891 47.781 8.539 1 95.81 235 THR B O 1
ATOM 5674 N N . GLU B 1 236 ? 9.133 45.75 9.039 1 96.06 236 GLU B N 1
ATOM 5675 C CA . GLU B 1 236 ? 10.438 45.125 8.82 1 96.06 236 GLU B CA 1
ATOM 5676 C C . GLU B 1 236 ? 10.688 44.875 7.336 1 96.06 236 GLU B C 1
ATOM 5678 O O . GLU B 1 236 ? 11.773 44.469 6.945 1 96.06 236 GLU B O 1
ATOM 5683 N N . GLY B 1 237 ? 9.688 45.062 6.512 1 95.81 237 GLY B N 1
ATOM 5684 C CA . GLY B 1 237 ? 9.82 44.906 5.07 1 95.81 237 GLY B CA 1
ATOM 5685 C C . GLY B 1 237 ? 9.805 43.438 4.633 1 95.81 237 GLY B C 1
ATOM 5686 O O . GLY B 1 237 ? 10.266 43.125 3.535 1 95.81 237 GLY B O 1
ATOM 5687 N N . LEU B 1 238 ? 9.297 42.594 5.504 1 97.38 238 LEU B N 1
ATOM 5688 C CA . LEU B 1 238 ? 9.297 41.156 5.195 1 97.38 238 LEU B CA 1
ATOM 5689 C C . LEU B 1 238 ? 8.086 40.781 4.348 1 97.38 238 LEU B C 1
ATOM 5691 O O . LEU B 1 238 ? 8.086 39.75 3.672 1 97.38 238 LEU B O 1
ATOM 5695 N N . ILE B 1 239 ? 7.047 41.625 4.449 1 98.19 239 ILE B N 1
ATOM 5696 C CA . ILE B 1 239 ? 5.887 41.469 3.582 1 98.19 239 ILE B CA 1
ATOM 5697 C C . ILE B 1 239 ? 5.453 42.812 3.029 1 98.19 239 ILE B C 1
ATOM 5699 O O . ILE B 1 239 ? 5.832 43.844 3.561 1 98.19 239 ILE B O 1
ATOM 5703 N N . ASP B 1 240 ? 4.691 42.812 1.938 1 97.94 240 ASP B N 1
ATOM 5704 C CA . ASP B 1 240 ? 4.207 44.062 1.381 1 97.94 240 ASP B CA 1
ATOM 5705 C C . ASP B 1 240 ? 2.729 43.969 1.016 1 97.94 240 ASP B C 1
ATOM 5707 O O . ASP B 1 240 ? 2.166 44.906 0.438 1 97.94 240 ASP B O 1
ATOM 5711 N N . GLY B 1 241 ? 2.09 42.781 1.368 1 98.19 241 GLY B N 1
ATOM 5712 C CA . GLY B 1 241 ? 0.664 42.594 1.145 1 98.19 241 GLY B CA 1
ATOM 5713 C C . GLY B 1 241 ? 0.071 41.469 1.946 1 98.19 241 GLY B C 1
ATOM 5714 O O . GLY B 1 241 ? 0.766 40.5 2.266 1 98.19 241 GLY B O 1
ATOM 5715 N N . VAL B 1 242 ? -1.185 41.562 2.283 1 98.62 242 VAL B N 1
ATOM 5716 C CA . VAL B 1 242 ? -1.938 40.531 2.945 1 98.62 242 VAL B CA 1
ATOM 5717 C C . VAL B 1 242 ? -3.289 40.344 2.258 1 98.62 242 VAL B C 1
ATOM 5719 O O . VAL B 1 242 ? -4.051 41.281 2.113 1 98.62 242 VAL B O 1
ATOM 5722 N N . ILE B 1 243 ? -3.516 39.156 1.765 1 98.56 243 ILE B N 1
ATOM 5723 C CA . ILE B 1 243 ? -4.855 38.75 1.336 1 98.56 243 ILE B CA 1
ATOM 5724 C C . ILE B 1 243 ? -5.535 37.938 2.432 1 98.56 243 ILE B C 1
ATOM 5726 O O . ILE B 1 243 ? -5.004 36.906 2.867 1 98.56 243 ILE B O 1
ATOM 5730 N N . TRP B 1 244 ? -6.68 38.406 2.912 1 98.06 244 TRP B N 1
ATOM 5731 C CA . TRP B 1 244 ? -7.398 37.719 3.986 1 98.06 244 TRP B CA 1
ATOM 5732 C C . TRP B 1 244 ? -8.797 37.312 3.537 1 98.06 244 TRP B C 1
ATOM 5734 O O . TRP B 1 244 ? -9.648 38.156 3.289 1 98.06 244 TRP B O 1
ATOM 5744 N N . ALA B 1 245 ? -9 36 3.367 1 97.06 245 ALA B N 1
ATOM 5745 C CA . ALA B 1 245 ? -10.336 35.5 3.107 1 97.06 245 ALA B CA 1
ATOM 5746 C C . ALA B 1 245 ? -11.156 35.438 4.391 1 97.06 245 ALA B C 1
ATOM 5748 O O . ALA B 1 245 ? -10.938 34.562 5.234 1 97.06 245 ALA B O 1
ATOM 5749 N N . ALA B 1 246 ? -12.086 36.312 4.559 1 94.69 246 ALA B N 1
ATOM 5750 C CA . ALA B 1 246 ? -12.938 36.438 5.742 1 94.69 246 ALA B CA 1
ATOM 5751 C C . ALA B 1 246 ? -14.375 36.75 5.352 1 94.69 246 ALA B C 1
ATOM 5753 O O . ALA B 1 246 ? -14.633 37.719 4.637 1 94.69 246 ALA B O 1
ATOM 5754 N N . ASN B 1 247 ? -15.281 35.938 5.805 1 92.25 247 ASN B N 1
ATOM 5755 C CA . ASN B 1 247 ? -16.688 36.188 5.531 1 92.25 247 ASN B CA 1
ATOM 5756 C C . ASN B 1 247 ? -17.219 37.312 6.418 1 92.25 247 ASN B C 1
ATOM 5758 O O . ASN B 1 247 ? -16.484 37.875 7.23 1 92.25 247 ASN B O 1
ATOM 5762 N N . ASP B 1 248 ? -18.5 37.625 6.273 1 91.44 248 ASP B N 1
ATOM 5763 C CA . ASP B 1 248 ? -19.078 38.781 6.965 1 91.44 248 ASP B CA 1
ATOM 5764 C C . ASP B 1 248 ? -19.047 38.562 8.477 1 91.44 248 ASP B C 1
ATOM 5766 O O . ASP B 1 248 ? -18.781 39.5 9.227 1 91.44 248 ASP B O 1
ATOM 5770 N N . SER B 1 249 ? -19.344 37.375 8.859 1 89.06 249 SER B N 1
ATOM 5771 C CA . SER B 1 249 ? -19.375 37.094 10.289 1 89.06 249 SER B CA 1
ATOM 5772 C C . SER B 1 249 ? -18.016 37.312 10.93 1 89.06 249 SER B C 1
ATOM 5774 O O . SER B 1 249 ? -17.922 37.844 12.031 1 89.06 249 SER B O 1
ATOM 5776 N N . GLN B 1 250 ? -16.953 36.906 10.266 1 92.62 250 GLN B N 1
ATOM 5777 C CA . GLN B 1 250 ? -15.602 37.094 10.766 1 92.62 250 GLN B CA 1
ATOM 5778 C C . GLN B 1 250 ? -15.203 38.562 10.734 1 92.62 250 GLN B C 1
ATOM 5780 O O . GLN B 1 250 ? -14.57 39.062 11.672 1 92.62 250 GLN B O 1
ATOM 5785 N N . ARG B 1 251 ? -15.555 39.312 9.766 1 94.25 251 ARG B N 1
ATOM 5786 C CA . ARG B 1 251 ? -15.18 40.688 9.594 1 94.25 251 ARG B CA 1
ATOM 5787 C C . ARG B 1 251 ? -15.75 41.562 10.719 1 94.25 251 ARG B C 1
ATOM 5789 O O . ARG B 1 251 ? -15.125 42.531 11.141 1 94.25 251 ARG B O 1
ATOM 5796 N N . ARG B 1 252 ? -16.875 41.125 11.227 1 94.06 252 ARG B N 1
ATOM 5797 C CA . ARG B 1 252 ? -17.547 41.875 12.266 1 94.06 252 ARG B CA 1
ATOM 5798 C C . ARG B 1 252 ? -16.797 41.781 13.594 1 94.06 252 ARG B C 1
ATOM 5800 O O . ARG B 1 252 ? -17 42.594 14.492 1 94.06 252 ARG B O 1
ATOM 5807 N N . LEU B 1 253 ? -15.938 40.844 13.656 1 94.69 253 LEU B N 1
ATOM 5808 C CA . LEU B 1 253 ? -15.25 40.625 14.922 1 94.69 253 LEU B CA 1
ATOM 5809 C C . LEU B 1 253 ? -13.984 41.469 15.023 1 94.69 253 LEU B C 1
ATOM 5811 O O . LEU B 1 253 ? -13.383 41.562 16.094 1 94.69 253 LEU B O 1
ATOM 5815 N N . PHE B 1 254 ? -13.656 42.156 13.922 1 96.81 254 PHE B N 1
ATOM 5816 C CA . PHE B 1 254 ? -12.523 43.062 13.961 1 96.81 254 PHE B CA 1
ATOM 5817 C C . PHE B 1 254 ? -12.898 44.344 14.68 1 96.81 254 PHE B C 1
ATOM 5819 O O . PHE B 1 254 ? -14.047 44.781 14.641 1 96.81 254 PHE B O 1
ATOM 5826 N N . ASN B 1 255 ? -11.93 44.906 15.367 1 96.19 255 ASN B N 1
ATOM 5827 C CA . ASN B 1 255 ? -12.109 46.25 15.906 1 96.19 255 ASN B CA 1
ATOM 5828 C C . ASN B 1 255 ? -11.875 47.312 14.844 1 96.19 255 ASN B C 1
ATOM 5830 O O . ASN B 1 255 ? -10.734 47.625 14.516 1 96.19 255 ASN B O 1
ATOM 5834 N N . PRO B 1 256 ? -12.938 47.938 14.438 1 95.19 256 PRO B N 1
ATOM 5835 C CA . PRO B 1 256 ? -12.805 48.875 13.328 1 95.19 256 PRO B CA 1
ATOM 5836 C C . PRO B 1 256 ? -11.977 50.094 13.688 1 95.19 256 PRO B C 1
ATOM 5838 O O . PRO B 1 256 ? -11.438 50.781 12.797 1 95.19 256 PRO B O 1
ATOM 5841 N N . GLU B 1 257 ? -11.828 50.375 15 1 94.81 257 GLU B N 1
ATOM 5842 C CA . GLU B 1 257 ? -11.141 51.594 15.438 1 94.81 257 GLU B CA 1
ATOM 5843 C C . GLU B 1 257 ? -9.664 51.344 15.695 1 94.81 257 GLU B C 1
ATOM 5845 O O . GLU B 1 257 ? -8.883 52.281 15.875 1 94.81 257 GLU B O 1
ATOM 5850 N N . GLN B 1 258 ? -9.367 50.094 15.578 1 94.44 258 GLN B N 1
ATOM 5851 C CA . GLN B 1 258 ? -7.961 49.75 15.766 1 94.44 258 GLN B CA 1
ATOM 5852 C C . GLN B 1 258 ? -7.109 50.25 14.609 1 94.44 258 GLN B C 1
ATOM 5854 O O . GLN B 1 258 ? -7.555 50.281 13.461 1 94.44 258 GLN B O 1
ATOM 5859 N N . ARG B 1 259 ? -5.902 50.719 14.961 1 94.38 259 ARG B N 1
ATOM 5860 C CA . ARG B 1 259 ? -4.961 51.188 13.945 1 94.38 259 ARG B CA 1
ATOM 5861 C C . ARG B 1 259 ? -3.846 50.156 13.734 1 94.38 259 ARG B C 1
ATOM 5863 O O . ARG B 1 259 ? -3.373 49.531 14.695 1 94.38 259 ARG B O 1
ATOM 5870 N N . VAL B 1 260 ? -3.535 49.938 12.5 1 94.62 260 VAL B N 1
ATOM 5871 C CA . VAL B 1 260 ? -2.473 49.031 12.125 1 94.62 260 VAL B CA 1
ATOM 5872 C C . VAL B 1 260 ? -1.392 49.75 11.344 1 94.62 260 VAL B C 1
ATOM 5874 O O . VAL B 1 260 ? -1.683 50.438 10.352 1 94.62 260 VAL B O 1
ATOM 5877 N N . GLN B 1 261 ? -0.17 49.719 11.875 1 93.88 261 GLN B N 1
ATOM 5878 C CA . GLN B 1 261 ? 0.952 50.312 11.18 1 93.88 261 GLN B CA 1
ATOM 5879 C C . GLN B 1 261 ? 1.349 49.5 9.945 1 93.88 261 GLN B C 1
ATOM 5881 O O . GLN B 1 261 ? 1.571 48.312 10.039 1 93.88 261 GLN B O 1
ATOM 5886 N N . VAL B 1 262 ? 1.374 50.125 8.742 1 92 262 VAL B N 1
ATOM 5887 C CA . VAL B 1 262 ? 1.794 49.531 7.477 1 92 262 VAL B CA 1
ATOM 5888 C C . VAL B 1 262 ? 2.988 50.312 6.918 1 92 262 VAL B C 1
ATOM 5890 O O . VAL B 1 262 ? 2.82 51.25 6.121 1 92 262 VAL B O 1
ATOM 5893 N N . GLY B 1 263 ? 4.113 49.812 7.246 1 87.25 263 GLY B N 1
ATOM 5894 C CA . GLY B 1 263 ? 5.281 50.625 6.922 1 87.25 263 GLY B CA 1
ATOM 5895 C C . GLY B 1 263 ? 5.285 51.969 7.621 1 87.25 263 GLY B C 1
ATOM 5896 O O . GLY B 1 263 ? 5.266 52.062 8.852 1 87.25 263 GLY B O 1
ATOM 5897 N N . THR B 1 264 ? 5.152 53.031 6.77 1 86.12 264 THR B N 1
ATOM 5898 C CA . THR B 1 264 ? 5.172 54.406 7.316 1 86.12 264 THR B CA 1
ATOM 5899 C C . THR B 1 264 ? 3.754 54.938 7.504 1 86.12 264 THR B C 1
ATOM 5901 O O . THR B 1 264 ? 3.559 56 8.07 1 86.12 264 THR B O 1
ATOM 5904 N N . ARG B 1 265 ? 2.818 54.125 7.098 1 90.94 265 ARG B N 1
ATOM 5905 C CA . ARG B 1 265 ? 1.425 54.531 7.18 1 90.94 265 ARG B CA 1
ATOM 5906 C C . ARG B 1 265 ? 0.717 53.875 8.359 1 90.94 265 ARG B C 1
ATOM 5908 O O . ARG B 1 265 ? 1.106 52.781 8.789 1 90.94 265 ARG B O 1
ATOM 5915 N N . ASN B 1 266 ? -0.183 54.656 8.82 1 92.94 266 ASN B N 1
ATOM 5916 C CA . ASN B 1 266 ? -1.085 54.125 9.852 1 92.94 266 ASN B CA 1
ATOM 5917 C C . ASN B 1 266 ? -2.514 54 9.328 1 92.94 266 ASN B C 1
ATOM 5919 O O . ASN B 1 266 ? -3.205 55 9.141 1 92.94 266 ASN B O 1
ATOM 5923 N N . ALA B 1 267 ? -2.941 52.812 9.172 1 94 267 ALA B N 1
ATOM 5924 C CA . ALA B 1 267 ? -4.246 52.562 8.562 1 94 267 ALA B CA 1
ATOM 5925 C C . ALA B 1 267 ? -5.27 52.156 9.602 1 94 267 ALA B C 1
ATOM 5927 O O . ALA B 1 267 ? -4.949 51.406 10.523 1 94 267 ALA B O 1
ATOM 5928 N N . LEU B 1 268 ? -6.516 52.594 9.469 1 95.94 268 LEU B N 1
ATOM 5929 C CA . LEU B 1 268 ? -7.617 52.125 10.305 1 95.94 268 LEU B CA 1
ATOM 5930 C C . LEU B 1 268 ? -8.164 50.781 9.812 1 95.94 268 LEU B C 1
ATOM 5932 O O . LEU B 1 268 ? -8.336 50.594 8.609 1 95.94 268 LEU B O 1
ATOM 5936 N N . VAL B 1 269 ? -8.516 49.906 10.742 1 97.06 269 VAL B N 1
ATOM 5937 C CA . VAL B 1 269 ? -9 48.594 10.406 1 97.06 269 VAL B CA 1
ATOM 5938 C C . VAL B 1 269 ? -10.273 48.688 9.57 1 97.06 269 VAL B C 1
ATOM 5940 O O . VAL B 1 269 ? -10.484 47.906 8.641 1 97.06 269 VAL B O 1
ATOM 5943 N N . ARG B 1 270 ? -11.141 49.625 9.875 1 96.31 270 ARG B N 1
ATOM 5944 C CA . ARG B 1 270 ? -12.352 49.844 9.086 1 96.31 270 ARG B CA 1
ATOM 5945 C C . ARG B 1 270 ? -12.023 50.094 7.621 1 96.31 270 ARG B C 1
ATOM 5947 O O . ARG B 1 270 ? -12.711 49.594 6.73 1 96.31 270 ARG B O 1
ATOM 5954 N N . ASP B 1 271 ? -10.984 50.844 7.336 1 96.06 271 ASP B N 1
ATOM 5955 C CA . ASP B 1 271 ? -10.562 51.125 5.969 1 96.06 271 ASP B CA 1
ATOM 5956 C C . ASP B 1 271 ? -9.969 49.906 5.305 1 96.06 271 ASP B C 1
ATOM 5958 O O . ASP B 1 271 ? -10.18 49.656 4.113 1 96.06 271 ASP B O 1
ATOM 5962 N N . ILE B 1 272 ? -9.234 49.156 6.117 1 96.25 272 ILE B N 1
ATOM 5963 C CA . ILE B 1 272 ? -8.633 47.906 5.645 1 96.25 272 ILE B CA 1
ATOM 5964 C C . ILE B 1 272 ? -9.734 46.938 5.234 1 96.25 272 ILE B C 1
ATOM 5966 O O . ILE B 1 272 ? -9.664 46.312 4.16 1 96.25 272 ILE B O 1
ATOM 5970 N N . LEU B 1 273 ? -10.766 46.844 6.035 1 96.5 273 LEU B N 1
ATOM 5971 C CA . LEU B 1 273 ? -11.852 45.906 5.797 1 96.5 273 LEU B CA 1
ATOM 5972 C C . LEU B 1 273 ? -12.641 46.281 4.547 1 96.5 273 LEU B C 1
ATOM 5974 O O . LEU B 1 273 ? -13.242 45.406 3.9 1 96.5 273 LEU B O 1
ATOM 5978 N N . GLN B 1 274 ? -12.578 47.562 4.203 1 95.69 274 GLN B N 1
ATOM 5979 C CA . GLN B 1 274 ? -13.281 48.062 3.021 1 95.69 274 GLN B CA 1
ATOM 5980 C C . GLN B 1 274 ? -12.359 48.094 1.806 1 95.69 274 GLN B C 1
ATOM 5982 O O . GLN B 1 274 ? -12.742 48.562 0.739 1 95.69 274 GLN B O 1
ATOM 5987 N N . ASN B 1 275 ? -11.18 47.594 1.93 1 96.38 275 ASN B N 1
ATOM 5988 C CA . ASN B 1 275 ? -10.18 47.5 0.871 1 96.38 275 ASN B CA 1
ATOM 5989 C C . ASN B 1 275 ? -9.75 48.875 0.382 1 96.38 275 ASN B C 1
ATOM 5991 O O . ASN B 1 275 ? -9.586 49.094 -0.821 1 96.38 275 ASN B O 1
ATOM 5995 N N . ASN B 1 276 ? -9.664 49.781 1.349 1 94.75 276 ASN B N 1
ATOM 5996 C CA . ASN B 1 276 ? -9.195 51.125 1.036 1 94.75 276 ASN B CA 1
ATOM 5997 C C . ASN B 1 276 ? -7.703 51.281 1.312 1 94.75 276 ASN B C 1
ATOM 5999 O O . ASN B 1 276 ? -7.16 52.375 1.19 1 94.75 276 ASN B O 1
ATOM 6003 N N . ASP B 1 277 ? -7.09 50.312 1.748 1 94.25 277 ASP B N 1
ATOM 6004 C CA . ASP B 1 277 ? -5.641 50.281 1.93 1 94.25 277 ASP B CA 1
ATOM 6005 C C . ASP B 1 277 ? -4.98 49.406 0.869 1 94.25 277 ASP B C 1
ATOM 6007 O O . ASP B 1 277 ? -5.477 48.312 0.554 1 94.25 277 ASP B O 1
ATOM 6011 N N . ALA B 1 278 ? -3.893 49.781 0.309 1 94.5 278 ALA B N 1
ATOM 6012 C CA . ALA B 1 278 ? -3.264 49.125 -0.83 1 94.5 278 ALA B CA 1
ATOM 6013 C C . ALA B 1 278 ? -2.557 47.844 -0.398 1 94.5 278 ALA B C 1
ATOM 6015 O O . ALA B 1 278 ? -2.264 46.969 -1.227 1 94.5 278 ALA B O 1
ATOM 6016 N N . SER B 1 279 ? -2.246 47.719 0.908 1 97.06 279 SER B N 1
ATOM 6017 C CA . SER B 1 279 ? -1.441 46.594 1.369 1 97.06 279 SER B CA 1
ATOM 6018 C C . SER B 1 279 ? -2.322 45.469 1.85 1 97.06 279 SER B C 1
ATOM 6020 O O . SER B 1 279 ? -1.825 44.375 2.152 1 97.06 279 SER B O 1
ATOM 6022 N N . TRP B 1 280 ? -3.621 45.719 1.946 1 97.44 280 TRP B N 1
ATOM 6023 C CA . TRP B 1 280 ? -4.543 44.688 2.443 1 97.44 280 TRP B CA 1
ATOM 6024 C C . TRP B 1 280 ? -5.664 44.438 1.443 1 97.44 280 TRP B C 1
ATOM 6026 O O . TRP B 1 280 ? -6.148 45.375 0.794 1 97.44 280 TRP B O 1
ATOM 6036 N N . TYR B 1 281 ? -6.027 43.219 1.305 1 97.75 281 TYR B N 1
ATOM 6037 C CA . TYR B 1 281 ? -7.188 42.844 0.5 1 97.75 281 TYR B CA 1
ATOM 6038 C C . TYR B 1 281 ? -8.047 41.812 1.217 1 97.75 281 TYR B C 1
ATOM 6040 O O . TYR B 1 281 ? -7.598 40.688 1.455 1 97.75 281 TYR B O 1
ATOM 6048 N N . PHE B 1 282 ? -9.227 42.188 1.606 1 97 282 PHE B N 1
ATOM 6049 C CA . PHE B 1 282 ? -10.188 41.312 2.242 1 97 282 PHE B CA 1
ATOM 6050 C C . PHE B 1 282 ? -11.234 40.844 1.238 1 97 282 PHE B C 1
ATOM 6052 O O . PHE B 1 282 ? -11.719 41.625 0.424 1 97 282 PHE B O 1
ATOM 6059 N N . THR B 1 283 ? -11.547 39.562 1.242 1 95.62 283 THR B N 1
ATOM 6060 C CA . THR B 1 283 ? -12.57 39 0.384 1 95.62 283 THR B CA 1
ATOM 6061 C C . THR B 1 283 ? -13.32 37.875 1.112 1 95.62 283 THR B C 1
ATOM 6063 O O . THR B 1 283 ? -12.742 37.156 1.936 1 95.62 283 THR B O 1
ATOM 6066 N N . PRO B 1 284 ? -14.625 37.719 0.883 1 92.38 284 PRO B N 1
ATOM 6067 C CA . PRO B 1 284 ? -15.375 36.656 1.538 1 92.38 284 PRO B CA 1
ATOM 6068 C C . PRO B 1 284 ? -14.992 35.25 1.016 1 92.38 284 PRO B C 1
ATOM 6070 O O . PRO B 1 284 ? -15.102 34.281 1.746 1 92.38 284 PRO B O 1
ATOM 6073 N N . PHE B 1 285 ? -14.711 35.188 -0.245 1 89.88 285 PHE B N 1
ATOM 6074 C CA . PHE B 1 285 ? -14.297 33.938 -0.87 1 89.88 285 PHE B CA 1
ATOM 6075 C C . PHE B 1 285 ? -13.109 34.156 -1.798 1 89.88 285 PHE B C 1
ATOM 6077 O O . PHE B 1 285 ? -13.117 35.094 -2.611 1 89.88 285 PHE B O 1
ATOM 6084 N N . ALA B 1 286 ? -12.094 33.375 -1.592 1 93.31 286 ALA B N 1
ATOM 6085 C CA . ALA B 1 286 ? -10.883 33.5 -2.398 1 93.31 286 ALA B CA 1
ATOM 6086 C C . ALA B 1 286 ? -10.617 32.25 -3.211 1 93.31 286 ALA B C 1
ATOM 6088 O O . ALA B 1 286 ? -10.82 31.125 -2.721 1 93.31 286 ALA B O 1
ATOM 6089 N N . PRO B 1 287 ? -10.273 32.406 -4.496 1 96.12 287 PRO B N 1
ATOM 6090 C CA . PRO B 1 287 ? -9.781 31.234 -5.246 1 96.12 287 PRO B CA 1
ATOM 6091 C C . PRO B 1 287 ? -8.438 30.734 -4.73 1 96.12 287 PRO B C 1
ATOM 6093 O O . PRO B 1 287 ? -7.395 31 -5.336 1 96.12 287 PRO B O 1
ATOM 6096 N N . GLN B 1 288 ? -8.477 29.953 -3.746 1 97.06 288 GLN B N 1
ATOM 6097 C CA . GLN B 1 288 ? -7.328 29.594 -2.918 1 97.06 288 GLN B CA 1
ATOM 6098 C C . GLN B 1 288 ? -6.207 28.984 -3.762 1 97.06 288 GLN B C 1
ATOM 6100 O O . GLN B 1 288 ? -5.055 29.406 -3.666 1 97.06 288 GLN B O 1
ATOM 6105 N N . ARG B 1 289 ? -6.469 28 -4.637 1 97.94 289 ARG B N 1
ATOM 6106 C CA . ARG B 1 289 ? -5.438 27.344 -5.43 1 97.94 289 ARG B CA 1
ATOM 6107 C C . ARG B 1 289 ? -4.738 28.344 -6.352 1 97.94 289 ARG B C 1
ATOM 6109 O O . ARG B 1 289 ? -3.518 28.281 -6.523 1 97.94 289 ARG B O 1
ATOM 6116 N N . ALA B 1 290 ? -5.535 29.234 -6.918 1 98.38 290 ALA B N 1
ATOM 6117 C CA . ALA B 1 290 ? -4.965 30.234 -7.812 1 98.38 290 ALA B CA 1
ATOM 6118 C C . ALA B 1 290 ? -4.035 31.172 -7.055 1 98.38 290 ALA B C 1
ATOM 6120 O O . ALA B 1 290 ? -3 31.594 -7.578 1 98.38 290 ALA B O 1
ATOM 6121 N N . ILE B 1 291 ? -4.422 31.531 -5.84 1 98.62 291 ILE B N 1
ATOM 6122 C CA . ILE B 1 291 ? -3.609 32.406 -5.008 1 98.62 291 ILE B CA 1
ATOM 6123 C C . ILE B 1 291 ? -2.32 31.703 -4.605 1 98.62 291 ILE B C 1
ATOM 6125 O O . ILE B 1 291 ? -1.231 32.281 -4.707 1 98.62 291 ILE B O 1
ATOM 6129 N N . LEU B 1 292 ? -2.469 30.453 -4.215 1 98.62 292 LEU B N 1
ATOM 6130 C CA . LEU B 1 292 ? -1.318 29.672 -3.764 1 98.62 292 LEU B CA 1
ATOM 6131 C C . LEU B 1 292 ? -0.37 29.375 -4.922 1 98.62 292 LEU B C 1
ATOM 6133 O O . LEU B 1 292 ? 0.818 29.125 -4.711 1 98.62 292 LEU B O 1
ATOM 6137 N N . ASP B 1 293 ? -0.852 29.422 -6.156 1 98 293 ASP B N 1
ATOM 6138 C CA . ASP B 1 293 ? -0.057 29.125 -7.344 1 98 293 ASP B CA 1
ATOM 6139 C C . ASP B 1 293 ? 0.812 30.312 -7.734 1 98 293 ASP B C 1
ATOM 6141 O O . ASP B 1 293 ? 1.692 30.203 -8.586 1 98 293 ASP B O 1
ATOM 6145 N N . ARG B 1 294 ? 0.588 31.484 -7.113 1 98.38 294 ARG B N 1
ATOM 6146 C CA . ARG B 1 294 ? 1.328 32.688 -7.449 1 98.38 294 ARG B CA 1
ATOM 6147 C C . ARG B 1 294 ? 2.604 32.812 -6.621 1 98.38 294 ARG B C 1
ATOM 6149 O O . ARG B 1 294 ? 2.57 32.656 -5.398 1 98.38 294 ARG B O 1
ATOM 6156 N N . PRO B 1 295 ? 3.736 33.125 -7.289 1 97.44 295 PRO B N 1
ATOM 6157 C CA . PRO B 1 295 ? 5.004 33.219 -6.559 1 97.44 295 PRO B CA 1
ATOM 6158 C C . PRO B 1 295 ? 5.023 34.344 -5.539 1 97.44 295 PRO B C 1
ATOM 6160 O O . PRO B 1 295 ? 5.816 34.312 -4.594 1 97.44 295 PRO B O 1
ATOM 6163 N N . GLU B 1 296 ? 4.113 35.312 -5.742 1 98.44 296 GLU B N 1
ATOM 6164 C CA . GLU B 1 296 ? 4.043 36.438 -4.809 1 98.44 296 GLU B CA 1
ATOM 6165 C C . GLU B 1 296 ? 3.531 36 -3.443 1 98.44 296 GLU B C 1
ATOM 6167 O O . GLU B 1 296 ? 3.758 36.656 -2.438 1 98.44 296 GLU B O 1
ATOM 6172 N N . THR B 1 297 ? 2.775 34.844 -3.445 1 98.75 297 THR B N 1
ATOM 6173 C CA . THR B 1 297 ? 2.283 34.312 -2.182 1 98.75 297 THR B CA 1
ATOM 6174 C C . THR B 1 297 ? 3.387 33.531 -1.447 1 98.75 297 THR B C 1
ATOM 6176 O O . THR B 1 297 ? 3.688 32.406 -1.781 1 98.75 297 THR B O 1
ATOM 6179 N N . VAL B 1 298 ? 3.861 34.125 -0.376 1 98.56 298 VAL B N 1
ATOM 6180 C CA . VAL B 1 298 ? 5.082 33.594 0.213 1 98.56 298 VAL B CA 1
ATOM 6181 C C . VAL B 1 298 ? 4.746 32.844 1.495 1 98.56 298 VAL B C 1
ATOM 6183 O O . VAL B 1 298 ? 5.598 32.125 2.047 1 98.56 298 VAL B O 1
ATOM 6186 N N . LEU B 1 299 ? 3.539 33 1.977 1 98.88 299 LEU B N 1
ATOM 6187 C CA . LEU B 1 299 ? 3.107 32.312 3.191 1 98.88 299 LEU B CA 1
ATOM 6188 C C . LEU B 1 299 ? 1.595 32.125 3.195 1 98.88 299 LEU B C 1
ATOM 6190 O O . LEU B 1 299 ? 0.844 33.031 2.818 1 98.88 299 LEU B O 1
ATOM 6194 N N . PHE B 1 300 ? 1.184 30.984 3.545 1 98.88 300 PHE B N 1
ATOM 6195 C CA . PHE B 1 300 ? -0.224 30.656 3.746 1 98.88 300 PHE B CA 1
ATOM 6196 C C . PHE B 1 300 ? -0.524 30.453 5.227 1 98.88 300 PHE B C 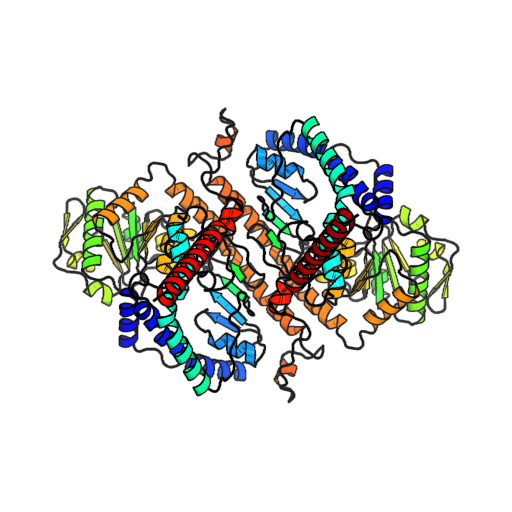1
ATOM 6198 O O . PHE B 1 300 ? -0.072 29.469 5.824 1 98.88 300 PHE B O 1
ATOM 6205 N N . VAL B 1 301 ? -1.199 31.375 5.859 1 98.75 301 VAL B N 1
ATOM 6206 C CA . VAL B 1 301 ? -1.7 31.219 7.219 1 98.75 301 VAL B CA 1
ATOM 6207 C C . VAL B 1 301 ? -3.031 30.469 7.195 1 98.75 301 VAL B C 1
ATOM 6209 O O . VAL B 1 301 ? -4.027 30.984 6.676 1 98.75 301 VAL B O 1
ATOM 6212 N N . THR B 1 302 ? -3.059 29.25 7.75 1 97.81 302 THR B N 1
ATOM 6213 C CA . THR B 1 302 ? -4.188 28.359 7.559 1 97.81 302 THR B CA 1
ATOM 6214 C C . THR B 1 302 ? -4.559 27.656 8.867 1 97.81 302 THR B C 1
ATOM 6216 O O . THR B 1 302 ? -3.764 27.641 9.805 1 97.81 302 THR B O 1
ATOM 6219 N N . HIS B 1 303 ? -5.793 27.203 8.953 1 95.88 303 HIS B N 1
ATOM 6220 C CA . HIS B 1 303 ? -6.227 26.375 10.078 1 95.88 303 HIS B CA 1
ATOM 6221 C C . HIS B 1 303 ? -5.633 24.969 10 1 95.88 303 HIS B C 1
ATOM 6223 O O . HIS B 1 303 ? -5.715 24.203 10.961 1 95.88 303 HIS B O 1
ATOM 6229 N N . GLY B 1 304 ? -5.07 24.641 8.828 1 95.62 304 GLY B N 1
ATOM 6230 C CA . GLY B 1 304 ? -4.391 23.359 8.703 1 95.62 304 GLY B CA 1
ATOM 6231 C C . GLY B 1 304 ? -5.332 22.219 8.383 1 95.62 304 GLY B C 1
ATOM 6232 O O . GLY B 1 304 ? -5.082 21.078 8.781 1 95.62 304 GLY B O 1
ATOM 6233 N N . GLY B 1 305 ? -6.477 22.5 7.77 1 95.19 305 GLY B N 1
ATOM 6234 C CA . GLY B 1 305 ? -7.316 21.438 7.266 1 95.19 305 GLY B CA 1
ATOM 6235 C C . GLY B 1 305 ? -6.648 20.609 6.18 1 95.19 305 GLY B C 1
ATOM 6236 O O . GLY B 1 305 ? -5.801 21.125 5.441 1 95.19 305 GLY B O 1
ATOM 6237 N N . GLY B 1 306 ? -7.062 19.406 6.074 1 94.75 306 GLY B N 1
ATOM 6238 C CA . GLY B 1 306 ? -6.441 18.5 5.133 1 94.75 306 GLY B CA 1
ATOM 6239 C C . GLY B 1 306 ? -6.43 19.031 3.709 1 94.75 306 GLY B C 1
ATOM 6240 O O . GLY B 1 306 ? -5.41 18.938 3.02 1 94.75 306 GLY B O 1
ATOM 6241 N N . SER B 1 307 ? -7.492 19.531 3.225 1 93.88 307 SER B N 1
ATOM 6242 C CA . SER B 1 307 ? -7.578 20.047 1.86 1 93.88 307 SER B CA 1
ATOM 6243 C C . SER B 1 307 ? -6.652 21.25 1.658 1 93.88 307 SER B C 1
ATOM 6245 O O . SER B 1 307 ? -5.98 21.344 0.629 1 93.88 307 SER B O 1
ATOM 6247 N N . SER B 1 308 ? -6.656 22.125 2.643 1 96.5 308 SER B N 1
ATOM 6248 C CA . SER B 1 308 ? -5.805 23.312 2.557 1 96.5 308 SER B CA 1
ATOM 6249 C C . SER B 1 308 ? -4.328 22.922 2.553 1 96.5 308 SER B C 1
ATOM 6251 O O . SER B 1 308 ? -3.543 23.469 1.775 1 96.5 308 SER B O 1
ATOM 6253 N N . VAL B 1 309 ? -4.008 22.047 3.438 1 98.06 309 VAL B N 1
ATOM 6254 C CA . VAL B 1 309 ? -2.621 21.609 3.518 1 98.06 309 VAL B CA 1
ATOM 6255 C C . VAL B 1 309 ? -2.217 20.938 2.209 1 98.06 309 VAL B C 1
ATOM 6257 O O . VAL B 1 309 ? -1.131 21.188 1.683 1 98.06 309 VAL B O 1
ATOM 6260 N N . ASN B 1 310 ? -3.07 20.078 1.681 1 98.12 310 ASN B N 1
ATOM 6261 C CA . ASN B 1 310 ? -2.824 19.422 0.399 1 98.12 310 ASN B CA 1
ATOM 6262 C C . ASN B 1 310 ? -2.584 20.453 -0.711 1 98.12 310 ASN B C 1
ATOM 6264 O O . ASN B 1 310 ? -1.645 20.312 -1.497 1 98.12 310 ASN B O 1
ATOM 6268 N N . GLU B 1 311 ? -3.418 21.469 -0.784 1 98.31 311 GLU B N 1
ATOM 6269 C CA . GLU B 1 311 ? -3.295 22.484 -1.816 1 98.31 311 GLU B CA 1
ATOM 6270 C C . GLU B 1 311 ? -1.994 23.281 -1.664 1 98.31 311 GLU B C 1
ATOM 6272 O O . GLU B 1 311 ? -1.308 23.547 -2.65 1 98.31 311 GLU B O 1
ATOM 6277 N N . ALA B 1 312 ? -1.7 23.641 -0.438 1 98.69 312 ALA B N 1
ATOM 6278 C CA . ALA B 1 312 ? -0.474 24.391 -0.18 1 98.69 312 ALA B CA 1
ATOM 6279 C C . ALA B 1 312 ? 0.756 23.594 -0.61 1 98.69 312 ALA B C 1
ATOM 6281 O O . ALA B 1 312 ? 1.671 24.141 -1.229 1 98.69 312 ALA B O 1
ATOM 6282 N N . LEU B 1 313 ? 0.771 22.328 -0.302 1 98.69 313 LEU B N 1
ATOM 6283 C CA . LEU B 1 313 ? 1.896 21.469 -0.664 1 98.69 313 LEU B CA 1
ATOM 6284 C C . LEU B 1 313 ? 1.99 21.312 -2.178 1 98.69 313 LEU B C 1
ATOM 6286 O O . LEU B 1 313 ? 3.084 21.344 -2.744 1 98.69 313 LEU B O 1
ATOM 6290 N N . PHE B 1 314 ? 0.887 21.094 -2.824 1 98.62 314 PHE B N 1
ATOM 6291 C CA . PHE B 1 314 ? 0.844 20.938 -4.273 1 98.62 314 PHE B CA 1
ATOM 6292 C C . PHE B 1 314 ? 1.413 22.172 -4.969 1 98.62 314 PHE B C 1
ATOM 6294 O O . PHE B 1 314 ? 2.117 22.062 -5.973 1 98.62 314 PHE B O 1
ATOM 6301 N N . HIS B 1 315 ? 1.155 23.344 -4.406 1 98.62 315 HIS B N 1
ATOM 6302 C CA . HIS B 1 315 ? 1.558 24.594 -5.047 1 98.62 315 HIS B CA 1
ATOM 6303 C C . HIS B 1 315 ? 2.879 25.109 -4.48 1 98.62 315 HIS B C 1
ATOM 6305 O O . HIS B 1 315 ? 3.439 26.078 -4.98 1 98.62 315 HIS B O 1
ATOM 6311 N N . GLY B 1 316 ? 3.377 24.5 -3.43 1 98.5 316 GLY B N 1
ATOM 6312 C CA . GLY B 1 316 ? 4.684 24.828 -2.889 1 98.5 316 GLY B CA 1
ATOM 6313 C C . GLY B 1 316 ? 4.684 26.109 -2.057 1 98.5 316 GLY B C 1
ATOM 6314 O O . GLY B 1 316 ? 5.602 26.922 -2.152 1 98.5 316 GLY B O 1
ATOM 6315 N N . THR B 1 317 ? 3.66 26.297 -1.302 1 98.75 317 THR B N 1
ATOM 6316 C CA . THR B 1 317 ? 3.58 27.484 -0.448 1 98.75 317 THR B CA 1
ATOM 6317 C C . THR B 1 317 ? 3.836 27.109 1.011 1 98.75 317 THR B C 1
ATOM 6319 O O . THR B 1 317 ? 3.135 26.266 1.574 1 98.75 317 THR B O 1
ATOM 6322 N N . PRO B 1 318 ? 4.828 27.719 1.658 1 98.62 318 PRO B N 1
ATOM 6323 C CA . PRO B 1 318 ? 5.016 27.469 3.088 1 98.62 318 PRO B CA 1
ATOM 6324 C C . PRO B 1 318 ? 3.807 27.875 3.926 1 98.62 318 PRO B C 1
ATOM 6326 O O . PRO B 1 318 ? 3.008 28.703 3.496 1 98.62 318 PRO B O 1
ATOM 6329 N N . MET B 1 319 ? 3.789 27.312 5.164 1 98.88 319 MET B N 1
ATOM 6330 C CA . MET B 1 319 ? 2.553 27.5 5.914 1 98.88 319 MET B CA 1
ATOM 6331 C C . MET B 1 319 ? 2.848 27.906 7.355 1 98.88 319 MET B C 1
ATOM 6333 O O . MET B 1 319 ? 3.887 27.547 7.906 1 98.88 319 MET B O 1
ATOM 6337 N N . LEU B 1 320 ? 2.035 28.688 7.914 1 98.88 320 LEU B N 1
ATOM 6338 C CA . LEU B 1 320 ? 1.858 28.875 9.352 1 98.88 320 LEU B CA 1
ATOM 6339 C C . LEU B 1 320 ? 0.49 28.359 9.797 1 98.88 320 LEU B C 1
ATOM 6341 O O . LEU B 1 320 ? -0.533 28.984 9.492 1 98.88 320 LEU B O 1
ATOM 6345 N N . GLY B 1 321 ? 0.537 27.25 10.477 1 97.75 321 GLY B N 1
ATOM 6346 C CA . GLY B 1 321 ? -0.71 26.609 10.844 1 97.75 321 GLY B CA 1
ATOM 6347 C C . GLY B 1 321 ? -1.206 27 12.227 1 97.75 321 GLY B C 1
ATOM 6348 O O . GLY B 1 321 ? -0.413 27.156 13.156 1 97.75 321 GLY B O 1
ATOM 6349 N N . LEU B 1 322 ? -2.494 27.203 12.352 1 97.12 322 LEU B N 1
ATOM 6350 C CA . LEU B 1 322 ? -3.211 27.359 13.609 1 97.12 322 LEU B CA 1
ATOM 6351 C C . LEU B 1 322 ? -4.461 26.484 13.633 1 97.12 322 LEU B C 1
ATOM 6353 O O . LEU B 1 322 ? -5.543 26.938 13.242 1 97.12 322 LEU B O 1
ATOM 6357 N N . GLY B 1 323 ? -4.277 25.297 14.156 1 93.69 323 GLY B N 1
ATOM 6358 C CA . GLY B 1 323 ? -5.375 24.344 14.203 1 93.69 323 GLY B CA 1
ATOM 6359 C C . GLY B 1 323 ? -6.262 24.516 15.422 1 93.69 323 GLY B C 1
ATOM 6360 O O . GLY B 1 323 ? -5.77 24.797 16.516 1 93.69 323 GLY B O 1
ATOM 6361 N N . PHE B 1 324 ? -7.555 24.281 15.219 1 90.19 324 PHE B N 1
ATOM 6362 C CA . PHE B 1 324 ? -8.492 24.469 16.312 1 90.19 324 PHE B CA 1
ATOM 6363 C C . PHE B 1 324 ? -9.133 23.141 16.703 1 90.19 324 PHE B C 1
ATOM 6365 O O . PHE B 1 324 ? -9.297 22.844 17.891 1 90.19 324 PHE B O 1
ATOM 6372 N N . PHE B 1 325 ? -9.602 22.406 15.703 1 85.12 325 PHE B N 1
ATOM 6373 C CA . PHE B 1 325 ? -10.289 21.172 16.047 1 85.12 325 PHE B CA 1
ATOM 6374 C C . PHE B 1 325 ? -10.047 20.094 14.984 1 85.12 325 PHE B C 1
ATOM 6376 O O . PHE B 1 325 ? -9.438 20.375 13.953 1 85.12 325 PHE B O 1
ATOM 6383 N N . PHE B 1 326 ? -10.383 18.797 15.305 1 81.44 326 PHE B N 1
ATOM 6384 C CA . PHE B 1 326 ? -10.297 17.625 14.445 1 81.44 326 PHE B CA 1
ATOM 6385 C C . PHE B 1 326 ? -8.859 17.344 14.055 1 81.44 326 PHE B C 1
ATOM 6387 O O . PHE B 1 326 ? -7.992 17.172 14.914 1 81.44 326 PHE B O 1
ATOM 6394 N N . ASP B 1 327 ? -8.633 17.266 12.711 1 87.12 327 ASP B N 1
ATOM 6395 C CA . ASP B 1 327 ? -7.328 16.859 12.203 1 87.12 327 ASP B CA 1
ATOM 6396 C C . ASP B 1 327 ? -6.363 18.031 12.125 1 87.12 327 ASP B C 1
ATOM 6398 O O . ASP B 1 327 ? -5.168 17.844 11.898 1 87.12 327 ASP B O 1
ATOM 6402 N N . GLN B 1 328 ? -6.836 19.219 12.492 1 91.31 328 GLN B N 1
ATOM 6403 C CA . GLN B 1 328 ? -6.082 20.438 12.219 1 91.31 328 GLN B CA 1
ATOM 6404 C C . GLN B 1 328 ? -4.848 20.531 13.102 1 91.31 328 GLN B C 1
ATOM 6406 O O . GLN B 1 328 ? -3.74 20.781 12.617 1 91.31 328 GLN B O 1
ATOM 6411 N N . PRO B 1 329 ? -5.051 20.312 14.406 1 90 329 PRO B N 1
ATOM 6412 C CA . PRO B 1 329 ? -3.844 20.344 15.234 1 90 329 PRO B CA 1
ATOM 6413 C C . PRO B 1 329 ? -2.811 19.297 14.82 1 90 329 PRO B C 1
ATOM 6415 O O . PRO B 1 329 ? -1.608 19.578 14.844 1 90 329 PRO B O 1
ATOM 6418 N N . LEU B 1 330 ? -3.283 18.141 14.492 1 93.38 330 LEU B N 1
ATOM 6419 C CA . LEU B 1 330 ? -2.383 17.094 14.031 1 93.38 330 LEU B CA 1
ATOM 6420 C C . LEU B 1 330 ? -1.681 17.5 12.742 1 93.38 330 LEU B C 1
ATOM 6422 O O . LEU B 1 330 ? -0.498 17.203 12.555 1 93.38 330 LEU B O 1
ATOM 6426 N N . ASN B 1 331 ? -2.35 18.141 11.867 1 96.19 331 ASN B N 1
ATOM 6427 C CA . ASN B 1 331 ? -1.737 18.625 10.641 1 96.19 331 ASN B CA 1
ATOM 6428 C C . ASN B 1 331 ? -0.659 19.672 10.914 1 96.19 331 ASN B C 1
ATOM 6430 O O . ASN B 1 331 ? 0.308 19.781 10.164 1 96.19 331 ASN B O 1
ATOM 6434 N N . GLY B 1 332 ? -0.86 20.453 12 1 96.25 332 GLY B N 1
ATOM 6435 C CA . GLY B 1 332 ? 0.203 21.344 12.414 1 96.25 332 GLY B CA 1
ATOM 6436 C C . GLY B 1 332 ? 1.514 20.641 12.695 1 96.25 332 GLY B C 1
ATOM 6437 O O . GLY B 1 332 ? 2.58 21.109 12.289 1 96.25 332 GLY B O 1
ATOM 6438 N N . LEU B 1 333 ? 1.388 19.469 13.352 1 95.38 333 LEU B N 1
ATOM 6439 C CA . LEU B 1 333 ? 2.568 18.656 13.609 1 95.38 333 LEU B CA 1
ATOM 6440 C C . LEU B 1 333 ? 3.174 18.141 12.305 1 95.38 333 LEU B C 1
ATOM 6442 O O . LEU B 1 333 ? 4.395 18.141 12.141 1 95.38 333 LEU B O 1
ATOM 6446 N N . ARG B 1 334 ? 2.377 17.766 11.414 1 97.31 334 ARG B N 1
ATOM 6447 C CA . ARG B 1 334 ? 2.834 17.203 10.141 1 97.31 334 ARG B CA 1
ATOM 6448 C C . ARG B 1 334 ? 3.529 18.266 9.297 1 97.31 334 ARG B C 1
ATOM 6450 O O . ARG B 1 334 ? 4.535 17.984 8.641 1 97.31 334 ARG B O 1
ATOM 6457 N N . ILE B 1 335 ? 2.988 19.453 9.297 1 97.94 335 ILE B N 1
ATOM 6458 C CA . ILE B 1 335 ? 3.572 20.594 8.578 1 97.94 335 ILE B CA 1
ATOM 6459 C C . ILE B 1 335 ? 4.996 20.828 9.078 1 97.94 335 ILE B C 1
ATOM 6461 O O . ILE B 1 335 ? 5.918 21.016 8.273 1 97.94 335 ILE B O 1
ATOM 6465 N N . GLN B 1 336 ? 5.137 20.797 10.344 1 97.06 336 GLN B N 1
ATOM 6466 C CA . GLN B 1 336 ? 6.445 21.031 10.945 1 97.06 336 GLN B CA 1
ATOM 6467 C C . GLN B 1 336 ? 7.398 19.875 10.641 1 97.06 336 GLN B C 1
ATOM 6469 O O . GLN B 1 336 ? 8.562 20.109 10.297 1 97.06 336 GLN B O 1
ATOM 6474 N N . GLU B 1 337 ? 6.875 18.688 10.742 1 96.19 337 GLU B N 1
ATOM 6475 C CA . GLU B 1 337 ? 7.703 17.5 10.492 1 96.19 337 GLU B CA 1
ATOM 6476 C C . GLU B 1 337 ? 8.172 17.453 9.047 1 96.19 337 GLU B C 1
ATOM 6478 O O . GLU B 1 337 ? 9.312 17.062 8.766 1 96.19 337 GLU B O 1
ATOM 6483 N N . ALA B 1 338 ? 7.355 17.859 8.141 1 97.25 338 ALA B N 1
ATOM 6484 C CA . ALA B 1 338 ? 7.684 17.859 6.715 1 97.25 338 ALA B CA 1
ATOM 6485 C C . ALA B 1 338 ? 8.617 19.016 6.367 1 97.25 338 ALA B C 1
ATOM 6487 O O . ALA B 1 338 ? 9.18 19.062 5.27 1 97.25 338 ALA B O 1
ATOM 6488 N N . GLY B 1 339 ? 8.758 20 7.27 1 97 339 GLY B N 1
ATOM 6489 C CA . GLY B 1 339 ? 9.664 21.125 7.086 1 97 339 GLY B CA 1
ATOM 6490 C C . GLY B 1 339 ? 9.086 22.219 6.207 1 97 339 GLY B C 1
ATOM 6491 O O . GLY B 1 339 ? 9.82 23.047 5.656 1 97 339 GLY B O 1
ATOM 6492 N N . VAL B 1 340 ? 7.773 22.203 6.066 1 98.44 340 VAL B N 1
ATOM 6493 C CA . VAL B 1 340 ? 7.188 23.094 5.07 1 98.44 340 VAL B CA 1
ATOM 6494 C C . VAL B 1 340 ? 6.473 24.25 5.77 1 98.44 340 VAL B C 1
ATOM 6496 O O . VAL B 1 340 ? 5.73 25 5.133 1 98.44 340 VAL B O 1
ATOM 6499 N N . GLY B 1 341 ? 6.648 24.359 7.008 1 98.62 341 GLY B N 1
ATOM 6500 C CA . GLY B 1 341 ? 6.031 25.422 7.777 1 98.62 341 GLY B CA 1
ATOM 6501 C C . GLY B 1 341 ? 6.172 25.234 9.273 1 98.62 341 GLY B C 1
ATOM 6502 O O . GLY B 1 341 ? 6.953 24.406 9.727 1 98.62 341 GLY B O 1
ATOM 6503 N N . LEU B 1 342 ? 5.551 26.094 9.992 1 98.62 342 LEU B N 1
ATOM 6504 C CA . LEU B 1 342 ? 5.488 26.062 11.445 1 98.62 342 LEU B CA 1
ATOM 6505 C C . LEU B 1 342 ? 4.043 26.141 11.93 1 98.62 342 LEU B C 1
ATOM 6507 O O . LEU B 1 342 ? 3.129 26.344 11.133 1 98.62 342 LEU B O 1
ATOM 6511 N N . ALA B 1 343 ? 3.855 25.875 13.203 1 97.81 343 ALA B N 1
ATOM 6512 C CA . ALA B 1 343 ? 2.49 25.844 13.719 1 97.81 343 ALA B CA 1
ATOM 6513 C C . ALA B 1 343 ? 2.379 26.578 15.039 1 97.81 343 ALA B C 1
ATOM 6515 O O . ALA B 1 343 ? 3.355 26.672 15.789 1 97.81 343 ALA B O 1
ATOM 6516 N N . LEU B 1 344 ? 1.227 27.125 15.273 1 97.19 344 LEU B N 1
ATOM 6517 C CA . LEU B 1 344 ? 0.874 27.812 16.516 1 97.19 344 LEU B CA 1
ATOM 6518 C C . LEU B 1 344 ? -0.034 26.922 17.375 1 97.19 344 LEU B C 1
ATOM 6520 O O . LEU B 1 344 ? -0.767 26.094 16.844 1 97.19 344 LEU B O 1
ATOM 6524 N N . ASP B 1 345 ? 0.051 27.094 18.625 1 93.5 345 ASP B N 1
ATOM 6525 C CA . ASP B 1 345 ? -0.859 26.453 19.562 1 93.5 345 ASP B CA 1
ATOM 6526 C C . ASP B 1 345 ? -2.016 27.375 19.938 1 93.5 345 ASP B C 1
ATOM 6528 O O . ASP B 1 345 ? -1.806 28.438 20.516 1 93.5 345 ASP B O 1
ATOM 6532 N N . LYS B 1 346 ? -3.203 26.984 19.625 1 91.25 346 LYS B N 1
ATOM 6533 C CA . LYS B 1 346 ? -4.375 27.828 19.812 1 91.25 346 LYS B CA 1
ATOM 6534 C C . LYS B 1 346 ? -4.508 28.266 21.281 1 91.25 346 LYS B C 1
ATOM 6536 O O . LYS B 1 346 ? -5.109 29.297 21.562 1 91.25 346 LYS B O 1
ATOM 6541 N N . ALA B 1 347 ? -3.93 27.531 22.172 1 87.69 347 ALA B N 1
ATOM 6542 C CA . ALA B 1 347 ? -4.102 27.797 23.594 1 87.69 347 ALA B CA 1
ATOM 6543 C C . ALA B 1 347 ? -3.154 28.891 24.078 1 87.69 347 ALA B C 1
ATOM 6545 O O . ALA B 1 347 ? -3.412 29.547 25.094 1 87.69 347 ALA B O 1
ATOM 6546 N N . SER B 1 348 ? -2.039 29.141 23.344 1 90.81 348 SER B N 1
ATOM 6547 C CA . SER B 1 348 ? -1.046 29.969 24.016 1 90.81 348 SER B CA 1
ATOM 6548 C C . SER B 1 348 ? -0.31 30.859 23.016 1 90.81 348 SER B C 1
ATOM 6550 O O . SER B 1 348 ? 0.533 31.672 23.406 1 90.81 348 SER B O 1
ATOM 6552 N N . PHE B 1 349 ? -0.605 30.938 21.75 1 94.75 349 PHE B N 1
ATOM 6553 C CA . PHE B 1 349 ? 0.23 31.688 20.812 1 94.75 349 PHE B CA 1
ATOM 6554 C C . PHE B 1 349 ? 0.142 33.188 21.094 1 94.75 349 PHE B C 1
ATOM 6556 O O . PHE B 1 349 ? -0.879 33.688 21.578 1 94.75 349 PHE B O 1
ATOM 6563 N N . SER B 1 350 ? 1.243 33.875 20.828 1 97.38 350 SER B N 1
ATOM 6564 C CA . SER B 1 350 ? 1.357 35.312 21.031 1 97.38 350 SER B CA 1
ATOM 6565 C C . SER B 1 350 ? 1.703 36.031 19.734 1 97.38 350 SER B C 1
ATOM 6567 O O . SER B 1 350 ? 2.062 35.375 18.734 1 97.38 350 SER B O 1
ATOM 6569 N N . GLU B 1 351 ? 1.505 37.312 19.828 1 97.75 351 GLU B N 1
ATOM 6570 C CA . GLU B 1 351 ? 1.926 38.156 18.719 1 97.75 351 GLU B CA 1
ATOM 6571 C C . GLU B 1 351 ? 3.4 37.969 18.391 1 97.75 351 GLU B C 1
ATOM 6573 O O . GLU B 1 351 ? 3.768 37.812 17.219 1 97.75 351 GLU B O 1
ATOM 6578 N N . ALA B 1 352 ? 4.234 37.938 19.422 1 98.19 352 ALA B N 1
ATOM 6579 C CA . ALA B 1 352 ? 5.676 37.781 19.25 1 98.19 352 ALA B CA 1
ATOM 6580 C C . ALA B 1 352 ? 5.996 36.438 18.578 1 98.19 352 ALA B C 1
ATOM 6582 O O . ALA B 1 352 ? 6.914 36.375 17.75 1 98.19 352 ALA B O 1
ATOM 6583 N N . GLU B 1 353 ? 5.277 35.438 18.922 1 98.5 353 GLU B N 1
ATOM 6584 C CA . GLU B 1 353 ? 5.508 34.125 18.328 1 98.5 353 GLU B CA 1
ATOM 6585 C C . GLU B 1 353 ? 5.16 34.125 16.844 1 98.5 353 GLU B C 1
ATOM 6587 O O . GLU B 1 353 ? 5.859 33.5 16.031 1 98.5 353 GLU B O 1
ATOM 6592 N N . ILE B 1 354 ? 3.996 34.75 16.484 1 98.75 354 ILE B N 1
ATOM 6593 C CA . ILE B 1 354 ? 3.623 34.875 15.078 1 98.75 354 ILE B CA 1
ATOM 6594 C C . ILE B 1 354 ? 4.758 35.531 14.297 1 98.75 354 ILE B C 1
ATOM 6596 O O . ILE B 1 354 ? 5.18 35 13.25 1 98.75 354 ILE B O 1
ATOM 6600 N N . VAL B 1 355 ? 5.289 36.625 14.828 1 98.69 355 VAL B N 1
ATOM 6601 C CA . VAL B 1 355 ? 6.348 37.375 14.164 1 98.69 355 VAL B CA 1
ATOM 6602 C C . VAL B 1 355 ? 7.598 36.5 14.031 1 98.69 355 VAL B C 1
ATOM 6604 O O . VAL B 1 355 ? 8.18 36.406 12.953 1 98.69 355 VAL B O 1
ATOM 6607 N N . ASP B 1 356 ? 7.988 35.875 15.094 1 98.62 356 ASP B N 1
ATOM 6608 C CA . ASP B 1 356 ? 9.211 35.094 15.125 1 98.62 356 ASP B CA 1
ATOM 6609 C C . ASP B 1 356 ? 9.133 33.938 14.133 1 98.62 356 ASP B C 1
ATOM 6611 O O . ASP B 1 356 ? 10.102 33.656 13.43 1 98.62 356 ASP B O 1
ATOM 6615 N N . LYS B 1 357 ? 8.023 33.25 14.102 1 98.69 357 LYS B N 1
ATOM 6616 C CA . LYS B 1 357 ? 7.875 32.094 13.211 1 98.69 357 LYS B CA 1
ATOM 6617 C C . LYS B 1 357 ? 7.82 32.531 11.75 1 98.69 357 LYS B C 1
ATOM 6619 O O . LYS B 1 357 ? 8.414 31.906 10.875 1 98.69 357 LYS B O 1
ATOM 6624 N N . CYS B 1 358 ? 7.098 33.656 11.492 1 98.75 358 CYS B N 1
ATOM 6625 C CA . CYS B 1 358 ? 7.102 34.188 10.133 1 98.75 358 CYS B CA 1
ATOM 6626 C C . CYS B 1 358 ? 8.508 34.594 9.703 1 98.75 358 CYS B C 1
ATOM 6628 O O . CYS B 1 358 ? 8.953 34.219 8.609 1 98.75 358 CYS B O 1
ATOM 6630 N N . ARG B 1 359 ? 9.25 35.25 10.609 1 98.25 359 ARG B N 1
ATOM 6631 C CA . ARG B 1 359 ? 10.625 35.656 10.344 1 98.25 359 ARG B CA 1
ATOM 6632 C C . ARG B 1 359 ? 11.5 34.469 10.016 1 98.25 359 ARG B C 1
ATOM 6634 O O . ARG B 1 359 ? 12.289 34.5 9.07 1 98.25 359 ARG B O 1
ATOM 6641 N N . THR B 1 360 ? 11.328 33.469 10.789 1 98.31 360 THR B N 1
ATOM 6642 C CA . THR B 1 360 ? 12.109 32.25 10.609 1 98.31 360 THR B CA 1
ATOM 6643 C C . THR B 1 360 ? 11.852 31.672 9.227 1 98.31 360 THR B C 1
ATOM 6645 O O . THR B 1 360 ? 12.789 31.266 8.531 1 98.31 360 THR B O 1
ATOM 6648 N N . ILE B 1 361 ? 10.609 31.609 8.805 1 98.5 361 ILE B N 1
ATOM 6649 C CA . ILE B 1 361 ? 10.242 31.031 7.508 1 98.5 361 ILE B CA 1
ATOM 6650 C C . ILE B 1 361 ? 10.781 31.922 6.387 1 98.5 361 ILE B C 1
ATOM 6652 O O . ILE B 1 361 ? 11.375 31.438 5.426 1 98.5 361 ILE B O 1
ATOM 6656 N N . PHE B 1 362 ? 10.633 33.281 6.516 1 98 362 PHE B N 1
ATOM 6657 C CA . PHE B 1 362 ? 10.992 34.219 5.465 1 98 362 PHE B CA 1
ATOM 6658 C C . PHE B 1 362 ? 12.5 34.312 5.305 1 98 362 PHE B C 1
ATOM 6660 O O . PHE B 1 362 ? 13.008 34.375 4.184 1 98 362 PHE B O 1
ATOM 6667 N N . GLU B 1 363 ? 13.219 34.344 6.434 1 96.94 363 GLU B N 1
ATOM 6668 C CA . GLU B 1 363 ? 14.672 34.469 6.363 1 96.94 363 GLU B CA 1
ATOM 6669 C C . GLU B 1 363 ? 15.32 33.188 5.887 1 96.94 363 GLU B C 1
ATOM 6671 O O . GLU B 1 363 ? 16.344 33.219 5.195 1 96.94 363 GLU B O 1
ATOM 6676 N N . ASP B 1 364 ? 14.711 32.094 6.309 1 96.56 364 ASP B N 1
ATOM 6677 C CA . ASP B 1 364 ? 15.203 30.766 5.902 1 96.56 364 ASP B CA 1
ATOM 6678 C C . ASP B 1 364 ? 16.734 30.75 5.836 1 96.56 364 ASP B C 1
ATOM 6680 O O . ASP B 1 364 ? 17.312 30.391 4.812 1 96.56 364 ASP B O 1
ATOM 6684 N N . LYS B 1 365 ? 17.406 31.016 6.898 1 94.06 365 LYS B N 1
ATOM 6685 C CA . LYS B 1 365 ? 18.844 31.281 6.973 1 94.06 365 LYS B CA 1
ATOM 6686 C C . LYS B 1 365 ? 19.656 30.125 6.395 1 94.06 365 LYS B C 1
ATOM 6688 O O . LYS B 1 365 ? 20.703 30.328 5.789 1 94.06 365 LYS B O 1
ATOM 6693 N N . HIS B 1 366 ? 19.172 28.953 6.508 1 91.81 366 HIS B N 1
ATOM 6694 C CA . HIS B 1 366 ? 19.922 27.797 6.055 1 91.81 366 HIS B CA 1
ATOM 6695 C C . HIS B 1 366 ? 19.344 27.234 4.758 1 91.81 366 HIS B C 1
ATOM 6697 O O . HIS B 1 366 ? 19.812 26.203 4.254 1 91.81 366 HIS B O 1
ATOM 6703 N N . GLY B 1 367 ? 18.234 27.781 4.27 1 93.69 367 GLY B N 1
ATOM 6704 C CA . GLY B 1 367 ? 17.625 27.359 3.023 1 93.69 367 GLY B CA 1
ATOM 6705 C C . GLY B 1 367 ? 16.844 26.062 3.158 1 93.69 367 GLY B C 1
ATOM 6706 O O . GLY B 1 367 ? 16.531 25.406 2.158 1 93.69 367 GLY B O 1
ATOM 6707 N N . THR B 1 368 ? 16.547 25.672 4.379 1 94.25 368 THR B N 1
ATOM 6708 C CA . THR B 1 368 ? 15.93 24.375 4.617 1 94.25 368 THR B CA 1
ATOM 6709 C C . THR B 1 368 ? 14.445 24.406 4.285 1 94.25 368 THR B C 1
ATOM 6711 O O . THR B 1 368 ? 13.883 23.438 3.795 1 94.25 368 THR B O 1
ATOM 6714 N N . PHE B 1 369 ? 13.797 25.547 4.574 1 96.44 369 PHE B N 1
ATOM 6715 C CA . PHE B 1 369 ? 12.383 25.672 4.234 1 96.44 369 PHE B CA 1
ATOM 6716 C C . PHE B 1 369 ? 12.18 25.594 2.725 1 96.44 369 PHE B C 1
ATOM 6718 O O . PHE B 1 369 ? 11.344 24.828 2.242 1 96.44 369 PHE B O 1
ATOM 6725 N N . ALA B 1 370 ? 12.969 26.344 2.006 1 95.81 370 ALA B N 1
ATOM 6726 C CA . ALA B 1 370 ? 12.852 26.359 0.55 1 95.81 370 ALA B CA 1
ATOM 6727 C C . ALA B 1 370 ? 13.055 24.953 -0.029 1 95.81 370 ALA B C 1
ATOM 6729 O O . ALA B 1 370 ? 12.32 24.531 -0.922 1 95.81 370 ALA B O 1
ATOM 6730 N N . GLN B 1 371 ? 14.008 24.266 0.493 1 95.81 371 GLN B N 1
ATOM 6731 C CA . GLN B 1 371 ? 14.32 22.922 0.009 1 95.81 371 GLN B CA 1
ATOM 6732 C C . GLN B 1 371 ? 13.18 21.953 0.315 1 95.81 371 GLN B C 1
ATOM 6734 O O . GLN B 1 371 ? 12.758 21.188 -0.556 1 95.81 371 GLN B O 1
ATOM 6739 N N . ASP B 1 372 ? 12.688 22 1.507 1 97.25 372 ASP B N 1
ATOM 6740 C CA . ASP B 1 372 ? 11.625 21.078 1.917 1 97.25 372 ASP B CA 1
ATOM 6741 C C . ASP B 1 372 ? 10.312 21.391 1.206 1 97.25 372 ASP B C 1
ATOM 6743 O O . ASP B 1 372 ? 9.547 20.5 0.866 1 97.25 372 ASP B O 1
ATOM 6747 N N . VAL B 1 373 ? 10.055 22.656 1.009 1 97.94 373 VAL B N 1
ATOM 6748 C CA . VAL B 1 373 ? 8.852 23.047 0.293 1 97.94 373 VAL B CA 1
ATOM 6749 C C . VAL B 1 373 ? 8.906 22.547 -1.145 1 97.94 373 VAL B C 1
ATOM 6751 O O . VAL B 1 373 ? 7.922 22.016 -1.66 1 97.94 373 VAL B O 1
ATOM 6754 N N . GLU B 1 374 ? 10.047 22.688 -1.777 1 97 374 GLU B N 1
ATOM 6755 C CA . GLU B 1 374 ? 10.188 22.188 -3.143 1 97 374 GLU B CA 1
ATOM 6756 C C . GLU B 1 374 ? 10.094 20.656 -3.189 1 97 374 GLU B C 1
ATOM 6758 O O . GLU B 1 374 ? 9.461 20.109 -4.09 1 97 374 GLU B O 1
ATOM 6763 N N . ARG B 1 375 ? 10.734 19.984 -2.205 1 97.06 375 ARG B N 1
ATOM 6764 C CA . ARG B 1 375 ? 10.656 18.531 -2.086 1 97.06 375 ARG B CA 1
ATOM 6765 C C . ARG B 1 375 ? 9.203 18.078 -2.025 1 97.06 375 ARG B C 1
ATOM 6767 O O . ARG B 1 375 ? 8.781 17.234 -2.824 1 97.06 375 ARG B O 1
ATOM 6774 N N . MET B 1 376 ? 8.484 18.703 -1.146 1 98.25 376 MET B N 1
ATOM 6775 C CA . MET B 1 376 ? 7.105 18.266 -0.915 1 98.25 376 MET B CA 1
ATOM 6776 C C . MET B 1 376 ? 6.203 18.703 -2.068 1 98.25 376 MET B C 1
ATOM 6778 O O . MET B 1 376 ? 5.238 18 -2.396 1 98.25 376 MET B O 1
ATOM 6782 N N . ARG B 1 377 ? 6.512 19.844 -2.688 1 98.56 377 ARG B N 1
ATOM 6783 C CA . ARG B 1 377 ? 5.77 20.266 -3.871 1 98.56 377 ARG B CA 1
ATOM 6784 C C . ARG B 1 377 ? 5.863 19.219 -4.977 1 9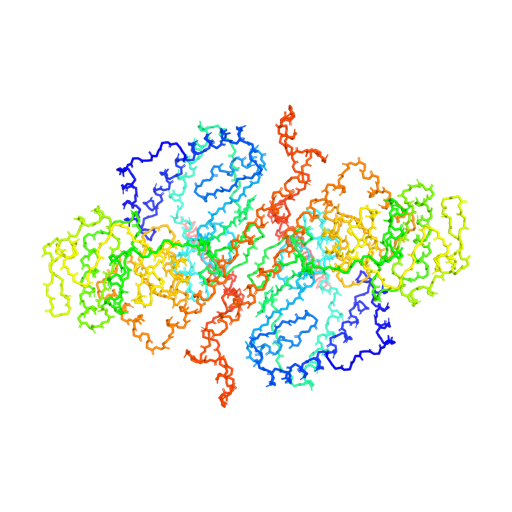8.56 377 ARG B C 1
ATOM 6786 O O . ARG B 1 377 ? 4.848 18.828 -5.562 1 98.56 377 ARG B O 1
ATOM 6793 N N . ARG B 1 378 ? 7.086 18.75 -5.242 1 98.25 378 ARG B N 1
ATOM 6794 C CA . ARG B 1 378 ? 7.309 17.75 -6.281 1 98.25 378 ARG B CA 1
ATOM 6795 C C . ARG B 1 378 ? 6.629 16.422 -5.93 1 98.25 378 ARG B C 1
ATOM 6797 O O . ARG B 1 378 ? 5.961 15.82 -6.77 1 98.25 378 ARG B O 1
ATOM 6804 N N . ILE B 1 379 ? 6.754 16 -4.715 1 98.5 379 ILE B N 1
ATOM 6805 C CA . ILE B 1 379 ? 6.164 14.75 -4.262 1 98.5 379 ILE B CA 1
ATOM 6806 C C . ILE B 1 379 ? 4.645 14.836 -4.332 1 98.5 379 ILE B C 1
ATOM 6808 O O . ILE B 1 379 ? 3.982 13.914 -4.816 1 98.5 379 ILE B O 1
ATOM 6812 N N . ALA B 1 380 ? 4.086 15.945 -3.834 1 98.69 380 ALA B N 1
ATOM 6813 C CA . ALA B 1 380 ? 2.637 16.125 -3.844 1 98.69 380 ALA B CA 1
ATOM 6814 C C . ALA B 1 380 ? 2.09 16.109 -5.27 1 98.69 380 ALA B C 1
ATOM 6816 O O . ALA B 1 380 ? 1.041 15.508 -5.527 1 98.69 380 ALA B O 1
ATOM 6817 N N . ARG B 1 381 ? 2.746 16.75 -6.164 1 98.5 381 ARG B N 1
ATOM 6818 C CA . ARG B 1 381 ? 2.299 16.797 -7.555 1 98.5 381 ARG B CA 1
ATOM 6819 C C . ARG B 1 381 ? 2.312 15.406 -8.18 1 98.5 381 ARG B C 1
ATOM 6821 O O . ARG B 1 381 ? 1.372 15.031 -8.883 1 98.5 381 ARG B O 1
ATOM 6828 N N . VAL B 1 382 ? 3.365 14.648 -7.953 1 98.5 382 VAL B N 1
ATOM 6829 C CA . VAL B 1 382 ? 3.414 13.281 -8.461 1 98.5 382 VAL B CA 1
ATOM 6830 C C . VAL B 1 382 ? 2.334 12.445 -7.785 1 98.5 382 VAL B C 1
ATOM 6832 O O . VAL B 1 382 ? 1.59 11.727 -8.461 1 98.5 382 VAL B O 1
ATOM 6835 N N . SER B 1 383 ? 2.219 12.578 -6.477 1 98.25 383 SER B N 1
ATOM 6836 C CA . SER B 1 383 ? 1.286 11.781 -5.688 1 98.25 383 SER B CA 1
ATOM 6837 C C . SER B 1 383 ? -0.16 12.078 -6.07 1 98.25 383 SER B C 1
ATOM 6839 O O . SER B 1 383 ? -1.041 11.234 -5.898 1 98.25 383 SER B O 1
ATOM 6841 N N . SER B 1 384 ? -0.424 13.289 -6.512 1 98.25 384 SER B N 1
ATOM 6842 C CA . SER B 1 384 ? -1.783 13.672 -6.879 1 98.25 384 SER B CA 1
ATOM 6843 C C . SER B 1 384 ? -2.307 12.82 -8.031 1 98.25 384 SER B C 1
ATOM 6845 O O . SER B 1 384 ? -3.516 12.758 -8.258 1 98.25 384 SER B O 1
ATOM 6847 N N . ARG B 1 385 ? -1.436 12.148 -8.789 1 98.19 385 ARG B N 1
ATOM 6848 C CA . ARG B 1 385 ? -1.831 11.258 -9.883 1 98.19 385 ARG B CA 1
ATOM 6849 C C . ARG B 1 385 ? -2.432 9.969 -9.336 1 98.19 385 ARG B C 1
ATOM 6851 O O . ARG B 1 385 ? -3.076 9.219 -10.078 1 98.19 385 ARG B O 1
ATOM 6858 N N . LYS B 1 386 ? -2.299 9.703 -8.055 1 98.06 386 LYS B N 1
ATOM 6859 C CA . LYS B 1 386 ? -2.768 8.469 -7.438 1 98.06 386 LYS B CA 1
ATOM 6860 C C . LYS B 1 386 ? -4.293 8.406 -7.43 1 98.06 386 LYS B C 1
ATOM 6862 O O . LYS B 1 386 ? -4.871 7.355 -7.133 1 98.06 386 LYS B O 1
ATOM 6867 N N . LYS B 1 387 ? -4.934 9.523 -7.715 1 97.56 387 LYS B N 1
ATOM 6868 C CA . LYS B 1 387 ? -6.387 9.484 -7.84 1 97.56 387 LYS B CA 1
ATOM 6869 C C . LYS B 1 387 ? -6.824 8.461 -8.883 1 97.56 387 LYS B C 1
ATOM 6871 O O . LYS B 1 387 ? -7.871 7.832 -8.742 1 97.56 387 LYS B O 1
ATOM 6876 N N . HIS B 1 388 ? -6.035 8.234 -9.93 1 97.5 388 HIS B N 1
ATOM 6877 C CA . HIS B 1 388 ? -6.332 7.207 -10.922 1 97.5 388 HIS B CA 1
ATOM 6878 C C . HIS B 1 388 ? -6.18 5.809 -10.336 1 97.5 388 HIS B C 1
ATOM 6880 O O . HIS B 1 388 ? -6.973 4.914 -10.633 1 97.5 388 HIS B O 1
ATOM 6886 N N . TYR B 1 389 ? -5.164 5.691 -9.586 1 97.56 389 TYR B N 1
ATOM 6887 C CA . TYR B 1 389 ? -4.969 4.445 -8.852 1 97.56 389 TYR B CA 1
ATOM 6888 C C . TYR B 1 389 ? -6.156 4.152 -7.941 1 97.56 389 TYR B C 1
ATOM 6890 O O . TYR B 1 389 ? -6.613 3.012 -7.852 1 97.56 389 TYR B O 1
ATOM 6898 N N . ALA B 1 390 ? -6.648 5.145 -7.23 1 98.31 390 ALA B N 1
ATOM 6899 C CA . ALA B 1 390 ? -7.828 5.004 -6.383 1 98.31 390 ALA B CA 1
ATOM 6900 C C . ALA B 1 390 ? -9.023 4.508 -7.188 1 98.31 390 ALA B C 1
ATOM 6902 O O . ALA B 1 390 ? -9.758 3.625 -6.742 1 98.31 390 ALA B O 1
ATOM 6903 N N . ALA B 1 391 ? -9.242 5.133 -8.344 1 98.12 391 ALA B N 1
ATOM 6904 C CA . ALA B 1 391 ? -10.336 4.715 -9.211 1 98.12 391 ALA B CA 1
ATOM 6905 C C . ALA B 1 391 ? -10.18 3.252 -9.625 1 98.12 391 ALA B C 1
ATOM 6907 O O . ALA B 1 391 ? -11.156 2.506 -9.672 1 98.12 391 ALA B O 1
ATOM 6908 N N . ASP B 1 392 ? -8.969 2.84 -9.938 1 98.12 392 ASP B N 1
ATOM 6909 C CA . ASP B 1 392 ? -8.695 1.452 -10.297 1 98.12 392 ASP B CA 1
ATOM 6910 C C . ASP B 1 392 ? -9.023 0.513 -9.141 1 98.12 392 ASP B C 1
ATOM 6912 O O . ASP B 1 392 ? -9.57 -0.573 -9.352 1 98.12 392 ASP B O 1
ATOM 6916 N N . LEU B 1 393 ? -8.68 0.902 -7.926 1 98.44 393 LEU B N 1
ATOM 6917 C CA . LEU B 1 393 ? -8.977 0.077 -6.762 1 98.44 393 LEU B CA 1
ATOM 6918 C C . LEU B 1 393 ? -10.477 -0.115 -6.602 1 98.44 393 LEU B C 1
ATOM 6920 O O . LEU B 1 393 ? -10.938 -1.21 -6.266 1 98.44 393 LEU B O 1
ATOM 6924 N N . ILE B 1 394 ? -11.203 0.957 -6.789 1 98.5 394 ILE B N 1
ATOM 6925 C CA . ILE B 1 394 ? -12.656 0.878 -6.723 1 98.5 394 ILE B CA 1
ATOM 6926 C C . ILE B 1 394 ? -13.172 -0.134 -7.742 1 98.5 394 ILE B C 1
ATOM 6928 O O . ILE B 1 394 ? -13.984 -1 -7.414 1 98.5 394 ILE B O 1
ATOM 6932 N N . GLU B 1 395 ? -12.68 -0.006 -8.961 1 98.25 395 GLU B N 1
ATOM 6933 C CA . GLU B 1 395 ? -13.078 -0.924 -10.031 1 98.25 395 GLU B CA 1
ATOM 6934 C C . GLU B 1 395 ? -12.727 -2.365 -9.672 1 98.25 395 GLU B C 1
ATOM 6936 O O . GLU B 1 395 ? -13.531 -3.275 -9.875 1 98.25 395 GLU B O 1
ATOM 6941 N N . GLU B 1 396 ? -11.539 -2.604 -9.141 1 97.81 396 GLU B N 1
ATOM 6942 C CA . GLU B 1 396 ? -11.109 -3.934 -8.719 1 97.81 396 GLU B CA 1
ATOM 6943 C C . GLU B 1 396 ? -12.078 -4.535 -7.707 1 97.81 396 GLU B C 1
ATOM 6945 O O . GLU B 1 396 ? -12.461 -5.699 -7.824 1 97.81 396 GLU B O 1
ATOM 6950 N N . VAL B 1 397 ? -12.398 -3.744 -6.738 1 97.69 397 VAL B N 1
ATOM 6951 C CA . VAL B 1 397 ? -13.266 -4.219 -5.664 1 97.69 397 VAL B CA 1
ATOM 6952 C C . VAL B 1 397 ? -14.648 -4.551 -6.219 1 97.69 397 VAL B C 1
ATOM 6954 O O . VAL B 1 397 ? -15.273 -5.531 -5.801 1 97.69 397 VAL B O 1
ATOM 6957 N N . MET B 1 398 ? -15.156 -3.756 -7.18 1 96.56 398 MET B N 1
ATOM 6958 C CA . MET B 1 398 ? -16.438 -4.027 -7.812 1 96.56 398 MET B CA 1
ATOM 6959 C C . MET B 1 398 ? -16.422 -5.363 -8.539 1 96.56 398 MET B C 1
ATOM 6961 O O . MET B 1 398 ? -17.344 -6.168 -8.398 1 96.56 398 MET B O 1
ATOM 6965 N N . TYR B 1 399 ? -15.375 -5.605 -9.289 1 96.19 399 TYR B N 1
ATOM 6966 C CA . TYR B 1 399 ? -15.258 -6.867 -10.016 1 96.19 399 TYR B CA 1
ATOM 6967 C C . TYR B 1 399 ? -15.156 -8.039 -9.047 1 96.19 399 TYR B C 1
ATOM 6969 O O . TYR B 1 399 ? -15.766 -9.094 -9.266 1 96.19 399 TYR B O 1
ATOM 6977 N N . ASP B 1 400 ? -14.32 -7.879 -8.031 1 96.25 400 ASP B N 1
ATOM 6978 C CA . ASP B 1 400 ? -14.195 -8.945 -7.035 1 96.25 400 ASP B CA 1
ATOM 6979 C C . ASP B 1 400 ? -15.555 -9.336 -6.477 1 96.25 400 ASP B C 1
ATOM 6981 O O . ASP B 1 400 ? -15.867 -10.523 -6.355 1 96.25 400 ASP B O 1
ATOM 6985 N N . ARG B 1 401 ? -16.344 -8.312 -6.145 1 93.38 401 ARG B N 1
ATOM 6986 C CA . ARG B 1 401 ? -17.672 -8.57 -5.594 1 93.38 401 ARG B CA 1
ATOM 6987 C C . ARG B 1 401 ? -18.562 -9.25 -6.621 1 93.38 401 ARG B C 1
ATOM 6989 O O . ARG B 1 401 ? -19.234 -10.234 -6.305 1 93.38 401 ARG B O 1
ATOM 6996 N N . MET B 1 402 ? -18.562 -8.781 -7.801 1 91.44 402 MET B N 1
ATOM 6997 C CA . MET B 1 402 ? -19.438 -9.273 -8.867 1 91.44 402 MET B CA 1
ATOM 6998 C C . MET B 1 402 ? -19.203 -10.758 -9.117 1 91.44 402 MET B C 1
ATOM 7000 O O . MET B 1 402 ? -20.156 -11.508 -9.336 1 91.44 402 MET B O 1
ATOM 7004 N N . PHE B 1 403 ? -17.984 -11.211 -8.969 1 93.12 403 PHE B N 1
ATOM 7005 C CA . PHE B 1 403 ? -17.672 -12.578 -9.344 1 93.12 403 PHE B CA 1
ATOM 7006 C C . PHE B 1 403 ? -17.328 -13.414 -8.117 1 93.12 403 PHE B C 1
ATOM 7008 O O . PHE B 1 403 ? -16.578 -14.391 -8.219 1 93.12 403 PHE B O 1
ATOM 7015 N N . SER B 1 404 ? -17.766 -13.023 -6.996 1 91.5 404 SER B N 1
ATOM 7016 C CA . SER B 1 404 ? -17.531 -13.805 -5.789 1 91.5 404 SER B CA 1
ATOM 7017 C C . SER B 1 404 ? -18.844 -14.203 -5.121 1 91.5 404 SER B C 1
ATOM 7019 O O . SER B 1 404 ? -18.859 -14.672 -3.984 1 91.5 404 SER B O 1
ATOM 7021 N N . LEU B 1 405 ? -19.891 -14.031 -5.801 1 86.69 405 LEU B N 1
ATOM 7022 C CA . LEU B 1 405 ? -21.203 -14.297 -5.223 1 86.69 405 LEU B CA 1
ATOM 7023 C C . LEU B 1 405 ? -21.578 -15.766 -5.363 1 86.69 405 LEU B C 1
ATOM 7025 O O . LEU B 1 405 ? -21.062 -16.453 -6.246 1 86.69 405 LEU B O 1
ATOM 7029 N N . ASN B 1 406 ? -22.391 -16.25 -4.559 1 83.38 406 ASN B N 1
ATOM 7030 C CA . ASN B 1 406 ? -22.969 -17.594 -4.59 1 83.38 406 ASN B CA 1
ATOM 7031 C C . ASN B 1 406 ? -24.453 -17.562 -4.953 1 83.38 406 ASN B C 1
ATOM 7033 O O . ASN B 1 406 ? -25.203 -16.75 -4.422 1 83.38 406 ASN B O 1
ATOM 7037 N N . PRO B 1 407 ? -24.922 -18.516 -5.816 1 79.31 407 PRO B N 1
ATOM 7038 C CA . PRO B 1 407 ? -24.109 -19.453 -6.594 1 79.31 407 PRO B CA 1
ATOM 7039 C C . PRO B 1 407 ? -23.375 -18.766 -7.75 1 79.31 407 PRO B C 1
ATOM 7041 O O . PRO B 1 407 ? -23.656 -17.609 -8.07 1 79.31 407 PRO B O 1
ATOM 7044 N N . PRO B 1 408 ? -22.484 -19.547 -8.305 1 76.12 408 PRO B N 1
ATOM 7045 C CA . PRO B 1 408 ? -21.797 -18.953 -9.445 1 76.12 408 PRO B CA 1
ATOM 7046 C C . PRO B 1 408 ? -22.734 -18.578 -10.586 1 76.12 408 PRO B C 1
ATOM 7048 O O . PRO B 1 408 ? -23.688 -19.312 -10.867 1 76.12 408 PRO B O 1
ATOM 7051 N N . GLY B 1 409 ? -22.516 -17.422 -11.258 1 65.5 409 GLY B N 1
ATOM 7052 C CA . GLY B 1 409 ? -23.312 -16.969 -12.398 1 65.5 409 GLY B CA 1
ATOM 7053 C C . GLY B 1 409 ? -24.422 -16.016 -12.008 1 65.5 409 GLY B C 1
ATOM 7054 O O . GLY B 1 409 ? -25.031 -15.383 -12.867 1 65.5 409 GLY B O 1
ATOM 7055 N N . ILE B 1 410 ? -24.766 -16.078 -10.75 1 61.03 410 ILE B N 1
ATOM 7056 C CA . ILE B 1 410 ? -25.844 -15.164 -10.367 1 61.03 410 ILE B CA 1
ATOM 7057 C C . ILE B 1 410 ? -25.328 -13.727 -10.414 1 61.03 410 ILE B C 1
ATOM 7059 O O . ILE B 1 410 ? -24.219 -13.438 -9.953 1 61.03 410 ILE B O 1
ATOM 7063 N N . THR B 1 411 ? -25.984 -12.992 -11.461 1 57.44 411 THR B N 1
ATOM 7064 C CA . THR B 1 411 ? -25.656 -11.57 -11.531 1 57.44 411 THR B CA 1
ATOM 7065 C C . THR B 1 411 ? -26.141 -10.844 -10.281 1 57.44 411 THR B C 1
ATOM 7067 O O . THR B 1 411 ? -26.984 -11.352 -9.555 1 57.44 411 THR B O 1
ATOM 7070 N N . GLU B 1 412 ? -25.484 -9.727 -9.977 1 54.88 412 GLU B N 1
ATOM 7071 C CA . GLU B 1 412 ? -25.859 -8.898 -8.836 1 54.88 412 GLU B CA 1
ATOM 7072 C C . GLU B 1 412 ? -27.344 -8.586 -8.844 1 54.88 412 GLU B C 1
ATOM 7074 O O . GLU B 1 412 ? -28 -8.594 -7.797 1 54.88 412 GLU B O 1
ATOM 7079 N N . HIS B 1 413 ? -27.844 -8.312 -10.078 1 53.5 413 HIS B N 1
ATOM 7080 C CA . HIS B 1 413 ? -29.266 -7.992 -10.203 1 53.5 413 HIS B CA 1
ATOM 7081 C C . HIS B 1 413 ? -30.141 -9.172 -9.805 1 53.5 413 HIS B C 1
ATOM 7083 O O . HIS B 1 413 ? -31.141 -9 -9.117 1 53.5 413 HIS B O 1
ATOM 7089 N N . ALA B 1 414 ? -29.828 -10.234 -10.344 1 54.31 414 ALA B N 1
ATOM 7090 C CA . ALA B 1 414 ? -30.625 -11.422 -10.039 1 54.31 414 ALA B CA 1
ATOM 7091 C C . ALA B 1 414 ? -30.516 -11.789 -8.562 1 54.31 414 ALA B C 1
ATOM 7093 O O . ALA B 1 414 ? -31.469 -12.289 -7.969 1 54.31 414 ALA B O 1
ATOM 7094 N N . ALA B 1 415 ? -29.344 -11.57 -8.07 1 53.75 415 ALA B N 1
ATOM 7095 C CA . ALA B 1 415 ? -29.125 -11.852 -6.652 1 53.75 415 ALA B CA 1
ATOM 7096 C C . ALA B 1 415 ? -30.016 -10.977 -5.781 1 53.75 415 ALA B C 1
ATOM 7098 O O . ALA B 1 415 ? -30.469 -11.398 -4.715 1 53.75 415 ALA B O 1
ATOM 7099 N N . ARG B 1 416 ? -30.328 -9.797 -6.336 1 52.31 416 ARG B N 1
ATOM 7100 C CA . ARG B 1 416 ? -31.078 -8.812 -5.551 1 52.31 416 ARG B CA 1
ATOM 7101 C C . ARG B 1 416 ? -32.562 -9.039 -5.672 1 52.31 416 ARG B C 1
ATOM 7103 O O . ARG B 1 416 ? -33.344 -8.75 -4.734 1 52.31 416 ARG B O 1
ATOM 7110 N N . HIS B 1 417 ? -33.125 -9.234 -6.93 1 50.66 417 HIS B N 1
ATOM 7111 C CA . HIS B 1 417 ? -34.562 -9.312 -7.168 1 50.66 417 HIS B CA 1
ATOM 7112 C C . HIS B 1 417 ? -35.094 -10.703 -6.863 1 50.66 417 HIS B C 1
ATOM 7114 O O . HIS B 1 417 ? -36.312 -10.906 -6.82 1 50.66 417 HIS B O 1
ATOM 7120 N N . GLY B 1 418 ? -34.469 -11.727 -7.129 1 41.75 418 GLY B N 1
ATOM 7121 C CA . GLY B 1 418 ? -35.188 -12.922 -6.695 1 41.75 418 GLY B CA 1
ATOM 7122 C C . GLY B 1 418 ? -35.5 -12.922 -5.215 1 41.75 418 GLY B C 1
ATOM 7123 O O . GLY B 1 418 ? -34.938 -12.141 -4.449 1 41.75 418 GLY B O 1
ATOM 7124 N N . HIS B 1 419 ? -36.875 -13.344 -4.848 1 38.97 419 HIS B N 1
ATOM 7125 C CA . HIS B 1 419 ? -37.406 -13.422 -3.498 1 38.97 419 HIS B CA 1
ATOM 7126 C C . HIS B 1 419 ? -36.312 -13.672 -2.471 1 38.97 419 HIS B C 1
ATOM 7128 O O . HIS B 1 419 ? -36.594 -13.672 -1.265 1 38.97 419 HIS B O 1
ATOM 7134 N N . HIS B 1 420 ? -35.562 -14.609 -2.695 1 33.75 420 HIS B N 1
ATOM 7135 C CA . HIS B 1 420 ? -34.688 -14.953 -1.584 1 33.75 420 HIS B CA 1
ATOM 7136 C C . HIS B 1 420 ? -33.625 -13.875 -1.358 1 33.75 420 HIS B C 1
ATOM 7138 O O . HIS B 1 420 ? -32.625 -13.82 -2.078 1 33.75 420 HIS B O 1
ATOM 7144 N N . ARG B 1 421 ? -34 -12.625 -1.063 1 38.94 421 ARG B N 1
ATOM 7145 C CA . ARG B 1 421 ? -33.125 -11.695 -0.368 1 38.94 421 ARG B CA 1
ATOM 7146 C C . ARG B 1 421 ? -32 -12.438 0.357 1 38.94 421 ARG B C 1
ATOM 7148 O O . ARG B 1 421 ? -31.469 -11.953 1.361 1 38.94 421 ARG B O 1
ATOM 7155 N N . SER B 1 422 ? -31.984 -13.594 0.367 1 38.88 422 SER B N 1
ATOM 7156 C CA . SER B 1 422 ? -30.828 -14.125 1.088 1 38.88 422 SER B CA 1
ATOM 7157 C C . SER B 1 422 ? -29.516 -13.539 0.556 1 38.88 422 SER B C 1
ATOM 7159 O O . SER B 1 422 ? -29.297 -13.531 -0.655 1 38.88 422 SER B O 1
ATOM 7161 N N . VAL B 1 423 ? -29.031 -12.336 0.998 1 46.34 423 VAL B N 1
ATOM 7162 C CA . VAL B 1 423 ? -27.688 -11.781 0.827 1 46.34 423 VAL B CA 1
ATOM 7163 C C . VAL B 1 423 ? -26.766 -12.828 0.212 1 46.34 423 VAL B C 1
ATOM 7165 O O . VAL B 1 423 ? -26.453 -13.836 0.854 1 46.34 423 VAL B O 1
ATOM 7168 N N . ALA B 1 424 ? -27 -13.047 -0.968 1 54.62 424 ALA B N 1
ATOM 7169 C CA . ALA B 1 424 ? -26.062 -13.977 -1.604 1 54.62 424 ALA B CA 1
ATOM 7170 C C . ALA B 1 424 ? -24.672 -13.883 -0.977 1 54.62 424 ALA B C 1
ATOM 7172 O O . ALA B 1 424 ? -24.109 -12.789 -0.88 1 54.62 424 ALA B O 1
ATOM 7173 N N . GLY B 1 425 ? -24.453 -14.648 0.033 1 75.06 425 GLY B N 1
ATOM 7174 C CA . GLY B 1 425 ? -23.172 -14.719 0.718 1 75.06 425 GLY B CA 1
ATOM 7175 C C . GLY B 1 425 ? -21.984 -14.852 -0.23 1 75.06 425 GLY B C 1
ATOM 7176 O O . GLY B 1 425 ? -22.156 -15.266 -1.38 1 75.06 425 GLY B O 1
ATOM 7177 N N . ARG B 1 426 ? -20.984 -14.211 -0.034 1 86.12 426 ARG B N 1
ATOM 7178 C CA . ARG B 1 426 ? -19.75 -14.328 -0.792 1 86.12 426 ARG B CA 1
ATOM 7179 C C . ARG B 1 426 ? -19.203 -15.75 -0.728 1 86.12 426 ARG B C 1
ATOM 7181 O O . ARG B 1 426 ? -19.234 -16.391 0.327 1 86.12 426 ARG B O 1
ATOM 7188 N N . ARG B 1 427 ? -18.875 -16.203 -1.905 1 88.25 427 ARG B N 1
ATOM 7189 C CA . ARG B 1 427 ? -18.25 -17.516 -1.961 1 88.25 427 ARG B CA 1
ATOM 7190 C C . ARG B 1 427 ? -16.812 -17.469 -1.449 1 88.25 427 ARG B C 1
ATOM 7192 O O . ARG B 1 427 ? -16.328 -18.422 -0.843 1 88.25 427 ARG B O 1
ATOM 7199 N N . ARG B 1 428 ? -16.188 -16.344 -1.802 1 89.94 428 ARG B N 1
ATOM 7200 C CA . ARG B 1 428 ? -14.797 -16.141 -1.396 1 89.94 428 ARG B CA 1
ATOM 7201 C C . ARG B 1 428 ? -14.602 -14.781 -0.733 1 89.94 428 ARG B C 1
ATOM 7203 O O . ARG B 1 428 ? -15.32 -13.828 -1.043 1 89.94 428 ARG B O 1
ATOM 7210 N N . PRO B 1 429 ? -13.617 -14.727 0.128 1 90.69 429 PRO B N 1
ATOM 7211 C CA . PRO B 1 429 ? -13.336 -13.422 0.737 1 90.69 429 PRO B CA 1
ATOM 7212 C C . PRO B 1 429 ? -12.828 -12.391 -0.273 1 90.69 429 PRO B C 1
ATOM 7214 O O . PRO B 1 429 ? -12.344 -12.766 -1.346 1 90.69 429 PRO B O 1
ATOM 7217 N N . MET B 1 430 ? -13.031 -11.133 0.125 1 93.94 430 MET B N 1
ATOM 7218 C CA . MET B 1 430 ? -12.492 -10.047 -0.696 1 93.94 430 MET B CA 1
ATOM 7219 C C . MET B 1 430 ? -10.992 -10.219 -0.91 1 93.94 430 MET B C 1
ATOM 7221 O O . MET B 1 430 ? -10.266 -10.562 0.022 1 93.94 430 MET B O 1
ATOM 7225 N N . HIS B 1 431 ? -10.5 -9.961 -2.127 1 96.56 431 HIS B N 1
ATOM 7226 C CA . HIS B 1 431 ? -9.117 -10.227 -2.518 1 96.56 431 HIS B CA 1
ATOM 7227 C C . HIS B 1 431 ? -8.156 -9.305 -1.777 1 96.56 431 HIS B C 1
ATOM 7229 O O . HIS B 1 431 ? -6.957 -9.594 -1.7 1 96.56 431 HIS B O 1
ATOM 7235 N N . LEU B 1 432 ? -8.664 -8.188 -1.178 1 97.94 432 LEU B N 1
ATOM 7236 C CA . LEU B 1 432 ? -7.812 -7.234 -0.472 1 97.94 432 LEU B CA 1
ATOM 7237 C C . LEU B 1 432 ? -7.84 -7.488 1.031 1 97.94 432 LEU B C 1
ATOM 7239 O O . LEU B 1 432 ? -7.062 -6.898 1.781 1 97.94 432 LEU B O 1
ATOM 7243 N N . GLN B 1 433 ? -8.727 -8.336 1.523 1 95.81 433 GLN B N 1
ATOM 7244 C CA . GLN B 1 433 ? -8.875 -8.594 2.951 1 95.81 433 GLN B CA 1
ATOM 7245 C C . GLN B 1 433 ? -7.832 -9.594 3.443 1 95.81 433 GLN B C 1
ATOM 7247 O O . GLN B 1 433 ? -7.594 -10.617 2.801 1 95.81 433 GLN B O 1
ATOM 7252 N N . THR B 1 434 ? -7.168 -9.281 4.508 1 96.12 434 THR B N 1
ATOM 7253 C CA . THR B 1 434 ? -6.148 -10.156 5.07 1 96.12 434 THR B CA 1
ATOM 7254 C C . THR B 1 434 ? -6.793 -11.281 5.887 1 96.12 434 THR B C 1
ATOM 7256 O O . THR B 1 434 ? -7.879 -11.102 6.438 1 96.12 434 THR B O 1
ATOM 7259 N N . ALA B 1 435 ? -6.105 -12.375 5.992 1 95.69 435 ALA B N 1
ATOM 7260 C CA . ALA B 1 435 ? -6.652 -13.57 6.621 1 95.69 435 ALA B CA 1
ATOM 7261 C C . ALA B 1 435 ? -6.922 -13.336 8.109 1 95.69 435 ALA B C 1
ATOM 7263 O O . ALA B 1 435 ? -7.852 -13.914 8.672 1 95.69 435 ALA B O 1
ATOM 7264 N N . ASP B 1 436 ? -6.102 -12.508 8.766 1 94.25 436 ASP B N 1
ATOM 7265 C CA . ASP B 1 436 ? -6.242 -12.273 10.203 1 94.25 436 ASP B CA 1
ATOM 7266 C C . ASP B 1 436 ? -7.586 -11.633 10.523 1 94.25 436 ASP B C 1
ATOM 7268 O O . ASP B 1 436 ? -8.086 -11.758 11.648 1 94.25 436 ASP B O 1
ATOM 7272 N N . ALA B 1 437 ? -8.18 -10.961 9.555 1 91.94 437 ALA B N 1
ATOM 7273 C CA . ALA B 1 437 ? -9.477 -10.32 9.773 1 91.94 437 ALA B CA 1
ATOM 7274 C C . ALA B 1 437 ? -10.602 -11.352 9.828 1 91.94 437 ALA B C 1
ATOM 7276 O O . ALA B 1 437 ? -11.719 -11.039 10.242 1 91.94 437 ALA B O 1
ATOM 7277 N N . ARG B 1 438 ? -10.289 -12.656 9.453 1 91.12 438 ARG B N 1
ATOM 7278 C CA . ARG B 1 438 ? -11.312 -13.695 9.359 1 91.12 438 ARG B CA 1
ATOM 7279 C C . ARG B 1 438 ? -11.055 -14.82 10.352 1 91.12 438 ARG B C 1
ATOM 7281 O O . ARG B 1 438 ? -11.625 -15.906 10.242 1 91.12 438 ARG B O 1
ATOM 7288 N N . MET B 1 439 ? -10.125 -14.578 11.211 1 91 439 MET B N 1
ATOM 7289 C CA . MET B 1 439 ? -9.805 -15.586 12.211 1 91 439 MET B CA 1
ATOM 7290 C C . MET B 1 439 ? -9.727 -14.977 13.609 1 91 439 MET B C 1
ATOM 7292 O O . MET B 1 439 ? -9.68 -13.75 13.75 1 91 439 MET B O 1
ATOM 7296 N N . SER B 1 440 ? -9.711 -15.852 14.656 1 90.5 440 SER B N 1
ATOM 7297 C CA . SER B 1 440 ? -9.539 -15.359 16.016 1 90.5 440 SER B CA 1
ATOM 7298 C C . SER B 1 440 ? -8.141 -14.789 16.234 1 90.5 440 SER B C 1
ATOM 7300 O O . SER B 1 440 ? -7.184 -15.219 15.586 1 90.5 440 SER B O 1
ATOM 7302 N N . THR B 1 441 ? -8.062 -13.766 17.047 1 89.88 441 THR B N 1
ATOM 7303 C CA . THR B 1 441 ? -6.762 -13.188 17.391 1 89.88 441 THR B CA 1
ATOM 7304 C C . THR B 1 441 ? -5.812 -14.266 17.922 1 89.88 441 THR B C 1
ATOM 7306 O O . THR B 1 441 ? -4.605 -14.211 17.672 1 89.88 441 THR B O 1
ATOM 7309 N N . TRP B 1 442 ? -6.359 -15.242 18.578 1 90.94 442 TRP B N 1
ATOM 7310 C CA . TRP B 1 442 ? -5.602 -16.359 19.141 1 90.94 442 TRP B CA 1
ATOM 7311 C C . TRP B 1 442 ? -4.855 -17.109 18.047 1 90.94 442 TRP B C 1
ATOM 7313 O O . TRP B 1 442 ? -3.662 -17.391 18.172 1 90.94 442 TRP B O 1
ATOM 7323 N N . ARG B 1 443 ? -5.504 -17.344 16.969 1 91.94 443 ARG B N 1
ATOM 7324 C CA . ARG B 1 443 ? -4.918 -18.062 15.852 1 91.94 443 ARG B CA 1
ATOM 7325 C C . ARG B 1 443 ? -4.051 -17.141 15 1 91.94 443 ARG B C 1
ATOM 7327 O O . ARG B 1 443 ? -2.953 -17.531 14.586 1 91.94 443 ARG B O 1
ATOM 7334 N N . ALA B 1 444 ? -4.551 -15.914 14.789 1 92.56 444 ALA B N 1
ATOM 7335 C CA . ALA B 1 444 ? -3.861 -14.953 13.922 1 92.56 444 ALA B CA 1
ATOM 7336 C C . ALA B 1 444 ? -2.498 -14.578 14.5 1 92.56 444 ALA B C 1
ATOM 7338 O O . ALA B 1 444 ? -1.551 -14.328 13.75 1 92.56 444 ALA B O 1
ATOM 7339 N N . LYS B 1 445 ? -2.367 -14.648 15.812 1 92.56 445 LYS B N 1
ATOM 7340 C CA . LYS B 1 445 ? -1.116 -14.266 16.469 1 92.56 445 LYS B CA 1
ATOM 7341 C C . LYS B 1 445 ? -0.315 -15.492 16.891 1 92.56 445 LYS B C 1
ATOM 7343 O O . LYS B 1 445 ? 0.725 -15.367 17.531 1 92.56 445 LYS B O 1
ATOM 7348 N N . ASN B 1 446 ? -0.786 -16.656 16.547 1 93.81 446 ASN B N 1
ATOM 7349 C CA . ASN B 1 446 ? -0.115 -17.922 16.812 1 93.81 446 ASN B CA 1
ATOM 7350 C C . ASN B 1 446 ? 0.106 -18.125 18.312 1 93.81 446 ASN B C 1
ATOM 7352 O O . ASN B 1 446 ? 1.157 -18.625 18.719 1 93.81 446 ASN B O 1
ATOM 7356 N N . TRP B 1 447 ? -0.785 -17.688 19.094 1 92.75 447 TRP B N 1
ATOM 7357 C CA . TRP B 1 447 ? -0.662 -17.922 20.531 1 92.75 447 TRP B CA 1
ATOM 7358 C C . TRP B 1 447 ? -0.764 -19.406 20.875 1 92.75 447 TRP B C 1
ATOM 7360 O O . TRP B 1 447 ? -0.196 -19.859 21.859 1 92.75 447 TRP B O 1
ATOM 7370 N N . ASP B 1 448 ? -1.538 -20.141 20.109 1 91.31 448 ASP B N 1
ATOM 7371 C CA . ASP B 1 448 ? -1.604 -21.594 20.281 1 91.31 448 ASP B CA 1
ATOM 7372 C C . ASP B 1 448 ? -0.236 -22.234 20.062 1 91.31 448 ASP B C 1
ATOM 7374 O O . ASP B 1 448 ? 0.188 -23.078 20.859 1 91.31 448 ASP B O 1
ATOM 7378 N N . LEU B 1 449 ? 0.48 -21.812 19.078 1 91.12 449 LEU B N 1
ATOM 7379 C CA . LEU B 1 449 ? 1.823 -22.328 18.828 1 91.12 449 LEU B CA 1
ATOM 7380 C C . LEU B 1 449 ? 2.775 -21.922 19.953 1 91.12 449 LEU B C 1
ATOM 7382 O O . LEU B 1 449 ? 3.641 -22.719 20.344 1 91.12 449 LEU B O 1
ATOM 7386 N N . THR B 1 450 ? 2.637 -20.688 20.375 1 90.81 450 THR B N 1
ATOM 7387 C CA . THR B 1 450 ? 3.473 -20.203 21.469 1 90.81 450 THR B CA 1
ATOM 7388 C C . THR B 1 450 ? 3.24 -21.031 22.734 1 90.81 450 THR B C 1
ATOM 7390 O O . THR B 1 450 ? 4.191 -21.406 23.422 1 90.81 450 THR B O 1
ATOM 7393 N N . CYS B 1 451 ? 2.012 -21.312 23.016 1 91.62 451 CYS B N 1
ATOM 7394 C CA . CYS B 1 451 ? 1.671 -22.125 24.172 1 91.62 451 CYS B CA 1
ATOM 7395 C C . CYS B 1 451 ? 2.242 -23.531 24.047 1 91.62 451 CYS B C 1
ATOM 7397 O O . CYS B 1 451 ? 2.797 -24.078 25 1 91.62 451 CYS B O 1
ATOM 7399 N N . LEU B 1 452 ? 2.068 -24.062 22.922 1 90.19 452 LEU B N 1
ATOM 7400 C CA . LEU B 1 452 ? 2.605 -25.391 22.656 1 90.19 452 LEU B CA 1
ATOM 7401 C C . LEU B 1 452 ? 4.117 -25.422 22.844 1 90.19 452 LEU B C 1
ATOM 7403 O O . LEU B 1 452 ? 4.66 -26.359 23.422 1 90.19 452 LEU B O 1
ATOM 7407 N N . SER B 1 453 ? 4.754 -24.422 22.312 1 89 453 SER B N 1
ATOM 7408 C CA . SER B 1 453 ? 6.199 -24.312 22.469 1 89 453 SER B CA 1
ATOM 7409 C C . SER B 1 453 ? 6.59 -24.172 23.938 1 89 453 SER B C 1
ATOM 7411 O O . SER B 1 453 ? 7.578 -24.75 24.375 1 89 453 SER B O 1
ATOM 7413 N N . GLY B 1 454 ? 5.859 -23.375 24.625 1 89.62 454 GLY B N 1
ATOM 7414 C CA . GLY B 1 454 ? 6.102 -23.203 26.047 1 89.62 454 GLY B CA 1
ATOM 7415 C C . GLY B 1 454 ? 5.957 -24.5 26.828 1 89.62 454 GLY B C 1
ATOM 7416 O O . GLY B 1 454 ? 6.805 -24.812 27.672 1 89.62 454 GLY B O 1
ATOM 7417 N N . VAL B 1 455 ? 4.969 -25.234 26.531 1 90.12 455 VAL B N 1
ATOM 7418 C CA . VAL B 1 455 ? 4.715 -26.5 27.203 1 90.12 455 VAL B CA 1
ATOM 7419 C C . VAL B 1 455 ? 5.828 -27.484 26.859 1 90.12 455 VAL B C 1
ATOM 7421 O O . VAL B 1 455 ? 6.285 -28.234 27.734 1 90.12 455 VAL B O 1
ATOM 7424 N N . THR B 1 456 ? 6.246 -27.484 25.672 1 89.69 456 THR B N 1
ATOM 7425 C CA . THR B 1 456 ? 7.309 -28.391 25.234 1 89.69 456 THR B CA 1
ATOM 7426 C C . THR B 1 456 ? 8.617 -28.062 25.938 1 89.69 456 THR B C 1
ATOM 7428 O O . THR B 1 456 ? 9.328 -28.953 26.391 1 89.69 456 THR B O 1
ATOM 7431 N N . VAL B 1 457 ? 8.844 -26.812 26 1 89.69 457 VAL B N 1
ATOM 7432 C CA . VAL B 1 457 ? 10.062 -26.375 26.688 1 89.69 457 VAL B CA 1
ATOM 7433 C C . VAL B 1 457 ? 9.984 -26.719 28.172 1 89.69 457 VAL B C 1
ATOM 7435 O O . VAL B 1 457 ? 10.945 -27.219 28.75 1 89.69 457 VAL B O 1
ATOM 7438 N N . ALA B 1 458 ? 8.867 -26.484 28.75 1 91.62 458 ALA B N 1
ATOM 7439 C CA . ALA B 1 458 ? 8.672 -26.797 30.156 1 91.62 458 ALA B CA 1
ATOM 7440 C C . ALA B 1 458 ? 8.82 -28.297 30.406 1 91.62 458 ALA B C 1
ATOM 7442 O O . ALA B 1 458 ? 9.43 -28.703 31.406 1 91.62 458 ALA B O 1
ATOM 7443 N N . ALA B 1 459 ? 8.266 -29.016 29.547 1 92.12 459 ALA B N 1
ATOM 7444 C CA . ALA B 1 459 ? 8.375 -30.469 29.656 1 92.12 459 ALA B CA 1
ATOM 7445 C C . ALA B 1 459 ? 9.828 -30.922 29.547 1 92.12 459 ALA B C 1
ATOM 7447 O O . ALA B 1 459 ? 10.273 -31.797 30.281 1 92.12 459 ALA B O 1
ATOM 7448 N N . ALA B 1 460 ? 10.492 -30.328 28.625 1 91.19 460 ALA B N 1
ATOM 7449 C CA . ALA B 1 460 ? 11.906 -30.656 28.453 1 91.19 460 ALA B CA 1
ATOM 7450 C C . ALA B 1 460 ? 12.719 -30.297 29.688 1 91.19 460 ALA B C 1
ATOM 7452 O O . ALA B 1 460 ? 13.578 -31.078 30.109 1 91.19 460 ALA B O 1
ATOM 7453 N N . ILE B 1 461 ? 12.43 -29.203 30.188 1 91.69 461 ILE B N 1
ATOM 7454 C CA . ILE B 1 461 ? 13.102 -28.766 31.406 1 91.69 461 ILE B CA 1
ATOM 7455 C C . ILE B 1 461 ? 12.75 -29.703 32.562 1 91.69 461 ILE B C 1
ATOM 7457 O O . ILE B 1 461 ? 13.617 -30.094 33.344 1 91.69 461 ILE B O 1
ATOM 7461 N N . GLY B 1 462 ? 11.516 -30.078 32.656 1 91.19 462 GLY B N 1
ATOM 7462 C CA . GLY B 1 462 ? 11.07 -31.016 33.688 1 91.19 462 GLY B CA 1
ATOM 7463 C C . GLY B 1 462 ? 11.758 -32.375 33.594 1 91.19 462 GLY B C 1
ATOM 7464 O O . GLY B 1 462 ? 12.227 -32.875 34.594 1 91.19 462 GLY B O 1
ATOM 7465 N N . VAL B 1 463 ? 11.844 -32.844 32.438 1 91.62 463 VAL B N 1
ATOM 7466 C CA . VAL B 1 463 ? 12.508 -34.125 32.219 1 91.62 463 VAL B CA 1
ATOM 7467 C C . VAL B 1 463 ? 13.992 -34 32.531 1 91.62 463 VAL B C 1
ATOM 7469 O O . VAL B 1 463 ? 14.57 -34.906 33.156 1 91.62 463 VAL B O 1
ATOM 7472 N N . GLY B 1 464 ? 14.508 -32.938 32.125 1 90.19 464 GLY B N 1
ATOM 7473 C CA . GLY B 1 464 ? 15.898 -32.688 32.469 1 90.19 464 GLY B CA 1
ATOM 7474 C C . GLY B 1 464 ? 16.141 -32.594 33.969 1 90.19 464 GLY B C 1
ATOM 7475 O O . GLY B 1 464 ? 17.094 -33.188 34.469 1 90.19 464 GLY B O 1
ATOM 7476 N N . TYR B 1 465 ? 15.258 -31.906 34.531 1 90.81 465 TYR B N 1
ATOM 7477 C CA . TYR B 1 465 ? 15.352 -31.766 35.969 1 90.81 465 TYR B CA 1
ATOM 7478 C C . TYR B 1 465 ? 15.156 -33.125 36.656 1 90.81 465 TYR B C 1
ATOM 7480 O O . TYR B 1 465 ? 15.883 -33.438 37.594 1 90.81 465 TYR B O 1
ATOM 7488 N N . PHE B 1 466 ? 14.227 -33.844 36.25 1 90.56 466 PHE B N 1
ATOM 7489 C CA . PHE B 1 466 ? 13.961 -35.156 36.812 1 90.56 466 PHE B CA 1
ATOM 7490 C C . PHE B 1 466 ? 15.172 -36.062 36.625 1 90.56 466 PHE B C 1
ATOM 7492 O O . PHE B 1 466 ? 15.547 -36.812 37.562 1 90.56 466 PHE B O 1
ATOM 7499 N N . THR B 1 467 ? 15.711 -36 35.469 1 90.62 467 THR B N 1
ATOM 7500 C CA . THR B 1 467 ? 16.891 -36.812 35.188 1 90.62 467 THR B CA 1
ATOM 7501 C C . THR B 1 467 ? 18.062 -36.375 36.062 1 90.62 467 THR B C 1
ATOM 7503 O O . THR B 1 467 ? 18.828 -37.219 36.531 1 90.62 467 THR B O 1
ATOM 7506 N N . TYR B 1 468 ? 18.156 -35.125 36.188 1 90.31 468 TYR B N 1
ATOM 7507 C CA . TYR B 1 468 ? 19.203 -34.562 37.062 1 90.31 468 TYR B CA 1
ATOM 7508 C C . TYR B 1 468 ? 19.016 -35.062 38.5 1 90.31 468 TYR B C 1
ATOM 7510 O O . TYR B 1 468 ? 19.984 -35.469 39.156 1 90.31 468 TYR B O 1
ATOM 7518 N N . LEU B 1 469 ? 17.844 -35.062 38.969 1 91.12 469 LEU B N 1
ATOM 7519 C CA . LEU B 1 469 ? 17.547 -35.5 40.312 1 91.12 469 LEU B CA 1
ATOM 7520 C C . LEU B 1 469 ? 17.812 -36.969 40.469 1 91.12 469 LEU B C 1
ATOM 7522 O O . LEU B 1 469 ? 18.328 -37.406 41.5 1 91.12 469 LEU B O 1
ATOM 7526 N N . ARG B 1 470 ? 17.547 -37.688 39.5 1 90.69 470 ARG B N 1
ATOM 7527 C CA . ARG B 1 470 ? 17.75 -39.125 39.562 1 90.69 470 ARG B CA 1
ATOM 7528 C C . ARG B 1 470 ? 19.234 -39.5 39.5 1 90.69 470 ARG B C 1
ATOM 7530 O O . ARG B 1 470 ? 19.672 -40.406 40.188 1 90.69 470 ARG B O 1
ATOM 7537 N N . LEU B 1 471 ? 19.938 -38.781 38.844 1 90.81 471 LEU B N 1
ATOM 7538 C CA . LEU B 1 471 ? 21.375 -39.031 38.75 1 90.81 471 LEU B CA 1
ATOM 7539 C C . LEU B 1 471 ? 22.094 -38.562 40 1 90.81 471 LEU B C 1
ATOM 7541 O O . LEU B 1 471 ? 23.109 -39.156 40.406 1 90.81 471 LEU B O 1
ATOM 7545 N N . SER B 1 472 ? 21.609 -37.562 40.594 1 88.75 472 SER B N 1
ATOM 7546 C CA . SER B 1 472 ? 22.234 -37.062 41.812 1 88.75 472 SER B CA 1
ATOM 7547 C C . SER B 1 472 ? 21.953 -37.969 43 1 88.75 472 SER B C 1
ATOM 7549 O O . SER B 1 472 ? 22.75 -38.031 43.938 1 88.75 472 SER B O 1
ATOM 7551 N N . ARG B 1 473 ? 20.969 -38.688 42.969 1 81.44 473 ARG B N 1
ATOM 7552 C CA . ARG B 1 473 ? 20.641 -39.594 44.031 1 81.44 473 ARG B CA 1
ATOM 7553 C C . ARG B 1 473 ? 21.391 -40.906 43.875 1 81.44 473 ARG B C 1
ATOM 7555 O O . ARG B 1 473 ? 21.578 -41.656 44.844 1 81.44 473 ARG B O 1
ATOM 7562 N N . ARG B 1 474 ? 22.078 -41.062 42.844 1 68.62 474 ARG B N 1
ATOM 7563 C CA . ARG B 1 474 ? 22.969 -42.219 42.688 1 68.62 474 ARG B CA 1
ATOM 7564 C C . ARG B 1 474 ? 24.406 -41.844 43.062 1 68.62 474 ARG B C 1
ATOM 7566 O O . ARG B 1 474 ? 25.141 -42.656 43.625 1 68.62 474 ARG B O 1
#

Secondary structure (DSSP, 8-state):
--SPPPHHHHHHHHHHHHH--TTT-HHHHHHHHHHHHTTHHHHHHHHHHHHHHH--S-EEEETT-THHHHHHHHH---EEEEESSSPTT-S--TTS-SSTT--SS-S-SSS--HHHHHHHHHHHHHTHHHHHHHHHHHHHHHHHTT--------SS-SSEEEES--BTTBPP--B-TTEEE------S--PPPPHHHHHHHHT-SSEEEEE-TTT----HHHHHHHHHHHHHHHHTTS-SEEEEE--HHHHTTS-TT-EEEETTEEEEHHHHHTT-STTEEEESS--HHHHHTSTTEEEEEE---HHHHHHHHHHT--EEEEE-STTHHHHHHHHHHHTSEEEEETTT--HHHHHHHHHHHHH-TTSHHHHHHHHHHHHHHHHTTHHHHHHHHHHHHHHHHHTSBSSTT--HHHHHHSS--S---BSS--TTS-GGGGS-HHHHTTHHHHHHHHHHHHHHHHHHHHHHHHHHH-/--SPPPHHHHHHHHHHHHH--TTT-HHHHHHHHHHHHTTHHHHHHHHHHHHHHH--S-EEEETT-THHHHHHHHH---EEEEESSSPTT-S--TTS-SSTT--SS-S-SSS--HHHHHHHHHHHHHTHHHHHHHHHHHHHHHHHTT--------SS-SSEEEES--BTTBPP--B-TTEEE------S--PPPPHHHHHHHHT-SSEEEEE-TTT----HHHHHHHHHHHHHHHHTTS-SEEEEE--HHHHTTS-TT-EEEETTEEEEHHHHHTT-STTEEEESS--HHHHHTSTTEEEEEE---HHHHHHHHHHT--EEEEE-STTHHHHHHHHHHHTSEEEEETTT--HHHHHHHHHHHHH-TTSHHHHHHHHHHHHHHHHTTHHHHHHHHHHHHHHHHHTSBSSTT--HHHHHHSS------BSS--TTS-GGGGS-HHHHTTHHHHHHHHHHHHHHHHHHHHHHHHHHH-

Organism: NCBI:txid100816

Foldseek 3Di:
DPDDDDPVVLLVLLVQLLPDDLVVDLQSNCVSVLVLCLCQLVLLVVVVVVCVVPVDQEEEEEPSNVSVVVVCVVQVRAYEYEALADDWQAQDDPQQAATPLPQFPDRGNPPDDPVSRVCRNCSVVVNCVNVVVVVVSNCVSCVVSPHNDDDDPDNADQHQYEHLADPLLHDDHDDFLSYDDQHVADDPDFDAFDPVLVVLLVVWQAEEEEDADDRDADAAVRVVLVLALVLVCQQVVLTQAYEYQAAPVNLVRYDQQDWGHRHPDIDGSVCLCVVVDSRYHYHNDGRLLNNLLRNSHAEYEYLQRSNNVLSNLQNLHAYEHNHRHRSSSVSQVSSVVLLQAHYDYSVDDGSVNSNVRSCCSSPVVVCSNVVSSVVSNVVNNVSNVSVVVVVVVVVLQSVQSQQFFPPGPQGSVNCCPDPCVVSRDGNDRGPSDDVCVVDDPCVVVVVVVVVVVVVVVVVVVVVVVVVVVVVVVD/DPDDDDPVVLLVLLVQLLPDDLVVDLQSNCVSVLVLCLCQLVLLVVVVVCCVVPVDQEEEEEPSNVSVVVVCVQQVRAYEYEALADDWQAQDDPQQAATPLPQFPDRGNPPDDPVSRVCRNCSVVVNCVNVVVVVVSNCVSCVVSPHNDDDDPDNADQHQYEHLADPLLHDDHDDFLSYDDQHVQDDPDFDAFDPVLVVLLVVWQAEEEEDADDRDADAAVRVVLVLALVLVCQQVVLTQAYEYQAAPVNLVRYDQQDWGHRHPDIDGSVCLCVVVDSRYHYHNDGRLLNNLLRNSHAEYEYLQRSNNVLSNLLNLHAYEHNHRHRSSSVSQVSSVVLLQAHYDYSVDDGSVNSNVRSCCSSPVVVCSNVVSSVVSNVVNNVSNVSVVVVVVVVVLQSVQSQQQFPPGPQGSVNCCPDPCSVSRDGNDRGPSDDVCVVDDPCVVVVVVVVVVVVVVVVVVVVVVVVVVVVVVVD

InterPro domains:
  IPR002213 UDP-glucuronosyl/UDP-glucosyltransferase [PF00201] (161-365)
  IPR002213 UDP-glucuronosyl/UDP-glucosyltransferase [cd03784] (46-396)
  IPR050271 UDP-glycosyltransferase [PTHR48043] (59-450)

pLDDT: mean 91.89, std 9.57, range [33.75, 98.88]

Radius of gyration: 32.79 Å; Cα contacts (8 Å, |Δi|>4): 1565; chains: 2; bounding box: 75×99×104 Å

Solvent-accessible surface area (backbone atoms only — not comparable to full-atom values): 49809 Å² total; per-residue (Å²): 107,77,84,72,77,50,69,68,57,47,51,50,50,40,52,50,42,52,71,34,44,68,93,79,34,46,51,62,46,48,50,59,54,58,62,65,57,58,44,40,62,45,34,36,54,51,46,53,52,48,43,72,72,64,59,60,76,57,48,81,40,54,63,84,54,58,38,54,57,56,49,25,70,71,60,63,42,49,43,34,31,43,26,62,45,73,56,72,60,26,58,68,51,70,31,34,40,40,54,32,73,63,41,82,88,42,79,36,48,78,82,46,50,71,65,57,41,50,51,34,57,46,43,65,66,69,36,41,79,42,47,52,59,48,53,51,52,51,50,50,53,36,44,75,72,70,44,87,76,82,77,84,90,50,55,60,74,96,41,38,36,39,16,41,29,35,71,45,58,43,77,41,54,50,33,46,64,33,48,42,70,26,7,35,70,65,72,94,71,75,63,67,66,51,71,68,59,46,53,52,49,72,74,39,64,31,23,36,37,36,39,51,65,90,72,55,68,74,48,49,72,57,50,51,30,52,49,52,24,49,20,52,35,27,56,72,63,71,32,57,31,35,40,36,42,43,38,71,76,50,56,67,45,54,59,49,83,41,72,39,47,52,53,93,43,76,42,44,38,48,42,34,69,68,49,72,34,93,44,36,41,58,36,62,74,65,52,57,68,41,50,41,60,33,81,28,34,60,32,36,38,29,25,28,43,53,70,57,47,42,49,28,33,46,47,45,32,34,34,41,19,43,21,53,50,85,64,7,48,43,38,24,53,28,36,38,72,44,35,31,34,46,56,48,50,76,88,70,67,46,36,68,52,52,39,52,52,50,48,52,63,74,61,28,88,70,38,53,42,64,33,24,22,50,25,42,14,54,34,33,53,48,34,28,57,30,42,56,55,49,53,40,51,54,51,33,52,46,42,47,55,57,42,21,36,44,60,55,84,50,45,69,63,55,40,60,65,41,91,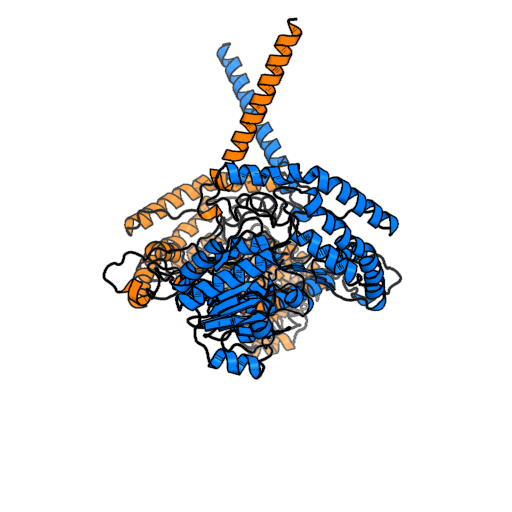58,55,55,61,53,51,65,70,52,78,62,48,46,56,41,57,51,82,77,44,55,69,54,62,25,63,36,47,62,57,51,49,51,50,49,50,50,50,50,49,50,50,49,51,49,49,51,50,50,53,55,58,68,73,103,106,76,84,72,75,51,68,68,56,47,51,50,50,40,51,49,41,52,71,34,43,68,95,77,34,47,49,62,48,47,50,58,52,59,61,64,58,58,44,39,61,44,33,36,53,52,48,52,51,49,45,71,72,63,60,60,76,56,46,80,38,54,62,83,53,59,38,53,56,56,48,26,71,71,60,63,42,50,43,35,32,43,27,61,45,73,57,72,59,28,58,68,50,70,33,35,41,39,54,32,74,64,40,84,89,42,81,37,48,78,83,46,50,71,64,58,40,50,52,36,58,46,42,65,67,70,36,42,80,42,48,52,59,48,53,50,52,50,50,50,54,36,44,75,72,68,44,87,75,80,78,84,90,50,55,61,73,97,40,39,36,39,16,40,29,36,70,43,56,44,76,41,54,52,33,45,63,32,48,42,71,26,7,34,69,64,72,93,71,77,62,67,66,52,72,68,59,45,53,52,48,72,73,38,65,32,23,36,39,36,40,50,65,92,72,55,68,73,48,48,72,56,50,51,30,52,48,54,24,50,20,51,35,27,56,69,62,73,31,59,30,35,39,36,44,43,40,73,77,48,57,67,44,53,60,49,83,42,73,39,46,53,55,92,42,77,42,43,37,48,42,34,68,69,49,72,35,94,44,37,42,56,36,63,74,64,52,56,68,42,51,41,61,34,83,29,34,58,32,35,38,28,27,27,43,51,68,57,48,43,50,29,33,46,46,44,31,34,35,42,21,44,21,53,50,87,65,7,49,43,36,23,53,29,35,38,73,44,36,30,33,44,58,48,50,77,89,69,66,46,38,67,52,55,39,52,53,49,49,51,63,73,62,30,88,70,37,52,41,63,33,24,22,50,26,43,15,54,33,34,52,48,34,28,57,29,42,57,54,49,53,40,52,54,52,33,53,45,41,45,53,56,42,21,36,47,60,56,84,49,45,69,64,56,42,59,66,43,86,62,62,56,58,52,51,65,69,52,79,63,49,45,56,40,60,52,82,77,45,54,68,54,62,26,63,37,48,63,57,50,49,52,52,50,51,52,50,50,50,50,49,47,51,49,49,52,50,50,53,56,56,69,74,104

Nearest PDB structures (foldseek):
  8sfu-assembly2_B  TM=7.777E-01  e=1.263E-14  Tetranychus urticae
  7yf5-assembly1_A  TM=8.019E-01  e=1.184E-10  Homo sapiens
  2o6l-assembly1_A  TM=8.527E-01  e=9.149E-10  Homo sapiens
  2o6l-assembly1_B  TM=8.282E-01  e=9.654E-10  Homo sapiens
  7zf0-assembly1_A  TM=5.838E-01  e=2.597E-12  Sorghum bicolor